Protein AF-A0A1J1HGT9-F1 (afdb_monomer)

Sequence (885 aa):
MAKYKIVMVRHGESEWNQLNLFCGWYNAELSDKGRQEALDAGKAIKDAGLKFDLAHTSVLKRANITLDSILQESGQTGIPIQKTWRLNERHYGGLTGMNKSETAEKYGEKQVQIWRRSFDTPPPPMEPDHKYYKIIVEDSIYKDGPSKEEFPMFESLKLTIQRTLPYWNDVIIPQLKEGKKIIIAAHGNSLRGIVKHLDQMSDEAIMGLNLPTGIPFVYELDENFKPVVSMQFLGDPETVRKAMESVANQGKAKHHCNHEHPKAHEVIHGVHLGEAEHIIKKRSIDQPLRILMFYDESVYRLDEEKFQLINNTILPEAVSFWEKALYVRETKETIRLNRKCESTQVFIKNSLTHCIDQCKPITMCGEVQVPEEHLDVCRVCNATGQNCRSDSNSKVGAGIVGADFVFYVSARQTERCHKGLTVGYAAHCQQESSLDRPIAGHANLCPDSISTKPQELQTLLSTVKHEILHALGFSVSLYAFFRDENGEPRTPRKPDTGKPFLNEKLQIHQWSNKTIQRIVRNNWAVRNGVIKKNIDMMVTPRVVGEVRKHFNCSELEGAELEDQGGEGTALTHWEKRVFEAEAMSGTHSSRPVFSRITLALMEDTGWYKANYEMASDLTWGKNLGCDFVMKSCKSWITSHHNNGRSIHPFCSKIKRDPLQTECTDDRNSVALCNLVKHEYPLPKEYQNFDSLNHVHEDLEYYGGSVSLADHCPYIQEFTWRSKNVVVRGSQCKFEENNPHHEKNFALEKYGRESKCFEHSERMWEERSCQQTREWQHWGSGCYTYSCSNGRLHIHVSNYTFECFHPGQELNIRILENNWLHHGAIICPSCHELCDNFFASTTGETCKTPEEAPSSYFYPKDNLRCRANVLTPTILILVAFTFIRL

Secondary structure (DSSP, 8-state):
---EEEEEEEPPPBHHHHTTB--TTS-PPBPHHHHHHHHHHHHHHHHTT---SEEEE-SSHHHHHHHHHHHHHTT-TTS-EEE-GGGSPP--GGGTT-BHHHHHHHH-HHHHHHHHH-SS-PPPP--TTSTTHHHHHT-GGGTT---TTT--S---HHHHHHHHHHHIIIIIHHHHHTT--EEEEE-HHHHHHHHHHHTT--HHHHHH--PPTT-EEEEEE-TTS-EEEEEEESS-HHHHHHHHHHHHHTTPPP------PPPTTTSEEEE--S--GGG--GGGEEEE--EEEEE-HHHHTS-HHHHHHIIIIIHHHHHHHHHHHEEEE---SPB-BPPPBSSS-EEEETTEEEEES-B-S--EETTEEPPGGGBPPPEEE-TTS-S-EE-TT------B-S-SEEEEEE----TGGGSSS--EEEEEEEEETTT--EEEEEEEE-TTT----GGGHHHHHHHHHHHHHHHHT-STTTGGG-B-SSS-BSSPPPTTTSSPPEETTTTEEPPPTTTEEEEEEEEEEETTEEEEEEEEEE--HHHHHHHHHHHT-TT--SEEBP--S-TTTTTTSB-TTT-TTBTTBSS--SS-B--HHHHHHHHHTSSEEE-GGGPPP--TTTT--HHHHHS-HHHHHHHHHHTT---TTB---B--SSPB-EE-TTSSBEEEE-EEE-SSPPPGGG---S-BTTB-S-GGGEEES-GGGTT--BEEE-EEEETTEEEEESBTT-GGGPPPGGG-TT----STTEEEEEEPSSPPEEE-SS-EEE-SSBSEEEEEEEEETTEEEEEETTEEEEESSTT-EEEEEEEETTEEEEEEEE---HHHHHHHHIIIII---PPPP-PPPPGGGS------PPP----S-SSSSSSS-----

InterPro domains:
  IPR001345 Phosphoglycerate/bisphosphoglycerate mutase, active site [PS00175] (8-17)
  IPR001577 Peptidase M8, leishmanolysin [PF01457] (377-836)
  IPR001577 Peptidase M8, leishmanolysin [PTHR10942] (252-843)
  IPR005952 Phosphoglycerate mutase 1 [MF_01039] (3-234)
  IPR005952 Phosphoglycerate mutase 1 [TIGR01258] (5-252)
  IPR013078 Histidine phosphatase superfamily, clade-1 [PF00300] (6-128)
  IPR013078 Histidine phosphatase superfamily, clade-1 [SM00855] (5-194)
  IPR013078 Histidine phosphatase superfamily, clade-1 [cd07067] (5-229)
  IPR029033 Histidine phosphatase superfamily [G3DSA:3.40.50.1240] (1-250)
  IPR029033 Histidine phosphatase superfamily [SSF53254] (4-242)

Nearest PDB structures (foldseek):
  8it4-assembly1_A  TM=9.645E-01  e=1.827E-32  Homo sapiens
  6h26-assembly1_A-2  TM=9.533E-01  e=3.167E-32  Oryctolagus cuniculus
  7thi-assembly1_A  TM=9.710E-01  e=9.517E-32  Homo sapiens
  6isn-assembly1_B  TM=9.585E-01  e=3.048E-30  Homo sapiens
  7n3r-assembly1_B  TM=9.786E-01  e=1.692E-28  Homo sapiens

pLDDT: mean 87.92, std 12.69, range [33.94, 98.75]

Organism: NCBI:txid568069

Radius of gyration: 33.63 Å; Cα contacts (8 Å, |Δi|>4): 1951; chains: 1; bounding box: 105×89×84 Å

Solvent-accessible surface area (backbone atoms only — not comparable to full-atom values): 46866 Å² total; per-residue (Å²): 117,70,70,44,57,41,37,41,27,25,26,19,44,26,46,39,56,76,64,43,28,37,45,37,67,55,73,48,49,53,27,75,66,11,51,50,30,10,39,52,32,4,45,45,38,41,75,69,67,65,74,66,58,37,35,37,28,17,60,40,49,29,18,42,53,22,41,52,35,23,26,53,62,45,70,50,72,87,46,56,74,48,69,34,61,51,35,35,41,42,31,37,21,57,45,47,71,40,40,42,52,62,42,21,72,75,62,33,49,67,52,44,44,36,47,74,38,35,39,73,48,51,37,57,60,46,49,88,84,41,95,59,35,61,70,49,77,68,35,74,79,40,74,91,34,63,52,85,88,67,52,69,45,36,28,14,54,50,54,38,30,67,50,27,48,55,51,44,61,74,48,51,47,55,44,46,74,75,66,46,30,41,38,36,21,25,24,60,54,33,49,48,34,55,48,32,64,53,71,66,47,51,70,69,60,51,46,71,63,60,73,30,58,19,44,34,30,37,38,32,17,26,94,83,65,40,57,72,44,70,82,42,70,57,65,58,74,64,62,53,51,52,39,24,46,54,61,66,52,65,62,64,76,70,70,41,43,60,41,75,70,57,40,55,81,71,43,46,71,40,30,61,62,89,71,62,72,94,75,71,55,59,88,56,56,80,40,62,36,38,75,42,77,43,77,35,74,45,41,78,68,42,59,69,71,56,30,50,44,43,68,74,42,39,50,54,53,30,49,52,49,50,26,66,30,28,24,23,52,80,45,85,46,56,47,32,42,73,62,37,43,71,49,87,60,66,45,76,55,96,83,37,67,21,16,45,69,40,59,42,97,69,35,67,33,78,95,35,71,58,55,66,47,37,22,37,51,38,33,22,16,39,91,85,71,44,84,67,43,70,42,89,92,43,63,67,28,86,34,43,71,86,36,52,29,39,38,34,37,35,31,53,81,46,76,64,42,64,42,35,78,26,48,55,44,35,31,45,29,29,20,28,55,83,72,51,39,51,38,27,21,19,37,36,34,14,61,90,55,66,70,87,50,79,88,49,42,66,60,52,33,51,48,53,38,42,29,51,40,31,21,65,56,54,30,59,53,42,55,22,48,21,15,41,93,72,51,49,67,58,21,74,54,39,92,91,75,69,39,45,53,74,31,82,89,78,42,21,37,43,55,29,71,64,40,46,35,80,45,76,40,71,73,31,40,26,46,94,51,64,40,74,43,79,42,47,20,40,39,32,72,51,24,23,51,39,44,22,62,42,22,53,18,90,80,56,74,36,41,55,31,20,85,44,78,51,81,30,13,26,61,43,17,39,24,24,64,64,34,48,41,35,45,54,18,47,44,90,43,98,62,59,24,58,25,54,45,59,40,24,45,50,27,49,38,38,62,32,47,52,40,66,86,69,35,37,87,66,66,64,57,49,63,57,26,50,60,57,72,76,41,31,63,28,49,38,40,54,54,22,53,78,67,76,41,79,42,65,69,39,51,78,56,70,59,47,87,66,42,63,34,34,52,40,93,85,20,48,20,35,20,30,34,41,20,34,78,50,98,54,68,47,58,66,89,32,16,50,50,88,75,50,87,99,52,92,69,72,58,47,22,38,29,17,76,46,63,63,24,61,19,49,23,29,63,39,73,52,64,46,61,56,96,85,38,78,69,27,58,35,46,9,46,40,54,80,36,42,61,57,80,97,68,35,59,79,54,53,36,34,23,82,63,18,33,28,38,37,35,40,96,60,62,32,30,34,37,41,88,88,51,75,48,70,48,64,60,34,32,36,44,26,29,34,56,51,68,56,95,35,33,35,31,44,42,50,83,98,43,79,45,78,44,42,31,62,71,41,75,46,73,44,29,47,69,52,97,77,28,32,27,37,38,36,40,36,29,63,52,42,64,81,77,30,44,70,53,23,64,75,74,72,71,48,59,64,61,74,74,47,87,70,78,62,80,81,78,48,71,73,57,76,86,83,68,79,79,81,73,78,71,95,78,84,86,86,85,86,86,86,87,88,88,89,133

Foldseek 3Di:
DFDFKAKEAEQFAFPCVVVQADAFLPQTARDPRRLVLLLVLLVLCLVVVHDFQEEEEELHHRLVSSVCNSCVNNVNNPHYYYYYNLQAGFHLALRHGPRLQVCCVVVNVVVSLCCVQQQADKHDFHDPPRPCNCVRVVDPSQVVDDDPVLDGRIDHLNRSLVSLVCCCVVPVVVCVVVVGHYYYRGHFSSVLSVLCVQVVDDSVRSSLDAAFHSWMWMFGADPVRHGPDHTDTRDDPQVRLVRSVVRVCSRAFAFFQLAFADFPLQAAEQFELPDDLVVDWLVQQDAFAFEAEDEDVQLVVADPLLSCCVVVPQVVVLVVLRSQFWTFRDSQGFGADEFAAPDSDWAADPSDTAHAPWGDPFGDFVPDTDDLLQHAFHWHDHPVRHPIDGDPVHDGHVGHHPHQAYEYEHADQDPSCSPRLDQKAKAARYAHSRLRFRRYMYMYGHSVSDDSDPLCSVVSSLSSSLRVLRHGALDPQQQQSAAAQRSHGQADADPRPRGADADPVLSHHDHDCQAKNWDWDDAADFAPGGHIDIWIFGQQDLLLVVVCQFLVENPDRHFTFFCDSPNRQGSSAGQCLQQVQDSRHRGDAPHHWPASSVSSSSVRSSGIHGDRVSGDDRPRNGNNYPCSVVYYLLSLQVVQVVVVHDSPQFDQDEQDWLAAWDAHPLQQFIWGWQKYFASDFADRSLLRDNDGPPDDDRSSRIFGPDVSSSSGIGTGWDFDDDSNDGQATGGQADQSRDDDPVQCLVQAGGHNQKGKFFWPPDFKWKDALVDIDTRRYHGIGIFGWDAPPLWIWTDHDPDIDTDQAFQDWQWDFDQDPRITITTTTTDHHRCSRCQVVCVPPPVHHHDDRDDDDDNVVGDHDDRDDDDPPPDPDPPPDPPPDPPDD

Mean predicted aligned error: 15.49 Å

Structure (mmCIF, N/CA/C/O backbone):
data_AF-A0A1J1HGT9-F1
#
_entry.id   AF-A0A1J1HGT9-F1
#
loop_
_atom_site.group_PDB
_atom_site.id
_atom_site.type_symbol
_atom_site.label_atom_id
_atom_site.label_alt_id
_atom_site.label_comp_id
_atom_site.label_asym_id
_atom_site.label_entity_id
_atom_site.label_seq_id
_atom_site.pdbx_PDB_ins_code
_atom_site.Cartn_x
_atom_site.Cartn_y
_atom_site.Cartn_z
_atom_site.occupancy
_atom_site.B_iso_or_equiv
_atom_site.auth_seq_id
_atom_site.auth_comp_id
_atom_site.auth_asym_id
_atom_site.auth_atom_id
_atom_site.pdbx_PDB_model_num
ATOM 1 N N . MET A 1 1 ? -36.201 -40.201 10.236 1.00 69.00 1 MET A N 1
ATOM 2 C CA . MET A 1 1 ? -36.256 -39.527 11.555 1.00 69.00 1 MET A CA 1
ATOM 3 C C . MET A 1 1 ? -34.892 -39.665 12.207 1.00 69.00 1 MET A C 1
ATOM 5 O O . MET A 1 1 ? -34.276 -40.710 12.026 1.00 69.00 1 MET A O 1
ATOM 9 N N . ALA A 1 2 ? -34.408 -38.634 12.903 1.00 81.50 2 ALA A N 1
ATOM 10 C CA . ALA A 1 2 ? -33.141 -38.705 13.629 1.00 81.50 2 ALA A CA 1
ATOM 11 C C . ALA A 1 2 ? -33.225 -39.762 14.739 1.00 81.50 2 ALA A C 1
ATOM 13 O O . ALA A 1 2 ? -34.168 -39.756 15.529 1.00 81.50 2 ALA A O 1
ATOM 14 N N . LYS A 1 3 ? -32.259 -40.683 14.769 1.00 89.19 3 LYS A N 1
ATOM 15 C CA . LYS A 1 3 ? -32.172 -41.783 15.740 1.00 89.19 3 LYS A CA 1
ATOM 16 C C . LYS A 1 3 ? -31.005 -41.603 16.704 1.00 89.19 3 LYS A C 1
ATOM 18 O O . LYS A 1 3 ? -31.140 -41.919 17.881 1.00 89.19 3 LYS A O 1
ATOM 23 N N . TYR A 1 4 ? -29.886 -41.068 16.222 1.00 92.81 4 TYR A N 1
ATOM 24 C CA . TYR A 1 4 ? -28.679 -40.852 17.016 1.00 92.81 4 TYR A CA 1
ATOM 25 C C . TYR A 1 4 ? -28.265 -39.383 16.983 1.00 92.81 4 TYR A C 1
ATOM 27 O O . TYR A 1 4 ? -28.506 -38.679 16.003 1.00 92.81 4 TYR A O 1
ATOM 35 N N . LYS A 1 5 ? -27.620 -38.924 18.056 1.00 92.88 5 LYS A N 1
ATOM 36 C CA . LYS A 1 5 ? -27.066 -37.573 18.170 1.00 92.88 5 LYS A CA 1
ATOM 37 C C . LYS A 1 5 ? -25.620 -37.666 18.625 1.00 92.88 5 LYS A C 1
ATOM 39 O O . LYS A 1 5 ? -25.335 -38.340 19.614 1.00 92.88 5 LYS A O 1
ATOM 44 N N . ILE A 1 6 ? -24.729 -36.983 17.918 1.00 96.06 6 ILE A N 1
ATOM 45 C CA . ILE A 1 6 ? -23.309 -36.912 18.264 1.00 96.06 6 ILE A CA 1
ATOM 46 C C . ILE A 1 6 ? -22.829 -35.469 18.208 1.00 96.06 6 ILE A C 1
ATOM 48 O O . ILE A 1 6 ? -23.254 -34.693 17.350 1.00 96.06 6 ILE A O 1
ATOM 52 N N . VAL A 1 7 ? -21.957 -35.112 19.145 1.00 97.81 7 VAL A N 1
ATOM 53 C CA . VAL A 1 7 ? -21.383 -33.771 19.246 1.00 97.81 7 VAL A CA 1
ATOM 54 C C . VAL A 1 7 ? -19.895 -33.842 18.968 1.00 97.81 7 VAL A C 1
ATOM 56 O O . VAL A 1 7 ? -19.192 -34.710 19.480 1.00 97.81 7 VAL A O 1
ATOM 59 N N . MET A 1 8 ? -19.403 -32.921 18.156 1.00 98.25 8 MET A N 1
ATOM 60 C CA . MET A 1 8 ? -17.992 -32.806 17.825 1.00 98.25 8 MET A CA 1
ATOM 61 C C . MET A 1 8 ? -17.520 -31.384 18.098 1.00 98.25 8 MET A C 1
ATOM 63 O O . MET A 1 8 ? -18.266 -30.427 17.919 1.00 98.25 8 MET A O 1
ATOM 67 N N . VAL A 1 9 ? -16.276 -31.232 18.535 1.00 97.56 9 VAL A N 1
ATOM 68 C CA . VAL A 1 9 ? -15.675 -29.925 18.799 1.00 97.56 9 VAL A CA 1
ATOM 69 C C . VAL A 1 9 ? -14.210 -29.945 18.392 1.00 97.56 9 VAL A C 1
ATOM 71 O O . VAL A 1 9 ? -13.442 -30.836 18.766 1.00 97.56 9 VAL A O 1
ATOM 74 N N . ARG A 1 10 ? -13.807 -28.958 17.592 1.00 97.31 10 ARG A N 1
ATOM 75 C CA . ARG A 1 10 ? -12.387 -28.686 17.372 1.00 97.31 10 ARG A CA 1
ATOM 76 C C . ARG A 1 10 ? -11.852 -28.006 18.626 1.00 97.31 10 ARG A C 1
ATOM 78 O O . ARG A 1 10 ? -12.488 -27.081 19.121 1.00 97.31 10 ARG A O 1
ATOM 85 N N . HIS A 1 11 ? -10.683 -28.429 19.098 1.00 97.44 11 HIS A N 1
ATOM 86 C CA . HIS A 1 11 ? -10.027 -27.799 20.243 1.00 97.44 11 HIS A CA 1
ATOM 87 C C . HIS A 1 11 ? -9.956 -26.265 20.125 1.00 97.44 11 HIS A C 1
ATOM 89 O O . HIS A 1 11 ? -9.922 -25.722 19.012 1.00 97.44 11 HIS A O 1
ATOM 95 N N . GLY A 1 12 ? -9.904 -25.581 21.270 1.00 91.81 12 GLY A N 1
ATOM 96 C CA . GLY A 1 12 ? -9.661 -24.138 21.313 1.00 91.81 12 GLY A CA 1
ATOM 97 C C . GLY A 1 12 ? -8.295 -23.768 20.723 1.00 91.81 12 GLY A C 1
ATOM 98 O O . GLY A 1 12 ? -7.441 -24.630 20.512 1.00 91.81 12 GLY A O 1
ATOM 99 N N . GLU A 1 13 ? -8.064 -22.499 20.421 1.00 92.38 13 GLU A N 1
ATOM 100 C CA . GLU A 1 13 ? -6.796 -22.012 19.869 1.00 92.38 13 GLU A CA 1
ATOM 101 C C . GLU A 1 13 ? -5.571 -22.516 20.670 1.00 92.38 13 GLU A C 1
ATOM 103 O O . GLU A 1 13 ? -5.472 -22.357 21.884 1.00 92.38 13 GLU A O 1
ATOM 108 N N . SER A 1 14 ? -4.620 -23.174 19.998 1.00 90.88 14 SER A N 1
ATOM 109 C CA . SER A 1 14 ? -3.353 -23.570 20.631 1.00 90.88 14 SER A CA 1
ATOM 110 C C . SER A 1 14 ? -2.334 -22.434 20.598 1.00 90.88 14 SER A C 1
ATOM 112 O O . SER A 1 14 ? -2.391 -21.599 19.697 1.00 90.88 14 SER A O 1
ATOM 114 N N . GLU A 1 15 ? -1.311 -22.479 21.453 1.00 87.25 15 GLU A N 1
ATOM 115 C CA . GLU A 1 15 ? -0.180 -21.526 21.415 1.00 87.25 15 GLU A CA 1
ATOM 116 C C . GLU A 1 15 ? 0.423 -21.417 20.002 1.00 87.25 15 GLU A C 1
ATOM 118 O O . GLU A 1 15 ? 0.654 -20.338 19.472 1.00 87.25 15 GLU A O 1
ATOM 123 N N . TRP A 1 16 ? 0.581 -22.546 19.305 1.00 84.94 16 TRP A N 1
ATOM 124 C CA . TRP A 1 16 ? 1.098 -22.550 17.931 1.00 84.94 16 TRP A CA 1
ATOM 125 C C . TRP A 1 16 ? 0.085 -22.087 16.876 1.00 84.94 16 TRP A C 1
ATOM 127 O O . TRP A 1 16 ? 0.475 -21.753 15.764 1.00 84.94 16 TRP A O 1
ATOM 137 N N . ASN A 1 17 ? -1.219 -22.078 17.171 1.00 75.44 17 ASN A N 1
ATOM 138 C CA . ASN A 1 17 ? -2.201 -21.454 16.282 1.00 75.44 17 ASN A CA 1
ATOM 139 C C . ASN A 1 17 ? -2.150 -19.935 16.424 1.00 75.44 17 ASN A C 1
ATOM 141 O O . ASN A 1 17 ? -2.191 -19.260 15.399 1.00 75.44 17 ASN A O 1
ATOM 145 N N . GLN A 1 18 ? -1.990 -19.443 17.655 1.00 72.25 18 GLN A N 1
ATOM 146 C CA . GLN A 1 18 ? -1.766 -18.033 17.959 1.00 72.25 18 GLN A CA 1
ATOM 147 C C . GLN A 1 18 ? -0.491 -17.504 17.287 1.00 72.25 18 GLN A C 1
ATOM 149 O O . GLN A 1 18 ? -0.534 -16.452 16.671 1.00 72.25 18 GLN A O 1
ATOM 154 N N . LEU A 1 19 ? 0.606 -18.270 17.318 1.00 72.69 19 LEU A N 1
ATOM 155 C CA . LEU A 1 19 ? 1.878 -17.938 16.648 1.00 72.69 19 LEU A CA 1
ATOM 156 C C . LEU A 1 19 ? 1.888 -18.231 15.134 1.00 72.69 19 LEU A C 1
ATOM 158 O O . LEU A 1 19 ? 2.944 -18.286 14.508 1.00 72.69 19 LEU A O 1
ATOM 162 N N . ASN A 1 20 ? 0.727 -18.543 14.550 1.00 75.44 20 ASN A N 1
ATOM 163 C CA . ASN A 1 20 ? 0.573 -18.884 13.137 1.00 75.44 20 ASN A CA 1
ATOM 164 C C . ASN A 1 20 ? 1.512 -20.012 12.631 1.00 75.44 20 ASN A C 1
ATOM 166 O O . ASN A 1 20 ? 1.816 -20.087 11.442 1.00 75.44 20 ASN A O 1
ATOM 170 N N . LEU A 1 21 ? 1.929 -20.942 13.496 1.00 82.94 21 LEU A N 1
ATOM 171 C CA . LEU A 1 21 ? 2.809 -22.066 13.158 1.00 82.94 21 LEU A CA 1
ATOM 172 C C . LEU A 1 21 ? 2.023 -23.303 12.680 1.00 82.94 21 LEU A C 1
ATOM 174 O O . LEU A 1 21 ? 0.869 -23.556 13.059 1.00 82.94 21 LEU A O 1
ATOM 178 N N . PHE A 1 22 ? 2.660 -24.139 11.862 1.00 84.62 22 PHE A N 1
ATOM 179 C CA . PHE A 1 22 ? 2.185 -25.495 11.573 1.00 84.62 22 PHE A CA 1
ATOM 180 C C . PHE A 1 22 ? 2.394 -26.412 12.788 1.00 84.62 22 PHE A C 1
ATOM 182 O O . PHE A 1 22 ? 3.496 -26.884 13.036 1.00 84.62 22 PHE A O 1
ATOM 189 N N . CYS A 1 23 ? 1.332 -26.684 13.554 1.00 89.75 23 CYS A N 1
ATOM 190 C CA . CYS A 1 23 ? 1.419 -27.498 14.777 1.00 89.75 23 CYS A CA 1
ATOM 191 C C . CYS A 1 23 ? 1.522 -29.006 14.520 1.00 89.75 23 CYS A C 1
ATOM 193 O O . CYS A 1 23 ? 2.421 -29.666 15.029 1.00 89.75 23 CYS A O 1
ATOM 195 N N . GLY A 1 24 ? 0.590 -29.571 13.753 1.00 93.50 24 GLY A N 1
ATOM 196 C CA . GLY A 1 24 ? 0.576 -31.005 13.456 1.00 93.50 24 GLY A CA 1
ATOM 197 C C . GLY A 1 24 ? 0.575 -31.863 14.721 1.00 93.50 24 GLY A C 1
ATOM 198 O O . GLY A 1 24 ? -0.246 -31.650 15.614 1.00 93.50 24 GLY A O 1
ATOM 199 N N . TRP A 1 25 ? 1.496 -32.822 14.798 1.00 96.81 25 TRP A N 1
ATOM 200 C CA . TRP A 1 25 ? 1.615 -33.750 15.929 1.00 96.81 25 TRP A CA 1
ATOM 201 C C . TRP A 1 25 ? 2.475 -33.224 17.080 1.00 96.81 25 TRP A C 1
ATOM 203 O O . TRP A 1 25 ? 2.594 -33.900 18.098 1.00 96.81 25 TRP A O 1
ATOM 213 N N . TYR A 1 26 ? 3.017 -32.006 16.972 1.00 95.44 26 TYR A N 1
ATOM 214 C CA . TYR A 1 26 ? 3.627 -31.353 18.123 1.00 95.44 26 TYR A CA 1
ATOM 215 C C . TYR A 1 26 ? 2.583 -31.156 19.232 1.00 95.44 26 TYR A C 1
ATOM 217 O O . TYR A 1 26 ? 1.452 -30.713 18.984 1.00 95.44 26 TYR A O 1
ATOM 225 N N . ASN A 1 27 ? 2.960 -31.491 20.464 1.00 95.12 27 ASN A N 1
ATOM 226 C CA . ASN A 1 27 ? 2.062 -31.559 21.613 1.00 95.12 27 ASN A CA 1
ATOM 227 C C . ASN A 1 27 ? 1.875 -30.192 22.306 1.00 95.12 27 ASN A C 1
ATOM 229 O O . ASN A 1 27 ? 2.110 -30.051 23.504 1.00 95.12 27 ASN A O 1
ATOM 233 N N . ALA A 1 28 ? 1.482 -29.172 21.531 1.00 92.12 28 ALA A N 1
ATOM 234 C CA . ALA A 1 28 ? 1.258 -27.808 22.024 1.00 92.12 28 ALA A CA 1
ATOM 235 C C . ALA A 1 28 ? 0.101 -27.711 23.033 1.00 92.12 28 ALA A C 1
ATOM 237 O O . ALA A 1 28 ? -0.903 -28.429 22.918 1.00 92.12 28 ALA A O 1
ATOM 238 N N . GLU A 1 29 ? 0.229 -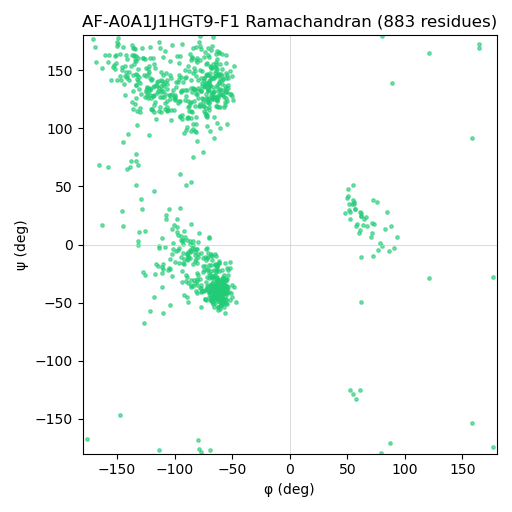26.756 23.955 1.00 94.12 29 GLU A N 1
ATOM 239 C CA . GLU A 1 29 ? -0.804 -26.348 24.911 1.00 94.12 29 GLU A CA 1
ATOM 240 C C . GLU A 1 29 ? -1.876 -25.452 24.251 1.00 94.12 29 GLU A C 1
ATOM 242 O O . GLU A 1 29 ? -1.726 -24.983 23.114 1.00 94.12 29 GLU A O 1
ATOM 247 N N . LEU A 1 30 ? -2.986 -25.229 24.965 1.00 92.19 30 LEU A N 1
ATOM 248 C CA . LEU A 1 30 ? -3.959 -24.182 24.623 1.00 92.19 30 LEU A CA 1
ATOM 249 C C . LEU A 1 30 ? -3.409 -22.800 24.994 1.00 92.19 30 LEU A C 1
ATOM 251 O O . LEU A 1 30 ? -2.835 -22.653 26.075 1.00 92.19 30 LEU A O 1
ATOM 255 N N . SER A 1 31 ? -3.651 -21.799 24.141 1.00 90.75 31 SER A N 1
ATOM 256 C CA . SER A 1 31 ? -3.467 -20.391 24.514 1.00 90.75 31 SER A CA 1
ATOM 257 C C . SER A 1 31 ? -4.513 -19.982 25.557 1.00 90.75 31 SER A C 1
ATOM 259 O O . SER A 1 31 ? -5.512 -20.682 25.753 1.00 90.75 31 SER A O 1
ATOM 261 N N . ASP A 1 32 ? -4.337 -18.828 26.202 1.00 89.69 32 ASP A N 1
ATOM 262 C CA . ASP A 1 32 ? -5.343 -18.298 27.137 1.00 89.69 32 ASP A CA 1
ATOM 263 C C . ASP A 1 32 ? -6.708 -18.130 26.460 1.00 89.69 32 ASP A C 1
ATOM 265 O O . ASP A 1 32 ? -7.744 -18.509 27.012 1.00 89.69 32 ASP A O 1
ATOM 269 N N . LYS A 1 33 ? -6.701 -17.669 25.204 1.00 86.19 33 LYS A N 1
ATOM 270 C CA . LYS A 1 33 ? -7.900 -17.604 24.368 1.00 86.19 33 LYS A CA 1
ATOM 271 C C . LYS A 1 33 ? -8.492 -18.992 24.123 1.00 86.19 33 LYS A C 1
ATOM 273 O O . LYS A 1 33 ? -9.693 -19.165 24.291 1.00 86.19 33 LYS A O 1
ATOM 278 N N . GLY A 1 34 ? -7.680 -19.993 23.781 1.00 91.88 34 GLY A N 1
ATOM 279 C CA . GLY A 1 34 ? -8.164 -21.360 23.576 1.00 91.88 34 GLY A CA 1
ATOM 280 C C . GLY A 1 34 ? -8.756 -22.005 24.830 1.00 91.88 34 GLY A C 1
ATOM 281 O O . GLY A 1 34 ? -9.706 -22.782 24.730 1.00 91.88 34 GLY A O 1
ATOM 282 N N . ARG A 1 35 ? -8.240 -21.668 26.018 1.00 95.25 35 ARG A N 1
ATOM 283 C CA . ARG A 1 35 ? -8.835 -22.086 27.300 1.00 95.25 35 ARG A CA 1
ATOM 284 C C . ARG A 1 35 ? -10.204 -21.445 27.497 1.00 95.25 35 ARG A C 1
ATOM 286 O O . ARG A 1 35 ? -11.142 -22.145 27.870 1.00 95.25 35 ARG A O 1
ATOM 293 N N . GLN A 1 36 ? -10.335 -20.155 27.192 1.00 92.69 36 GLN A N 1
ATOM 294 C CA . GLN A 1 36 ? -11.619 -19.459 27.257 1.00 92.69 36 GLN A CA 1
ATOM 295 C C . GLN A 1 36 ? -12.635 -20.043 26.264 1.00 92.69 36 GLN A C 1
ATOM 297 O O . GLN A 1 36 ? -13.754 -20.360 26.657 1.00 92.69 36 GLN A O 1
ATOM 302 N N . GLU A 1 37 ? -12.223 -20.296 25.018 1.00 92.88 37 GLU A N 1
ATOM 303 C CA . GLU A 1 37 ? -13.051 -20.956 23.999 1.00 92.88 37 GLU A CA 1
ATOM 304 C C . GLU A 1 37 ? -13.558 -22.333 24.472 1.00 92.88 37 GLU A C 1
ATOM 306 O O . GLU A 1 37 ? -14.721 -22.676 24.269 1.00 92.88 37 GLU A O 1
ATOM 311 N N . ALA A 1 38 ? -12.716 -23.121 25.148 1.00 96.06 38 ALA A N 1
ATOM 312 C CA . ALA A 1 38 ? -13.115 -24.415 25.701 1.00 96.06 38 ALA A CA 1
ATOM 313 C C . ALA A 1 38 ? -14.132 -24.299 26.852 1.00 96.06 38 ALA A C 1
ATOM 315 O O . ALA A 1 38 ? -15.043 -25.123 26.959 1.00 96.06 38 ALA A O 1
ATOM 316 N N . LEU A 1 39 ? -14.005 -23.276 27.703 1.00 95.25 39 LEU A N 1
ATOM 317 C CA . LEU A 1 39 ? -14.995 -22.983 28.744 1.00 95.25 39 LEU A CA 1
ATOM 318 C C . LEU A 1 39 ? -16.328 -22.553 28.125 1.00 95.25 39 LEU A C 1
ATOM 320 O O . LEU A 1 39 ? -17.383 -23.042 28.523 1.00 95.25 39 LEU A O 1
ATOM 324 N N . ASP A 1 40 ? -16.296 -21.690 27.114 1.00 93.50 40 ASP A N 1
ATOM 325 C CA . ASP A 1 40 ? -17.508 -21.211 26.446 1.00 93.50 40 ASP A CA 1
ATOM 326 C C . ASP A 1 40 ? -18.214 -22.331 25.670 1.00 93.50 40 ASP A C 1
ATOM 328 O O . ASP A 1 40 ? -19.441 -22.435 25.720 1.00 93.50 40 ASP A O 1
ATOM 332 N N . ALA A 1 41 ? -17.459 -23.255 25.069 1.00 95.50 41 ALA A N 1
ATOM 333 C CA . ALA A 1 41 ? -17.996 -24.505 24.536 1.00 95.50 41 ALA A CA 1
ATOM 334 C C . ALA A 1 41 ? -18.738 -25.313 25.613 1.00 95.50 41 ALA A C 1
ATOM 336 O O . ALA A 1 41 ? -19.833 -25.819 25.372 1.00 95.50 41 ALA A O 1
ATOM 337 N N . GLY A 1 42 ? -18.166 -25.421 26.814 1.00 96.56 42 GLY A N 1
ATOM 338 C CA . GLY A 1 42 ? -18.788 -26.101 27.947 1.00 96.56 42 GLY A CA 1
ATOM 339 C C . GLY A 1 42 ? -20.103 -25.459 28.391 1.00 96.56 42 GLY A C 1
ATOM 340 O O . GLY A 1 42 ? -21.083 -26.172 28.628 1.00 96.56 42 GLY A O 1
ATOM 341 N N . LYS A 1 43 ? -20.160 -24.122 28.417 1.00 94.56 43 LYS A N 1
ATOM 342 C CA . LYS A 1 43 ? -21.399 -23.366 28.667 1.00 94.56 43 LYS A CA 1
ATOM 343 C C . LYS A 1 43 ? -22.436 -23.630 27.580 1.00 94.56 43 LYS A C 1
ATOM 345 O O . LYS A 1 43 ? -23.552 -24.014 27.903 1.00 94.56 43 LYS A O 1
ATOM 350 N N . ALA A 1 44 ? -22.056 -23.551 26.304 1.00 93.69 44 ALA A N 1
ATOM 351 C CA . ALA A 1 44 ? -22.969 -23.801 25.187 1.00 93.69 44 ALA A CA 1
ATOM 352 C C . ALA A 1 44 ? -23.581 -25.214 25.234 1.00 93.69 44 ALA A C 1
ATOM 354 O O . ALA A 1 44 ? -24.773 -25.398 24.990 1.00 93.69 44 ALA A O 1
ATOM 355 N N . ILE A 1 45 ? -22.785 -26.221 25.604 1.00 96.69 45 ILE A N 1
ATOM 356 C CA . ILE A 1 45 ? -23.251 -27.601 25.813 1.00 96.69 45 ILE A CA 1
ATOM 357 C C . ILE A 1 45 ? -24.258 -27.689 26.962 1.00 96.69 45 ILE A C 1
ATOM 359 O O . ILE A 1 45 ? -25.279 -28.375 26.841 1.00 96.69 45 ILE A O 1
ATOM 363 N N . LYS A 1 46 ? -23.970 -27.009 28.075 1.00 95.19 46 LYS A N 1
ATOM 364 C CA . LYS A 1 46 ? -24.840 -26.954 29.254 1.00 95.19 46 LYS A CA 1
ATOM 365 C C . LYS A 1 46 ? -26.168 -26.271 28.937 1.00 95.19 46 LYS A C 1
ATOM 367 O O . LYS A 1 46 ? -27.214 -26.825 29.270 1.00 95.19 46 LYS A O 1
ATOM 372 N N . ASP A 1 47 ? -26.120 -25.136 28.251 1.00 92.88 47 ASP A N 1
ATOM 373 C CA . ASP A 1 47 ? -27.286 -24.336 27.866 1.00 92.88 47 ASP A CA 1
ATOM 374 C C . ASP A 1 47 ? -28.170 -25.077 26.856 1.00 92.88 47 ASP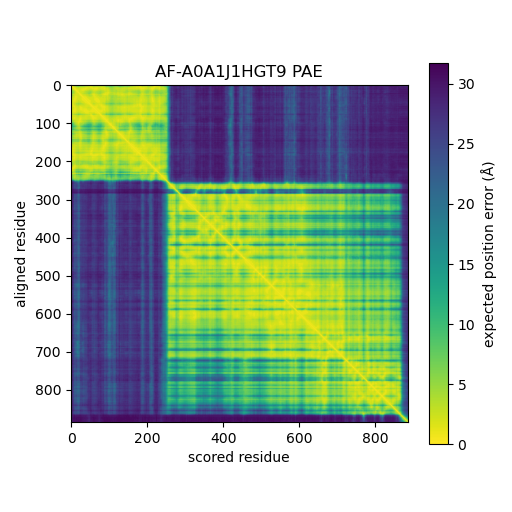 A C 1
ATOM 376 O O . ASP A 1 47 ? -29.396 -25.034 26.943 1.00 92.88 47 ASP A O 1
ATOM 380 N N . ALA A 1 48 ? -27.561 -25.850 25.951 1.00 93.12 48 ALA A N 1
ATOM 381 C CA . ALA A 1 48 ? -28.273 -26.743 25.038 1.00 93.12 48 ALA A CA 1
ATOM 382 C C . ALA A 1 48 ? -28.850 -28.002 25.724 1.00 93.12 48 ALA A C 1
ATOM 384 O O . ALA A 1 48 ? -29.508 -28.813 25.068 1.00 93.12 48 ALA A O 1
ATOM 385 N N . GLY A 1 49 ? -28.596 -28.208 27.023 1.00 95.25 49 GLY A N 1
ATOM 386 C CA . GLY A 1 49 ? -29.091 -29.355 27.789 1.00 95.25 49 GLY A CA 1
ATOM 387 C C . GLY A 1 49 ? -28.510 -30.702 27.345 1.00 95.25 49 GLY A C 1
ATOM 388 O O . GLY A 1 49 ? -29.130 -31.747 27.559 1.00 95.25 49 GLY A O 1
ATOM 389 N N . LEU A 1 50 ? -27.337 -30.706 26.706 1.00 96.00 50 LEU A N 1
ATOM 390 C CA . LEU A 1 50 ? -26.742 -31.911 26.131 1.00 96.00 50 LEU A CA 1
ATOM 391 C C . LEU A 1 50 ? -26.014 -32.734 27.199 1.00 96.00 50 LEU A C 1
ATOM 393 O O . LEU A 1 50 ? -25.187 -32.224 27.958 1.00 96.00 50 LEU A O 1
ATOM 397 N N . LYS A 1 51 ? -26.324 -34.034 27.240 1.00 96.19 51 LYS A N 1
ATOM 398 C CA . LYS A 1 51 ? -25.721 -35.005 28.160 1.00 96.19 51 LYS A CA 1
ATOM 399 C C . LYS A 1 51 ? -25.013 -36.120 27.405 1.00 96.19 51 LYS A C 1
ATOM 401 O O . LYS A 1 51 ? -25.532 -36.572 26.386 1.00 96.19 51 LYS A O 1
ATOM 406 N N . PHE A 1 52 ? -23.877 -36.566 27.928 1.00 97.88 52 PHE A N 1
ATOM 407 C CA . PHE A 1 52 ? -23.021 -37.578 27.313 1.00 97.88 52 PHE A CA 1
ATOM 408 C C . PHE A 1 52 ? -22.817 -38.772 28.241 1.00 97.88 52 PHE A C 1
ATOM 410 O O . PHE A 1 52 ? -22.785 -38.618 29.457 1.00 97.88 52 PHE A O 1
ATOM 417 N N . ASP A 1 53 ? -22.660 -39.953 27.652 1.00 97.75 53 ASP A N 1
ATOM 418 C CA . ASP A 1 53 ? -22.335 -41.201 28.351 1.00 97.75 53 ASP A CA 1
ATOM 419 C C . ASP A 1 53 ? -20.861 -41.587 28.162 1.00 97.75 53 ASP A C 1
ATOM 421 O O . ASP A 1 53 ? -20.322 -42.388 28.925 1.00 97.75 53 ASP A O 1
ATOM 425 N N . LEU A 1 54 ? -20.222 -41.056 27.114 1.00 97.81 54 LEU A N 1
ATOM 426 C CA . LEU A 1 54 ? -18.866 -41.394 26.699 1.00 97.81 54 LEU A CA 1
ATOM 427 C C . LEU A 1 54 ? -18.249 -40.226 25.919 1.00 97.81 54 LEU A C 1
ATOM 429 O O . LEU A 1 54 ? -18.924 -39.581 25.111 1.00 97.81 54 LEU A O 1
ATOM 433 N N . ALA A 1 55 ? -16.961 -39.969 26.137 1.00 98.38 55 ALA A N 1
ATOM 434 C CA . ALA A 1 55 ? -16.213 -38.960 25.399 1.00 98.38 55 ALA A CA 1
ATOM 435 C C . ALA A 1 55 ? -14.979 -39.546 24.708 1.00 98.38 55 ALA A C 1
ATOM 437 O O . ALA A 1 55 ? -14.324 -40.448 25.229 1.00 98.38 55 ALA A O 1
ATOM 438 N N . HIS A 1 56 ? -14.636 -38.993 23.546 1.00 98.62 56 HIS A N 1
ATOM 439 C CA . HIS A 1 56 ? -13.446 -39.368 22.787 1.00 98.62 56 HIS A CA 1
ATOM 440 C C . HIS A 1 56 ? -12.577 -38.151 22.505 1.00 98.62 56 HIS A C 1
ATOM 442 O O . HIS A 1 56 ? -13.076 -37.054 22.251 1.00 98.62 56 HIS A O 1
ATOM 448 N N . THR A 1 57 ? -11.265 -38.352 22.507 1.00 98.50 57 THR A N 1
ATOM 449 C CA . THR A 1 57 ? -10.307 -37.315 22.125 1.00 98.50 57 THR A CA 1
ATOM 450 C C . THR A 1 57 ? -9.043 -37.910 21.510 1.00 98.50 57 THR A C 1
ATOM 452 O O . THR A 1 57 ? -8.839 -39.127 21.472 1.00 98.50 57 THR A O 1
ATOM 455 N N . SER A 1 58 ? -8.207 -37.035 20.966 1.00 98.06 58 SER A N 1
ATOM 456 C CA . SER A 1 58 ? -6.868 -37.380 20.489 1.00 98.06 58 SER A CA 1
ATOM 457 C C . SER A 1 58 ? -5.915 -37.724 21.651 1.00 98.06 58 SER A C 1
ATOM 459 O O . SER A 1 58 ? -6.310 -37.705 22.815 1.00 98.06 58 SER A O 1
ATOM 461 N N . VAL A 1 59 ? -4.635 -37.993 21.374 1.00 97.56 59 VAL A N 1
ATOM 462 C CA . VAL A 1 59 ? -3.614 -38.051 22.444 1.00 97.56 59 VAL A CA 1
ATOM 463 C C . VAL A 1 59 ? -2.968 -36.688 22.738 1.00 97.56 59 VAL A C 1
ATOM 465 O O . VAL A 1 59 ? -2.230 -36.557 23.713 1.00 97.56 59 VAL A O 1
ATOM 468 N N . LEU A 1 60 ? -3.269 -35.654 21.945 1.00 97.56 60 LEU A N 1
ATOM 469 C CA . LEU A 1 60 ? -2.654 -34.328 22.040 1.00 97.56 60 LEU A CA 1
ATOM 470 C C . LEU A 1 60 ? -3.319 -33.464 23.120 1.00 97.56 60 LEU A C 1
ATOM 472 O O . LEU A 1 60 ? -4.546 -33.337 23.187 1.00 97.56 60 LEU A O 1
ATOM 476 N N . LYS A 1 61 ? -2.490 -32.807 23.939 1.00 96.50 61 LYS A N 1
ATOM 477 C CA . LYS A 1 61 ? -2.909 -32.050 25.129 1.00 96.50 61 LYS A CA 1
ATOM 478 C C . LYS A 1 61 ? -4.006 -31.034 24.851 1.00 96.50 61 LYS A C 1
ATOM 480 O O . LYS A 1 61 ? -5.002 -31.029 25.558 1.00 96.50 61 LYS A O 1
ATOM 485 N N . ARG A 1 62 ? -3.876 -30.222 23.801 1.00 97.38 62 ARG A N 1
ATOM 486 C CA . ARG A 1 62 ? -4.877 -29.201 23.445 1.00 97.38 62 ARG A CA 1
ATOM 487 C C . ARG A 1 62 ? -6.305 -29.739 23.277 1.00 97.38 62 ARG A C 1
ATOM 489 O O . ARG A 1 62 ? -7.252 -29.083 23.703 1.00 97.38 62 ARG A O 1
ATOM 496 N N . ALA A 1 63 ? -6.476 -30.934 22.704 1.00 97.94 63 ALA A N 1
ATOM 497 C CA . ALA A 1 63 ? -7.795 -31.554 22.576 1.00 97.94 63 ALA A CA 1
ATOM 498 C C . ALA A 1 63 ? -8.270 -32.153 23.907 1.00 97.94 63 ALA A C 1
ATOM 500 O O . ALA A 1 63 ? -9.444 -32.023 24.242 1.00 97.94 63 ALA A O 1
ATOM 501 N N . ASN A 1 64 ? -7.356 -32.739 24.691 1.00 97.88 64 ASN A N 1
ATOM 502 C CA . ASN A 1 64 ? -7.650 -33.241 26.038 1.00 97.88 64 ASN A CA 1
ATOM 503 C C . ASN A 1 64 ? -8.129 -32.117 26.959 1.00 97.88 64 ASN A C 1
ATOM 505 O O . ASN A 1 64 ? -9.219 -32.211 27.499 1.00 97.88 64 ASN A O 1
ATOM 509 N N . ILE A 1 65 ? -7.366 -31.027 27.056 1.00 97.50 65 ILE A N 1
ATOM 510 C CA . ILE A 1 65 ? -7.704 -29.873 27.896 1.00 97.50 65 ILE A CA 1
ATOM 511 C C . ILE A 1 65 ? -9.030 -29.262 27.442 1.00 97.50 65 ILE A C 1
ATOM 513 O O . ILE A 1 65 ? -9.857 -28.937 28.283 1.00 97.50 65 ILE A O 1
ATOM 517 N N . THR A 1 66 ? -9.274 -29.164 26.126 1.00 98.25 66 THR A N 1
ATOM 518 C CA . THR A 1 66 ? -10.575 -28.686 25.631 1.00 98.25 66 THR A CA 1
ATOM 519 C C . THR A 1 66 ? -11.717 -29.576 26.124 1.00 98.25 66 THR A C 1
ATOM 521 O O . THR A 1 66 ? -12.715 -29.066 26.628 1.00 98.25 66 THR A O 1
ATOM 524 N N . LEU A 1 67 ? -11.581 -30.900 25.990 1.00 98.44 67 LEU A N 1
ATOM 525 C CA . LEU A 1 67 ? -12.597 -31.843 26.452 1.00 98.44 67 LEU A CA 1
ATOM 526 C C . LEU A 1 67 ? -12.816 -31.737 27.962 1.00 98.44 67 LEU A C 1
ATOM 528 O O . LEU A 1 67 ? -13.957 -31.646 28.406 1.00 98.44 67 LEU A O 1
ATOM 532 N N . ASP A 1 68 ? -11.730 -31.718 28.731 1.00 98.06 68 ASP A N 1
ATOM 533 C CA . ASP A 1 68 ? -11.767 -31.653 30.188 1.00 98.06 68 ASP A CA 1
ATOM 534 C C . ASP A 1 68 ? -12.477 -30.371 30.652 1.00 98.06 68 ASP A C 1
ATOM 536 O O . ASP A 1 68 ? -13.366 -30.436 31.501 1.00 98.06 68 ASP A O 1
ATOM 540 N N . SER A 1 69 ? -12.182 -29.221 30.031 1.00 97.81 69 SER A N 1
ATOM 541 C CA . SER A 1 69 ? -12.872 -27.951 30.300 1.00 97.81 69 SER A CA 1
ATOM 542 C C . SER A 1 69 ? -14.364 -28.006 29.959 1.00 97.81 69 SER A C 1
ATOM 544 O O . SER A 1 69 ? -15.185 -27.547 30.753 1.00 97.81 69 SER A O 1
ATOM 546 N N . ILE A 1 70 ? -14.742 -28.616 28.830 1.00 98.19 70 ILE A N 1
ATOM 547 C CA . ILE A 1 70 ? -16.153 -28.779 28.439 1.00 98.19 70 ILE A CA 1
ATOM 548 C C . ILE A 1 70 ? -16.905 -29.658 29.442 1.00 98.19 70 ILE A C 1
ATOM 550 O O . ILE A 1 70 ? -18.025 -29.332 29.849 1.00 98.19 70 ILE A O 1
ATOM 554 N N . LEU A 1 71 ? -16.312 -30.781 29.852 1.00 97.94 71 LEU A N 1
ATOM 555 C CA . LEU A 1 71 ? -16.924 -31.697 30.814 1.00 97.94 71 LEU A CA 1
ATOM 556 C C . LEU A 1 71 ? -16.999 -31.076 32.209 1.00 97.94 71 LEU A C 1
ATOM 558 O O . LEU A 1 71 ? -18.003 -31.263 32.894 1.00 97.94 71 LEU A O 1
ATOM 562 N N . GLN A 1 72 ? -15.994 -30.305 32.619 1.00 97.62 72 GLN A N 1
ATOM 563 C CA . GLN A 1 72 ? -16.014 -29.569 33.880 1.00 97.62 72 GLN A CA 1
ATOM 564 C C . GLN A 1 72 ? -17.138 -28.532 33.906 1.00 97.62 72 GLN A C 1
ATOM 566 O O . GLN A 1 72 ? -17.980 -28.565 34.803 1.00 97.62 72 GLN A O 1
ATOM 571 N N . GLU A 1 73 ? -17.198 -27.659 32.904 1.00 97.12 73 GLU A N 1
ATOM 572 C CA . GLU A 1 73 ? -18.165 -26.559 32.859 1.00 97.12 73 GLU A CA 1
ATOM 573 C C . GLU A 1 73 ? -19.612 -27.057 32.681 1.00 97.12 73 GLU A C 1
ATOM 575 O O . GLU A 1 73 ? -20.548 -26.532 33.292 1.00 97.12 73 GLU A O 1
ATOM 580 N N . SER A 1 74 ? -19.810 -28.135 31.914 1.00 96.38 74 SER A N 1
ATOM 581 C CA . SER A 1 74 ? -21.130 -28.762 31.739 1.00 96.38 74 SER A CA 1
ATOM 582 C C . SER A 1 74 ? -21.544 -29.706 32.882 1.00 96.38 74 SER A C 1
ATOM 584 O O . SER A 1 74 ? -22.678 -30.205 32.888 1.00 96.38 74 SER A O 1
ATOM 586 N N . GLY A 1 75 ? -20.663 -29.934 33.866 1.00 96.06 75 GLY A N 1
ATOM 587 C CA . GLY A 1 75 ? -20.917 -30.765 35.048 1.00 96.06 75 GLY A CA 1
ATOM 588 C C . GLY A 1 75 ? -20.973 -32.270 34.758 1.00 96.06 75 GLY A C 1
ATOM 589 O O . GLY A 1 75 ? -21.830 -32.967 35.299 1.00 96.06 75 GLY A O 1
ATOM 590 N N . GLN A 1 76 ? -20.113 -32.767 33.866 1.00 96.81 76 GLN A N 1
ATOM 591 C CA . GLN A 1 76 ? -20.107 -34.136 33.327 1.00 96.81 76 GLN A CA 1
ATOM 592 C C . GLN A 1 76 ? -18.733 -34.826 33.432 1.00 96.81 76 GLN A C 1
ATOM 594 O O . GLN A 1 76 ? -18.397 -35.678 32.616 1.00 96.81 76 GLN A O 1
ATOM 599 N N . THR A 1 77 ? -17.925 -34.493 34.441 1.00 94.44 77 THR A N 1
ATOM 600 C CA . THR A 1 77 ? -16.554 -35.023 34.617 1.00 94.44 77 THR A CA 1
ATOM 601 C C . THR A 1 77 ? -16.472 -36.518 34.947 1.00 94.44 77 THR A C 1
ATOM 603 O O . THR A 1 77 ? -15.392 -37.094 34.878 1.00 94.44 77 THR A O 1
ATOM 606 N N . GLY A 1 78 ? -17.587 -37.157 35.313 1.00 92.44 78 GLY A N 1
ATOM 607 C CA . GLY A 1 78 ? -17.630 -38.571 35.707 1.00 92.44 78 GLY A CA 1
ATOM 608 C C . GLY A 1 78 ? -17.742 -39.574 34.554 1.00 92.44 78 GLY A C 1
ATOM 609 O O . GLY A 1 78 ? -17.812 -40.774 34.816 1.00 92.44 78 GLY A O 1
ATOM 610 N N . ILE A 1 79 ? -17.809 -39.117 33.299 1.00 96.88 79 ILE A N 1
ATOM 611 C CA . ILE A 1 79 ? -17.980 -40.009 32.144 1.00 96.88 79 ILE A CA 1
ATOM 612 C C . ILE A 1 79 ? -16.633 -40.587 31.678 1.00 96.88 79 ILE A C 1
ATOM 614 O O . ILE A 1 79 ? -15.607 -39.909 31.770 1.00 96.88 79 ILE A O 1
ATOM 618 N N . PRO A 1 80 ? -16.601 -41.824 31.152 1.00 97.56 80 PRO A N 1
ATOM 619 C CA . PRO A 1 80 ? -15.384 -42.399 30.587 1.00 97.56 80 PRO A CA 1
ATOM 620 C C . PRO A 1 80 ? -14.854 -41.583 29.392 1.00 97.56 80 PRO A C 1
ATOM 622 O O . PRO A 1 80 ? -15.625 -41.142 28.537 1.00 97.56 80 PRO A O 1
ATOM 625 N N . ILE A 1 81 ? -13.525 -41.427 29.314 1.00 98.25 81 ILE A N 1
ATOM 626 C CA . ILE A 1 81 ? -12.818 -40.746 28.216 1.00 98.25 81 ILE A CA 1
ATOM 627 C C . ILE A 1 81 ? -11.903 -41.746 27.500 1.00 98.25 81 ILE A C 1
ATOM 629 O O . ILE A 1 81 ? -11.009 -42.326 28.117 1.00 98.25 81 ILE A O 1
ATOM 633 N N . GLN A 1 82 ? -12.085 -41.916 26.190 1.00 97.88 82 GLN A N 1
ATOM 634 C CA . GLN A 1 82 ? -11.224 -42.741 25.339 1.00 97.88 82 GLN A CA 1
ATOM 635 C C . GLN A 1 82 ? -10.289 -41.863 24.499 1.00 97.88 82 GLN A C 1
ATOM 637 O O . GLN A 1 82 ? -10.733 -40.979 23.766 1.00 97.88 82 GLN A O 1
ATOM 642 N N . LYS A 1 83 ? -8.980 -42.116 24.593 1.00 97.38 83 LYS A N 1
ATOM 643 C CA . LYS A 1 83 ? -7.942 -41.381 23.855 1.00 97.38 83 LYS A CA 1
ATOM 644 C C . LYS A 1 83 ? -7.382 -42.242 22.733 1.00 97.38 83 LYS A C 1
ATOM 646 O O . LYS A 1 83 ? -7.139 -43.429 22.934 1.00 97.38 83 LYS A O 1
ATOM 651 N N . THR A 1 84 ? -7.152 -41.661 21.559 1.00 97.19 84 THR A N 1
ATOM 652 C CA . THR A 1 84 ? -6.511 -42.378 20.448 1.00 97.19 84 THR A CA 1
ATOM 653 C C . THR A 1 84 ? -5.717 -41.452 19.535 1.00 97.19 84 THR A C 1
ATOM 655 O O . THR A 1 84 ? -6.153 -40.351 19.202 1.00 97.19 84 THR A O 1
ATOM 658 N N . TRP A 1 85 ? -4.565 -41.920 19.052 1.00 97.12 85 TRP A N 1
ATOM 659 C CA . TRP A 1 85 ? -3.782 -41.208 18.040 1.00 97.12 85 TRP A CA 1
ATOM 660 C C . TRP A 1 85 ? -4.539 -41.083 16.707 1.00 97.12 85 TRP A C 1
ATOM 662 O O . TRP A 1 85 ? -4.313 -40.143 15.948 1.00 97.12 85 TRP A O 1
ATOM 672 N N . ARG A 1 86 ? -5.506 -41.975 16.434 1.00 96.88 86 ARG A N 1
ATOM 673 C CA . ARG A 1 86 ? -6.325 -41.944 15.209 1.00 96.88 86 ARG A CA 1
ATOM 674 C C . ARG A 1 86 ? -7.186 -40.682 15.095 1.00 96.88 86 ARG A C 1
ATOM 676 O O . ARG A 1 86 ? -7.602 -40.346 13.985 1.00 96.88 86 ARG A O 1
ATOM 683 N N . LEU A 1 87 ? -7.390 -39.950 16.193 1.00 97.75 87 LEU A N 1
ATOM 684 C CA . LEU A 1 87 ? -8.067 -38.650 16.225 1.00 97.75 87 LEU A CA 1
ATOM 685 C C . LEU A 1 87 ? -7.114 -37.443 16.196 1.00 97.75 87 LEU A C 1
ATOM 687 O O . LEU A 1 87 ? -7.606 -36.317 16.115 1.00 97.75 87 LEU A O 1
ATOM 691 N N . ASN A 1 88 ? -5.788 -37.641 16.205 1.00 98.00 88 ASN A N 1
ATOM 692 C CA . ASN A 1 88 ? -4.798 -36.558 16.110 1.00 98.00 88 ASN A CA 1
ATOM 693 C C . ASN A 1 88 ? -5.005 -35.690 14.863 1.00 98.00 88 ASN A C 1
ATOM 695 O O . ASN A 1 88 ? -5.530 -36.152 13.846 1.00 98.00 88 ASN A O 1
ATOM 699 N N . GLU A 1 89 ? -4.520 -34.447 14.926 1.00 95.94 89 GLU A N 1
ATOM 700 C CA . GLU A 1 89 ? -4.424 -33.539 13.775 1.00 95.94 89 GLU A CA 1
ATOM 701 C C . GLU A 1 89 ? -3.630 -34.171 12.619 1.00 95.94 89 GLU A C 1
ATOM 703 O O . GLU A 1 89 ? -2.898 -35.134 12.815 1.00 95.94 89 GLU A O 1
ATOM 708 N N . ARG A 1 90 ? -3.746 -33.625 11.409 1.00 94.94 90 ARG A N 1
ATOM 709 C CA . ARG A 1 90 ? -2.879 -33.974 10.273 1.00 94.94 90 ARG A CA 1
ATOM 710 C C . ARG A 1 90 ? -1.394 -33.803 10.630 1.00 94.94 90 ARG A C 1
ATOM 712 O O . ARG A 1 90 ? -1.000 -32.742 11.120 1.00 94.94 90 ARG A O 1
ATOM 719 N N . HIS A 1 91 ? -0.557 -34.803 10.352 1.00 95.69 91 HIS A N 1
ATOM 720 C CA . HIS A 1 91 ? 0.898 -34.679 10.485 1.00 95.69 91 HIS A CA 1
ATOM 721 C C . HIS A 1 91 ? 1.455 -33.772 9.373 1.00 95.69 91 HIS A C 1
ATOM 723 O O . HIS A 1 91 ? 1.482 -34.150 8.202 1.00 95.69 91 HIS A O 1
ATOM 729 N N . TYR A 1 92 ? 1.913 -32.564 9.717 1.00 93.75 92 TYR A N 1
ATOM 730 C CA . TYR A 1 92 ? 2.427 -31.603 8.726 1.00 93.75 92 TYR A CA 1
ATOM 731 C C . TYR A 1 92 ? 3.864 -31.881 8.260 1.00 93.75 92 TYR A C 1
ATOM 733 O O . TYR A 1 92 ? 4.408 -31.127 7.457 1.00 93.75 92 TYR A O 1
ATOM 741 N N . GLY A 1 93 ? 4.469 -32.964 8.748 1.00 94.69 93 GLY A N 1
ATOM 742 C CA . GLY A 1 93 ? 5.790 -33.411 8.325 1.00 94.69 93 GLY A CA 1
ATOM 743 C C . GLY A 1 93 ? 6.852 -32.343 8.543 1.00 94.69 93 GLY A C 1
ATOM 744 O O . GLY A 1 93 ? 6.874 -31.713 9.604 1.00 94.69 93 GLY A O 1
ATOM 745 N N . GLY A 1 94 ? 7.687 -32.109 7.536 1.00 91.62 94 GLY A N 1
ATOM 746 C CA . GLY A 1 94 ? 8.769 -31.127 7.569 1.00 91.62 94 GLY A CA 1
ATOM 747 C C . GLY A 1 94 ? 8.312 -29.669 7.679 1.00 91.62 94 GLY A C 1
ATOM 748 O O . GLY A 1 94 ? 9.145 -28.798 7.887 1.00 91.62 94 GLY A O 1
ATOM 749 N N . LEU A 1 95 ? 7.008 -29.377 7.568 1.00 90.50 95 LEU A N 1
ATOM 750 C CA . LEU A 1 95 ? 6.482 -28.029 7.824 1.00 90.50 95 LEU A CA 1
ATOM 751 C C . LEU A 1 95 ? 6.260 -27.758 9.317 1.00 90.50 95 LEU A C 1
ATOM 753 O O . LEU A 1 95 ? 6.044 -26.612 9.702 1.00 90.50 95 LEU A O 1
ATOM 757 N N . THR A 1 96 ? 6.268 -28.792 10.163 1.00 92.00 96 THR A N 1
ATOM 758 C CA . THR A 1 96 ? 5.972 -28.670 11.597 1.00 92.00 96 THR A CA 1
ATOM 759 C C . THR A 1 96 ? 6.892 -27.647 12.272 1.00 92.00 96 THR A C 1
ATOM 761 O O . THR A 1 96 ? 8.106 -27.810 12.302 1.00 92.00 96 THR A O 1
ATOM 764 N N . GLY A 1 97 ? 6.310 -26.601 12.859 1.00 87.44 97 GLY A N 1
ATOM 765 C CA . GLY A 1 97 ? 7.035 -25.525 13.540 1.00 87.44 97 GLY A CA 1
ATOM 766 C C . GLY A 1 97 ? 7.419 -24.338 12.658 1.00 87.44 97 GLY A C 1
ATOM 767 O O . GLY A 1 97 ? 7.932 -23.359 13.189 1.00 87.44 97 GLY A O 1
ATOM 768 N N . MET A 1 98 ? 7.145 -24.377 11.351 1.00 85.00 98 MET A N 1
ATOM 769 C CA . MET A 1 98 ? 7.305 -23.216 10.466 1.00 85.00 98 MET A CA 1
ATOM 770 C C . MET A 1 98 ? 6.096 -22.275 10.573 1.00 85.00 98 MET A C 1
ATOM 772 O O . MET A 1 98 ? 4.960 -22.740 10.725 1.00 85.00 98 MET A O 1
ATOM 776 N N . ASN A 1 99 ? 6.317 -20.960 10.468 1.00 84.06 99 ASN A N 1
ATOM 777 C CA . ASN A 1 99 ? 5.236 -19.974 10.390 1.00 84.06 99 ASN A CA 1
ATOM 778 C C . ASN A 1 99 ? 4.541 -20.074 9.030 1.00 84.06 99 ASN A C 1
ATOM 780 O O . ASN A 1 99 ? 5.198 -20.144 7.995 1.00 84.06 99 ASN A O 1
ATOM 784 N N . LYS A 1 100 ? 3.208 -20.099 9.001 1.00 73.75 100 LYS A N 1
ATOM 785 C CA . LYS A 1 100 ? 2.430 -20.292 7.768 1.00 73.75 100 LYS A CA 1
ATOM 786 C C . LYS A 1 100 ? 2.619 -19.150 6.771 1.00 73.75 100 LYS A C 1
ATOM 788 O O . LYS A 1 100 ? 2.614 -19.426 5.576 1.00 73.75 100 LYS A O 1
ATOM 793 N N . SER A 1 101 ? 2.777 -17.915 7.246 1.00 65.00 101 SER A N 1
ATOM 794 C CA . SER A 1 101 ? 3.000 -16.743 6.391 1.00 65.00 101 SER A CA 1
ATOM 795 C C . SER A 1 101 ? 4.410 -16.763 5.805 1.00 65.00 101 SER A C 1
ATOM 797 O O . SER A 1 101 ? 4.554 -16.713 4.592 1.00 65.00 101 SER A O 1
ATOM 799 N N . GLU A 1 102 ? 5.433 -17.004 6.627 1.00 65.56 102 GLU A N 1
ATOM 800 C CA . GLU A 1 102 ? 6.823 -17.152 6.154 1.00 65.56 102 GLU A CA 1
ATOM 801 C C . GLU A 1 102 ? 6.989 -18.370 5.230 1.00 65.56 102 GLU A C 1
ATOM 803 O O . GLU A 1 102 ? 7.740 -18.355 4.259 1.00 65.56 102 GLU A O 1
ATOM 808 N N . THR A 1 103 ? 6.253 -19.454 5.492 1.00 64.12 103 THR A N 1
ATOM 809 C CA . THR A 1 103 ? 6.223 -20.627 4.606 1.00 64.12 103 THR A CA 1
ATOM 810 C C . THR A 1 103 ? 5.581 -20.258 3.268 1.00 64.12 103 THR A C 1
ATOM 812 O O . THR A 1 103 ? 6.025 -20.748 2.232 1.00 64.12 103 THR A O 1
ATOM 815 N N . ALA A 1 104 ? 4.551 -19.401 3.266 1.00 64.44 104 ALA A N 1
ATOM 816 C CA . ALA A 1 104 ? 3.919 -18.911 2.041 1.00 64.44 104 ALA A CA 1
ATOM 817 C C . ALA A 1 104 ? 4.849 -17.970 1.266 1.00 64.44 104 ALA A C 1
ATOM 819 O O . ALA A 1 104 ? 4.876 -18.037 0.041 1.00 64.44 104 ALA A O 1
ATOM 820 N N . GLU A 1 105 ? 5.666 -17.177 1.958 1.00 50.06 105 GLU A N 1
ATOM 821 C CA . GLU A 1 105 ? 6.740 -16.380 1.354 1.00 50.06 105 GLU A CA 1
ATOM 822 C C . GLU A 1 105 ? 7.833 -17.272 0.746 1.00 50.06 105 GLU A C 1
ATOM 824 O O . GLU A 1 105 ? 8.274 -17.038 -0.375 1.00 50.06 105 GLU A O 1
ATOM 829 N N . LYS A 1 106 ? 8.238 -18.337 1.451 1.00 56.94 106 LYS A N 1
ATOM 830 C CA . LYS A 1 106 ? 9.341 -19.217 1.037 1.00 56.94 106 LYS A CA 1
ATOM 831 C C . LYS A 1 106 ? 8.977 -20.201 -0.075 1.00 56.94 106 LYS A C 1
ATOM 833 O O . LYS A 1 106 ? 9.800 -20.464 -0.946 1.00 56.94 106 LYS A O 1
ATOM 838 N N . TYR A 1 107 ? 7.790 -20.800 -0.016 1.00 55.81 107 TYR A N 1
ATOM 839 C CA . TYR A 1 107 ? 7.378 -21.875 -0.930 1.00 55.81 107 TYR A CA 1
ATOM 840 C C . TYR A 1 107 ? 6.226 -21.470 -1.861 1.00 55.81 107 TYR A C 1
ATOM 842 O O . TYR A 1 107 ? 5.833 -22.258 -2.717 1.00 55.81 107 TYR A O 1
ATOM 850 N N . GLY A 1 108 ? 5.693 -20.254 -1.716 1.00 51.62 108 GLY A N 1
ATOM 851 C CA . GLY A 1 108 ? 4.558 -19.737 -2.479 1.00 51.62 108 GLY A CA 1
ATOM 852 C C . GLY A 1 108 ? 3.205 -20.050 -1.830 1.00 51.62 108 GLY A C 1
ATOM 853 O O . GLY A 1 108 ? 2.952 -21.167 -1.369 1.00 51.62 108 GLY A O 1
ATOM 854 N N . GLU A 1 109 ? 2.286 -19.076 -1.841 1.00 60.59 109 GLU A N 1
ATOM 855 C CA . GLU A 1 109 ? 0.955 -19.199 -1.221 1.00 60.59 109 GLU A CA 1
ATOM 856 C C . GLU A 1 109 ? 0.155 -20.367 -1.805 1.00 60.59 109 GLU A C 1
ATOM 858 O O . GLU A 1 109 ? -0.460 -21.114 -1.051 1.00 60.59 109 GLU A O 1
ATOM 863 N N . LYS A 1 110 ? 0.239 -20.610 -3.120 1.00 59.47 110 LYS A N 1
ATOM 864 C CA . LYS A 1 110 ? -0.401 -21.766 -3.767 1.00 59.47 110 LYS A CA 1
ATOM 865 C C . LYS A 1 110 ? 0.138 -23.096 -3.251 1.00 59.47 110 LYS A C 1
ATOM 867 O O . LYS A 1 110 ? -0.655 -23.982 -2.958 1.00 59.47 110 LYS A O 1
ATOM 872 N N . GLN A 1 111 ? 1.452 -23.244 -3.095 1.00 70.88 111 GLN A N 1
ATOM 873 C CA . GLN A 1 111 ? 2.042 -24.487 -2.592 1.00 70.88 111 GLN A CA 1
ATOM 874 C C . GLN A 1 111 ? 1.682 -24.712 -1.122 1.00 70.88 111 GLN A C 1
ATOM 876 O O . GLN A 1 111 ? 1.327 -25.821 -0.724 1.00 70.88 111 GLN A O 1
ATOM 881 N N . VAL A 1 112 ? 1.692 -23.649 -0.318 1.00 68.62 112 VAL A N 1
ATOM 882 C CA . VAL A 1 112 ? 1.258 -23.697 1.082 1.00 68.62 112 VAL A CA 1
ATOM 883 C C . VAL A 1 112 ? -0.235 -23.962 1.197 1.00 68.62 112 VAL A C 1
ATOM 885 O O . VAL A 1 112 ? -0.660 -24.722 2.065 1.00 68.62 112 VAL A O 1
ATOM 888 N N . GLN A 1 113 ? -1.048 -23.403 0.306 1.00 68.00 113 GLN A N 1
ATOM 889 C CA . GLN A 1 113 ? -2.472 -23.685 0.214 1.00 68.00 113 GLN A CA 1
ATOM 890 C C . GLN A 1 113 ? -2.717 -25.128 -0.235 1.00 68.00 113 GLN A C 1
ATOM 892 O O . GLN A 1 113 ? -3.573 -25.776 0.355 1.00 68.00 113 GLN A O 1
ATOM 897 N N . ILE A 1 114 ? -1.941 -25.672 -1.177 1.00 73.38 114 ILE A N 1
ATOM 898 C CA . ILE A 1 114 ? -1.963 -27.091 -1.563 1.00 73.38 114 ILE A CA 1
ATOM 899 C C . ILE A 1 114 ? -1.608 -27.951 -0.347 1.00 73.38 114 ILE A C 1
ATOM 901 O O . ILE A 1 114 ? -2.405 -28.790 0.056 1.00 73.38 114 ILE A O 1
ATOM 905 N N . TRP A 1 115 ? -0.498 -27.700 0.345 1.00 78.19 115 TRP A N 1
ATOM 906 C CA . TRP A 1 115 ? -0.148 -28.468 1.545 1.00 78.19 115 TRP A CA 1
ATOM 907 C C . TRP A 1 115 ? -1.163 -28.320 2.681 1.00 78.19 115 TRP A C 1
ATOM 909 O O . TRP A 1 115 ? -1.359 -29.258 3.448 1.00 78.19 115 TRP A O 1
ATOM 919 N N . ARG A 1 116 ? -1.849 -27.180 2.799 1.00 70.62 116 ARG A N 1
ATOM 920 C CA . ARG A 1 116 ? -2.879 -26.958 3.827 1.00 70.62 116 ARG A CA 1
ATOM 921 C C . ARG A 1 116 ? -4.245 -27.522 3.457 1.00 70.62 116 ARG A C 1
ATOM 923 O O . ARG A 1 116 ? -4.995 -27.905 4.355 1.00 70.62 116 ARG A O 1
ATOM 930 N N . ARG A 1 117 ? -4.601 -27.518 2.173 1.00 68.19 117 ARG A N 1
ATOM 931 C CA . ARG A 1 117 ? -5.985 -27.708 1.713 1.00 68.19 117 ARG A CA 1
ATOM 932 C C . ARG A 1 117 ? -6.164 -28.796 0.668 1.00 68.19 117 ARG A C 1
ATOM 934 O O . ARG A 1 117 ? -7.270 -29.317 0.620 1.00 68.19 117 ARG A O 1
ATOM 941 N N . SER A 1 118 ? -5.132 -29.166 -0.093 1.00 75.06 118 SER A N 1
ATOM 942 C CA . SER A 1 118 ? -5.210 -30.298 -1.021 1.00 75.06 118 SER A CA 1
ATOM 943 C C . SER A 1 118 ? -5.610 -31.562 -0.272 1.00 75.06 118 SER A C 1
ATOM 945 O O . SER A 1 118 ? -5.121 -31.845 0.833 1.00 75.06 118 SER A O 1
ATOM 947 N N . PHE A 1 119 ? -6.530 -32.299 -0.887 1.00 82.06 119 PHE A N 1
ATOM 948 C CA . PHE A 1 119 ? -7.053 -33.536 -0.346 1.00 82.06 119 PHE A CA 1
ATOM 949 C C . PHE A 1 119 ? -5.982 -34.632 -0.326 1.00 82.06 119 PHE A C 1
ATOM 951 O O . PHE A 1 119 ? -5.785 -35.282 0.702 1.00 82.06 119 PHE A O 1
ATOM 958 N N . ASP A 1 120 ? -5.261 -34.818 -1.429 1.00 85.31 120 ASP A N 1
ATOM 959 C CA . ASP A 1 120 ? -4.381 -35.966 -1.647 1.00 85.31 120 ASP A CA 1
ATOM 960 C C . ASP A 1 120 ? -2.889 -35.644 -1.526 1.00 85.31 120 ASP A C 1
ATOM 962 O O . ASP A 1 120 ? -2.109 -36.544 -1.217 1.00 85.31 120 ASP A O 1
ATOM 966 N N . THR A 1 121 ? -2.498 -34.379 -1.680 1.00 84.31 121 THR A N 1
ATOM 967 C CA . THR A 1 121 ? -1.093 -33.973 -1.742 1.00 84.31 121 THR A CA 1
ATOM 968 C C . THR A 1 121 ? -0.517 -33.782 -0.330 1.00 84.31 121 THR A C 1
ATOM 970 O O . THR A 1 121 ? -0.962 -32.888 0.407 1.00 84.31 121 THR A O 1
ATOM 973 N N . PRO A 1 122 ? 0.456 -34.608 0.101 1.00 87.31 122 PRO A N 1
ATOM 974 C CA . PRO A 1 122 ? 1.070 -34.462 1.414 1.00 87.31 122 PRO A CA 1
ATOM 975 C C . PRO A 1 122 ? 2.099 -33.316 1.450 1.00 87.31 122 PRO A C 1
ATOM 977 O O . PRO A 1 122 ? 2.615 -32.908 0.407 1.00 87.31 122 PRO A O 1
ATOM 980 N N . PRO A 1 123 ? 2.416 -32.784 2.644 1.00 89.06 123 PRO A N 1
ATOM 981 C CA . PRO A 1 123 ? 3.597 -31.950 2.839 1.00 89.06 123 PRO A CA 1
ATOM 982 C C . PRO A 1 123 ? 4.880 -32.796 2.751 1.00 89.06 123 PRO A C 1
ATOM 984 O O . PRO A 1 123 ? 4.799 -34.028 2.775 1.00 89.06 123 PRO A O 1
ATOM 987 N N . PRO A 1 124 ? 6.066 -32.162 2.692 1.00 90.12 124 PRO A N 1
ATOM 988 C CA . PRO A 1 124 ? 7.334 -32.879 2.789 1.00 90.12 124 PRO A CA 1
ATOM 989 C C . PRO A 1 124 ? 7.414 -33.742 4.063 1.00 90.12 124 PRO A C 1
ATOM 991 O O . PRO A 1 124 ? 6.877 -33.332 5.101 1.00 90.12 124 PRO A O 1
ATOM 994 N N . PRO A 1 125 ? 8.082 -34.909 4.019 1.00 94.25 125 PRO A N 1
ATOM 995 C CA . PRO A 1 125 ? 8.311 -35.744 5.197 1.00 94.25 125 PRO A CA 1
ATOM 996 C C . PRO A 1 125 ? 9.078 -35.013 6.301 1.00 94.25 125 PRO A C 1
ATOM 998 O O . PRO A 1 125 ? 9.860 -34.099 6.042 1.00 94.25 125 PRO A O 1
ATOM 1001 N N . MET A 1 126 ? 8.835 -35.405 7.553 1.00 94.81 126 MET A N 1
ATOM 1002 C CA . MET A 1 126 ? 9.690 -35.018 8.672 1.00 94.81 126 MET A CA 1
ATOM 1003 C C . MET A 1 126 ? 10.908 -35.940 8.725 1.00 94.81 126 MET A C 1
ATOM 1005 O O . MET A 1 126 ? 10.784 -37.110 9.079 1.00 94.81 126 MET A O 1
ATOM 1009 N N . GLU A 1 127 ? 12.072 -35.396 8.390 1.00 94.19 127 GLU A N 1
ATOM 1010 C CA . GLU A 1 127 ? 13.339 -36.129 8.408 1.00 94.19 127 GLU A CA 1
ATOM 1011 C C . GLU A 1 127 ? 13.936 -36.231 9.831 1.00 94.19 127 GLU A C 1
ATOM 1013 O O . GLU A 1 127 ? 13.624 -35.392 10.686 1.00 94.19 127 GLU A O 1
ATOM 1018 N N . PRO A 1 128 ? 14.806 -37.223 10.121 1.00 93.56 128 PRO A N 1
ATOM 1019 C CA . PRO A 1 128 ? 15.392 -37.432 11.454 1.00 93.56 128 PRO A CA 1
ATOM 1020 C C . PRO A 1 128 ? 16.203 -36.259 12.029 1.00 93.56 128 PRO A C 1
ATOM 1022 O O . PRO A 1 128 ? 16.401 -36.183 13.243 1.00 93.56 128 PRO A O 1
ATOM 1025 N N . ASP A 1 129 ? 16.696 -35.361 11.176 1.00 91.31 129 ASP A N 1
ATOM 1026 C CA . ASP A 1 129 ? 17.433 -34.148 11.544 1.00 91.31 129 ASP A CA 1
ATOM 1027 C C . ASP A 1 129 ? 16.517 -32.942 11.825 1.00 91.31 129 ASP A C 1
ATOM 1029 O O . ASP A 1 129 ? 16.977 -31.901 12.303 1.00 91.31 129 ASP A O 1
ATOM 1033 N N . HIS A 1 130 ? 15.210 -33.072 11.584 1.00 93.88 130 HIS A N 1
ATOM 1034 C CA . HIS A 1 130 ? 14.244 -32.015 11.834 1.00 93.88 130 HIS A CA 1
ATOM 1035 C C . HIS A 1 130 ? 14.177 -31.664 13.330 1.00 93.88 130 HIS A C 1
ATOM 1037 O O . HIS A 1 130 ? 14.065 -32.535 14.194 1.00 93.88 130 HIS A O 1
ATOM 1043 N N . LYS A 1 131 ? 14.155 -30.359 13.645 1.00 92.62 131 LYS A N 1
ATOM 1044 C CA . LYS A 1 131 ? 14.210 -29.809 15.019 1.00 92.62 131 LYS A CA 1
ATOM 1045 C C . LYS A 1 131 ? 13.238 -30.473 16.005 1.00 92.62 131 LYS A C 1
ATOM 1047 O O . LYS A 1 131 ? 13.562 -30.626 17.179 1.00 92.62 131 LYS A O 1
ATOM 1052 N N . TYR A 1 132 ? 12.047 -30.840 15.534 1.00 94.38 132 TYR A N 1
ATOM 1053 C CA . TYR A 1 132 ? 10.982 -31.426 16.355 1.00 94.38 132 TYR A CA 1
ATOM 1054 C C . TYR A 1 132 ? 10.853 -32.953 16.230 1.00 94.38 132 TYR A C 1
ATOM 1056 O O . TYR A 1 132 ? 9.985 -33.521 16.887 1.00 94.38 132 TYR A O 1
ATOM 1064 N N . TYR A 1 133 ? 11.698 -33.623 15.433 1.00 95.31 133 TYR A N 1
ATOM 1065 C CA . TYR A 1 133 ? 11.577 -35.058 15.145 1.00 95.31 133 TYR A CA 1
ATOM 1066 C C . TYR A 1 133 ? 11.577 -35.904 16.420 1.00 95.31 133 TYR A C 1
ATOM 1068 O O . TYR A 1 133 ? 10.591 -36.572 16.719 1.00 95.31 133 TYR A O 1
ATOM 1076 N N . LYS A 1 134 ? 12.646 -35.815 17.225 1.00 93.62 134 LYS A N 1
ATOM 1077 C CA . LYS A 1 134 ? 12.782 -36.617 18.453 1.00 93.62 134 LYS A CA 1
ATOM 1078 C C . LYS A 1 134 ? 11.665 -36.341 19.455 1.00 93.62 134 LYS A C 1
ATOM 1080 O O . LYS A 1 134 ? 11.103 -37.269 20.012 1.00 93.62 134 LYS A O 1
ATOM 1085 N N . ILE A 1 135 ? 11.298 -35.069 19.626 1.00 95.00 135 ILE A N 1
ATOM 1086 C CA . ILE A 1 135 ? 10.260 -34.656 20.581 1.00 95.00 135 ILE A CA 1
ATOM 1087 C C . ILE A 1 135 ? 8.890 -35.240 20.209 1.00 95.00 135 ILE A C 1
ATOM 1089 O O . ILE A 1 135 ? 8.091 -35.475 21.102 1.00 95.00 135 ILE A O 1
ATOM 1093 N N . ILE A 1 136 ? 8.608 -35.468 18.923 1.00 94.75 136 ILE A N 1
ATOM 1094 C CA . ILE A 1 136 ? 7.331 -36.036 18.467 1.00 94.75 136 ILE A CA 1
ATOM 1095 C C . ILE A 1 136 ? 7.383 -37.566 18.446 1.00 94.75 136 ILE A C 1
ATOM 1097 O O . ILE A 1 136 ? 6.477 -38.212 18.963 1.00 94.75 136 ILE A O 1
ATOM 1101 N N . VAL A 1 137 ? 8.425 -38.145 17.846 1.00 92.44 137 VAL A N 1
ATOM 1102 C CA . VAL A 1 137 ? 8.529 -39.597 17.620 1.00 92.44 137 VAL A CA 1
ATOM 1103 C C . VAL A 1 137 ? 8.812 -40.360 18.917 1.00 92.44 137 VAL A C 1
ATOM 1105 O O . VAL A 1 137 ? 8.344 -41.482 19.078 1.00 92.44 137 VAL A O 1
ATOM 1108 N N . GLU A 1 138 ? 9.547 -39.759 19.855 1.00 92.50 138 GLU A N 1
ATOM 1109 C CA . GLU A 1 138 ? 9.899 -40.372 21.144 1.00 92.50 138 GLU A CA 1
ATOM 1110 C C . GLU A 1 138 ? 8.947 -39.938 22.281 1.00 92.50 138 GLU A C 1
ATOM 1112 O O . GLU A 1 138 ? 9.197 -40.252 23.446 1.00 92.50 138 GLU A O 1
ATOM 1117 N N . ASP A 1 139 ? 7.852 -39.221 21.979 1.00 94.06 139 ASP A N 1
ATOM 1118 C CA . ASP A 1 139 ? 6.893 -38.789 23.003 1.00 94.06 139 ASP A CA 1
ATOM 1119 C C . ASP A 1 139 ? 6.164 -39.996 23.618 1.00 94.06 139 ASP A C 1
ATOM 1121 O O . ASP A 1 139 ? 5.527 -40.807 22.939 1.00 94.06 139 ASP A O 1
ATOM 1125 N N . SER A 1 140 ? 6.196 -40.069 24.948 1.00 93.25 140 SER A N 1
ATOM 1126 C CA . SER A 1 140 ? 5.509 -41.079 25.755 1.00 93.25 140 SER A CA 1
ATOM 1127 C C . SER A 1 140 ? 3.997 -41.188 25.503 1.00 93.25 140 SER A C 1
ATOM 1129 O O . SER A 1 140 ? 3.415 -42.232 25.810 1.00 93.25 140 SER A O 1
ATOM 1131 N N . ILE A 1 141 ? 3.346 -40.162 24.935 1.00 93.56 141 ILE A N 1
ATOM 1132 C CA . ILE A 1 141 ? 1.917 -40.222 24.575 1.00 93.56 141 ILE A CA 1
ATOM 1133 C C . ILE A 1 141 ? 1.604 -41.275 23.498 1.00 93.56 141 ILE A C 1
ATOM 1135 O O . ILE A 1 141 ? 0.449 -41.678 23.381 1.00 93.56 141 ILE A O 1
ATOM 1139 N N . TYR A 1 142 ? 2.608 -41.733 22.741 1.00 94.38 142 TYR A N 1
ATOM 1140 C CA . TYR A 1 142 ? 2.472 -42.746 21.684 1.00 94.38 142 TYR A CA 1
ATOM 1141 C C . TYR A 1 142 ? 2.851 -44.165 22.133 1.00 94.38 142 TYR A C 1
ATOM 1143 O O . TYR A 1 142 ? 2.954 -45.072 21.310 1.00 94.38 142 TYR A O 1
ATOM 1151 N N . LYS A 1 143 ? 3.036 -44.396 23.441 1.00 88.88 143 LYS A N 1
ATOM 1152 C CA . LYS A 1 143 ? 3.398 -45.721 23.985 1.00 88.88 143 LYS A CA 1
ATOM 1153 C C . LYS A 1 143 ? 2.395 -46.833 23.637 1.00 88.88 143 LYS A C 1
ATOM 1155 O O . LYS A 1 143 ? 2.789 -47.986 23.512 1.00 88.88 143 LYS A O 1
ATOM 1160 N N . ASP A 1 144 ? 1.120 -46.474 23.470 1.00 86.62 144 ASP A N 1
ATOM 1161 C CA . ASP A 1 144 ? 0.016 -47.391 23.153 1.00 86.62 144 ASP A CA 1
ATOM 1162 C C . ASP A 1 144 ? -0.303 -47.406 21.638 1.00 86.62 144 ASP A C 1
ATOM 1164 O O . ASP A 1 144 ? -1.359 -47.878 21.211 1.00 86.62 144 ASP A O 1
ATOM 1168 N N . GLY A 1 145 ? 0.604 -46.867 20.815 1.00 87.44 145 GLY A N 1
ATOM 1169 C CA . GLY A 1 145 ? 0.505 -46.779 19.360 1.00 87.44 145 GLY A CA 1
ATOM 1170 C C . GLY A 1 145 ? 0.570 -45.337 18.829 1.00 87.44 145 GLY A C 1
ATOM 1171 O O . GLY A 1 145 ? 0.353 -44.384 19.587 1.00 87.44 145 GLY A O 1
ATOM 1172 N N . PRO A 1 146 ? 0.808 -45.146 17.516 1.00 90.56 146 PRO A N 1
ATOM 1173 C CA . PRO A 1 146 ? 0.865 -46.169 16.457 1.00 90.56 146 PRO A CA 1
ATOM 1174 C C . PRO A 1 146 ? 2.099 -47.082 16.520 1.00 90.56 146 PRO A C 1
ATOM 1176 O O . PRO A 1 146 ? 3.090 -46.744 17.165 1.00 90.56 146 PRO A O 1
ATOM 1179 N N . SER A 1 147 ? 2.055 -48.235 15.833 1.00 90.56 147 SER A N 1
ATOM 1180 C CA . SER A 1 147 ? 3.278 -49.017 15.593 1.00 90.56 147 SER A CA 1
ATOM 1181 C C . SER A 1 147 ? 4.283 -48.196 14.778 1.00 90.56 147 SER A C 1
ATOM 1183 O O . SER A 1 147 ? 3.932 -47.187 14.163 1.00 90.56 147 SER A O 1
ATOM 1185 N N . LYS A 1 148 ? 5.541 -48.637 14.724 1.00 86.19 148 LYS A N 1
ATOM 1186 C CA . LYS A 1 148 ? 6.580 -47.939 13.956 1.00 86.19 148 LYS A CA 1
ATOM 1187 C C . LYS A 1 148 ? 6.218 -47.804 12.469 1.00 86.19 148 LYS A C 1
ATOM 1189 O O . LYS A 1 148 ? 6.572 -46.812 11.845 1.00 86.19 148 LYS A O 1
ATOM 1194 N N . GLU A 1 149 ? 5.507 -48.784 11.921 1.00 86.00 149 GLU A N 1
ATOM 1195 C CA . GLU A 1 149 ? 5.037 -48.823 10.533 1.00 86.00 149 GLU A CA 1
ATOM 1196 C C . GLU A 1 149 ? 3.801 -47.941 10.309 1.00 86.00 149 GLU A C 1
ATOM 1198 O O . GLU A 1 149 ? 3.606 -47.421 9.213 1.00 86.00 149 GLU A O 1
ATOM 1203 N N . GLU A 1 150 ? 2.968 -47.762 11.337 1.00 90.12 150 GLU A N 1
ATOM 1204 C CA . GLU A 1 150 ? 1.775 -46.909 11.290 1.00 90.12 150 GLU A CA 1
ATOM 1205 C C . GLU A 1 150 ? 2.070 -45.436 11.630 1.00 90.12 150 GLU A C 1
ATOM 1207 O O . GLU A 1 150 ? 1.202 -44.585 11.427 1.00 90.12 150 GLU A O 1
ATOM 1212 N N . PHE A 1 151 ? 3.258 -45.114 12.157 1.00 95.44 151 PHE A N 1
ATOM 1213 C CA . PHE A 1 151 ? 3.628 -43.754 12.551 1.00 95.44 151 PHE A CA 1
ATOM 1214 C C . PHE A 1 151 ? 3.904 -42.877 11.311 1.00 95.44 151 PHE A C 1
ATOM 1216 O O . PHE A 1 151 ? 4.892 -43.099 10.606 1.00 95.44 151 PHE A O 1
ATOM 1223 N N . PRO A 1 152 ? 3.079 -41.853 11.021 1.00 95.56 152 PRO A N 1
ATOM 1224 C CA . PRO A 1 152 ? 3.243 -41.050 9.818 1.00 95.56 152 PRO A CA 1
ATOM 1225 C C . PRO A 1 152 ? 4.343 -39.997 9.989 1.00 95.56 152 PRO A C 1
ATOM 1227 O O . PRO A 1 152 ? 4.344 -39.245 10.957 1.00 95.56 152 PRO A O 1
ATOM 1230 N N . MET A 1 153 ? 5.218 -39.857 8.988 1.00 95.62 153 MET A N 1
ATOM 1231 C CA . MET A 1 153 ? 6.161 -38.725 8.906 1.00 95.62 153 MET A CA 1
ATOM 1232 C C . MET A 1 153 ? 5.576 -37.521 8.161 1.00 95.62 153 MET A C 1
ATOM 1234 O O . MET A 1 153 ? 6.165 -36.445 8.145 1.00 95.62 153 MET A O 1
ATOM 1238 N N . PHE A 1 154 ? 4.403 -37.679 7.553 1.00 93.69 154 PHE A N 1
ATOM 1239 C CA . PHE A 1 154 ? 3.611 -36.656 6.878 1.00 93.69 154 PHE A CA 1
ATOM 1240 C C . PHE A 1 154 ? 2.228 -37.234 6.586 1.00 93.69 154 PHE A C 1
ATOM 1242 O O . PHE A 1 154 ? 2.065 -38.445 6.460 1.00 93.69 154 PHE A O 1
ATOM 1249 N N . GLU A 1 155 ? 1.231 -36.374 6.420 1.00 94.31 155 GLU A N 1
ATOM 1250 C CA . GLU A 1 155 ? -0.099 -36.793 5.992 1.00 94.31 155 GLU A CA 1
ATOM 1251 C C . GLU A 1 155 ? -0.680 -35.796 4.991 1.00 94.31 155 GLU A C 1
ATOM 1253 O O . GLU A 1 155 ? -0.534 -34.583 5.147 1.00 94.31 155 GLU A O 1
ATOM 1258 N N . SER A 1 156 ? -1.380 -36.292 3.972 1.00 91.81 156 SER A N 1
ATOM 1259 C CA . SER A 1 156 ? -2.429 -35.531 3.293 1.00 91.81 156 SER A CA 1
ATOM 1260 C C . SER A 1 156 ? -3.749 -35.646 4.054 1.00 91.81 156 SER A C 1
ATOM 1262 O O . SER A 1 156 ? -3.863 -36.467 4.965 1.00 91.81 156 SER A O 1
ATOM 1264 N N . LEU A 1 157 ? -4.766 -34.849 3.704 1.00 90.19 157 LEU A N 1
ATOM 1265 C CA . LEU A 1 157 ? -6.088 -35.011 4.321 1.00 90.19 157 LEU A CA 1
ATOM 1266 C C . LEU A 1 157 ? -6.640 -36.426 4.065 1.00 90.19 157 LEU A C 1
ATOM 1268 O O . LEU A 1 157 ? -7.212 -37.031 4.968 1.00 90.19 157 LEU A O 1
ATOM 1272 N N . LYS A 1 158 ? -6.390 -36.985 2.876 1.00 93.19 158 LYS A N 1
ATOM 1273 C CA . LYS A 1 158 ? -6.706 -38.370 2.511 1.00 93.19 158 LYS A CA 1
ATOM 1274 C C . LYS A 1 158 ? -6.032 -39.384 3.440 1.00 93.19 158 LYS A C 1
ATOM 1276 O O . LYS A 1 158 ? -6.709 -40.291 3.914 1.00 93.19 158 LYS A O 1
ATOM 1281 N N . LEU A 1 159 ? -4.739 -39.222 3.734 1.00 94.75 159 LEU A N 1
ATOM 1282 C CA . LEU A 1 159 ? -4.009 -40.109 4.655 1.00 94.75 159 LEU A CA 1
ATOM 1283 C C . LEU A 1 159 ? -4.541 -39.996 6.093 1.00 94.75 159 LEU A C 1
ATOM 1285 O O . LEU A 1 159 ? -4.798 -41.010 6.739 1.00 94.75 159 LEU A O 1
ATOM 1289 N N . THR A 1 160 ? -4.823 -38.776 6.563 1.00 94.81 160 THR A N 1
ATOM 1290 C CA . THR A 1 160 ? -5.476 -38.566 7.865 1.00 94.81 160 THR A CA 1
ATOM 1291 C C . THR A 1 160 ? -6.841 -39.268 7.922 1.00 94.81 160 THR A C 1
ATOM 1293 O O . THR A 1 160 ? -7.144 -39.961 8.889 1.00 94.81 160 THR A O 1
ATOM 1296 N N . ILE A 1 161 ? -7.652 -39.174 6.864 1.00 93.94 161 ILE A N 1
ATOM 1297 C CA . ILE A 1 161 ? -8.953 -39.858 6.768 1.00 93.94 161 ILE A CA 1
ATOM 1298 C C . ILE A 1 161 ? -8.802 -41.379 6.823 1.00 93.94 161 ILE A C 1
ATOM 1300 O O . ILE A 1 161 ? -9.572 -42.034 7.528 1.00 93.94 161 ILE A O 1
ATOM 1304 N N . GLN A 1 162 ? -7.808 -41.939 6.127 1.00 94.81 162 GLN A N 1
ATOM 1305 C CA . GLN A 1 162 ? -7.555 -43.383 6.100 1.00 94.81 162 GLN A CA 1
ATOM 1306 C C . GLN A 1 162 ? -7.304 -43.967 7.492 1.00 94.81 162 GLN A C 1
ATOM 1308 O O . GLN A 1 162 ? -7.720 -45.095 7.745 1.00 94.81 162 GLN A O 1
ATOM 1313 N N . ARG A 1 163 ? -6.691 -43.212 8.415 1.00 95.12 163 ARG A N 1
ATOM 1314 C CA . ARG A 1 163 ? -6.521 -43.663 9.806 1.00 95.12 163 ARG A CA 1
ATOM 1315 C C . ARG A 1 163 ? -7.679 -43.301 10.735 1.00 95.12 163 ARG A C 1
ATOM 1317 O O . ARG A 1 163 ? -7.891 -44.020 11.712 1.00 95.12 163 ARG A O 1
ATOM 1324 N N . THR A 1 164 ? -8.403 -42.212 10.464 1.00 96.25 164 THR A N 1
ATOM 1325 C CA . THR A 1 164 ? -9.488 -41.712 11.324 1.00 96.25 164 THR A CA 1
ATOM 1326 C C . THR A 1 164 ? -10.801 -42.467 11.102 1.00 96.25 164 THR A C 1
ATOM 1328 O O . THR A 1 164 ? -11.479 -42.787 12.077 1.00 96.25 164 THR A O 1
ATOM 1331 N N . LEU A 1 165 ? -11.162 -42.802 9.857 1.00 95.88 165 LEU A N 1
ATOM 1332 C CA . LEU A 1 165 ? -12.431 -43.486 9.567 1.00 95.88 165 LEU A CA 1
ATOM 1333 C C . LEU A 1 165 ? -12.544 -44.913 10.121 1.00 95.88 165 LEU A C 1
ATOM 1335 O O . LEU A 1 165 ? -13.636 -45.253 10.568 1.00 95.88 165 LEU A O 1
ATOM 1339 N N . PRO A 1 166 ? -11.483 -45.738 10.176 1.00 96.06 166 PRO A N 1
ATOM 1340 C CA . PRO A 1 166 ? -11.553 -47.013 10.888 1.00 96.06 166 PRO A CA 1
ATOM 1341 C C . PRO A 1 166 ? -11.962 -46.835 12.355 1.00 96.06 166 PRO A C 1
ATOM 1343 O O . PRO A 1 166 ? -12.844 -47.529 12.837 1.00 96.06 166 PRO A O 1
ATOM 1346 N N . TYR A 1 167 ? -11.429 -45.823 13.051 1.00 96.75 167 TYR A N 1
ATOM 1347 C CA . TYR A 1 167 ? -11.845 -45.540 14.430 1.00 96.75 167 TYR A CA 1
ATOM 1348 C C . TYR A 1 167 ? -13.315 -45.104 14.523 1.00 96.75 167 TYR A C 1
ATOM 1350 O O . TYR A 1 167 ? -14.041 -45.522 15.424 1.00 96.75 167 TYR A O 1
ATOM 1358 N N . TRP A 1 168 ? -13.777 -44.292 13.569 1.00 96.25 168 TRP A N 1
ATOM 1359 C CA . TRP A 1 168 ? -15.189 -43.929 13.465 1.00 96.25 168 TRP A CA 1
ATOM 1360 C C . TRP A 1 168 ? -16.086 -45.168 13.284 1.00 96.25 168 TRP A C 1
ATOM 1362 O O . TRP A 1 168 ? -17.028 -45.363 14.050 1.00 96.25 168 TRP A O 1
ATOM 1372 N N . ASN A 1 169 ? -15.767 -46.035 12.324 1.00 95.19 169 ASN A N 1
ATOM 1373 C CA . ASN A 1 169 ? -16.585 -47.197 11.968 1.00 95.19 169 ASN A CA 1
ATOM 1374 C C . ASN A 1 169 ? -16.540 -48.323 13.006 1.00 95.19 169 ASN A C 1
ATOM 1376 O O . ASN A 1 169 ? -17.573 -48.933 13.276 1.00 95.19 169 ASN A O 1
ATOM 1380 N N . ASP A 1 170 ? -15.373 -48.584 13.588 1.00 97.00 170 ASP A N 1
ATOM 1381 C CA . ASP A 1 170 ? -15.142 -49.772 14.415 1.00 97.00 170 ASP A CA 1
ATOM 1382 C C . ASP A 1 170 ? -15.316 -49.490 15.914 1.00 97.00 170 ASP A C 1
ATOM 1384 O O . ASP A 1 170 ? -15.469 -50.424 16.699 1.00 97.00 170 ASP A O 1
ATOM 1388 N N . VAL A 1 171 ? -15.317 -48.214 16.326 1.00 97.44 171 VAL A N 1
ATOM 1389 C CA . VAL A 1 171 ? -15.458 -47.813 17.738 1.00 97.44 171 VAL A CA 1
ATOM 1390 C C . VAL A 1 171 ? -16.669 -46.908 17.954 1.00 97.44 171 VAL A C 1
ATOM 1392 O O . VAL A 1 171 ? -17.560 -47.267 18.723 1.00 97.44 171 VAL A O 1
ATOM 1395 N N . ILE A 1 172 ? -16.747 -45.768 17.257 1.00 97.56 172 ILE A N 1
ATOM 1396 C CA . ILE A 1 172 ? -17.811 -44.774 17.495 1.00 97.56 172 ILE A CA 1
ATOM 1397 C C . ILE A 1 172 ? -19.186 -45.315 17.076 1.00 97.56 172 ILE A C 1
ATOM 1399 O O . ILE A 1 172 ? -20.146 -45.236 17.842 1.00 97.56 172 ILE A O 1
ATOM 1403 N N . ILE A 1 173 ? -19.301 -45.896 15.879 1.00 96.50 173 ILE A N 1
ATOM 1404 C CA . ILE A 1 173 ? -20.579 -46.400 15.350 1.00 96.50 173 ILE A CA 1
ATOM 1405 C C . ILE A 1 173 ? -21.181 -47.522 16.223 1.00 96.50 173 ILE A C 1
ATOM 1407 O O . ILE A 1 173 ? -22.373 -47.438 16.530 1.00 96.50 173 ILE A O 1
ATOM 1411 N N . PRO A 1 174 ? -20.429 -48.550 16.671 1.00 97.44 174 PRO A N 1
ATOM 1412 C CA . PRO A 1 174 ? -20.938 -49.539 17.622 1.00 97.44 174 PRO A CA 1
ATOM 1413 C C . PRO A 1 174 ? -21.465 -48.923 18.922 1.00 97.44 174 PRO A C 1
ATOM 1415 O O . PRO A 1 174 ? -22.553 -49.279 19.367 1.00 97.44 174 PRO A O 1
ATOM 1418 N N . GLN A 1 175 ? -20.769 -47.934 19.482 1.00 97.31 175 GLN A N 1
ATOM 1419 C CA . GLN A 1 175 ? -21.204 -47.266 20.713 1.00 97.31 175 GLN A CA 1
ATOM 1420 C C . GLN A 1 175 ? -22.475 -46.429 20.498 1.00 97.31 175 GLN A C 1
ATOM 1422 O O . GLN A 1 175 ? -23.364 -46.416 21.351 1.00 97.31 175 GLN A O 1
ATOM 1427 N N . LEU A 1 176 ? -22.629 -45.792 19.331 1.00 95.94 176 LEU A N 1
ATOM 1428 C CA . LEU A 1 176 ? -23.893 -45.151 18.953 1.00 95.94 176 LEU A CA 1
ATOM 1429 C C . LEU A 1 176 ? -25.028 -46.179 18.809 1.00 95.94 176 LEU A C 1
ATOM 1431 O O . LEU A 1 176 ? -26.143 -45.912 19.256 1.00 95.94 176 LEU A O 1
ATOM 1435 N N . LYS A 1 177 ? -24.763 -47.370 18.243 1.00 94.12 177 LYS A N 1
ATOM 1436 C CA . LYS A 1 177 ? -25.752 -48.469 18.144 1.00 94.12 177 LYS A CA 1
ATOM 1437 C C . LYS A 1 177 ? -26.239 -48.942 19.511 1.00 94.12 177 LYS A C 1
ATOM 1439 O O . LYS A 1 177 ? -27.417 -49.267 19.638 1.00 94.12 177 LYS A O 1
ATOM 1444 N N . GLU A 1 178 ? -25.370 -48.926 20.517 1.00 95.31 178 GLU A N 1
ATOM 1445 C CA . GLU A 1 178 ? -25.706 -49.205 21.922 1.00 95.31 178 GLU A CA 1
ATOM 1446 C C . GLU A 1 178 ? -26.523 -48.084 22.592 1.00 95.31 178 GLU A C 1
ATOM 1448 O O . GLU A 1 178 ? -26.921 -48.210 23.749 1.00 95.31 178 GLU A O 1
ATOM 1453 N N . GLY A 1 179 ? -26.790 -46.985 21.881 1.00 93.25 179 GLY A N 1
ATOM 1454 C CA . GLY A 1 179 ? -27.572 -45.853 22.371 1.00 93.25 179 GLY A CA 1
ATOM 1455 C C . GLY A 1 179 ? -26.775 -44.854 23.210 1.00 93.25 179 GLY A C 1
ATOM 1456 O O . GLY A 1 179 ? -27.385 -44.008 23.864 1.00 93.25 179 GLY A O 1
ATOM 1457 N N . LYS A 1 180 ? -25.436 -44.927 23.206 1.00 96.06 180 LYS A N 1
ATOM 1458 C CA . LYS A 1 180 ? -24.578 -43.982 23.934 1.00 96.06 180 LYS A CA 1
ATOM 1459 C C . LYS A 1 180 ? -24.634 -42.594 23.300 1.00 96.06 180 LYS A C 1
ATOM 1461 O O . LYS A 1 180 ? -24.541 -42.453 22.081 1.00 96.06 180 LYS A O 1
ATOM 1466 N N . LYS A 1 181 ? -24.718 -41.556 24.130 1.00 96.94 181 LYS A N 1
ATOM 1467 C CA . LYS A 1 181 ? -24.564 -40.155 23.715 1.00 96.94 181 LYS A CA 1
ATOM 1468 C C . LYS A 1 181 ? -23.092 -39.771 23.769 1.00 96.94 181 LYS A C 1
ATOM 1470 O O . LYS A 1 181 ? -22.484 -39.814 24.838 1.00 96.94 181 LYS A O 1
ATOM 1475 N N . ILE A 1 182 ? -22.527 -39.389 22.628 1.00 98.25 182 ILE A N 1
ATOM 1476 C CA . ILE A 1 182 ? -21.076 -39.238 22.468 1.00 98.25 182 ILE A CA 1
ATOM 1477 C C . ILE A 1 182 ? -20.689 -37.782 22.188 1.00 98.25 182 ILE A C 1
ATOM 1479 O O . ILE A 1 182 ? -21.347 -37.098 21.397 1.00 98.25 182 ILE A O 1
ATOM 1483 N N . ILE A 1 183 ? -19.586 -37.342 22.801 1.00 98.38 183 ILE A N 1
ATOM 1484 C CA . ILE A 1 183 ? -18.848 -36.130 22.419 1.00 98.38 183 ILE A CA 1
ATOM 1485 C C . ILE A 1 183 ? -17.434 -36.482 21.939 1.00 98.38 183 ILE A C 1
ATOM 1487 O O . ILE A 1 183 ? -16.745 -37.296 22.552 1.00 98.38 183 ILE A O 1
ATOM 1491 N N . ILE A 1 184 ? -16.985 -35.853 20.851 1.00 98.56 184 ILE A N 1
ATOM 1492 C CA . ILE A 1 184 ? -15.620 -35.986 20.328 1.00 98.56 184 ILE A CA 1
ATOM 1493 C C . ILE A 1 184 ? -14.937 -34.618 20.336 1.00 98.56 184 ILE A C 1
ATOM 1495 O O . ILE A 1 184 ? -15.339 -33.718 19.598 1.00 98.56 184 ILE A O 1
ATOM 1499 N N . ALA A 1 185 ? -13.866 -34.472 21.112 1.00 98.25 185 ALA A N 1
ATOM 1500 C CA . ALA A 1 185 ? -12.982 -33.311 21.045 1.00 98.25 185 ALA A CA 1
ATOM 1501 C C . ALA A 1 185 ? -11.729 -33.664 20.242 1.00 98.25 185 ALA A C 1
ATOM 1503 O O . ALA A 1 185 ? -10.949 -34.527 20.632 1.00 98.25 185 ALA A O 1
ATOM 1504 N N . ALA A 1 186 ? -11.523 -33.025 19.096 1.00 98.06 186 ALA A N 1
ATOM 1505 C CA . ALA A 1 186 ? -10.402 -33.356 18.219 1.00 98.06 186 ALA A CA 1
ATOM 1506 C C . ALA A 1 186 ? -9.892 -32.115 17.474 1.00 98.06 186 ALA A C 1
ATOM 1508 O O . ALA A 1 186 ? -9.875 -31.007 18.017 1.00 98.06 186 ALA A O 1
ATOM 1509 N N . HIS A 1 187 ? -9.412 -32.294 16.246 1.00 96.88 187 HIS A N 1
ATOM 1510 C CA . HIS A 1 187 ? -8.686 -31.276 15.495 1.00 96.88 187 HIS A CA 1
ATOM 1511 C C . HIS A 1 187 ? -9.362 -30.951 14.169 1.00 96.88 187 HIS A C 1
ATOM 1513 O O . HIS A 1 187 ? -10.275 -31.648 13.728 1.00 96.88 187 HIS A O 1
ATOM 1519 N N . GLY A 1 188 ? -8.891 -29.889 13.515 1.00 91.62 188 GLY A N 1
ATOM 1520 C CA . GLY A 1 188 ? -9.499 -29.398 12.287 1.00 91.62 188 GLY A CA 1
ATOM 1521 C C . GLY A 1 188 ? -9.560 -30.471 11.202 1.00 91.62 188 GLY A C 1
ATOM 1522 O O . GLY A 1 188 ? -10.641 -30.746 10.689 1.00 91.62 188 GLY A O 1
ATOM 1523 N N . ASN A 1 189 ? -8.437 -31.110 10.855 1.00 91.75 189 ASN A N 1
ATOM 1524 C CA . ASN A 1 189 ? -8.427 -32.041 9.721 1.00 91.75 189 ASN A CA 1
ATOM 1525 C C . ASN A 1 189 ? -8.975 -33.431 10.055 1.00 91.75 189 ASN A C 1
ATOM 1527 O O . ASN A 1 189 ? -9.598 -34.037 9.187 1.00 91.75 189 ASN A O 1
ATOM 1531 N N . SER A 1 190 ? -8.811 -33.923 11.288 1.00 94.94 190 SER A N 1
ATOM 1532 C CA . SER A 1 190 ? -9.420 -35.202 11.683 1.00 94.94 190 SER A CA 1
ATOM 1533 C C . SER A 1 190 ? -10.949 -35.112 11.700 1.00 94.94 190 SER A C 1
ATOM 1535 O O . SER A 1 190 ? -11.619 -35.983 11.145 1.00 94.94 190 SER A O 1
ATOM 1537 N N . LEU A 1 191 ? -11.513 -34.012 12.213 1.00 96.06 191 LEU A N 1
ATOM 1538 C CA . LEU A 1 191 ? -12.959 -33.775 12.165 1.00 96.06 191 LEU A CA 1
ATOM 1539 C C . LEU A 1 191 ? -13.465 -33.501 10.747 1.00 96.06 191 LEU A C 1
ATOM 1541 O O . LEU A 1 191 ? -14.503 -34.037 10.373 1.00 96.06 191 LEU A O 1
ATOM 1545 N N . ARG A 1 192 ? -12.723 -32.747 9.920 1.00 92.25 192 ARG A N 1
ATOM 1546 C CA . ARG A 1 192 ? -13.043 -32.599 8.484 1.00 92.25 192 ARG A CA 1
ATOM 1547 C C . ARG A 1 192 ? -13.125 -33.954 7.788 1.00 92.25 192 ARG A C 1
ATOM 1549 O O . ARG A 1 192 ? -13.968 -34.129 6.919 1.00 92.25 192 ARG A O 1
ATOM 1556 N N . GLY A 1 193 ? -12.291 -34.914 8.182 1.00 91.69 193 GLY A N 1
ATOM 1557 C CA . GLY A 1 193 ? -12.344 -36.270 7.651 1.00 91.69 193 GLY A CA 1
ATOM 1558 C C . GLY A 1 193 ? -13.649 -37.006 7.950 1.00 91.69 193 GLY A C 1
ATOM 1559 O O . GLY A 1 193 ? -14.241 -37.595 7.046 1.00 91.69 193 GLY A O 1
ATOM 1560 N N . ILE A 1 194 ? -14.128 -36.919 9.193 1.00 94.75 194 ILE A N 1
ATOM 1561 C CA . ILE A 1 194 ? -15.424 -37.484 9.600 1.00 94.75 194 ILE A CA 1
ATOM 1562 C C . ILE A 1 194 ? -16.570 -36.756 8.886 1.00 94.75 194 ILE A C 1
ATOM 1564 O O . ILE A 1 194 ? -17.450 -37.398 8.319 1.00 94.75 194 ILE A O 1
ATOM 1568 N N . VAL A 1 195 ? -16.527 -35.422 8.841 1.00 93.81 195 VAL A N 1
ATOM 1569 C CA . VAL A 1 195 ? -17.532 -34.602 8.149 1.00 93.81 195 VAL A CA 1
ATOM 1570 C C . VAL A 1 195 ? -17.610 -34.946 6.663 1.00 93.81 195 VAL A C 1
ATOM 1572 O O . VAL A 1 195 ? -18.701 -35.173 6.153 1.00 93.81 195 VAL A O 1
ATOM 1575 N N . LYS A 1 196 ? -16.466 -35.073 5.975 1.00 92.25 196 LYS A N 1
ATOM 1576 C CA . LYS A 1 196 ? -16.420 -35.473 4.560 1.00 92.25 196 LYS A CA 1
ATOM 1577 C C . LYS A 1 196 ? -17.165 -36.787 4.326 1.00 92.25 196 LYS A C 1
ATOM 1579 O O . LYS A 1 196 ? -17.855 -36.924 3.321 1.00 92.25 196 LYS A O 1
ATOM 1584 N N . HIS A 1 197 ? -17.002 -37.746 5.238 1.00 92.12 197 HIS A N 1
ATOM 1585 C CA . HIS A 1 197 ? -17.659 -39.047 5.163 1.00 92.12 197 HIS A CA 1
ATOM 1586 C C . HIS A 1 197 ? -19.170 -38.955 5.408 1.00 92.12 197 HIS A C 1
ATOM 1588 O O . HIS A 1 197 ? -19.936 -39.531 4.639 1.00 92.12 197 HIS A O 1
ATOM 1594 N N . LEU A 1 198 ? -19.598 -38.210 6.433 1.00 92.44 198 LEU A N 1
ATOM 1595 C CA . LEU A 1 198 ? -21.013 -38.055 6.782 1.00 92.44 198 LEU A CA 1
ATOM 1596 C C . LEU A 1 198 ? -21.797 -37.285 5.715 1.00 92.44 198 LEU A C 1
ATOM 1598 O O . LEU A 1 198 ? -22.825 -37.769 5.247 1.00 92.44 198 LEU A O 1
ATOM 1602 N N . ASP A 1 199 ? -21.285 -36.131 5.292 1.00 90.88 199 ASP A N 1
ATOM 1603 C CA . ASP A 1 199 ? -21.940 -35.245 4.321 1.00 90.88 199 ASP A CA 1
ATOM 1604 C C . ASP A 1 199 ? -21.672 -35.651 2.859 1.00 90.88 199 ASP A C 1
ATOM 1606 O O . ASP A 1 199 ? -22.090 -34.956 1.936 1.00 90.88 199 ASP A O 1
ATOM 1610 N N . GLN A 1 200 ? -20.959 -36.763 2.631 1.00 89.12 200 GLN A N 1
ATOM 1611 C CA . GLN A 1 200 ? -20.573 -37.256 1.300 1.00 89.12 200 GLN A CA 1
ATOM 1612 C C . GLN A 1 200 ? -19.925 -36.171 0.422 1.00 89.12 200 GLN A C 1
ATOM 1614 O O . GLN A 1 200 ? -20.175 -36.076 -0.780 1.00 89.12 200 GLN A O 1
ATOM 1619 N N . MET A 1 201 ? -19.083 -35.331 1.028 1.00 87.81 201 MET A N 1
ATOM 1620 C CA . MET A 1 201 ? -18.482 -34.192 0.336 1.00 87.81 201 MET A CA 1
ATOM 1621 C C . MET A 1 201 ? -17.469 -34.652 -0.719 1.00 87.81 201 MET A C 1
ATOM 1623 O O . MET A 1 201 ? -16.663 -35.566 -0.480 1.00 87.81 201 MET A O 1
ATOM 1627 N N . SER A 1 202 ? -17.452 -33.954 -1.858 1.00 89.12 202 SER A N 1
ATOM 1628 C CA . SER A 1 202 ? -16.399 -34.121 -2.861 1.00 89.12 202 SER A CA 1
ATOM 1629 C C . SER A 1 202 ? -15.034 -33.695 -2.312 1.00 89.12 202 SER A C 1
ATOM 1631 O O . SER A 1 202 ? -14.931 -33.017 -1.280 1.00 89.12 202 SER A O 1
ATOM 1633 N N . ASP A 1 203 ? -13.974 -34.110 -3.000 1.00 84.25 203 ASP A N 1
ATOM 1634 C CA . ASP A 1 203 ? -12.605 -33.747 -2.637 1.00 84.25 203 ASP A CA 1
ATOM 1635 C C . ASP A 1 203 ? -12.394 -32.228 -2.753 1.00 84.25 203 ASP A C 1
ATOM 1637 O O . ASP A 1 203 ? -11.691 -31.652 -1.930 1.00 84.25 203 ASP A O 1
ATOM 1641 N N . GLU A 1 204 ? -13.089 -31.555 -3.673 1.00 76.00 204 GLU A N 1
ATOM 1642 C CA . GLU A 1 204 ? -13.087 -30.097 -3.830 1.00 76.00 204 GLU A CA 1
ATOM 1643 C C . GLU A 1 204 ? -13.870 -29.392 -2.724 1.00 76.00 204 GLU A C 1
ATOM 1645 O O . GLU A 1 204 ? -13.375 -28.437 -2.119 1.00 76.00 204 GLU A O 1
ATOM 1650 N N . ALA A 1 205 ? -15.078 -29.874 -2.417 1.00 75.75 205 ALA A N 1
ATOM 1651 C CA . ALA A 1 205 ? -15.946 -29.258 -1.419 1.00 75.75 205 ALA A CA 1
ATOM 1652 C C . ALA A 1 205 ? -15.298 -29.277 -0.028 1.00 75.75 205 ALA A C 1
ATOM 1654 O O . ALA A 1 205 ? -15.370 -28.290 0.713 1.00 75.75 205 ALA A O 1
ATOM 1655 N N . ILE A 1 206 ? -14.601 -30.366 0.324 1.00 83.00 206 ILE A N 1
ATOM 1656 C CA . ILE A 1 206 ? -13.935 -30.453 1.625 1.00 83.00 206 ILE A CA 1
ATOM 1657 C C . ILE A 1 206 ? -12.784 -29.450 1.754 1.00 83.00 206 ILE A C 1
ATOM 1659 O O . ILE A 1 206 ? -12.516 -29.001 2.870 1.00 83.00 206 ILE A O 1
ATOM 1663 N N . MET A 1 207 ? -12.138 -29.027 0.656 1.00 75.75 207 MET A N 1
ATOM 1664 C CA . MET A 1 207 ? -11.063 -28.018 0.687 1.00 75.75 207 MET A CA 1
ATOM 1665 C C . MET A 1 207 ? -11.551 -26.648 1.175 1.00 75.75 207 MET A C 1
ATOM 1667 O O . MET A 1 207 ? -10.770 -25.901 1.773 1.00 75.75 207 MET A O 1
ATOM 1671 N N . GLY A 1 208 ? -12.827 -26.327 0.937 1.00 72.56 208 GLY A N 1
ATOM 1672 C CA . GLY A 1 208 ? -13.466 -25.077 1.357 1.00 72.56 208 GLY A CA 1
ATOM 1673 C C . GLY A 1 208 ? -13.990 -25.081 2.796 1.00 72.56 208 GLY A C 1
ATOM 1674 O O . GLY A 1 208 ? -14.224 -24.010 3.358 1.00 72.56 208 GLY A O 1
ATOM 1675 N N . LEU A 1 209 ? -14.146 -26.256 3.417 1.00 80.75 209 LEU A N 1
ATOM 1676 C CA . LEU A 1 209 ? -14.697 -26.374 4.766 1.00 80.75 209 LEU A CA 1
ATOM 1677 C C . LEU A 1 209 ? -13.682 -25.945 5.836 1.00 80.75 209 LEU A C 1
ATOM 1679 O O . LEU A 1 209 ? -12.642 -26.584 6.013 1.00 80.75 209 LEU A O 1
ATOM 1683 N N . ASN A 1 210 ? -14.035 -24.918 6.614 1.00 78.88 210 ASN A N 1
ATOM 1684 C CA . ASN A 1 210 ? -13.273 -24.467 7.779 1.00 78.88 210 ASN A CA 1
ATOM 1685 C C . ASN A 1 210 ? -14.076 -24.716 9.057 1.00 78.88 210 ASN A C 1
ATOM 1687 O O . ASN A 1 210 ? -15.117 -24.099 9.261 1.00 78.88 210 ASN A O 1
ATOM 1691 N N . LEU A 1 211 ? -13.573 -25.597 9.927 1.00 87.38 211 LEU A N 1
ATOM 1692 C CA . LEU A 1 211 ? -14.164 -25.819 11.246 1.00 87.38 211 LEU A CA 1
ATOM 1693 C C . LEU A 1 211 ? -13.597 -24.790 12.246 1.00 87.38 211 LEU A C 1
ATOM 1695 O O . LEU A 1 211 ? -12.366 -24.737 12.404 1.00 87.38 211 LEU A O 1
ATOM 1699 N N . PRO A 1 212 ? -14.445 -23.977 12.903 1.00 89.25 212 PRO A N 1
ATOM 1700 C CA . PRO A 1 212 ? -14.016 -22.988 13.894 1.00 89.25 212 PRO A CA 1
ATOM 1701 C C . PRO A 1 212 ? -13.387 -23.661 15.123 1.00 89.25 212 PRO A C 1
ATOM 1703 O O . PRO A 1 212 ? -13.687 -24.817 15.418 1.00 89.25 212 PRO A O 1
ATOM 1706 N N . THR A 1 213 ? -12.489 -22.967 15.826 1.00 90.88 213 THR A N 1
ATOM 1707 C CA . THR A 1 213 ? -11.928 -23.434 17.107 1.00 90.88 213 THR A CA 1
ATOM 1708 C C . THR A 1 213 ? -12.943 -23.254 18.227 1.00 90.88 213 THR A C 1
ATOM 1710 O O . THR A 1 213 ? -13.647 -22.250 18.259 1.00 90.88 213 THR A O 1
ATOM 1713 N N . GLY A 1 214 ? -13.049 -24.241 19.119 1.00 92.50 214 GLY A N 1
ATOM 1714 C CA . GLY A 1 214 ? -13.820 -24.129 20.358 1.00 92.50 214 GLY A CA 1
ATOM 1715 C C . GLY A 1 214 ? -15.328 -23.923 20.211 1.00 92.50 214 GLY A C 1
ATOM 1716 O O . GLY A 1 214 ? -15.976 -23.544 21.175 1.00 92.50 214 GLY A O 1
ATOM 1717 N N . ILE A 1 215 ? -15.913 -24.185 19.041 1.00 94.88 215 ILE A N 1
ATOM 1718 C CA . ILE A 1 215 ? -17.370 -24.155 18.856 1.00 94.88 215 ILE A CA 1
ATOM 1719 C C . ILE A 1 215 ? -17.856 -25.587 18.608 1.00 94.88 215 ILE A C 1
ATOM 1721 O O . ILE A 1 215 ? -17.504 -26.176 17.577 1.00 94.88 215 ILE A O 1
ATOM 1725 N N . PRO A 1 216 ? -18.650 -26.175 19.523 1.00 96.44 216 PRO A N 1
ATOM 1726 C CA . PRO A 1 216 ? -19.236 -27.490 19.309 1.00 96.44 216 PRO A CA 1
ATOM 1727 C C . PRO A 1 216 ? -20.225 -27.481 18.144 1.00 96.44 216 PRO A C 1
ATOM 1729 O O . PRO A 1 216 ? -20.935 -26.504 17.925 1.00 96.44 216 PRO A O 1
ATOM 1732 N N . PHE A 1 217 ? -20.327 -28.591 17.424 1.00 95.81 217 PHE A N 1
ATOM 1733 C CA . PHE A 1 217 ? -21.352 -28.809 16.413 1.00 95.81 217 PHE A CA 1
ATOM 1734 C C . PHE A 1 217 ? -21.989 -30.185 16.558 1.00 95.81 217 PHE A C 1
ATOM 1736 O O . PHE A 1 217 ? -21.353 -31.156 16.973 1.00 95.81 217 PHE A O 1
ATOM 1743 N N . VAL A 1 218 ? -23.274 -30.248 16.230 1.00 95.94 218 VAL A N 1
ATOM 1744 C CA . VAL A 1 218 ? -24.131 -31.416 16.412 1.00 95.94 218 VAL A CA 1
ATOM 1745 C C . VAL A 1 218 ? -24.442 -32.039 15.062 1.00 95.94 218 VAL A C 1
ATOM 1747 O O . VAL A 1 218 ? -24.711 -31.332 14.091 1.00 95.94 218 VAL A O 1
ATOM 1750 N N . TYR A 1 219 ? -24.438 -33.368 15.034 1.00 95.19 219 TYR A N 1
ATOM 1751 C CA . TYR A 1 219 ? -25.020 -34.171 13.968 1.00 95.19 219 TYR A CA 1
ATOM 1752 C C . TYR A 1 219 ? -26.191 -34.985 14.500 1.00 95.19 219 TYR A C 1
ATOM 1754 O O . TYR A 1 219 ? -26.098 -35.619 15.557 1.00 95.19 219 TYR A O 1
ATOM 1762 N N . GLU A 1 220 ? -27.268 -35.009 13.724 1.00 93.44 220 GLU A N 1
ATOM 1763 C CA . GLU A 1 220 ? -28.403 -35.902 13.927 1.00 93.44 220 GLU A CA 1
ATOM 1764 C C . GLU A 1 220 ? -28.393 -36.967 12.834 1.00 93.44 220 GLU A C 1
ATOM 1766 O O . GLU A 1 220 ? -28.510 -36.648 11.652 1.00 93.44 220 GLU A O 1
ATOM 1771 N N . LEU A 1 221 ? -28.222 -38.231 13.221 1.00 93.62 221 LEU A N 1
ATOM 1772 C CA . LEU A 1 221 ? -28.031 -39.351 12.303 1.00 93.62 221 LEU A CA 1
ATOM 1773 C C . LEU A 1 221 ? -29.249 -40.280 12.296 1.00 93.62 221 LEU A C 1
ATOM 1775 O O . LEU A 1 221 ? -29.890 -40.486 13.330 1.00 93.62 221 LEU A O 1
ATOM 1779 N N . ASP A 1 222 ? -29.560 -40.860 11.141 1.00 92.56 222 ASP A N 1
ATOM 1780 C CA . ASP A 1 222 ? -30.589 -41.889 10.989 1.00 92.56 222 ASP A CA 1
ATOM 1781 C C . ASP A 1 222 ? -30.097 -43.280 11.436 1.00 92.56 222 ASP A C 1
ATOM 1783 O O . ASP A 1 222 ? -28.990 -43.454 11.947 1.00 92.56 222 ASP A O 1
ATOM 1787 N N . GLU A 1 223 ? -30.932 -44.302 11.255 1.00 92.25 223 GLU A N 1
ATOM 1788 C CA . GLU A 1 223 ? -30.604 -45.689 11.607 1.00 92.25 223 GLU A CA 1
ATOM 1789 C C . GLU A 1 223 ? -29.436 -46.305 10.825 1.00 92.25 223 GLU A C 1
ATOM 1791 O O . GLU A 1 223 ? -28.852 -47.289 11.281 1.00 92.25 223 GLU A O 1
ATOM 1796 N N . ASN A 1 224 ? -29.075 -45.705 9.691 1.00 90.50 224 ASN A N 1
ATOM 1797 C CA . ASN A 1 224 ? -27.950 -46.084 8.844 1.00 90.50 224 ASN A CA 1
ATOM 1798 C C . ASN A 1 224 ? -26.745 -45.152 9.042 1.00 90.50 224 ASN A C 1
ATOM 1800 O O . ASN A 1 224 ? -25.807 -45.197 8.247 1.00 90.50 224 ASN A O 1
ATOM 1804 N N . PHE A 1 225 ? -26.757 -44.329 10.097 1.00 90.50 225 PHE A N 1
ATOM 1805 C CA . PHE A 1 225 ? -25.703 -43.374 10.446 1.00 90.50 225 PHE A CA 1
ATOM 1806 C C . PHE A 1 225 ? -25.471 -42.291 9.390 1.00 90.50 225 PHE A C 1
ATOM 1808 O O . PHE A 1 225 ? -24.394 -41.697 9.332 1.00 90.50 225 PHE A O 1
ATOM 1815 N N . LYS A 1 226 ? -26.487 -42.005 8.570 1.00 89.50 226 LYS A N 1
ATOM 1816 C CA . LYS A 1 226 ? -26.468 -40.885 7.629 1.00 89.50 226 LYS A CA 1
ATOM 1817 C C . LYS A 1 226 ? -27.046 -39.634 8.289 1.00 89.50 226 LYS A C 1
ATOM 1819 O O . LYS A 1 226 ? -28.004 -39.752 9.055 1.00 89.50 226 LYS A O 1
ATOM 1824 N N . PRO A 1 227 ? -26.504 -38.439 8.007 1.00 90.62 227 PRO A N 1
ATOM 1825 C CA . PRO A 1 227 ? -27.039 -37.200 8.554 1.00 90.62 227 PRO A CA 1
ATOM 1826 C C . PRO A 1 227 ? -28.470 -36.953 8.063 1.00 90.62 227 PRO A C 1
ATOM 1828 O O . PRO A 1 227 ? -28.733 -36.903 6.864 1.00 90.62 227 PRO A O 1
ATOM 1831 N N . VAL A 1 228 ? -29.397 -36.778 9.005 1.00 88.06 228 VAL A N 1
ATOM 1832 C CA . VAL A 1 228 ? -30.748 -36.247 8.751 1.00 88.06 228 VAL A CA 1
ATOM 1833 C C . VAL A 1 228 ? -30.680 -34.733 8.588 1.00 88.06 228 VAL A C 1
ATOM 1835 O O . VAL A 1 228 ? -31.369 -34.159 7.749 1.00 88.06 228 VAL A O 1
ATOM 1838 N N . VAL A 1 229 ? -29.815 -34.104 9.383 1.00 80.38 229 VAL A N 1
ATOM 1839 C CA . VAL A 1 229 ? -29.417 -32.705 9.263 1.00 80.38 229 VAL A CA 1
ATOM 1840 C C . VAL A 1 229 ? -27.891 -32.669 9.321 1.00 80.38 229 VAL A C 1
ATOM 1842 O O . VAL A 1 229 ? -27.288 -33.357 10.150 1.00 80.38 229 VAL A O 1
ATOM 1845 N N . SER A 1 230 ? -27.278 -31.909 8.409 1.00 83.38 230 SER A N 1
ATOM 1846 C CA . SER A 1 230 ? -25.826 -31.677 8.394 1.00 83.38 230 SER A CA 1
ATOM 1847 C C . SER A 1 230 ? -25.392 -30.856 9.621 1.00 83.38 230 SER A C 1
ATOM 1849 O O . SER A 1 230 ? -26.223 -30.490 10.454 1.00 83.38 230 SER A O 1
ATOM 1851 N N . MET A 1 231 ? -24.094 -30.584 9.766 1.00 87.88 231 MET A N 1
ATOM 1852 C CA . MET A 1 231 ? -23.516 -29.980 10.969 1.00 87.88 231 MET A CA 1
ATOM 1853 C C . MET A 1 231 ? -24.258 -28.710 11.425 1.00 87.88 231 MET A C 1
ATOM 1855 O O . MET A 1 231 ? -24.422 -27.753 10.666 1.00 87.88 231 MET A O 1
ATOM 1859 N N . GLN A 1 232 ? -24.656 -28.676 12.697 1.00 91.38 232 GLN A N 1
ATOM 1860 C CA . GLN A 1 232 ? -25.258 -27.502 13.331 1.00 91.38 232 GLN A CA 1
ATOM 1861 C C . GLN A 1 232 ? -24.374 -27.014 14.477 1.00 91.38 232 GLN A C 1
ATOM 1863 O O . GLN A 1 232 ? -24.214 -27.715 15.474 1.00 91.38 232 GLN A O 1
ATOM 1868 N N . PHE A 1 233 ? -23.790 -25.823 14.344 1.00 92.12 233 PHE A N 1
ATOM 1869 C CA . PHE A 1 233 ? -22.959 -25.231 15.394 1.00 92.12 233 PHE A CA 1
ATOM 1870 C C . PHE A 1 233 ? -23.799 -24.774 16.595 1.00 92.12 233 PHE A C 1
ATOM 1872 O O . PHE A 1 233 ? -24.868 -24.188 16.431 1.00 92.12 233 PHE A O 1
ATOM 1879 N N . LEU A 1 234 ? -23.292 -25.023 17.802 1.00 88.06 234 LEU A N 1
ATOM 1880 C CA . LEU A 1 234 ? -23.851 -24.544 19.062 1.00 88.06 234 LEU A CA 1
ATOM 1881 C C . LEU A 1 234 ? -23.228 -23.191 19.399 1.00 88.06 234 LEU A C 1
ATOM 1883 O O . LEU A 1 234 ? -22.113 -23.112 19.907 1.00 88.06 234 LEU A O 1
ATOM 1887 N N . GLY A 1 235 ? -23.952 -22.129 19.075 1.00 80.06 235 GLY A N 1
ATOM 1888 C CA . GLY A 1 235 ? -23.542 -20.748 19.293 1.00 80.06 235 GLY A CA 1
ATOM 1889 C C . GLY A 1 235 ? -24.406 -19.806 18.468 1.00 80.06 235 GLY A C 1
ATOM 1890 O O . GLY A 1 235 ? -25.163 -20.247 17.598 1.00 80.06 235 GLY A O 1
ATOM 1891 N N . ASP A 1 236 ? -24.314 -18.504 18.726 1.00 77.50 236 ASP A N 1
ATOM 1892 C CA . ASP A 1 236 ? -25.000 -17.546 17.871 1.00 77.50 236 ASP A CA 1
ATOM 1893 C C . ASP A 1 236 ? -24.385 -17.563 16.450 1.00 77.50 236 ASP A C 1
ATOM 1895 O O . ASP A 1 236 ? -23.167 -17.720 16.295 1.00 77.50 236 ASP A O 1
ATOM 1899 N N . PRO A 1 237 ? -25.195 -17.401 15.386 1.00 73.94 237 PRO A N 1
ATOM 1900 C CA . PRO A 1 237 ? -24.711 -17.515 14.009 1.00 73.94 237 PRO A CA 1
ATOM 1901 C C . PRO A 1 237 ? -23.565 -16.561 13.643 1.00 73.94 237 PRO A C 1
ATOM 1903 O O . PRO A 1 237 ? -22.790 -16.854 12.731 1.00 73.94 237 PRO A O 1
ATOM 1906 N N . GLU A 1 238 ? -23.449 -15.417 14.320 1.00 62.22 238 GLU A N 1
ATOM 1907 C CA . GLU A 1 238 ? -22.437 -14.407 14.018 1.00 62.22 238 GLU A CA 1
ATOM 1908 C C . GLU A 1 238 ? -21.076 -14.769 14.627 1.00 62.22 238 GLU A C 1
ATOM 1910 O O . GLU A 1 238 ? -20.061 -14.669 13.933 1.00 62.22 238 GLU A O 1
ATOM 1915 N N . THR A 1 239 ? -21.038 -15.271 15.863 1.00 70.25 239 THR A N 1
ATOM 1916 C CA . THR A 1 239 ? -19.823 -15.815 16.495 1.00 70.25 239 THR A CA 1
ATOM 1917 C C . THR A 1 239 ? -19.279 -17.003 15.713 1.00 70.25 239 THR A C 1
ATOM 1919 O O . THR A 1 239 ? -18.085 -17.048 15.407 1.00 70.25 239 THR A O 1
ATOM 1922 N N . VAL A 1 240 ? -20.158 -17.919 15.290 1.00 71.31 240 VAL A N 1
ATOM 1923 C CA . VAL A 1 240 ? -19.788 -19.068 14.447 1.00 71.31 240 VAL A CA 1
ATOM 1924 C C . VAL A 1 240 ? -19.145 -18.596 13.142 1.00 71.31 240 VAL A C 1
ATOM 1926 O O . VAL A 1 240 ? -18.053 -19.043 12.785 1.00 71.31 240 VAL A O 1
ATOM 1929 N N . ARG A 1 241 ? -19.773 -17.635 12.453 1.00 71.06 241 ARG A N 1
ATOM 1930 C CA . ARG A 1 241 ? -19.270 -17.080 11.189 1.00 71.06 241 ARG A CA 1
ATOM 1931 C C . ARG A 1 241 ? -17.918 -16.381 11.363 1.00 71.06 241 ARG A C 1
ATOM 1933 O O . ARG A 1 241 ? -17.002 -16.642 10.583 1.00 71.06 241 ARG A O 1
ATOM 1940 N N . LYS A 1 242 ? -17.759 -15.530 12.386 1.00 68.81 242 LYS A N 1
ATOM 1941 C CA . LYS A 1 242 ? -16.487 -14.841 12.686 1.00 68.81 242 LYS A CA 1
ATOM 1942 C C . LYS A 1 242 ? -15.358 -15.834 12.966 1.00 68.81 242 LYS A C 1
ATOM 1944 O O . LYS A 1 242 ? -14.253 -15.671 12.447 1.00 68.81 242 LYS A O 1
ATOM 1949 N N . ALA A 1 243 ? -15.634 -16.883 13.739 1.00 67.06 243 ALA A N 1
ATOM 1950 C CA . ALA A 1 243 ? -14.652 -17.918 14.046 1.00 67.06 243 ALA A CA 1
ATOM 1951 C C . ALA A 1 243 ? -14.253 -18.721 12.793 1.00 67.06 243 ALA A C 1
ATOM 1953 O O . ALA A 1 243 ? -13.066 -18.963 12.564 1.00 67.06 243 ALA A O 1
ATOM 1954 N N . MET A 1 244 ? -15.215 -19.068 11.930 1.00 66.88 244 MET A N 1
ATOM 1955 C CA . MET A 1 244 ? -14.946 -19.732 10.647 1.00 66.88 244 MET A CA 1
ATOM 1956 C C . MET A 1 244 ? -14.065 -18.877 9.724 1.00 66.88 244 MET A C 1
ATOM 1958 O O . MET A 1 244 ? -13.144 -19.389 9.084 1.00 66.88 244 MET A O 1
ATOM 1962 N N . GLU A 1 245 ? -14.306 -17.569 9.677 1.00 63.16 245 GLU A N 1
ATOM 1963 C CA . GLU A 1 245 ? -13.535 -16.633 8.853 1.00 63.16 245 GLU A CA 1
ATOM 1964 C C . GLU A 1 245 ? -12.137 -16.358 9.391 1.00 63.16 245 GLU A C 1
ATOM 1966 O O . GLU A 1 245 ? -11.192 -16.274 8.607 1.00 63.16 245 GLU A O 1
ATOM 1971 N N . SER A 1 246 ? -11.980 -16.262 10.714 1.00 64.69 246 SER A N 1
ATOM 1972 C CA . SER A 1 246 ? -10.664 -16.161 11.350 1.00 64.69 246 SER A CA 1
ATOM 1973 C C . SER A 1 246 ? -9.777 -17.331 10.920 1.00 64.69 246 SER A C 1
ATOM 1975 O O . SER A 1 246 ? -8.666 -17.120 10.435 1.00 64.69 246 SER A O 1
ATOM 1977 N N . VAL A 1 247 ? -10.310 -18.558 10.957 1.00 61.34 247 VAL A N 1
ATOM 1978 C CA . VAL A 1 247 ? -9.611 -19.760 10.475 1.00 61.34 247 VAL A CA 1
ATOM 1979 C C . VAL A 1 247 ? -9.317 -19.685 8.971 1.00 61.34 247 VAL A C 1
ATOM 1981 O O . VAL A 1 247 ? -8.223 -20.061 8.543 1.00 61.34 247 VAL A O 1
ATOM 1984 N N . ALA A 1 248 ? -10.253 -19.176 8.164 1.00 59.00 248 ALA A N 1
ATOM 1985 C CA . ALA A 1 248 ? -10.073 -19.037 6.718 1.00 59.00 248 ALA A CA 1
ATOM 1986 C C . ALA A 1 248 ? -8.990 -18.011 6.334 1.00 59.00 248 ALA A C 1
ATOM 1988 O O . ALA A 1 248 ? -8.333 -18.185 5.304 1.00 59.00 248 ALA A O 1
ATOM 1989 N N . ASN A 1 249 ? -8.809 -16.968 7.149 1.00 54.06 249 ASN A N 1
ATOM 1990 C CA . ASN A 1 249 ? -7.857 -15.879 6.926 1.00 54.06 249 ASN A CA 1
ATOM 1991 C C . ASN A 1 249 ? -6.457 -16.151 7.497 1.00 54.06 249 ASN A C 1
ATOM 1993 O O . ASN A 1 249 ? -5.521 -15.433 7.149 1.00 54.06 249 ASN A O 1
ATOM 1997 N N . GLN A 1 250 ? -6.273 -17.196 8.313 1.00 46.94 250 GLN A N 1
ATOM 1998 C CA . GLN A 1 250 ? -4.939 -17.631 8.737 1.00 46.94 250 GLN A CA 1
ATOM 1999 C C . GLN A 1 250 ? -4.081 -17.951 7.503 1.00 46.94 250 GLN A C 1
ATOM 2001 O O . GLN A 1 250 ? -4.410 -18.872 6.749 1.00 46.94 250 GLN A O 1
ATOM 2006 N N . GLY A 1 251 ? -2.978 -17.221 7.312 1.00 41.91 251 GLY A N 1
ATOM 2007 C CA . GLY A 1 251 ? -2.002 -17.415 6.233 1.00 41.91 251 GLY A CA 1
ATOM 2008 C C . GLY A 1 251 ? -2.274 -16.679 4.914 1.00 41.91 251 GLY A C 1
ATOM 2009 O O . GLY A 1 251 ? -1.662 -17.059 3.924 1.00 41.91 251 GLY A O 1
ATOM 2010 N N . LYS A 1 252 ? -3.164 -15.675 4.880 1.00 38.25 252 LYS A N 1
ATOM 2011 C CA . LYS A 1 252 ? -3.227 -14.715 3.760 1.00 38.25 252 LYS A CA 1
ATOM 2012 C C . LYS A 1 252 ? -2.153 -13.639 3.936 1.00 38.25 252 LYS A C 1
ATOM 2014 O O . LYS A 1 252 ? -2.043 -13.073 5.025 1.00 38.25 252 LYS A O 1
ATOM 2019 N N . ALA A 1 253 ? -1.396 -13.334 2.883 1.00 36.09 253 ALA A N 1
ATOM 2020 C CA . ALA A 1 253 ? -0.465 -12.207 2.889 1.00 36.09 253 ALA A CA 1
ATOM 2021 C C . ALA A 1 253 ? -1.226 -10.867 2.970 1.00 36.09 253 ALA A C 1
ATOM 2023 O O . ALA A 1 253 ? -2.301 -10.713 2.386 1.00 36.09 253 ALA A O 1
ATOM 2024 N N . LYS A 1 254 ? -0.672 -9.884 3.692 1.00 37.81 254 LYS A N 1
ATOM 2025 C CA . LYS A 1 254 ? -1.124 -8.485 3.603 1.00 37.81 254 LYS A CA 1
ATOM 2026 C C . LYS A 1 254 ? -0.748 -7.932 2.217 1.00 37.81 254 LYS A C 1
ATOM 2028 O O . LYS A 1 254 ? 0.316 -8.277 1.708 1.00 37.81 254 LYS A O 1
ATOM 2033 N N . HIS A 1 255 ? -1.609 -7.091 1.636 1.00 45.28 255 HIS A N 1
ATOM 2034 C CA . HIS A 1 255 ? -1.417 -6.449 0.328 1.00 45.28 255 HIS A CA 1
ATOM 2035 C C . HIS A 1 255 ? -0.153 -5.578 0.325 1.00 45.28 255 HIS A C 1
ATOM 2037 O O . HIS A 1 255 ? -0.196 -4.462 0.831 1.00 45.28 255 HIS A O 1
ATOM 2043 N N . HIS A 1 256 ? 0.950 -6.077 -0.225 1.00 49.09 256 HIS A N 1
ATOM 2044 C CA . HIS A 1 256 ? 2.160 -5.295 -0.486 1.00 49.09 256 HIS A CA 1
ATOM 2045 C C . HIS A 1 256 ? 2.303 -5.140 -2.000 1.00 49.09 256 HIS A C 1
ATOM 2047 O O . HIS A 1 256 ? 2.017 -6.088 -2.736 1.00 49.09 256 HIS A O 1
ATOM 2053 N N . CYS A 1 257 ? 2.733 -3.968 -2.475 1.00 51.91 257 CYS A N 1
ATOM 2054 C CA . CYS A 1 257 ? 3.062 -3.789 -3.886 1.00 51.91 257 CYS A CA 1
ATOM 2055 C C . CYS A 1 257 ? 4.331 -4.589 -4.221 1.00 51.91 257 CYS A C 1
ATOM 2057 O O . CYS A 1 257 ? 5.451 -4.138 -3.984 1.00 51.91 257 CYS A O 1
ATOM 2059 N N . ASN A 1 258 ? 4.150 -5.789 -4.775 1.00 56.31 258 ASN A N 1
ATOM 2060 C CA . ASN A 1 258 ? 5.232 -6.651 -5.255 1.00 56.31 258 ASN A CA 1
ATOM 2061 C C . ASN A 1 258 ? 5.557 -6.365 -6.729 1.00 56.31 258 ASN A C 1
ATOM 2063 O O . ASN A 1 258 ? 5.562 -7.272 -7.567 1.00 56.31 258 ASN A O 1
ATOM 2067 N N . HIS A 1 259 ? 5.781 -5.091 -7.056 1.00 65.25 259 HIS A N 1
ATOM 2068 C CA . HIS A 1 259 ? 6.352 -4.695 -8.342 1.00 65.25 259 HIS A CA 1
ATOM 2069 C C . HIS A 1 259 ? 7.755 -5.326 -8.495 1.00 65.25 259 HIS A C 1
ATOM 2071 O O . HIS A 1 259 ? 8.401 -5.680 -7.523 1.00 65.25 259 HIS A O 1
ATOM 2077 N N . GLU A 1 260 ? 8.257 -5.529 -9.706 1.00 74.62 260 GLU A N 1
ATOM 2078 C CA . GLU A 1 260 ? 9.667 -5.875 -9.924 1.00 74.62 260 GLU A CA 1
ATOM 2079 C C . GLU A 1 260 ? 10.143 -4.957 -11.042 1.00 74.62 260 GLU A C 1
ATOM 2081 O O . GLU A 1 260 ? 9.637 -5.024 -12.167 1.00 74.62 260 GLU A O 1
ATOM 2086 N N . HIS A 1 261 ? 11.082 -4.069 -10.724 1.00 81.31 261 HIS A N 1
ATOM 2087 C CA . HIS A 1 261 ? 11.622 -3.144 -11.707 1.00 81.31 261 HIS A CA 1
ATOM 2088 C C . HIS A 1 261 ? 12.471 -3.908 -12.739 1.00 81.31 261 HIS A C 1
ATOM 2090 O O . HIS A 1 261 ? 13.118 -4.903 -12.395 1.00 81.31 261 HIS A O 1
ATOM 2096 N N . PRO A 1 262 ? 12.502 -3.464 -14.006 1.00 88.00 262 PRO A N 1
ATOM 2097 C CA . PRO A 1 262 ? 13.246 -4.164 -15.038 1.00 88.00 262 PRO A CA 1
ATOM 2098 C C . PRO A 1 262 ? 14.753 -4.031 -14.794 1.00 88.00 262 PRO A C 1
ATOM 2100 O O . PRO A 1 262 ? 15.273 -2.949 -14.497 1.00 88.00 262 PRO A O 1
ATOM 2103 N N . LYS A 1 263 ? 15.473 -5.137 -14.959 1.00 89.56 263 LYS A N 1
ATOM 2104 C CA . LYS A 1 263 ? 16.938 -5.173 -14.921 1.00 89.56 263 LYS A CA 1
ATOM 2105 C C . LYS A 1 263 ? 17.502 -4.547 -16.192 1.00 89.56 263 LYS A C 1
ATOM 2107 O O . LYS A 1 263 ? 16.888 -4.584 -17.259 1.00 89.56 263 LYS A O 1
ATOM 2112 N N . ALA A 1 264 ? 18.734 -4.047 -16.127 1.00 86.69 264 ALA A N 1
ATOM 2113 C CA . ALA A 1 264 ? 19.384 -3.370 -17.255 1.00 86.69 264 ALA A CA 1
ATOM 2114 C C . ALA A 1 264 ? 19.458 -4.230 -18.530 1.00 86.69 264 ALA A C 1
ATOM 2116 O O . ALA A 1 264 ? 19.428 -3.704 -19.637 1.00 86.69 264 ALA A O 1
ATOM 2117 N N . HIS A 1 265 ? 19.550 -5.556 -18.393 1.00 85.94 265 HIS A N 1
ATOM 2118 C CA . HIS A 1 265 ? 19.588 -6.463 -19.538 1.00 85.94 265 HIS A CA 1
ATOM 2119 C C . HIS A 1 265 ? 18.205 -6.779 -20.120 1.00 85.94 265 HIS A C 1
ATOM 2121 O O . HIS A 1 265 ? 18.140 -7.356 -21.204 1.00 85.94 265 HIS A O 1
ATOM 2127 N N . GLU A 1 266 ? 17.111 -6.448 -19.433 1.00 88.81 266 GLU A N 1
ATOM 2128 C CA . GLU A 1 266 ? 15.733 -6.665 -19.890 1.00 88.81 266 GLU A CA 1
ATOM 2129 C C . GLU A 1 266 ? 15.273 -5.497 -20.769 1.00 88.81 266 GLU A C 1
ATOM 2131 O O . GLU A 1 266 ? 14.662 -5.727 -21.815 1.00 88.81 266 GLU A O 1
ATOM 2136 N N . VAL A 1 267 ? 15.702 -4.276 -20.437 1.00 91.38 267 VAL A N 1
ATOM 2137 C CA . VAL A 1 267 ? 15.406 -3.043 -21.180 1.00 91.38 267 VAL A CA 1
ATOM 2138 C C . VAL A 1 267 ? 16.204 -2.965 -22.484 1.00 91.38 267 VAL A C 1
ATOM 2140 O O . VAL A 1 267 ? 17.395 -3.280 -22.545 1.00 91.38 267 VAL A O 1
ATOM 2143 N N . ILE A 1 268 ? 15.547 -2.538 -23.563 1.00 91.75 268 ILE A N 1
ATOM 2144 C CA . ILE A 1 268 ? 16.203 -2.223 -24.836 1.00 91.75 268 ILE A CA 1
ATOM 2145 C C . ILE A 1 268 ? 16.370 -0.708 -24.933 1.00 91.75 268 ILE A C 1
ATOM 2147 O O . ILE A 1 268 ? 15.419 0.053 -24.809 1.00 91.75 268 ILE A O 1
ATOM 2151 N N . HIS A 1 269 ? 17.587 -0.247 -25.180 1.00 89.88 269 HIS A N 1
ATOM 2152 C CA . HIS A 1 269 ? 17.859 1.181 -25.330 1.00 89.88 269 HIS A CA 1
ATOM 2153 C C . HIS A 1 269 ? 18.150 1.517 -26.790 1.00 89.88 269 HIS A C 1
ATOM 2155 O O . HIS A 1 269 ? 18.457 0.630 -27.591 1.00 89.88 269 HIS A O 1
ATOM 2161 N N . GLY A 1 270 ? 18.143 2.808 -27.106 1.00 86.25 270 GLY A N 1
ATOM 2162 C CA . GLY A 1 270 ? 18.625 3.295 -28.392 1.00 86.25 270 GLY A CA 1
ATOM 2163 C C . GLY A 1 270 ? 17.577 3.238 -29.497 1.00 86.25 270 GLY A C 1
ATOM 2164 O O . GLY A 1 270 ? 17.942 3.074 -30.660 1.00 86.25 270 GLY A O 1
ATOM 2165 N N . VAL A 1 271 ? 16.288 3.329 -29.158 1.00 89.81 271 VAL A N 1
ATOM 2166 C CA . VAL A 1 271 ? 15.240 3.513 -30.171 1.00 89.81 271 VAL A CA 1
ATOM 2167 C C . VAL A 1 271 ? 15.475 4.856 -30.858 1.00 89.81 271 VAL A C 1
ATOM 2169 O O . VAL A 1 271 ? 15.500 5.896 -30.198 1.00 89.81 271 VAL A O 1
ATOM 2172 N N . HIS A 1 272 ? 15.700 4.824 -32.170 1.00 87.69 272 HIS A N 1
ATOM 2173 C CA . HIS A 1 272 ? 16.067 6.006 -32.938 1.00 87.69 272 HIS A CA 1
ATOM 2174 C C . HIS A 1 272 ? 14.822 6.704 -33.492 1.00 87.69 272 HIS A C 1
ATOM 2176 O O . HIS A 1 272 ? 14.035 6.091 -34.209 1.00 87.69 272 HIS A O 1
ATOM 2182 N N . LEU A 1 273 ? 14.673 7.994 -33.187 1.00 84.75 273 LEU A N 1
ATOM 2183 C CA . LEU A 1 273 ? 13.527 8.815 -33.597 1.00 84.75 273 LEU A CA 1
ATOM 2184 C C . LEU A 1 273 ? 13.885 9.831 -34.698 1.00 84.75 273 LEU A C 1
ATOM 2186 O O . LEU A 1 273 ? 13.253 10.872 -34.789 1.00 84.75 273 LEU A O 1
ATOM 2190 N N . GLY A 1 274 ? 14.922 9.570 -35.506 1.00 65.50 274 GLY A N 1
ATOM 2191 C CA . GLY A 1 274 ? 15.249 10.334 -36.725 1.00 65.50 274 GLY A CA 1
ATOM 2192 C C . GLY A 1 274 ? 15.819 11.748 -36.531 1.00 65.50 274 GLY A C 1
ATOM 2193 O O . GLY A 1 274 ? 16.305 12.347 -37.489 1.00 65.50 274 GLY A O 1
ATOM 2194 N N . GLU A 1 275 ? 15.813 12.290 -35.314 1.00 63.19 275 GLU A N 1
ATOM 2195 C CA . GLU A 1 275 ? 16.301 13.641 -35.026 1.00 63.19 275 GLU A CA 1
ATOM 2196 C C . GLU A 1 275 ? 17.780 13.673 -34.609 1.00 63.19 275 GLU A C 1
ATOM 2198 O O . GLU A 1 275 ? 18.249 12.844 -33.826 1.00 63.19 275 GLU A O 1
ATOM 2203 N N . ALA A 1 276 ? 18.525 14.672 -35.093 1.00 55.50 276 ALA A N 1
ATOM 2204 C CA . ALA A 1 276 ? 19.935 14.834 -34.752 1.00 55.50 276 ALA A CA 1
ATOM 2205 C C . ALA A 1 276 ? 20.122 15.451 -33.352 1.00 55.50 276 ALA A C 1
ATOM 2207 O O . ALA A 1 276 ? 19.528 16.484 -33.044 1.00 55.50 276 ALA A O 1
ATOM 2208 N N . GLU A 1 277 ? 21.014 14.871 -32.538 1.00 56.94 277 GLU A N 1
ATOM 2209 C CA . GLU A 1 277 ? 21.262 15.251 -31.131 1.00 56.94 277 GLU A CA 1
ATOM 2210 C C . GLU A 1 277 ? 21.488 16.759 -30.910 1.00 56.94 277 GLU A C 1
ATOM 2212 O O . GLU A 1 277 ? 21.030 17.318 -29.919 1.00 56.94 277 GLU A O 1
ATOM 2217 N N . HIS A 1 278 ? 22.121 17.454 -31.860 1.00 53.16 278 HIS A N 1
ATOM 2218 C CA . HIS A 1 278 ? 22.423 18.889 -31.769 1.00 53.16 278 HIS A CA 1
ATOM 2219 C C . HIS A 1 278 ? 21.201 19.820 -31.924 1.00 53.16 278 HIS A C 1
ATOM 2221 O O . HIS A 1 278 ? 21.300 21.016 -31.641 1.00 53.16 278 HIS A O 1
ATOM 2227 N N . ILE A 1 279 ? 20.057 19.299 -32.379 1.00 56.00 279 ILE A N 1
ATOM 2228 C CA . ILE A 1 279 ? 18.796 20.044 -32.552 1.00 56.00 279 ILE A CA 1
ATOM 2229 C C . ILE A 1 279 ? 17.930 19.952 -31.281 1.00 56.00 279 ILE A C 1
ATOM 2231 O O . ILE A 1 279 ? 17.027 20.762 -31.060 1.00 56.00 279 ILE A O 1
ATOM 2235 N N . ILE A 1 280 ? 18.229 18.995 -30.402 1.00 57.62 280 ILE A N 1
ATOM 2236 C CA . ILE A 1 280 ? 17.386 18.623 -29.270 1.00 57.62 280 ILE A CA 1
ATOM 2237 C C . ILE A 1 280 ? 17.616 19.598 -28.111 1.00 57.62 280 ILE A C 1
ATOM 2239 O O . ILE A 1 280 ? 18.606 19.529 -27.390 1.00 57.62 280 ILE A O 1
ATOM 2243 N N . LYS A 1 281 ? 16.671 20.524 -27.916 1.00 56.41 281 LYS A N 1
ATOM 2244 C CA . LYS A 1 281 ? 16.592 21.394 -26.731 1.00 56.41 281 LYS A CA 1
ATOM 2245 C C . LYS A 1 281 ? 15.247 21.196 -26.037 1.00 56.41 281 LYS A C 1
ATOM 2247 O O . LYS A 1 281 ? 14.202 21.276 -26.683 1.00 56.41 281 LYS A O 1
ATOM 2252 N N . LYS A 1 282 ? 15.262 21.042 -24.706 1.00 56.81 282 LYS A N 1
ATOM 2253 C CA . LYS A 1 282 ? 14.085 20.775 -23.845 1.00 56.81 282 LYS A CA 1
ATOM 2254 C C . LYS A 1 282 ? 12.904 21.753 -24.025 1.00 56.81 282 LYS A C 1
ATOM 2256 O O . LYS A 1 282 ? 11.775 21.422 -23.696 1.00 56.81 282 LYS A O 1
ATOM 2261 N N . ARG A 1 283 ? 13.114 22.955 -24.580 1.00 49.91 283 ARG A N 1
ATOM 2262 C CA . ARG A 1 283 ? 12.073 23.995 -24.755 1.00 49.91 283 ARG A CA 1
ATOM 2263 C C . ARG A 1 283 ? 10.983 23.703 -25.804 1.00 49.91 283 ARG A C 1
ATOM 2265 O O . ARG A 1 283 ? 10.152 24.571 -26.031 1.00 49.91 283 ARG A O 1
ATOM 2272 N N . SER A 1 284 ? 10.955 22.520 -26.412 1.00 61.91 284 SER A N 1
ATOM 2273 C CA . SER A 1 284 ? 9.915 22.103 -27.370 1.00 61.91 284 SER A CA 1
ATOM 2274 C C . SER A 1 284 ? 8.912 21.101 -26.772 1.00 61.91 284 SER A C 1
ATOM 2276 O O . SER A 1 284 ? 8.399 20.248 -27.477 1.00 61.91 284 SER A O 1
ATOM 2278 N N . ILE A 1 285 ? 8.655 21.179 -25.458 1.00 77.56 285 ILE A N 1
ATOM 2279 C CA . ILE A 1 285 ? 7.537 20.474 -24.809 1.00 77.56 285 ILE A CA 1
ATOM 2280 C C . ILE A 1 285 ? 6.285 21.339 -24.970 1.00 77.56 285 ILE A C 1
ATOM 2282 O O . ILE A 1 285 ? 6.107 22.321 -24.242 1.00 77.56 285 ILE A O 1
ATOM 2286 N N . ASP A 1 286 ? 5.456 21.006 -25.949 1.00 78.31 286 ASP A N 1
ATOM 2287 C CA . ASP A 1 286 ? 4.373 21.861 -26.437 1.00 78.31 286 ASP A CA 1
ATOM 2288 C C . ASP A 1 286 ? 3.021 21.152 -26.577 1.00 78.31 286 ASP A C 1
ATOM 2290 O O . ASP A 1 286 ? 2.035 21.812 -26.904 1.00 78.31 286 ASP A O 1
ATOM 2294 N N . GLN A 1 287 ? 2.933 19.855 -26.263 1.00 92.62 287 GLN A N 1
ATOM 2295 C CA . GLN A 1 287 ? 1.682 19.110 -26.399 1.00 92.62 287 GLN A CA 1
ATOM 2296 C C . GLN A 1 287 ? 1.456 18.063 -25.290 1.00 92.62 287 GLN A C 1
ATOM 2298 O O . GLN A 1 287 ? 2.427 17.605 -24.675 1.00 92.62 287 GLN A O 1
ATOM 2303 N N . PRO A 1 288 ? 0.187 17.719 -24.987 1.00 95.81 288 PRO A N 1
ATOM 2304 C CA . PRO A 1 288 ? -0.158 16.659 -24.036 1.00 95.81 288 PRO A CA 1
ATOM 2305 C C . PRO A 1 288 ? 0.444 15.311 -24.445 1.00 95.81 288 PRO A C 1
ATOM 2307 O O . PRO A 1 288 ? 0.491 14.994 -25.622 1.00 95.81 288 PRO A O 1
ATOM 2310 N N . LEU A 1 289 ? 0.897 14.494 -23.501 1.00 96.75 289 LEU A N 1
ATOM 2311 C CA . LEU A 1 289 ? 1.428 13.162 -23.801 1.00 96.75 289 LEU A CA 1
ATOM 2312 C C . LEU A 1 289 ? 0.389 12.328 -24.573 1.00 96.75 289 LEU A C 1
ATOM 2314 O O . LEU A 1 289 ? -0.757 12.260 -24.148 1.00 96.75 289 LEU A O 1
ATOM 2318 N N . ARG A 1 290 ? 0.790 11.674 -25.673 1.00 97.00 290 ARG A N 1
ATOM 2319 C CA . ARG A 1 290 ? -0.065 10.740 -26.428 1.00 97.00 290 ARG A CA 1
ATOM 2320 C C . ARG A 1 290 ? 0.367 9.306 -26.152 1.00 97.00 290 ARG A C 1
ATOM 2322 O O . ARG A 1 290 ? 1.486 8.917 -26.515 1.00 97.00 290 ARG A O 1
ATOM 2329 N N . ILE A 1 291 ? -0.504 8.518 -25.529 1.00 97.75 291 ILE A N 1
ATOM 2330 C CA . ILE A 1 291 ? -0.242 7.113 -25.197 1.00 97.75 291 ILE A CA 1
ATOM 2331 C C . ILE A 1 291 ? -1.051 6.221 -26.135 1.00 97.75 291 ILE A C 1
ATOM 2333 O O . ILE A 1 291 ? -2.278 6.179 -26.074 1.00 97.75 291 ILE A O 1
ATOM 2337 N N . LEU A 1 292 ? -0.365 5.438 -26.969 1.00 97.06 292 LEU A N 1
ATOM 2338 C CA . LEU A 1 292 ? -1.024 4.401 -27.759 1.00 97.06 292 LEU A CA 1
ATOM 2339 C C . LEU A 1 292 ? -1.082 3.100 -26.961 1.00 97.06 292 LEU A C 1
ATOM 2341 O O . LEU A 1 292 ? -0.044 2.521 -26.644 1.00 97.06 292 LEU A O 1
ATOM 2345 N N . MET A 1 293 ? -2.290 2.614 -26.683 1.00 96.50 293 MET A N 1
ATOM 2346 C CA . MET A 1 293 ? -2.494 1.302 -26.071 1.00 96.50 293 MET A CA 1
ATOM 2347 C C . MET A 1 293 ? -2.525 0.199 -27.130 1.00 96.50 293 MET A C 1
ATOM 2349 O O . MET A 1 293 ? -3.221 0.313 -28.138 1.00 96.50 293 MET A O 1
ATOM 2353 N N . PHE A 1 294 ? -1.814 -0.893 -26.865 1.00 96.56 294 PHE A N 1
ATOM 2354 C CA . PHE A 1 294 ? -1.893 -2.132 -27.630 1.00 96.56 294 PHE A CA 1
ATOM 2355 C C . PHE A 1 294 ? -2.324 -3.269 -26.706 1.00 96.56 294 PHE A C 1
ATOM 2357 O O . PHE A 1 294 ? -1.683 -3.501 -25.683 1.00 96.56 294 PHE A O 1
ATOM 2364 N N . TYR A 1 295 ? -3.382 -3.990 -27.067 1.00 96.00 295 TYR A N 1
ATOM 2365 C CA . TYR A 1 295 ? -3.934 -5.069 -26.251 1.00 96.00 295 TYR A CA 1
ATOM 2366 C C . TYR A 1 295 ? -3.462 -6.436 -26.750 1.00 96.00 295 TYR A C 1
ATOM 2368 O O . TYR A 1 295 ? -3.659 -6.788 -27.910 1.00 96.00 295 TYR A O 1
ATOM 2376 N N . ASP A 1 296 ? -2.871 -7.227 -25.858 1.00 96.38 296 ASP A N 1
ATOM 2377 C CA . ASP A 1 296 ? -2.619 -8.651 -26.082 1.00 96.38 296 ASP A CA 1
ATOM 2378 C C . ASP A 1 296 ? -3.934 -9.443 -26.099 1.00 96.38 296 ASP A C 1
ATOM 2380 O O . ASP A 1 296 ? -4.898 -9.097 -25.410 1.00 96.38 296 ASP A O 1
ATOM 2384 N N . GLU A 1 297 ? -3.947 -10.578 -26.802 1.00 94.56 297 GLU A N 1
ATOM 2385 C CA . GLU A 1 297 ? -5.107 -11.479 -26.872 1.00 94.56 297 GLU A CA 1
ATOM 2386 C C . GLU A 1 297 ? -5.635 -11.915 -25.496 1.00 94.56 297 GLU A C 1
ATOM 2388 O O . GLU A 1 297 ? -6.810 -12.245 -25.349 1.00 94.56 297 GLU A O 1
ATOM 2393 N N . SER A 1 298 ? -4.791 -11.931 -24.461 1.00 95.81 298 SER A N 1
ATOM 2394 C CA . SER A 1 298 ? -5.227 -12.206 -23.086 1.00 95.81 298 SER A CA 1
ATOM 2395 C C . SER A 1 298 ? -6.281 -11.233 -22.555 1.00 95.81 298 SER A C 1
ATOM 2397 O O . SER A 1 298 ? -7.137 -11.662 -21.789 1.00 95.81 298 SER A O 1
ATOM 2399 N N . VAL A 1 299 ? -6.284 -9.967 -22.982 1.00 94.81 299 VAL A N 1
ATOM 2400 C CA . VAL A 1 299 ? -7.274 -8.980 -22.521 1.00 94.81 299 VAL A CA 1
ATOM 2401 C C . VAL A 1 299 ? -8.663 -9.313 -23.059 1.00 94.81 299 VAL A C 1
ATOM 2403 O O . VAL A 1 299 ? -9.632 -9.289 -22.308 1.00 94.81 299 VAL A O 1
ATOM 2406 N N . TYR A 1 300 ? -8.754 -9.719 -24.326 1.00 93.81 300 TYR A N 1
ATOM 2407 C CA . TYR A 1 300 ? -10.012 -10.135 -24.957 1.00 93.81 300 TYR A CA 1
ATOM 2408 C C . TYR A 1 300 ? -10.541 -11.483 -24.444 1.00 93.81 300 TYR A C 1
ATOM 2410 O O . TYR A 1 300 ? -11.672 -11.852 -24.743 1.00 93.81 300 TYR A O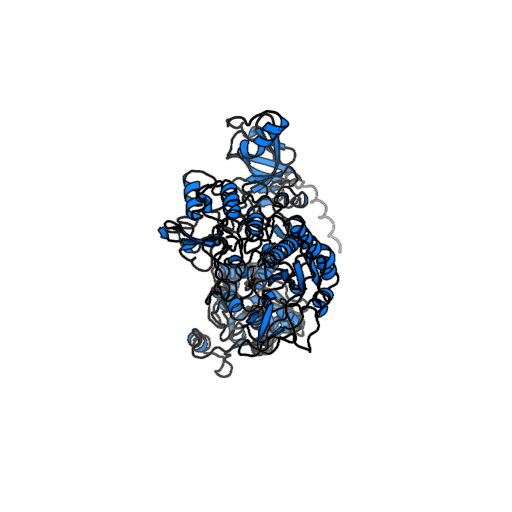 1
ATOM 2418 N N . ARG A 1 301 ? -9.732 -12.231 -23.682 1.00 94.12 301 ARG A N 1
ATOM 2419 C CA . ARG A 1 301 ? -10.126 -13.491 -23.031 1.00 94.12 301 ARG A CA 1
ATOM 2420 C C . ARG A 1 301 ? -10.644 -13.304 -21.603 1.00 94.12 301 ARG A C 1
ATOM 2422 O O . ARG A 1 301 ? -10.966 -14.298 -20.957 1.00 94.12 301 ARG A O 1
ATOM 2429 N N . LEU A 1 302 ? -10.696 -12.070 -21.102 1.00 93.31 302 LEU A N 1
ATOM 2430 C CA . LEU A 1 302 ? -11.354 -11.766 -19.834 1.00 93.31 302 LEU A CA 1
ATOM 2431 C C . LEU A 1 302 ? -12.862 -12.038 -19.926 1.00 93.31 302 LEU A C 1
ATOM 2433 O O . LEU A 1 302 ? -13.459 -11.919 -20.993 1.00 93.31 302 LEU A O 1
ATOM 2437 N N . ASP A 1 303 ? -13.476 -12.351 -18.783 1.00 93.00 303 ASP A N 1
ATOM 2438 C CA . ASP A 1 303 ? -14.935 -12.421 -18.661 1.00 93.00 303 ASP A CA 1
ATOM 2439 C C . ASP A 1 303 ? -15.570 -11.106 -19.143 1.00 93.00 303 ASP A C 1
ATOM 2441 O O . ASP A 1 303 ? -15.031 -10.036 -18.862 1.00 93.00 303 ASP A O 1
ATOM 2445 N N . GLU A 1 304 ? -16.731 -11.169 -19.801 1.00 93.19 304 GLU A N 1
ATOM 2446 C CA . GLU A 1 304 ? -17.368 -10.011 -20.458 1.00 93.19 304 GLU A CA 1
ATOM 2447 C C . GLU A 1 304 ? -17.472 -8.777 -19.543 1.00 93.19 304 GLU A C 1
ATOM 2449 O O . GLU A 1 304 ? -17.106 -7.673 -19.936 1.00 93.19 304 GLU A O 1
ATOM 2454 N N . GLU A 1 305 ? -17.898 -8.961 -18.289 1.00 92.50 305 GLU A N 1
ATOM 2455 C CA . GLU A 1 305 ? -18.022 -7.871 -17.311 1.00 92.50 305 GLU A CA 1
ATOM 2456 C C . GLU A 1 305 ? -16.663 -7.222 -16.992 1.00 92.50 305 GLU A C 1
ATOM 2458 O O . GLU A 1 305 ? -16.538 -5.997 -16.961 1.00 92.50 305 GLU A O 1
ATOM 2463 N N . LYS A 1 306 ? -15.615 -8.036 -16.809 1.00 93.12 306 LYS A N 1
ATOM 2464 C CA . LYS A 1 306 ? -14.249 -7.556 -16.551 1.00 93.12 306 LYS A CA 1
ATOM 2465 C C . LYS A 1 306 ? -13.651 -6.903 -17.789 1.00 93.12 306 LYS A C 1
ATOM 2467 O O . LYS A 1 306 ? -13.008 -5.865 -17.668 1.00 93.12 306 LYS A O 1
ATOM 2472 N N . PHE A 1 307 ? -13.860 -7.489 -18.966 1.00 94.62 307 PHE A N 1
ATOM 2473 C CA . PHE A 1 307 ? -13.406 -6.925 -20.230 1.00 94.62 307 PHE A CA 1
ATOM 2474 C C . PHE A 1 307 ? -14.016 -5.541 -20.446 1.00 94.62 307 PHE A C 1
ATOM 2476 O O . PHE A 1 307 ? -13.275 -4.582 -20.648 1.00 94.62 307 PHE A O 1
ATOM 2483 N N . GLN A 1 308 ? -15.339 -5.406 -20.315 1.00 93.38 308 GLN A N 1
ATOM 2484 C CA . GLN A 1 308 ? -16.018 -4.117 -20.447 1.00 93.38 308 GLN A CA 1
ATOM 2485 C C . GLN A 1 308 ? -15.496 -3.098 -19.431 1.00 93.38 308 GLN A C 1
ATOM 2487 O O . GLN A 1 308 ? -15.206 -1.963 -19.805 1.00 93.38 308 GLN A O 1
ATOM 2492 N N . LEU A 1 309 ? -15.306 -3.503 -18.172 1.00 92.62 309 LEU A N 1
ATOM 2493 C CA . LEU A 1 309 ? -14.767 -2.633 -17.129 1.00 92.62 309 LEU A CA 1
ATOM 2494 C C . LEU A 1 309 ? -13.356 -2.123 -17.453 1.00 92.62 309 LEU A C 1
ATOM 2496 O O . LEU A 1 309 ? -13.074 -0.926 -17.358 1.00 92.62 309 LEU A O 1
ATOM 2500 N N . ILE A 1 310 ? -12.456 -3.030 -17.831 1.00 93.69 310 ILE A N 1
ATOM 2501 C CA . ILE A 1 310 ? -11.058 -2.709 -18.119 1.00 93.69 310 ILE A CA 1
ATOM 2502 C C . ILE A 1 310 ? -10.935 -1.887 -19.401 1.00 93.69 310 ILE A C 1
ATOM 2504 O O . ILE A 1 310 ? -10.260 -0.856 -19.402 1.00 93.69 310 ILE A O 1
ATOM 2508 N N . ASN A 1 311 ? -11.602 -2.320 -20.469 1.00 93.00 311 ASN A N 1
ATOM 2509 C CA . ASN A 1 311 ? -11.489 -1.733 -21.799 1.00 93.00 311 ASN A CA 1
ATOM 2510 C C . ASN A 1 311 ? -12.214 -0.390 -21.918 1.00 93.00 311 ASN A C 1
ATOM 2512 O O . ASN A 1 311 ? -11.687 0.525 -22.541 1.00 93.00 311 ASN A O 1
ATOM 2516 N N . ASN A 1 312 ? -13.401 -0.249 -21.321 1.00 92.56 312 ASN A N 1
ATOM 2517 C CA . ASN A 1 312 ? -14.247 0.930 -21.537 1.00 92.56 312 ASN A CA 1
ATOM 2518 C C . ASN A 1 312 ? -14.152 1.960 -20.406 1.00 92.56 312 ASN A C 1
ATOM 2520 O O . ASN A 1 312 ? -14.600 3.091 -20.587 1.00 92.56 312 ASN A O 1
ATOM 2524 N N . THR A 1 313 ? -13.607 1.596 -19.240 1.00 92.81 313 THR A N 1
ATOM 2525 C CA . THR A 1 313 ? -13.580 2.481 -18.064 1.00 92.81 313 THR A CA 1
ATOM 2526 C C . THR A 1 313 ? -12.174 2.643 -17.505 1.00 92.81 313 THR A C 1
ATOM 2528 O O . THR A 1 313 ? -11.600 3.725 -17.608 1.00 92.81 313 THR A O 1
ATOM 2531 N N . ILE A 1 314 ? -11.586 1.580 -16.952 1.00 94.88 314 ILE A N 1
ATOM 2532 C CA . ILE A 1 314 ? -10.371 1.696 -16.132 1.00 94.88 314 ILE A CA 1
ATOM 2533 C C . ILE A 1 314 ? -9.154 2.167 -16.930 1.00 94.88 314 ILE A C 1
ATOM 2535 O O . ILE A 1 314 ? -8.517 3.144 -16.537 1.00 94.88 314 ILE A O 1
ATOM 2539 N N . LEU A 1 315 ? -8.813 1.494 -18.034 1.00 95.25 315 LEU A N 1
ATOM 2540 C CA . LEU A 1 315 ? -7.625 1.855 -18.815 1.00 95.25 315 LEU A CA 1
ATOM 2541 C C . LEU A 1 315 ? -7.772 3.212 -19.514 1.00 95.25 315 LEU A C 1
ATOM 2543 O O . LEU A 1 315 ? -6.861 4.026 -19.357 1.00 95.25 315 LEU A O 1
ATOM 2547 N N . PRO A 1 316 ? -8.887 3.519 -20.212 1.00 96.12 316 PRO A N 1
ATOM 2548 C CA . PRO A 1 316 ? -9.067 4.836 -20.819 1.00 96.12 316 PRO A CA 1
ATOM 2549 C C . PRO A 1 316 ? -8.991 5.980 -19.806 1.00 96.12 316 PRO A C 1
ATOM 2551 O O . PRO A 1 316 ? -8.356 6.996 -20.078 1.00 96.12 316 PRO A O 1
ATOM 2554 N N . GLU A 1 317 ? -9.591 5.829 -18.621 1.00 96.88 317 GLU A N 1
ATOM 2555 C CA . GLU A 1 317 ? -9.555 6.873 -17.596 1.00 96.88 317 GLU A CA 1
ATOM 2556 C C . GLU A 1 317 ? -8.155 7.035 -16.984 1.00 96.88 317 GLU A C 1
ATOM 2558 O O . GLU A 1 317 ? -7.694 8.161 -16.768 1.00 96.88 317 GLU A O 1
ATOM 2563 N N . ALA A 1 318 ? -7.450 5.928 -16.728 1.00 97.12 318 ALA A N 1
ATOM 2564 C CA . ALA A 1 318 ? -6.086 5.963 -16.209 1.00 97.12 318 ALA A CA 1
ATOM 2565 C C . ALA A 1 318 ? -5.099 6.582 -17.211 1.00 97.12 318 ALA A C 1
ATOM 2567 O O . ALA A 1 318 ? -4.285 7.421 -16.825 1.00 97.12 318 ALA A O 1
ATOM 2568 N N . VAL A 1 319 ? -5.205 6.223 -18.493 1.00 97.69 319 VAL A N 1
ATOM 2569 C CA . VAL A 1 319 ? -4.399 6.811 -19.571 1.00 97.69 319 VAL A CA 1
ATOM 2570 C C . VAL A 1 319 ? -4.733 8.288 -19.749 1.00 97.69 319 VAL A C 1
ATOM 2572 O O . VAL A 1 319 ? -3.830 9.117 -19.676 1.00 97.69 319 VAL A O 1
ATOM 2575 N N . SER A 1 320 ? -6.017 8.645 -19.859 1.00 98.00 320 SER A N 1
ATOM 2576 C CA . SER A 1 320 ? -6.445 10.040 -20.036 1.00 98.00 320 SER A CA 1
ATOM 2577 C C . SER A 1 320 ? -5.959 10.953 -18.908 1.00 98.00 320 SER A C 1
ATOM 2579 O O . SER A 1 320 ? -5.658 12.125 -19.144 1.00 98.00 320 SER A O 1
ATOM 2581 N N . PHE A 1 321 ? -5.862 10.439 -17.677 1.00 98.06 321 PHE A N 1
ATOM 2582 C CA . PHE A 1 321 ? -5.264 11.180 -16.570 1.00 98.06 321 PHE A CA 1
ATOM 2583 C C . PHE A 1 321 ? -3.807 11.559 -16.869 1.00 98.06 321 PHE A C 1
ATOM 2585 O O . PHE A 1 321 ? -3.460 12.734 -16.757 1.00 98.06 321 PHE A O 1
ATOM 2592 N N . TRP A 1 322 ? -2.974 10.602 -17.289 1.00 98.12 322 TRP A N 1
ATOM 2593 C CA . TRP A 1 322 ? -1.556 10.847 -17.568 1.00 98.12 322 TRP A CA 1
ATOM 2594 C C . TRP A 1 322 ? -1.319 11.676 -18.831 1.00 98.12 322 TRP A C 1
ATOM 2596 O O . TRP A 1 322 ? -0.447 12.543 -18.812 1.00 98.12 322 TRP A O 1
ATOM 2606 N N . GLU A 1 323 ? -2.133 11.500 -19.874 1.00 98.00 323 GLU A N 1
ATOM 2607 C CA . GLU A 1 323 ? -2.097 12.348 -21.077 1.00 98.00 323 GLU A CA 1
ATOM 2608 C C . GLU A 1 323 ? -2.363 13.826 -20.746 1.00 98.00 323 GLU A C 1
ATOM 2610 O O . GLU A 1 323 ? -1.734 14.719 -21.306 1.00 98.00 323 GLU A O 1
ATOM 2615 N N . LYS A 1 324 ? -3.252 14.107 -19.782 1.00 97.75 324 LYS A N 1
ATOM 2616 C CA . LYS A 1 324 ? -3.558 15.476 -19.315 1.00 97.75 324 LYS A CA 1
ATOM 2617 C C . LYS A 1 324 ? -2.571 16.006 -18.275 1.00 97.75 324 LYS A C 1
ATOM 2619 O O . LYS A 1 324 ? -2.380 17.221 -18.170 1.00 97.75 324 LYS A O 1
ATOM 2624 N N . ALA A 1 325 ? -2.000 15.117 -17.465 1.00 97.81 325 ALA A N 1
ATOM 2625 C CA . ALA A 1 325 ? -1.081 15.471 -16.388 1.00 97.81 325 ALA A CA 1
ATOM 2626 C C . ALA A 1 325 ? 0.338 15.753 -16.891 1.00 97.81 325 ALA A C 1
ATOM 2628 O O . ALA A 1 325 ? 1.063 16.505 -16.240 1.00 97.81 325 ALA A O 1
ATOM 2629 N N . LEU A 1 326 ? 0.739 15.182 -18.029 1.00 97.50 326 LEU A N 1
ATOM 2630 C CA . LEU A 1 326 ? 2.093 15.291 -18.560 1.00 97.50 326 LEU A CA 1
ATOM 2631 C C . LEU A 1 326 ? 2.074 15.834 -19.985 1.00 97.50 326 LEU A C 1
ATOM 2633 O O . LEU A 1 326 ? 1.363 15.339 -20.849 1.00 97.50 326 LEU A O 1
ATOM 2637 N N . TYR A 1 327 ? 2.912 16.830 -20.233 1.00 95.62 327 TYR A N 1
ATOM 2638 C CA 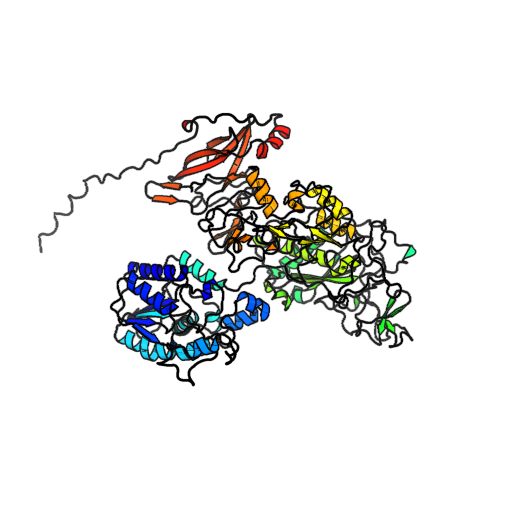. TYR A 1 327 ? 3.219 17.337 -21.562 1.00 95.62 327 TYR A CA 1
ATOM 2639 C C . TYR A 1 327 ? 4.577 16.800 -21.978 1.00 95.62 327 TYR A C 1
ATOM 2641 O O . TYR A 1 327 ? 5.496 16.712 -21.158 1.00 95.62 327 TYR A O 1
ATOM 2649 N N . VAL A 1 328 ? 4.722 16.476 -23.254 1.00 92.25 328 VAL A N 1
ATOM 2650 C CA . VAL A 1 328 ? 5.948 15.911 -23.817 1.00 92.25 328 VAL A CA 1
ATOM 2651 C C . VAL A 1 328 ? 6.324 16.658 -25.088 1.00 92.25 328 VAL A C 1
ATOM 2653 O O . VAL A 1 328 ? 5.508 17.346 -25.701 1.00 92.25 328 VAL A O 1
ATOM 2656 N N . ARG A 1 329 ? 7.588 16.539 -25.480 1.00 87.88 329 ARG A N 1
ATOM 2657 C CA . ARG A 1 329 ? 8.018 16.935 -26.816 1.00 87.88 329 ARG A CA 1
ATOM 2658 C C . ARG A 1 329 ? 7.408 15.983 -27.837 1.00 87.88 329 ARG A C 1
ATOM 2660 O O . ARG A 1 329 ? 7.537 14.771 -27.681 1.00 87.88 329 ARG A O 1
ATOM 2667 N N . GLU A 1 330 ? 6.764 16.536 -28.858 1.00 86.94 330 GLU A N 1
ATOM 2668 C CA . GLU A 1 330 ? 6.120 15.732 -29.892 1.00 86.94 330 GLU A CA 1
ATOM 2669 C C . GLU A 1 330 ? 7.117 14.785 -30.579 1.00 86.94 330 GLU A C 1
ATOM 2671 O O . GLU A 1 330 ? 8.143 15.212 -31.116 1.00 86.94 330 GLU A O 1
ATOM 2676 N N . THR A 1 331 ? 6.777 13.499 -30.619 1.00 87.19 331 THR A N 1
ATOM 2677 C CA . THR A 1 331 ? 7.444 12.510 -31.468 1.00 87.19 331 THR A CA 1
ATOM 2678 C C . THR A 1 331 ? 6.862 12.619 -32.879 1.00 87.19 331 THR A C 1
ATOM 2680 O O . THR A 1 331 ? 5.777 12.105 -33.154 1.00 87.19 331 THR A O 1
ATOM 2683 N N . LYS A 1 332 ? 7.546 13.362 -33.762 1.00 82.25 332 LYS A N 1
ATOM 2684 C CA . LYS A 1 332 ? 7.106 13.587 -35.156 1.00 82.25 332 LYS A CA 1
ATOM 2685 C C . LYS A 1 332 ? 7.365 12.393 -36.066 1.00 82.25 332 LYS A C 1
ATOM 2687 O O . LYS A 1 332 ? 6.596 12.127 -36.985 1.00 82.25 332 LYS A O 1
ATOM 2692 N N . GLU A 1 333 ? 8.464 11.700 -35.810 1.00 81.19 333 GLU A N 1
ATOM 2693 C CA . GLU A 1 333 ? 8.883 10.544 -36.587 1.00 81.19 333 GLU A CA 1
ATOM 2694 C C . GLU A 1 333 ? 8.125 9.282 -36.175 1.00 81.19 333 GLU A C 1
ATOM 2696 O O . GLU A 1 333 ? 7.562 9.173 -35.087 1.00 81.19 333 GLU A O 1
ATOM 2701 N N . THR A 1 334 ? 8.126 8.293 -37.063 1.00 91.25 334 THR A N 1
ATOM 2702 C CA . THR A 1 334 ? 7.519 6.994 -36.772 1.00 91.25 334 THR A CA 1
ATOM 2703 C C . THR A 1 334 ? 8.348 6.230 -35.736 1.00 91.25 334 THR A C 1
ATOM 2705 O O . THR A 1 334 ? 9.513 5.916 -35.988 1.00 91.25 334 THR A O 1
ATOM 2708 N N . ILE A 1 335 ? 7.739 5.849 -34.610 1.00 94.62 335 ILE A N 1
ATOM 2709 C CA . ILE A 1 335 ? 8.381 4.999 -33.601 1.00 94.62 335 ILE A CA 1
ATOM 2710 C C . ILE A 1 335 ? 8.533 3.588 -34.177 1.00 94.62 335 ILE A C 1
ATOM 2712 O O . ILE A 1 335 ? 7.545 2.917 -34.480 1.00 94.62 335 ILE A O 1
ATOM 2716 N N . ARG A 1 336 ? 9.776 3.117 -34.298 1.00 95.12 336 ARG A N 1
ATOM 2717 C CA . ARG A 1 336 ? 10.101 1.716 -34.600 1.00 95.12 336 ARG A CA 1
ATOM 2718 C C . ARG A 1 336 ? 10.942 1.152 -33.472 1.00 95.12 336 ARG A C 1
ATOM 2720 O O . ARG A 1 336 ? 12.033 1.643 -33.202 1.00 95.12 336 ARG A O 1
ATOM 2727 N N . LEU A 1 337 ? 10.408 0.152 -32.787 1.00 96.00 337 LEU A N 1
ATOM 2728 C CA . LEU A 1 337 ? 11.037 -0.436 -31.613 1.00 96.00 337 LEU A CA 1
ATOM 2729 C C . LEU A 1 337 ? 12.186 -1.360 -32.019 1.00 96.00 337 LEU A C 1
ATOM 2731 O O . LEU A 1 337 ? 12.118 -2.072 -33.020 1.00 96.00 337 LEU A O 1
ATOM 2735 N N . ASN A 1 338 ? 13.250 -1.372 -31.224 1.00 94.81 338 ASN A N 1
ATOM 2736 C CA . ASN A 1 338 ? 14.413 -2.203 -31.505 1.00 94.81 338 ASN A CA 1
ATOM 2737 C C . ASN A 1 338 ? 14.109 -3.670 -31.181 1.00 94.81 338 ASN A C 1
ATOM 2739 O O . ASN A 1 338 ? 13.448 -3.983 -30.186 1.00 94.81 338 ASN A O 1
ATOM 2743 N N . ARG A 1 339 ? 14.643 -4.578 -32.002 1.00 94.38 339 ARG A N 1
ATOM 2744 C CA . ARG A 1 339 ? 14.582 -6.022 -31.748 1.00 94.38 339 ARG A CA 1
ATOM 2745 C C . ARG A 1 339 ? 15.523 -6.414 -30.615 1.00 94.38 339 ARG A C 1
ATOM 2747 O O . ARG A 1 339 ? 16.606 -5.846 -30.468 1.00 94.38 339 ARG A O 1
ATOM 2754 N N . LYS A 1 340 ? 15.134 -7.416 -29.825 1.00 93.25 340 LYS A N 1
ATOM 2755 C CA . LYS A 1 340 ? 15.987 -7.954 -28.759 1.00 93.25 340 LYS A CA 1
ATOM 2756 C C . LYS A 1 340 ? 17.172 -8.712 -29.360 1.00 93.25 340 LYS A C 1
ATOM 2758 O O . LYS A 1 340 ? 16.993 -9.500 -30.280 1.00 93.25 340 LYS A O 1
ATOM 2763 N N . CYS A 1 341 ? 18.371 -8.514 -28.822 1.00 91.06 341 CYS A N 1
ATOM 2764 C CA . CYS A 1 341 ? 19.548 -9.302 -29.188 1.00 91.06 341 CYS A CA 1
ATOM 2765 C C . CYS A 1 341 ? 19.605 -10.628 -28.413 1.00 91.06 341 CYS A C 1
ATOM 2767 O O . CYS A 1 341 ? 19.095 -10.714 -27.293 1.00 91.06 341 CYS A O 1
ATOM 2769 N N . GLU A 1 342 ? 20.230 -11.658 -28.995 1.00 87.62 342 GLU A N 1
ATOM 2770 C CA . GLU A 1 342 ? 20.465 -12.934 -28.297 1.00 87.62 342 GLU A CA 1
ATOM 2771 C C . GLU A 1 342 ? 21.422 -12.736 -27.111 1.00 87.62 342 GLU A C 1
ATOM 2773 O O . GLU A 1 342 ? 21.157 -13.187 -25.998 1.00 87.62 342 GLU A O 1
ATOM 2778 N N . SER A 1 343 ? 22.498 -11.980 -27.348 1.00 85.12 343 SER A N 1
ATOM 2779 C CA . SER A 1 343 ? 23.439 -11.528 -26.325 1.00 85.12 343 SER A CA 1
ATOM 2780 C C . SER A 1 343 ? 22.992 -10.210 -25.690 1.00 85.12 343 SER A C 1
ATOM 2782 O O . SER A 1 343 ? 22.398 -9.353 -26.345 1.00 85.12 343 SER A O 1
ATOM 2784 N N . THR A 1 344 ? 23.335 -10.013 -24.417 1.00 80.00 344 THR A N 1
ATOM 2785 C CA . THR A 1 344 ? 23.187 -8.722 -23.724 1.00 80.00 344 THR A CA 1
ATOM 2786 C C . THR A 1 344 ? 24.231 -7.697 -24.174 1.00 80.00 344 THR A C 1
ATOM 2788 O O . THR A 1 344 ? 24.042 -6.497 -23.978 1.00 80.00 344 THR A O 1
ATOM 2791 N N . GLN A 1 345 ? 25.323 -8.155 -24.796 1.00 82.31 345 GLN A N 1
ATOM 2792 C CA . GLN A 1 345 ? 26.339 -7.298 -25.397 1.00 82.31 345 GLN A CA 1
ATOM 2793 C C . GLN A 1 345 ? 25.913 -6.866 -26.799 1.00 82.31 345 GLN A C 1
ATOM 2795 O O . GLN A 1 345 ? 25.478 -7.678 -27.617 1.00 82.31 345 GLN A O 1
ATOM 2800 N N . VAL A 1 346 ? 26.073 -5.574 -27.077 1.00 86.12 346 VAL A N 1
ATOM 2801 C CA . VAL A 1 346 ? 25.701 -4.946 -28.347 1.00 86.12 346 VAL A CA 1
ATOM 2802 C C . VAL A 1 346 ? 26.783 -3.970 -28.791 1.00 86.12 346 VAL A C 1
ATOM 2804 O O . VAL A 1 346 ? 27.490 -3.399 -27.960 1.00 86.12 346 VAL A O 1
ATOM 2807 N N . PHE A 1 347 ? 26.883 -3.739 -30.097 1.00 86.75 347 PHE A N 1
ATOM 2808 C CA . PHE A 1 347 ? 27.734 -2.694 -30.661 1.00 86.75 347 PHE A CA 1
ATOM 2809 C C . PHE A 1 347 ? 26.906 -1.455 -30.993 1.00 86.75 347 PHE A C 1
ATOM 2811 O O . PHE A 1 347 ? 25.803 -1.560 -31.527 1.00 86.75 347 PHE A O 1
ATOM 2818 N N . ILE A 1 348 ? 27.454 -0.272 -30.722 1.00 83.88 348 ILE A N 1
ATOM 2819 C CA . ILE A 1 348 ? 26.860 1.000 -31.142 1.00 83.88 348 ILE A CA 1
ATOM 2820 C C . ILE A 1 348 ? 27.706 1.548 -32.290 1.00 83.88 348 ILE A C 1
ATOM 2822 O O . ILE A 1 348 ? 28.895 1.811 -32.122 1.00 83.88 348 ILE A O 1
ATOM 2826 N N . LYS A 1 349 ? 27.102 1.701 -33.471 1.00 82.25 349 LYS A N 1
ATOM 2827 C CA . LYS A 1 349 ? 27.740 2.313 -34.645 1.00 82.25 349 LYS A CA 1
ATOM 2828 C C . LYS A 1 349 ? 26.779 3.264 -35.326 1.00 82.25 349 LYS A C 1
ATOM 2830 O O . LYS A 1 349 ? 25.636 2.892 -35.572 1.00 82.25 349 LYS A O 1
ATOM 2835 N N . ASN A 1 350 ? 27.253 4.469 -35.644 1.00 78.62 350 ASN A N 1
ATOM 2836 C CA . ASN A 1 350 ? 26.432 5.543 -36.215 1.00 78.62 350 ASN A CA 1
ATOM 2837 C C . ASN A 1 350 ? 25.146 5.775 -35.397 1.00 78.62 350 ASN A C 1
ATOM 2839 O O . ASN A 1 350 ? 24.061 5.869 -35.961 1.00 78.62 350 ASN A O 1
ATOM 2843 N N . SER A 1 351 ? 25.268 5.757 -34.065 1.00 75.94 351 SER A N 1
ATOM 2844 C CA . SER A 1 351 ? 24.153 5.874 -33.110 1.00 75.94 351 SER A CA 1
ATOM 2845 C C . SER A 1 351 ? 23.077 4.776 -33.194 1.00 75.94 351 SER A C 1
ATOM 2847 O O . SER A 1 351 ? 22.035 4.889 -32.556 1.00 75.94 351 SER A O 1
ATOM 2849 N N . LEU A 1 352 ? 23.334 3.682 -33.921 1.00 84.44 352 LEU A N 1
ATOM 2850 C CA . LEU A 1 352 ? 22.434 2.535 -34.044 1.00 84.44 352 LEU A CA 1
ATOM 2851 C C . LEU A 1 352 ? 22.990 1.315 -33.306 1.00 84.44 352 LEU A C 1
ATOM 2853 O O . LEU A 1 352 ? 24.174 0.971 -33.413 1.00 84.44 352 LEU A O 1
ATOM 2857 N N . THR A 1 353 ? 22.111 0.627 -32.581 1.00 87.50 353 THR A N 1
ATOM 2858 C CA . THR A 1 353 ? 22.432 -0.626 -31.890 1.00 87.50 353 THR A CA 1
ATOM 2859 C C . THR A 1 353 ? 22.476 -1.795 -32.874 1.00 87.50 353 THR A C 1
ATOM 2861 O O . THR A 1 353 ? 21.572 -1.968 -33.688 1.00 87.50 353 THR A O 1
ATOM 2864 N N . HIS A 1 354 ? 23.534 -2.598 -32.785 1.00 90.88 354 HIS A N 1
ATOM 2865 C CA . HIS A 1 354 ? 23.742 -3.810 -33.569 1.00 90.88 354 HIS A CA 1
ATOM 2866 C C . HIS A 1 354 ? 23.959 -5.003 -32.632 1.00 90.88 354 HIS A C 1
ATOM 2868 O O . HIS A 1 354 ? 24.821 -4.961 -31.749 1.00 90.88 354 HIS A O 1
ATOM 2874 N N . CYS A 1 355 ? 23.196 -6.072 -32.841 1.00 92.44 355 CYS A N 1
ATOM 2875 C CA . CYS A 1 355 ? 23.355 -7.332 -32.127 1.00 92.44 355 CYS A CA 1
ATOM 2876 C C . CYS A 1 355 ? 24.615 -8.076 -32.582 1.00 92.44 355 CYS A C 1
ATOM 2878 O O . CYS A 1 355 ? 25.091 -7.896 -33.705 1.00 92.44 355 CYS A O 1
ATOM 2880 N N . ILE A 1 356 ? 25.138 -8.940 -31.715 1.00 92.25 356 ILE A N 1
ATOM 2881 C CA . ILE A 1 356 ? 26.198 -9.877 -32.088 1.00 92.25 356 ILE A CA 1
ATOM 2882 C C . ILE A 1 356 ? 25.563 -11.041 -32.847 1.00 92.25 356 ILE A C 1
ATOM 2884 O O . ILE A 1 356 ? 24.713 -11.738 -32.300 1.00 92.25 356 ILE A O 1
ATOM 2888 N N . ASP A 1 357 ? 25.991 -11.217 -34.093 1.00 90.38 357 ASP A N 1
ATOM 2889 C CA . ASP A 1 357 ? 25.623 -12.257 -35.058 1.00 90.38 357 ASP A CA 1
ATOM 2890 C C . ASP A 1 357 ? 24.139 -12.291 -35.480 1.00 90.38 357 ASP A C 1
ATOM 2892 O O . ASP A 1 357 ? 23.866 -12.284 -36.680 1.00 90.38 357 ASP A O 1
ATOM 2896 N N . GLN A 1 358 ? 23.186 -12.275 -34.542 1.00 91.19 358 GLN A N 1
ATOM 2897 C CA . GLN A 1 358 ? 21.743 -12.350 -34.808 1.00 91.19 358 GLN A CA 1
ATOM 2898 C C . GLN A 1 358 ? 20.881 -11.666 -33.729 1.00 91.19 358 GLN A C 1
ATOM 2900 O O . GLN A 1 358 ? 21.270 -11.546 -32.563 1.00 91.19 358 GLN A O 1
ATOM 2905 N N . CYS A 1 359 ? 19.677 -11.232 -34.114 1.00 93.31 359 CYS A N 1
ATOM 2906 C CA . CYS A 1 359 ? 18.627 -10.841 -33.169 1.00 93.31 359 CYS A CA 1
ATOM 2907 C C . CYS A 1 359 ? 17.823 -12.065 -32.710 1.00 93.31 359 CYS A C 1
ATOM 2909 O O . CYS A 1 359 ? 17.791 -13.089 -33.391 1.00 93.31 359 CYS A O 1
ATOM 2911 N N . LYS A 1 360 ? 17.104 -11.933 -31.592 1.00 92.94 360 LYS A N 1
ATOM 2912 C CA . LYS A 1 360 ? 16.078 -12.899 -31.199 1.00 92.94 360 LYS A CA 1
ATOM 2913 C C . LYS A 1 360 ? 14.925 -12.888 -32.205 1.00 92.94 360 LYS A C 1
ATOM 2915 O O . LYS A 1 360 ? 14.551 -11.813 -32.681 1.00 92.94 360 LYS A O 1
ATOM 2920 N N . PRO A 1 361 ? 14.308 -14.052 -32.470 1.00 90.88 361 PRO A N 1
ATOM 2921 C CA . PRO A 1 361 ? 13.155 -14.139 -33.361 1.00 90.88 361 PRO A CA 1
ATOM 2922 C C . PRO A 1 361 ? 11.922 -13.431 -32.788 1.00 90.88 361 PRO A C 1
ATOM 2924 O O . PRO A 1 361 ? 11.091 -12.951 -33.545 1.00 90.88 361 PRO A O 1
ATOM 2927 N N . ILE A 1 362 ? 11.810 -13.351 -31.458 1.00 93.81 362 ILE A N 1
ATOM 2928 C CA . ILE A 1 362 ? 10.688 -12.725 -30.757 1.00 93.81 362 ILE A CA 1
ATOM 2929 C C . ILE A 1 362 ? 11.230 -11.630 -29.840 1.00 93.81 362 ILE A C 1
ATOM 2931 O O . ILE A 1 362 ? 12.157 -11.858 -29.058 1.00 93.81 362 ILE A O 1
ATOM 2935 N N . THR A 1 363 ? 10.635 -10.441 -29.928 1.00 95.00 363 THR A N 1
ATOM 2936 C CA . THR A 1 363 ? 10.903 -9.324 -29.015 1.00 95.00 363 THR A CA 1
ATOM 2937 C C . THR A 1 363 ? 9.716 -9.153 -28.077 1.00 95.00 363 THR A C 1
ATOM 2939 O O . THR A 1 363 ? 8.592 -8.968 -28.530 1.00 95.00 363 THR A O 1
ATOM 2942 N N . MET A 1 364 ? 9.971 -9.216 -26.772 1.00 95.31 364 MET A N 1
ATOM 2943 C CA . MET A 1 364 ? 8.950 -9.071 -25.733 1.00 95.31 364 MET A CA 1
ATOM 2944 C C . MET A 1 364 ? 9.031 -7.686 -25.086 1.00 95.31 364 MET A C 1
ATOM 2946 O O . MET A 1 364 ? 10.123 -7.143 -24.905 1.00 95.31 364 MET A O 1
ATOM 2950 N N . CYS A 1 365 ? 7.882 -7.146 -24.695 1.00 95.44 365 CYS A N 1
ATOM 2951 C CA . CYS A 1 365 ? 7.744 -6.020 -23.780 1.00 95.44 365 CYS A CA 1
ATOM 2952 C C . CYS A 1 365 ? 6.886 -6.502 -22.603 1.00 95.44 365 CYS A C 1
ATOM 2954 O O . CYS A 1 365 ? 5.659 -6.560 -22.692 1.00 95.44 365 CYS A O 1
ATOM 2956 N N . GLY A 1 366 ? 7.548 -6.949 -21.533 1.00 92.88 366 GLY A N 1
ATOM 2957 C CA . GLY A 1 366 ? 6.893 -7.705 -20.465 1.00 92.88 366 GLY A CA 1
ATOM 2958 C C . GLY A 1 366 ? 6.283 -9.004 -20.983 1.00 92.88 366 GLY A C 1
ATOM 2959 O O . GLY A 1 366 ? 6.962 -9.797 -21.632 1.00 92.88 366 GLY A O 1
ATOM 2960 N N . GLU A 1 367 ? 4.988 -9.195 -20.735 1.00 93.00 367 GLU A N 1
ATOM 2961 C CA . GLU A 1 367 ? 4.245 -10.393 -21.153 1.00 93.00 367 GLU A CA 1
ATOM 2962 C C . GLU A 1 367 ? 3.768 -10.349 -22.613 1.00 93.00 367 GLU A C 1
ATOM 2964 O O . GLU A 1 367 ? 3.216 -11.333 -23.116 1.00 93.00 367 GLU A O 1
ATOM 2969 N N . VAL A 1 368 ? 3.947 -9.214 -23.294 1.00 96.31 368 VAL A N 1
ATOM 2970 C CA . VAL A 1 368 ? 3.404 -8.975 -24.634 1.00 96.31 368 VAL A CA 1
ATOM 2971 C C . VAL A 1 368 ? 4.497 -9.133 -25.680 1.00 96.31 368 VAL A C 1
ATOM 2973 O O . VAL A 1 368 ? 5.569 -8.533 -25.578 1.00 96.31 368 VAL A O 1
ATOM 2976 N N . GLN A 1 369 ? 4.219 -9.933 -26.708 1.00 96.81 369 GLN A N 1
ATOM 2977 C CA . GLN A 1 369 ? 5.054 -9.978 -27.902 1.00 96.81 369 GLN A CA 1
ATOM 2978 C C . GLN A 1 369 ? 4.851 -8.685 -28.689 1.00 96.81 369 GLN A C 1
ATOM 2980 O O . GLN A 1 369 ? 3.731 -8.353 -29.069 1.00 96.81 369 GLN A O 1
ATOM 2985 N N . VAL A 1 370 ? 5.941 -7.961 -28.938 1.00 97.19 370 VAL A N 1
ATOM 2986 C CA . VAL A 1 370 ? 5.902 -6.752 -29.760 1.00 97.19 370 VAL A CA 1
ATOM 2987 C C . VAL A 1 370 ? 5.582 -7.161 -31.203 1.00 97.19 370 VAL A C 1
ATOM 2989 O O . VAL A 1 370 ? 6.307 -7.999 -31.750 1.00 97.19 370 VAL A O 1
ATOM 2992 N N . PRO A 1 371 ? 4.531 -6.597 -31.825 1.00 96.50 371 PRO A N 1
ATOM 2993 C CA . PRO A 1 371 ? 4.166 -6.919 -33.199 1.00 96.50 371 PRO A CA 1
ATOM 2994 C C . PRO A 1 371 ? 5.291 -6.618 -34.191 1.00 96.50 371 PRO A C 1
ATOM 2996 O O . PRO A 1 371 ? 6.023 -5.636 -34.045 1.00 96.50 371 PRO A O 1
ATOM 2999 N N . GLU A 1 372 ? 5.418 -7.446 -35.227 1.00 95.25 372 GLU A N 1
ATOM 3000 C CA . GLU A 1 372 ? 6.464 -7.301 -36.248 1.00 95.25 372 GLU A CA 1
ATOM 3001 C C . GLU A 1 372 ? 6.357 -5.964 -36.995 1.00 95.25 372 GLU A C 1
ATOM 3003 O O . GLU A 1 372 ? 7.368 -5.359 -37.349 1.00 95.25 372 GLU A O 1
ATOM 3008 N N . GLU A 1 373 ? 5.142 -5.447 -37.167 1.00 96.00 373 GLU A N 1
ATOM 3009 C CA . GLU A 1 373 ? 4.870 -4.133 -37.737 1.00 96.00 373 GLU A CA 1
ATOM 3010 C C . GLU A 1 373 ? 5.373 -2.973 -36.870 1.00 96.00 373 GLU A C 1
ATOM 3012 O O . GLU A 1 373 ? 5.608 -1.895 -37.409 1.00 96.00 373 GLU A O 1
ATOM 3017 N N . HIS A 1 374 ? 5.580 -3.169 -35.564 1.00 96.94 374 HIS A N 1
ATOM 3018 C CA . HIS A 1 374 ? 6.120 -2.148 -34.659 1.00 96.94 374 HIS A CA 1
ATOM 3019 C C . HIS A 1 374 ? 7.654 -2.176 -34.582 1.00 96.94 374 HIS A C 1
ATOM 3021 O O . HIS A 1 374 ? 8.254 -1.239 -34.048 1.00 96.94 374 HIS A O 1
ATOM 3027 N N . LEU A 1 375 ? 8.296 -3.237 -35.083 1.00 96.31 375 LEU A N 1
ATOM 3028 C CA . LEU A 1 375 ? 9.735 -3.460 -34.954 1.00 96.31 375 LEU A CA 1
ATOM 3029 C C . LEU A 1 375 ? 10.527 -2.852 -36.117 1.00 96.31 375 LEU A C 1
ATOM 3031 O O . LEU A 1 375 ? 10.120 -2.875 -37.279 1.00 96.31 375 LEU A O 1
ATOM 3035 N N . ASP A 1 376 ? 11.716 -2.347 -35.803 1.00 94.06 376 ASP A N 1
ATOM 3036 C CA . ASP A 1 376 ? 12.708 -1.968 -36.803 1.00 94.06 376 ASP A CA 1
ATOM 3037 C C . ASP A 1 376 ? 13.437 -3.206 -37.366 1.00 94.06 376 ASP A C 1
ATOM 3039 O O . ASP A 1 376 ? 13.309 -4.337 -36.876 1.00 94.06 376 ASP A O 1
ATOM 3043 N N . VAL A 1 377 ? 14.234 -3.000 -38.414 1.00 93.88 377 VAL A N 1
ATOM 3044 C CA . VAL A 1 377 ? 15.093 -4.040 -38.983 1.00 93.88 377 VAL A CA 1
ATOM 3045 C C . VAL A 1 377 ? 16.119 -4.534 -37.961 1.00 93.88 377 VAL A C 1
ATOM 3047 O O . VAL A 1 377 ? 16.748 -3.754 -37.242 1.00 93.88 377 VAL A O 1
ATOM 3050 N N . CYS A 1 378 ? 16.337 -5.848 -37.929 1.00 93.88 378 CYS A N 1
ATOM 3051 C CA . CYS A 1 378 ? 17.439 -6.440 -37.182 1.00 93.88 378 CYS A CA 1
ATOM 3052 C C . CYS A 1 378 ? 18.776 -5.956 -37.758 1.00 93.88 378 CYS A C 1
ATOM 3054 O O . CYS A 1 378 ? 19.056 -6.133 -38.944 1.00 93.88 378 CYS A O 1
ATOM 3056 N N . ARG A 1 379 ? 19.618 -5.358 -36.915 1.00 93.56 379 ARG A N 1
ATOM 3057 C CA . ARG A 1 379 ? 20.976 -4.937 -37.278 1.00 93.56 379 ARG A CA 1
ATOM 3058 C C . ARG A 1 379 ? 21.975 -5.799 -36.531 1.00 93.56 379 ARG A C 1
ATOM 3060 O O . ARG A 1 379 ? 21.856 -5.961 -35.319 1.00 93.56 379 ARG A O 1
ATOM 3067 N N . VAL A 1 380 ? 22.958 -6.331 -37.246 1.00 93.44 380 VAL A N 1
ATOM 3068 C CA . VAL A 1 380 ? 23.935 -7.282 -36.704 1.00 93.44 380 VAL A CA 1
ATOM 3069 C C . VAL A 1 380 ? 25.351 -6.889 -37.092 1.00 93.44 380 VAL A C 1
ATOM 3071 O O . VAL A 1 380 ? 25.583 -6.387 -38.190 1.00 93.44 380 VAL A O 1
ATOM 3074 N N . CYS A 1 381 ? 26.302 -7.140 -36.203 1.00 93.44 381 CYS A N 1
ATOM 3075 C CA . CYS A 1 381 ? 27.733 -7.183 -36.496 1.00 93.44 381 CYS A CA 1
ATOM 3076 C C . CYS A 1 381 ? 28.244 -8.589 -36.175 1.00 93.44 381 CYS A C 1
ATOM 3078 O O . CYS A 1 381 ? 27.616 -9.311 -35.404 1.00 93.44 381 CYS A O 1
ATOM 3080 N N . ASN A 1 382 ? 29.396 -8.975 -36.718 1.00 90.69 382 ASN A N 1
ATOM 3081 C CA . ASN A 1 382 ? 30.049 -10.200 -36.257 1.00 90.69 382 ASN A CA 1
ATOM 3082 C C . ASN A 1 382 ? 30.565 -10.047 -34.806 1.00 90.69 382 ASN A C 1
ATOM 3084 O O . ASN A 1 382 ? 30.626 -8.936 -34.269 1.00 90.69 382 ASN A O 1
ATOM 3088 N N . ALA A 1 383 ? 31.008 -11.148 -34.198 1.00 89.75 383 ALA A N 1
ATOM 3089 C CA . ALA A 1 383 ? 31.575 -11.168 -32.843 1.00 89.75 383 ALA A CA 1
ATOM 3090 C C . ALA A 1 383 ? 32.740 -10.183 -32.587 1.00 89.75 383 ALA A C 1
ATOM 3092 O O . ALA A 1 383 ? 32.977 -9.809 -31.441 1.00 89.75 383 ALA A O 1
ATOM 3093 N N . THR A 1 384 ? 33.456 -9.722 -33.622 1.00 89.06 384 THR A N 1
ATOM 3094 C CA . THR A 1 384 ? 34.541 -8.728 -33.489 1.00 89.06 384 THR A CA 1
ATOM 3095 C C . THR A 1 384 ? 34.072 -7.281 -33.679 1.00 89.06 384 THR A C 1
ATOM 3097 O O . THR A 1 384 ? 34.889 -6.361 -33.690 1.00 89.06 384 THR A O 1
ATOM 3100 N N . GLY A 1 385 ? 32.767 -7.052 -33.854 1.00 85.75 385 GLY A N 1
ATOM 3101 C CA . GLY A 1 385 ? 32.201 -5.730 -34.120 1.00 85.75 385 GLY A CA 1
ATOM 3102 C C . GLY A 1 385 ? 32.483 -5.220 -35.533 1.00 85.75 385 GLY A C 1
ATOM 3103 O O . GLY A 1 385 ? 32.374 -4.023 -35.795 1.00 85.75 385 GLY A O 1
ATOM 3104 N N . GLN A 1 386 ? 32.860 -6.092 -36.464 1.00 89.50 386 GLN A N 1
ATOM 3105 C CA . GLN A 1 386 ? 33.069 -5.813 -37.886 1.00 89.50 386 GLN A CA 1
ATOM 3106 C C . GLN A 1 386 ? 31.874 -6.309 -38.727 1.00 89.50 386 GLN A C 1
ATOM 3108 O O . GLN A 1 386 ? 30.964 -6.966 -38.223 1.00 89.50 386 GLN A O 1
ATOM 3113 N N . ASN A 1 387 ? 31.853 -5.968 -40.022 1.00 90.12 387 ASN A N 1
ATOM 3114 C CA . ASN A 1 387 ? 30.808 -6.380 -40.976 1.00 90.12 387 ASN A CA 1
ATOM 3115 C C . ASN A 1 387 ? 29.363 -6.113 -40.492 1.00 90.12 387 ASN A C 1
ATOM 3117 O O . ASN A 1 387 ? 28.494 -6.991 -40.521 1.00 90.12 387 ASN A O 1
ATOM 3121 N N . CYS A 1 388 ? 29.138 -4.895 -40.000 1.00 92.50 388 CYS A N 1
ATOM 3122 C CA . CYS A 1 388 ? 27.846 -4.467 -39.487 1.00 92.50 388 CYS A CA 1
ATOM 3123 C C . CYS A 1 388 ? 26.876 -4.194 -40.638 1.00 92.50 388 CYS A C 1
ATOM 3125 O O . CYS A 1 388 ? 27.194 -3.418 -41.539 1.00 92.50 388 CYS A O 1
ATOM 3127 N N . ARG A 1 389 ? 25.712 -4.841 -40.610 1.00 92.56 389 ARG A N 1
ATOM 3128 C CA . ARG A 1 389 ? 24.704 -4.796 -41.674 1.00 92.56 389 ARG A CA 1
ATOM 3129 C C . ARG A 1 389 ? 23.302 -4.996 -41.107 1.00 92.56 389 ARG A C 1
ATOM 3131 O O . ARG A 1 389 ? 23.137 -5.507 -40.001 1.00 92.56 389 ARG A O 1
ATOM 3138 N N . SER A 1 390 ? 22.296 -4.639 -41.893 1.00 91.94 390 SER A N 1
ATOM 3139 C CA . SER A 1 390 ? 20.931 -5.109 -41.663 1.00 91.94 390 SER A CA 1
ATOM 3140 C C . SER A 1 390 ? 20.822 -6.581 -42.058 1.00 91.94 390 SER A C 1
ATOM 3142 O O . SER A 1 390 ? 21.357 -6.988 -43.091 1.00 91.94 390 SER A O 1
ATOM 3144 N N . ASP A 1 391 ? 20.158 -7.381 -41.231 1.00 88.25 391 ASP A N 1
ATOM 3145 C CA . ASP A 1 391 ? 19.868 -8.780 -41.534 1.00 88.25 391 ASP A CA 1
ATOM 3146 C C . ASP A 1 391 ? 18.884 -8.862 -42.709 1.00 88.25 391 ASP A C 1
ATOM 3148 O O . ASP A 1 391 ? 17.799 -8.281 -42.668 1.00 88.25 391 ASP A O 1
ATOM 3152 N N . SER A 1 392 ? 19.259 -9.599 -43.756 1.00 82.56 392 SER A N 1
ATOM 3153 C CA . SER A 1 392 ? 18.452 -9.788 -44.964 1.00 82.56 392 SER A CA 1
ATOM 3154 C C . SER A 1 392 ? 17.125 -10.501 -44.704 1.00 82.56 392 SER A C 1
ATOM 3156 O O . SER A 1 392 ? 16.199 -10.365 -45.502 1.00 82.56 392 SER A O 1
ATOM 3158 N N . ASN A 1 393 ? 17.020 -11.251 -43.605 1.00 83.69 393 ASN A N 1
ATOM 3159 C CA . ASN A 1 393 ? 15.797 -11.958 -43.224 1.00 83.69 393 ASN A CA 1
ATOM 3160 C C . ASN A 1 393 ? 14.836 -11.091 -42.397 1.00 83.69 393 ASN A C 1
ATOM 3162 O O . ASN A 1 393 ? 13.725 -11.526 -42.097 1.00 83.69 393 ASN A O 1
ATOM 3166 N N . SER A 1 394 ? 15.234 -9.868 -42.040 1.00 89.19 394 SER A N 1
ATOM 3167 C CA . SER A 1 394 ? 14.419 -8.939 -41.264 1.00 89.19 394 SER A CA 1
ATOM 3168 C C . SER A 1 394 ? 13.900 -7.807 -42.146 1.00 89.19 394 SER A C 1
ATOM 3170 O O . SER A 1 394 ? 14.639 -7.211 -42.928 1.00 89.19 394 SER A O 1
ATOM 3172 N N . LYS A 1 395 ? 12.610 -7.492 -42.016 1.00 89.62 395 LYS A N 1
ATOM 3173 C CA . LYS A 1 395 ? 11.977 -6.361 -42.700 1.00 89.62 395 LYS A CA 1
ATOM 3174 C C . LYS A 1 395 ? 11.679 -5.254 -41.697 1.00 89.62 395 LYS A C 1
ATOM 3176 O O . LYS A 1 395 ? 11.392 -5.526 -40.533 1.00 89.62 395 LYS A O 1
ATOM 3181 N N . VAL A 1 396 ? 11.751 -4.013 -42.171 1.00 91.81 396 VAL A N 1
ATOM 3182 C CA . VAL A 1 396 ? 11.320 -2.838 -41.406 1.00 91.81 396 VAL A CA 1
ATOM 3183 C C . VAL A 1 396 ? 9.795 -2.877 -41.290 1.00 91.81 396 VAL A C 1
ATOM 3185 O O . VAL A 1 396 ? 9.108 -2.971 -42.311 1.00 91.81 396 VAL A O 1
ATOM 3188 N N . GLY A 1 397 ? 9.274 -2.811 -40.066 1.00 93.88 397 GLY A N 1
ATOM 3189 C CA . GLY A 1 397 ? 7.845 -2.676 -39.803 1.00 93.88 397 GLY A CA 1
ATOM 3190 C C . GLY A 1 397 ? 7.305 -1.297 -40.195 1.00 93.88 397 GLY A C 1
ATOM 3191 O O . GLY A 1 397 ? 8.055 -0.323 -40.337 1.00 93.88 397 GLY A O 1
ATOM 3192 N N . ALA A 1 398 ? 5.982 -1.195 -40.352 1.00 95.00 398 ALA A N 1
ATOM 3193 C CA . ALA A 1 398 ? 5.316 0.080 -40.627 1.00 95.00 398 ALA A CA 1
ATOM 3194 C C . ALA A 1 398 ? 5.680 1.141 -39.572 1.00 95.00 398 ALA A C 1
ATOM 3196 O O . ALA A 1 398 ? 5.951 2.289 -39.928 1.00 95.00 398 ALA A O 1
ATOM 3197 N N . GLY A 1 399 ? 5.813 0.710 -38.317 1.00 93.56 399 GLY A N 1
ATOM 3198 C CA . GLY A 1 399 ? 6.059 1.521 -37.140 1.00 93.56 399 GLY A CA 1
ATOM 3199 C C . GLY A 1 399 ? 4.787 2.200 -36.637 1.00 93.56 399 GLY A C 1
ATOM 3200 O O . GLY A 1 399 ? 3.698 2.015 -37.178 1.00 93.56 399 GLY A O 1
ATOM 3201 N N . ILE A 1 400 ? 4.931 2.978 -35.572 1.00 95.94 400 ILE A N 1
ATOM 3202 C CA . ILE A 1 400 ? 3.824 3.608 -34.858 1.00 95.94 400 ILE A CA 1
ATOM 3203 C C . ILE A 1 400 ? 3.873 5.115 -35.093 1.00 95.94 400 ILE A C 1
ATOM 3205 O O . ILE A 1 400 ? 4.901 5.756 -34.872 1.00 95.94 400 ILE A O 1
ATOM 3209 N N . VAL A 1 401 ? 2.756 5.681 -35.546 1.00 92.75 401 VAL A N 1
ATOM 3210 C CA . VAL A 1 401 ? 2.605 7.111 -35.844 1.00 92.75 401 VAL A CA 1
ATOM 3211 C C . VAL A 1 401 ? 1.649 7.770 -34.853 1.00 92.75 401 VAL A C 1
ATOM 3213 O O . VAL A 1 401 ? 0.707 7.137 -34.386 1.00 92.75 401 VAL A O 1
ATOM 3216 N N . GLY A 1 402 ? 1.875 9.051 -34.548 1.00 90.88 402 GLY A N 1
ATOM 3217 C CA . GLY A 1 402 ? 0.964 9.842 -33.710 1.00 90.88 402 GLY A CA 1
ATOM 3218 C C . GLY A 1 402 ? 0.951 9.467 -32.224 1.00 90.88 402 GLY A C 1
ATOM 3219 O O . GLY A 1 402 ? 0.005 9.819 -31.527 1.00 90.88 402 GLY A O 1
ATOM 3220 N N . ALA A 1 403 ? 1.981 8.772 -31.740 1.00 95.12 403 ALA A N 1
ATOM 3221 C CA . ALA A 1 403 ? 2.148 8.413 -30.336 1.00 95.12 403 ALA A CA 1
ATOM 3222 C C . ALA A 1 403 ? 3.502 8.904 -29.824 1.00 95.12 403 ALA A C 1
ATOM 3224 O O . ALA A 1 403 ? 4.462 8.979 -30.587 1.00 95.12 403 ALA A O 1
ATOM 3225 N N . ASP A 1 404 ? 3.588 9.189 -28.528 1.00 95.19 404 ASP A N 1
ATOM 3226 C CA . ASP A 1 404 ? 4.850 9.521 -27.857 1.00 95.19 404 ASP A CA 1
ATOM 3227 C C . ASP A 1 404 ? 5.286 8.417 -26.897 1.00 95.19 404 ASP A C 1
ATOM 3229 O O . ASP A 1 404 ? 6.454 8.353 -26.526 1.00 95.19 404 ASP A O 1
ATOM 3233 N N . PHE A 1 405 ? 4.360 7.552 -26.491 1.00 97.56 405 PHE A N 1
ATOM 3234 C CA . PHE A 1 405 ? 4.625 6.373 -25.685 1.00 97.56 405 PHE A CA 1
ATOM 3235 C C . PHE A 1 405 ? 3.706 5.232 -26.121 1.00 97.56 405 PHE A C 1
ATOM 3237 O O . PHE A 1 405 ? 2.517 5.437 -26.370 1.00 97.56 405 PHE A O 1
ATOM 3244 N N . VAL A 1 406 ? 4.255 4.024 -26.211 1.00 98.00 406 VAL A N 1
ATOM 3245 C CA . VAL A 1 406 ? 3.517 2.820 -26.610 1.00 98.00 406 VAL A CA 1
ATOM 3246 C C . VAL A 1 406 ? 3.333 1.926 -25.393 1.00 98.00 406 VAL A C 1
ATOM 3248 O O . VAL A 1 406 ? 4.312 1.510 -24.771 1.00 98.00 406 VAL A O 1
ATOM 3251 N N . PHE A 1 407 ? 2.087 1.617 -25.056 1.00 97.81 407 PHE A N 1
ATOM 3252 C CA . PHE A 1 407 ? 1.740 0.881 -23.851 1.00 97.81 407 PHE A CA 1
ATOM 3253 C C . PHE A 1 407 ? 1.103 -0.468 -24.178 1.00 97.81 407 PHE A C 1
ATOM 3255 O O . PHE A 1 407 ? -0.037 -0.547 -24.634 1.00 97.81 407 PHE A O 1
ATOM 3262 N N . TYR A 1 408 ? 1.855 -1.540 -23.943 1.00 98.12 408 TYR A N 1
ATOM 3263 C CA . TYR A 1 408 ? 1.428 -2.911 -24.200 1.00 98.12 408 TYR A CA 1
ATOM 3264 C C . TYR A 1 408 ? 0.688 -3.485 -22.992 1.00 98.12 408 TYR A C 1
ATOM 3266 O O . TYR A 1 408 ? 1.269 -3.674 -21.925 1.00 98.12 408 TYR A O 1
ATOM 3274 N N . VAL A 1 409 ? -0.593 -3.788 -23.148 1.00 97.50 409 VAL A N 1
ATOM 3275 C CA . VAL A 1 409 ? -1.459 -4.255 -22.066 1.00 97.50 409 VAL A CA 1
ATOM 3276 C C . VAL A 1 409 ? -1.769 -5.734 -22.243 1.00 97.50 409 VAL A C 1
ATOM 3278 O O . VAL A 1 409 ? -2.214 -6.175 -23.299 1.00 97.50 409 VAL A O 1
ATOM 3281 N N . SER A 1 410 ? -1.573 -6.497 -21.177 1.00 97.00 410 SER A N 1
ATOM 3282 C CA . SER A 1 410 ? -1.924 -7.913 -21.073 1.00 97.00 410 SER A CA 1
ATOM 3283 C C . SER A 1 410 ? -2.799 -8.166 -19.851 1.00 97.00 410 SER A C 1
ATOM 3285 O O . SER A 1 410 ? -2.822 -7.367 -18.914 1.00 97.00 410 SER A O 1
ATOM 3287 N N . ALA A 1 411 ? -3.524 -9.280 -19.865 1.00 95.62 411 ALA A N 1
ATOM 3288 C CA . ALA A 1 411 ? -4.302 -9.757 -18.732 1.00 95.62 411 ALA A CA 1
ATOM 3289 C C . ALA A 1 411 ? -4.026 -11.246 -18.479 1.00 95.62 411 ALA A C 1
ATOM 3291 O O . ALA A 1 411 ? -4.861 -12.113 -18.742 1.00 95.62 411 ALA A O 1
ATOM 3292 N N . ARG A 1 412 ? -2.807 -11.570 -18.038 1.00 93.56 412 ARG A N 1
ATOM 3293 C CA . ARG A 1 412 ? -2.357 -12.949 -17.808 1.00 93.56 412 ARG A CA 1
ATOM 3294 C C . ARG A 1 412 ? -2.185 -13.215 -16.322 1.00 93.56 412 ARG A C 1
ATOM 3296 O O . ARG A 1 412 ? -1.623 -12.409 -15.584 1.00 93.56 412 ARG A O 1
ATOM 3303 N N . GLN A 1 413 ? -2.624 -14.390 -15.888 1.00 90.38 413 GLN A N 1
ATOM 3304 C CA . GLN A 1 413 ? -2.377 -14.853 -14.529 1.00 90.38 413 GLN A CA 1
ATOM 3305 C C . GLN A 1 413 ? -0.951 -15.421 -14.438 1.00 90.38 413 GLN A C 1
ATOM 3307 O O . GLN A 1 413 ? -0.723 -16.601 -14.700 1.00 9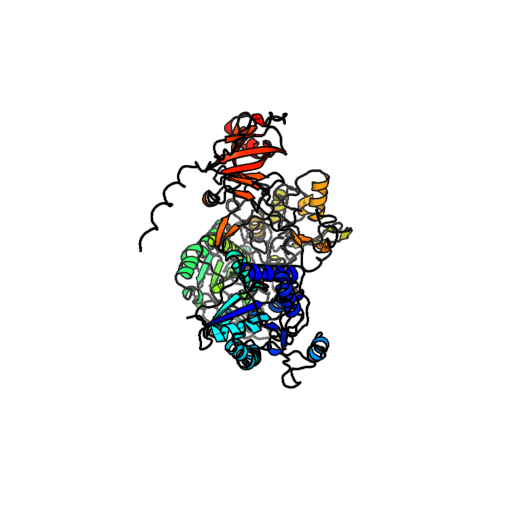0.38 413 GLN A O 1
ATOM 3312 N N . THR A 1 414 ? 0.020 -14.560 -14.128 1.00 86.88 414 THR A N 1
ATOM 3313 C CA . THR A 1 414 ? 1.449 -14.912 -14.064 1.00 86.88 414 THR A CA 1
ATOM 3314 C C . THR A 1 414 ? 1.891 -15.292 -12.649 1.00 86.88 414 THR A C 1
ATOM 3316 O O . THR A 1 414 ? 1.148 -15.132 -11.680 1.00 86.88 414 THR A O 1
ATOM 3319 N N . GLU A 1 415 ? 3.130 -15.769 -12.496 1.00 79.44 415 GLU A N 1
ATOM 3320 C CA . GLU A 1 415 ? 3.719 -16.017 -11.172 1.00 79.44 415 GLU A CA 1
ATOM 3321 C C . GLU A 1 415 ? 3.736 -14.746 -10.307 1.00 79.44 415 GLU A C 1
ATOM 3323 O O . GLU A 1 415 ? 3.418 -14.801 -9.120 1.00 79.44 415 GLU A O 1
ATOM 3328 N N . ARG A 1 416 ? 4.007 -13.582 -10.915 1.00 75.69 416 ARG A N 1
ATOM 3329 C CA . ARG A 1 416 ? 3.964 -12.277 -10.235 1.00 75.69 416 ARG A CA 1
ATOM 3330 C C . ARG A 1 416 ? 2.576 -11.957 -9.684 1.00 75.69 416 ARG A C 1
ATOM 3332 O O . ARG A 1 416 ? 2.476 -11.447 -8.576 1.00 75.69 416 ARG A O 1
ATOM 3339 N N . CYS A 1 417 ? 1.509 -12.350 -10.379 1.00 75.75 417 CYS A N 1
ATOM 3340 C CA . CYS A 1 417 ? 0.144 -12.206 -9.868 1.00 75.75 417 CYS A CA 1
ATOM 3341 C C . CYS A 1 417 ? -0.145 -13.055 -8.618 1.00 75.75 417 CYS A C 1
ATOM 3343 O O . CYS A 1 417 ? -1.123 -12.808 -7.917 1.00 75.75 417 CYS A O 1
ATOM 3345 N N . HIS A 1 418 ? 0.677 -14.067 -8.328 1.00 66.06 418 HIS A N 1
ATOM 3346 C CA . HIS A 1 418 ? 0.549 -14.896 -7.127 1.00 66.06 418 HIS A CA 1
ATOM 3347 C C . HIS A 1 418 ? 1.387 -14.390 -5.949 1.00 66.06 418 HIS A C 1
ATOM 3349 O O . HIS A 1 418 ? 1.233 -14.897 -4.839 1.00 66.06 418 HIS A O 1
ATOM 3355 N N . LYS A 1 419 ? 2.241 -13.383 -6.159 1.00 56.84 419 LYS A N 1
ATOM 3356 C CA . LYS A 1 419 ? 3.021 -12.746 -5.098 1.00 56.84 419 LYS A CA 1
ATOM 3357 C C . LYS A 1 419 ? 2.215 -11.581 -4.502 1.00 56.84 419 LYS A C 1
ATOM 3359 O O . LYS A 1 419 ? 2.215 -10.494 -5.056 1.00 56.84 419 LYS A O 1
ATOM 3364 N N . GLY A 1 420 ? 1.576 -11.762 -3.342 1.00 50.28 420 GLY A N 1
ATOM 3365 C CA . GLY A 1 420 ? 1.090 -10.653 -2.490 1.00 50.28 420 GLY A CA 1
ATOM 3366 C C . GLY A 1 420 ? -0.173 -9.900 -2.929 1.00 50.28 420 GLY A C 1
ATOM 3367 O O . GLY A 1 420 ? -0.277 -8.704 -2.673 1.00 50.28 420 GLY A O 1
ATOM 3368 N N . LEU A 1 421 ? -1.161 -10.591 -3.512 1.00 59.47 421 LEU A N 1
ATOM 3369 C CA . LEU A 1 421 ? -2.444 -10.001 -3.945 1.00 59.47 421 LEU A CA 1
ATOM 3370 C C . LEU A 1 421 ? -2.270 -8.813 -4.919 1.00 59.47 421 LEU A C 1
ATOM 3372 O O . LEU A 1 421 ? -3.037 -7.850 -4.874 1.00 59.47 421 LEU A O 1
ATOM 3376 N N . THR A 1 422 ? -1.269 -8.892 -5.802 1.00 70.62 422 THR A N 1
ATOM 3377 C CA . THR A 1 422 ? -1.024 -7.924 -6.878 1.00 70.62 422 THR A CA 1
ATOM 3378 C C . THR A 1 422 ? -2.218 -7.856 -7.833 1.00 70.62 422 THR A C 1
ATOM 3380 O O . THR A 1 422 ? -2.702 -8.875 -8.335 1.00 70.62 422 THR A O 1
ATOM 3383 N N . VAL A 1 423 ? -2.699 -6.638 -8.088 1.00 79.25 423 VAL A N 1
ATOM 3384 C CA . VAL A 1 423 ? -3.801 -6.363 -9.029 1.00 79.25 423 VAL A CA 1
ATOM 3385 C C . VAL A 1 423 ? -3.278 -6.216 -10.458 1.00 79.25 423 VAL A C 1
ATOM 3387 O O . VAL A 1 423 ? -3.913 -6.660 -11.413 1.00 79.25 423 VAL A O 1
ATOM 3390 N N . GLY A 1 424 ? -2.087 -5.650 -10.607 1.00 86.38 424 GLY A N 1
ATOM 3391 C CA . GLY A 1 424 ? -1.350 -5.584 -11.856 1.00 86.38 424 GLY A CA 1
ATOM 3392 C C . GLY A 1 424 ? 0.072 -5.110 -11.601 1.00 86.38 424 GLY A C 1
ATOM 3393 O O . GLY A 1 424 ? 0.396 -4.713 -10.488 1.00 86.38 424 GLY A O 1
ATOM 3394 N N . TYR A 1 425 ? 0.916 -5.196 -12.619 1.00 90.69 425 TYR A N 1
ATOM 3395 C CA . TYR A 1 425 ? 2.271 -4.655 -12.589 1.00 90.69 425 TYR A CA 1
ATOM 3396 C C . TYR A 1 425 ? 2.620 -4.053 -13.944 1.00 90.69 425 TYR A C 1
ATOM 3398 O O . TYR A 1 425 ? 2.222 -4.590 -14.984 1.00 90.69 425 TYR A O 1
ATOM 3406 N N . ALA A 1 426 ? 3.397 -2.977 -13.950 1.00 93.00 426 ALA A N 1
ATOM 3407 C CA . ALA A 1 426 ? 3.837 -2.325 -15.175 1.00 93.00 426 ALA A CA 1
ATOM 3408 C C . ALA A 1 426 ? 5.269 -1.815 -15.096 1.00 93.00 426 ALA A C 1
ATOM 3410 O O . ALA A 1 426 ? 5.745 -1.410 -14.044 1.00 93.00 426 ALA A O 1
ATOM 3411 N N . ALA A 1 427 ? 5.954 -1.810 -16.233 1.00 95.06 427 ALA A N 1
ATOM 3412 C CA . ALA A 1 427 ? 7.320 -1.324 -16.347 1.00 95.06 427 ALA A CA 1
ATOM 3413 C C . ALA A 1 427 ? 7.594 -0.787 -17.752 1.00 95.06 427 ALA A C 1
ATOM 3415 O O . ALA A 1 427 ? 6.895 -1.105 -18.717 1.00 95.06 427 ALA A O 1
ATOM 3416 N N . HIS A 1 428 ? 8.650 0.010 -17.884 1.00 96.88 428 HIS A N 1
ATOM 3417 C CA . HIS A 1 428 ? 9.170 0.380 -19.192 1.00 96.88 428 HIS A CA 1
ATOM 3418 C C . HIS A 1 428 ? 9.967 -0.788 -19.791 1.00 96.88 428 HIS A C 1
ATOM 3420 O O . HIS A 1 428 ? 10.582 -1.573 -19.070 1.00 96.88 428 HIS A O 1
ATOM 3426 N N . CYS A 1 429 ? 9.978 -0.899 -21.116 1.00 96.62 429 CYS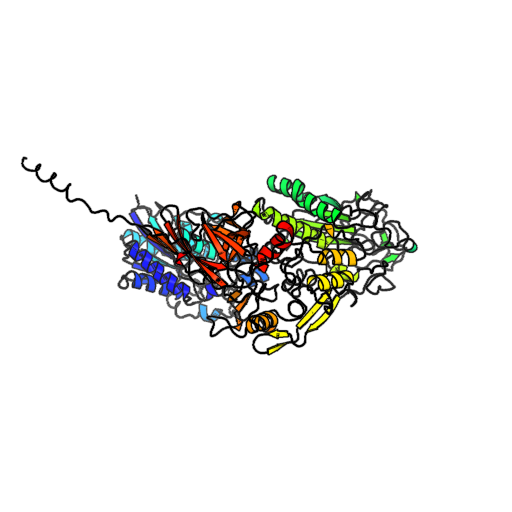 A N 1
ATOM 3427 C CA . CYS A 1 429 ? 10.727 -1.941 -21.817 1.00 96.62 429 CYS A CA 1
ATOM 3428 C C . CYS A 1 429 ? 11.684 -1.381 -22.870 1.00 96.62 429 CYS A C 1
ATOM 3430 O O . CYS A 1 429 ? 12.699 -2.025 -23.143 1.00 96.62 429 CYS A O 1
ATOM 3432 N N . GLN A 1 430 ? 11.411 -0.195 -23.439 1.00 96.25 430 GLN A N 1
ATOM 3433 C CA . GLN A 1 430 ? 12.345 0.465 -24.353 1.00 96.25 430 GLN A CA 1
ATOM 3434 C C . GLN A 1 430 ? 12.514 1.966 -24.095 1.00 96.25 430 GLN A C 1
ATOM 3436 O O . GLN A 1 430 ? 11.553 2.657 -23.752 1.00 96.25 430 GLN A O 1
ATOM 3441 N N . GLN A 1 431 ? 13.732 2.472 -24.317 1.00 94.25 431 GLN A N 1
ATOM 3442 C CA . GLN A 1 431 ? 14.098 3.889 -24.188 1.00 94.25 431 GLN A CA 1
ATOM 3443 C C . GLN A 1 431 ? 14.648 4.464 -25.502 1.00 94.25 431 GLN A C 1
ATOM 3445 O O . GLN A 1 431 ? 15.394 3.793 -26.228 1.00 94.25 431 GLN A O 1
ATOM 3450 N N . GLU A 1 432 ? 14.315 5.725 -25.789 1.00 90.56 432 GLU A N 1
ATOM 3451 C CA . GLU A 1 432 ? 14.850 6.451 -26.947 1.00 90.56 432 GLU A CA 1
ATOM 3452 C C . GLU A 1 432 ? 16.350 6.753 -26.805 1.00 90.56 432 GLU A C 1
ATOM 3454 O O . GLU A 1 432 ? 16.870 6.893 -25.697 1.00 90.56 432 GLU A O 1
ATOM 3459 N N . SER A 1 433 ? 17.059 6.857 -27.932 1.00 85.75 433 SER A N 1
ATOM 3460 C CA . SER A 1 433 ? 18.509 7.099 -27.952 1.00 85.75 433 SER A CA 1
ATOM 3461 C C . SER A 1 433 ? 18.903 8.487 -27.456 1.00 85.75 433 SER A C 1
ATOM 3463 O O . SER A 1 433 ? 19.967 8.647 -26.870 1.00 85.75 433 SER A O 1
ATOM 3465 N N . SER A 1 434 ? 18.072 9.494 -27.723 1.00 82.69 434 SER A N 1
ATOM 3466 C CA . SER A 1 434 ? 18.510 10.887 -27.648 1.00 82.69 434 SER A CA 1
ATOM 3467 C C . SER A 1 434 ? 18.272 11.518 -26.277 1.00 82.69 434 SER A C 1
ATOM 3469 O O . SER A 1 434 ? 19.145 12.201 -25.741 1.00 82.69 434 SER A O 1
ATOM 3471 N N . LEU A 1 435 ? 17.096 11.277 -25.690 1.00 84.62 435 LEU A N 1
ATOM 3472 C CA . LEU A 1 435 ? 16.708 11.818 -24.381 1.00 84.62 435 LEU A CA 1
ATOM 3473 C C . LEU A 1 435 ? 16.676 10.769 -23.263 1.00 84.62 435 LEU A C 1
ATOM 3475 O O . LEU A 1 435 ? 16.413 11.124 -22.116 1.00 84.62 435 LEU A O 1
ATOM 3479 N N . ASP A 1 436 ? 16.951 9.499 -23.567 1.00 90.69 436 ASP A N 1
ATOM 3480 C CA . ASP A 1 436 ? 16.796 8.361 -22.648 1.00 90.69 436 ASP A CA 1
ATOM 3481 C C . ASP A 1 436 ? 15.372 8.185 -22.095 1.00 90.69 436 ASP A C 1
ATOM 3483 O O . ASP A 1 436 ? 15.160 7.485 -21.104 1.00 90.69 436 ASP A O 1
ATOM 3487 N N . ARG A 1 437 ? 14.378 8.823 -22.712 1.00 93.19 437 ARG A N 1
ATOM 3488 C CA . ARG A 1 437 ? 12.987 8.742 -22.282 1.00 93.19 437 ARG A CA 1
ATOM 3489 C C . ARG A 1 437 ? 12.425 7.347 -22.568 1.00 93.19 437 ARG A C 1
ATOM 3491 O O . ARG A 1 437 ? 12.675 6.807 -23.651 1.00 93.19 437 ARG A O 1
ATOM 3498 N N . PRO A 1 438 ? 11.641 6.760 -21.652 1.00 96.12 438 PRO A N 1
ATOM 3499 C CA . PRO A 1 438 ? 10.817 5.600 -21.957 1.00 96.12 438 PRO A CA 1
ATOM 3500 C C . PRO A 1 438 ? 9.920 5.890 -23.163 1.00 96.12 438 PRO A C 1
ATOM 3502 O O . PRO A 1 438 ? 9.163 6.859 -23.159 1.00 96.12 438 PRO A O 1
ATOM 3505 N N . ILE A 1 439 ? 10.021 5.063 -24.203 1.00 95.94 439 ILE A N 1
ATOM 3506 C CA . ILE A 1 439 ? 9.200 5.173 -25.420 1.00 95.94 439 ILE A CA 1
ATOM 3507 C C . ILE A 1 439 ? 8.196 4.024 -25.532 1.00 95.94 439 ILE A C 1
ATOM 3509 O O . ILE A 1 439 ? 7.182 4.139 -26.217 1.00 95.94 439 ILE A O 1
ATOM 3513 N N . ALA A 1 440 ? 8.463 2.918 -24.836 1.00 97.88 440 ALA A N 1
ATOM 3514 C CA . ALA A 1 440 ? 7.541 1.807 -24.718 1.00 97.88 440 ALA A CA 1
ATOM 3515 C C . ALA A 1 440 ? 7.597 1.191 -23.322 1.00 97.88 440 ALA A C 1
ATOM 3517 O O . ALA A 1 440 ? 8.669 1.068 -22.718 1.00 97.88 440 ALA A O 1
ATOM 3518 N N . GLY A 1 441 ? 6.443 0.744 -22.849 1.00 97.62 441 GLY A N 1
ATOM 3519 C CA . GLY A 1 441 ? 6.293 -0.014 -21.617 1.00 97.62 441 GLY A CA 1
ATOM 3520 C C . GLY A 1 441 ? 5.119 -0.971 -21.700 1.00 97.62 441 GLY A C 1
ATOM 3521 O O . GLY A 1 441 ? 4.406 -1.020 -22.702 1.00 97.62 441 GLY A O 1
ATOM 3522 N N . HIS A 1 442 ? 4.928 -1.744 -20.644 1.00 96.69 442 HIS A N 1
ATOM 3523 C CA . HIS A 1 442 ? 3.865 -2.727 -20.564 1.00 96.69 442 HIS A CA 1
ATOM 3524 C C . HIS A 1 442 ? 3.143 -2.662 -19.228 1.00 96.69 442 HIS A C 1
ATOM 3526 O O . HIS A 1 442 ? 3.720 -2.230 -18.233 1.00 96.69 442 HIS A O 1
ATOM 3532 N N . ALA A 1 443 ? 1.923 -3.187 -19.205 1.00 95.12 443 ALA A N 1
ATOM 3533 C CA . ALA A 1 443 ? 1.222 -3.594 -18.001 1.00 95.12 443 ALA A CA 1
ATOM 3534 C C . ALA A 1 443 ? 0.658 -5.003 -18.166 1.00 95.12 443 ALA A C 1
ATOM 3536 O O . ALA A 1 443 ? 0.193 -5.388 -19.242 1.00 95.12 443 ALA A O 1
ATOM 3537 N N . ASN A 1 444 ? 0.666 -5.762 -17.079 1.00 95.06 444 ASN A N 1
ATOM 3538 C CA . ASN A 1 444 ? -0.106 -6.985 -16.957 1.00 95.06 444 ASN A CA 1
ATOM 3539 C C . ASN A 1 444 ? -1.108 -6.827 -15.815 1.00 95.06 444 ASN A C 1
ATOM 3541 O O . ASN A 1 444 ? -0.711 -6.606 -14.672 1.00 95.06 444 ASN A O 1
ATOM 3545 N N . LEU A 1 445 ? -2.396 -6.948 -16.124 1.00 93.31 445 LEU A N 1
ATOM 3546 C CA . LEU A 1 445 ? -3.475 -6.977 -15.143 1.00 93.31 445 LEU A CA 1
ATOM 3547 C C . LEU A 1 445 ? -3.745 -8.427 -14.736 1.00 93.31 445 LEU A C 1
ATOM 3549 O O . LEU A 1 445 ? -3.858 -9.298 -15.592 1.00 93.31 445 LEU A O 1
ATOM 3553 N N . CYS A 1 446 ? -3.859 -8.702 -13.443 1.00 91.31 446 CYS A N 1
ATOM 3554 C CA . CYS A 1 446 ? -4.043 -10.056 -12.927 1.00 91.31 446 CYS A CA 1
ATOM 3555 C C . CYS A 1 446 ? -5.537 -10.430 -12.931 1.00 91.31 446 CYS A C 1
ATOM 3557 O O . CYS A 1 446 ? -6.281 -9.888 -12.107 1.00 91.31 446 CYS A O 1
ATOM 3559 N N . PRO A 1 447 ? -6.011 -11.339 -13.813 1.00 90.94 447 PRO A N 1
ATOM 3560 C CA . PRO A 1 447 ? -7.446 -11.587 -14.010 1.00 90.94 447 PRO A CA 1
ATOM 3561 C C . PRO A 1 447 ? -8.223 -11.979 -12.748 1.00 90.94 447 PRO A C 1
ATOM 3563 O O . PRO A 1 447 ? -9.385 -11.587 -12.594 1.00 90.94 447 PRO A O 1
ATOM 3566 N N . ASP A 1 448 ? -7.587 -12.726 -11.841 1.00 86.00 448 ASP A N 1
ATOM 3567 C CA . ASP A 1 448 ? -8.202 -13.201 -10.594 1.00 86.00 448 ASP A CA 1
ATOM 3568 C C . ASP A 1 448 ? -8.356 -12.086 -9.544 1.00 86.00 448 ASP A C 1
ATOM 3570 O O . ASP A 1 448 ? -9.200 -12.184 -8.653 1.00 86.00 448 ASP A O 1
ATOM 3574 N N . SER A 1 449 ? -7.562 -11.017 -9.659 1.00 83.19 449 SER A N 1
ATOM 3575 C CA . SER A 1 449 ? -7.544 -9.880 -8.729 1.00 83.19 449 SER A CA 1
ATOM 3576 C C . SER A 1 449 ? -8.434 -8.716 -9.185 1.00 83.19 449 SER A C 1
ATOM 3578 O O . SER A 1 449 ? -8.664 -7.785 -8.414 1.00 83.19 449 SER A O 1
ATOM 3580 N N . ILE A 1 450 ? -8.933 -8.735 -10.429 1.00 84.94 450 ILE A N 1
ATOM 3581 C CA . ILE A 1 450 ? -9.831 -7.695 -10.949 1.00 84.94 450 ILE A CA 1
ATOM 3582 C C . ILE A 1 450 ? -11.224 -7.883 -10.345 1.00 84.94 450 ILE A C 1
ATOM 3584 O O . ILE A 1 450 ? -11.920 -8.862 -10.626 1.00 84.94 450 ILE A O 1
ATOM 3588 N N . SER A 1 451 ? -11.645 -6.901 -9.554 1.00 78.44 451 SER A N 1
ATOM 3589 C CA . SER A 1 451 ? -12.981 -6.829 -8.971 1.00 78.44 451 SER A CA 1
ATOM 3590 C C . SER A 1 451 ? -13.884 -5.906 -9.779 1.00 78.44 451 SER A C 1
ATOM 3592 O O . SER A 1 451 ? -13.482 -4.803 -10.145 1.00 78.44 451 SER A O 1
ATOM 3594 N N . THR A 1 452 ? -15.121 -6.341 -10.024 1.00 81.12 452 THR A N 1
ATOM 3595 C CA . THR A 1 452 ? -16.151 -5.548 -10.715 1.00 81.12 452 THR A CA 1
ATOM 3596 C C . THR A 1 452 ? -17.073 -4.798 -9.751 1.00 81.12 452 THR A C 1
ATOM 3598 O O . THR A 1 452 ? -18.016 -4.123 -10.161 1.00 81.12 452 THR A O 1
ATOM 3601 N N . LYS A 1 453 ? -16.802 -4.872 -8.441 1.00 71.75 453 LYS A N 1
ATOM 3602 C CA . LYS A 1 453 ? -17.628 -4.218 -7.423 1.00 71.75 453 LYS A CA 1
ATOM 3603 C C . LYS A 1 453 ? -17.454 -2.695 -7.474 1.00 71.75 453 LYS A C 1
ATOM 3605 O O . LYS A 1 453 ? -16.317 -2.225 -7.402 1.00 71.75 453 LYS A O 1
ATOM 3610 N N . PRO A 1 454 ? -18.545 -1.903 -7.467 1.00 67.06 454 PRO A N 1
ATOM 3611 C CA . PRO A 1 454 ? -18.465 -0.442 -7.535 1.00 67.06 454 PRO A CA 1
ATOM 3612 C C . PRO A 1 454 ? -17.579 0.195 -6.457 1.00 67.06 454 PRO A C 1
ATOM 3614 O O . PRO A 1 454 ? -16.886 1.172 -6.729 1.00 67.06 454 PRO A O 1
ATOM 3617 N N . GLN A 1 455 ? -17.559 -0.368 -5.243 1.00 61.53 455 GLN A N 1
ATOM 3618 C CA . GLN A 1 455 ? -16.768 0.172 -4.131 1.00 61.53 455 GLN A CA 1
ATOM 3619 C C . GLN A 1 455 ? -15.253 -0.022 -4.309 1.00 61.53 455 GLN A C 1
ATOM 3621 O O . GLN A 1 455 ? -14.476 0.691 -3.682 1.00 61.53 455 GLN A O 1
ATOM 3626 N N . GLU A 1 456 ? -14.821 -0.971 -5.142 1.00 70.69 456 GLU A N 1
ATOM 3627 C CA . GLU A 1 456 ? -13.402 -1.287 -5.373 1.00 70.69 456 GLU A CA 1
ATOM 3628 C C . GLU A 1 456 ? -12.867 -0.625 -6.657 1.00 70.69 456 GLU A C 1
ATOM 3630 O O . GLU A 1 456 ? -11.662 -0.632 -6.916 1.00 70.69 456 GLU A O 1
ATOM 3635 N N . LEU A 1 457 ? -13.748 0.023 -7.431 1.00 80.62 457 LEU A N 1
ATOM 3636 C CA . LEU A 1 457 ? -13.419 0.628 -8.719 1.00 80.62 457 LEU A CA 1
ATOM 3637 C C . LEU A 1 457 ? -12.398 1.763 -8.602 1.00 80.62 457 LEU A C 1
ATOM 3639 O O . LEU A 1 457 ? -11.467 1.846 -9.398 1.00 80.62 457 LEU A O 1
ATOM 3643 N N . GLN A 1 458 ? -12.551 2.627 -7.595 1.00 78.88 458 GLN A N 1
ATOM 3644 C CA . GLN A 1 458 ? -11.624 3.740 -7.368 1.00 78.88 458 GLN A CA 1
ATOM 3645 C C . GLN A 1 458 ? -10.224 3.242 -6.998 1.00 78.88 458 GLN A C 1
ATOM 3647 O O . GLN A 1 458 ? -9.228 3.785 -7.478 1.00 78.88 458 GLN A O 1
ATOM 3652 N N . THR A 1 459 ? -10.140 2.182 -6.189 1.00 79.06 459 THR A N 1
ATOM 3653 C CA . THR A 1 459 ? -8.868 1.544 -5.836 1.00 79.06 459 THR A CA 1
ATOM 3654 C C . THR A 1 459 ? -8.219 0.925 -7.067 1.00 79.06 459 THR A C 1
ATOM 3656 O O . THR A 1 459 ? -7.042 1.181 -7.320 1.00 79.06 459 THR A O 1
ATOM 3659 N N . LEU A 1 460 ? -8.978 0.181 -7.879 1.00 86.69 460 LEU A N 1
ATOM 3660 C CA . LEU A 1 460 ? -8.483 -0.394 -9.131 1.00 86.69 460 LEU A CA 1
ATOM 3661 C C . LEU A 1 460 ? -7.972 0.694 -10.085 1.00 86.69 460 LEU A C 1
ATOM 3663 O O . LEU A 1 460 ? -6.848 0.604 -10.572 1.00 86.69 460 LEU A O 1
ATOM 3667 N N . LEU A 1 461 ? -8.749 1.758 -10.292 1.00 91.31 461 LEU A N 1
ATOM 3668 C CA . LEU A 1 461 ? -8.361 2.891 -11.130 1.00 91.31 461 LEU A CA 1
ATOM 3669 C C . LEU A 1 461 ? -7.070 3.556 -10.638 1.00 91.31 461 LEU A C 1
ATOM 3671 O O . LEU A 1 461 ? -6.170 3.824 -11.433 1.00 91.31 461 LEU A O 1
ATOM 3675 N N . SER A 1 462 ? -6.964 3.820 -9.334 1.00 90.75 462 SER A N 1
ATOM 3676 C CA . SER A 1 462 ? -5.749 4.387 -8.743 1.00 90.75 462 SER A CA 1
ATOM 3677 C C . SER A 1 462 ? -4.546 3.464 -8.919 1.00 90.75 462 SER A C 1
ATOM 3679 O O . SER A 1 462 ? -3.448 3.946 -9.177 1.00 90.75 462 SER A O 1
ATOM 3681 N N . THR A 1 463 ? -4.752 2.150 -8.817 1.00 89.25 463 THR A N 1
ATOM 3682 C CA . THR A 1 463 ? -3.699 1.144 -9.009 1.00 89.25 463 THR A CA 1
ATOM 3683 C C . THR A 1 463 ? -3.207 1.141 -10.451 1.00 89.25 463 THR A C 1
ATOM 3685 O O . THR A 1 463 ? -2.014 1.210 -10.697 1.00 89.25 463 THR A O 1
ATOM 3688 N N . VAL A 1 464 ? -4.107 1.161 -11.435 1.00 93.44 464 VAL A N 1
ATOM 3689 C CA . VAL A 1 464 ? -3.700 1.213 -12.847 1.00 93.44 464 VAL A CA 1
ATOM 3690 C C . VAL A 1 464 ? -2.980 2.527 -13.177 1.00 93.44 464 VAL A C 1
ATOM 3692 O O . VAL A 1 464 ? -1.984 2.508 -13.897 1.00 93.44 464 VAL A O 1
ATOM 3695 N N . LYS A 1 465 ? -3.409 3.663 -12.606 1.00 95.81 465 LYS A N 1
ATOM 3696 C CA . LYS A 1 465 ? -2.669 4.935 -12.722 1.00 95.81 465 LYS A CA 1
ATOM 3697 C C . LYS A 1 465 ? -1.259 4.826 -12.131 1.00 95.81 465 LYS A C 1
ATOM 3699 O O . LYS A 1 465 ? -0.320 5.304 -12.761 1.00 95.81 465 LYS A O 1
ATOM 3704 N N . HIS A 1 466 ? -1.121 4.200 -10.965 1.00 94.69 466 HIS A N 1
ATOM 3705 C CA . HIS A 1 466 ? 0.156 3.957 -10.292 1.00 94.69 466 HIS A CA 1
ATOM 3706 C C . HIS A 1 466 ? 1.099 3.115 -11.161 1.00 94.69 466 HIS A C 1
ATOM 3708 O O . HIS A 1 466 ? 2.222 3.527 -11.437 1.00 94.69 466 HIS A O 1
ATOM 3714 N N . GLU A 1 467 ? 0.603 2.002 -11.702 1.00 93.69 467 GLU A N 1
ATOM 3715 C CA . GLU A 1 467 ? 1.378 1.128 -12.583 1.00 93.69 467 GLU A CA 1
ATOM 3716 C C . GLU A 1 467 ? 1.843 1.855 -13.858 1.00 93.69 467 GLU A C 1
ATOM 3718 O O . GLU A 1 467 ? 3.019 1.798 -14.227 1.00 93.69 467 GLU A O 1
ATOM 3723 N N . ILE A 1 468 ? 0.965 2.628 -14.510 1.00 96.38 468 ILE A N 1
ATOM 3724 C CA . ILE A 1 468 ? 1.362 3.437 -15.677 1.00 96.38 468 ILE A CA 1
ATOM 3725 C C . ILE A 1 468 ? 2.519 4.385 -15.317 1.00 96.38 468 ILE A C 1
ATOM 3727 O O . ILE A 1 468 ? 3.439 4.559 -16.118 1.00 96.38 468 ILE A O 1
ATOM 3731 N N . LEU A 1 469 ? 2.533 4.958 -14.110 1.00 96.75 469 LEU A N 1
ATOM 3732 C CA . LEU A 1 469 ? 3.594 5.874 -13.697 1.00 96.75 469 LEU A CA 1
ATOM 3733 C C . LEU A 1 469 ? 4.971 5.203 -13.594 1.00 96.75 469 LEU A C 1
ATOM 3735 O O . LEU A 1 469 ? 5.976 5.814 -13.981 1.00 96.75 469 LEU A O 1
ATOM 3739 N N . HIS A 1 470 ? 5.032 3.951 -13.135 1.00 96.00 470 HIS A N 1
ATOM 3740 C CA . HIS A 1 470 ? 6.272 3.169 -13.135 1.00 96.00 470 HIS A CA 1
ATOM 3741 C C . HIS A 1 470 ? 6.822 2.975 -14.551 1.00 96.00 470 HIS A C 1
ATOM 3743 O O . HIS A 1 470 ? 8.032 3.080 -14.771 1.00 96.00 470 HIS A O 1
ATOM 3749 N N . ALA A 1 471 ? 5.941 2.752 -15.530 1.00 96.69 471 ALA A N 1
ATOM 3750 C CA . ALA A 1 471 ? 6.327 2.631 -16.933 1.00 96.69 471 ALA A CA 1
ATOM 3751 C C . ALA A 1 471 ? 6.747 3.974 -17.564 1.00 96.69 471 ALA A C 1
ATOM 3753 O O . ALA A 1 471 ? 7.571 3.989 -18.479 1.00 96.69 471 ALA A O 1
ATOM 3754 N N . LEU A 1 472 ? 6.216 5.097 -17.073 1.00 97.44 472 LEU A N 1
ATOM 3755 C CA . LEU A 1 472 ? 6.516 6.432 -17.598 1.00 97.44 472 LEU A CA 1
ATOM 3756 C C . LEU A 1 472 ? 7.772 7.075 -17.000 1.00 97.44 472 LEU A C 1
ATOM 3758 O O . LEU A 1 472 ? 8.407 7.882 -17.688 1.00 97.44 472 LEU A O 1
ATOM 3762 N N . GLY A 1 473 ? 8.127 6.782 -15.743 1.00 95.19 473 GLY A N 1
ATOM 3763 C CA . GLY A 1 473 ? 9.302 7.419 -15.140 1.00 95.19 473 GLY A CA 1
ATOM 3764 C C . GLY A 1 473 ? 9.631 7.130 -13.681 1.00 95.19 473 GLY A C 1
ATOM 3765 O O . GLY A 1 473 ? 10.812 7.186 -13.329 1.00 95.19 473 GLY A O 1
ATOM 3766 N N . PHE A 1 474 ? 8.655 6.816 -12.825 1.00 96.38 474 PHE A N 1
ATOM 3767 C CA . PHE A 1 474 ? 8.930 6.590 -11.402 1.00 96.38 474 PHE A CA 1
ATOM 3768 C C . PHE A 1 474 ? 9.385 5.146 -11.170 1.00 96.38 474 PHE A C 1
ATOM 3770 O O . PHE A 1 474 ? 8.626 4.308 -10.707 1.00 96.38 474 PHE A O 1
ATOM 3777 N N . SER A 1 475 ? 10.623 4.826 -11.537 1.00 93.62 475 SER A N 1
ATOM 3778 C CA . SER A 1 475 ? 11.200 3.497 -11.325 1.00 93.62 475 SER A CA 1
ATOM 3779 C C . SER A 1 475 ? 12.692 3.600 -11.058 1.00 93.62 475 SER A C 1
ATOM 3781 O O . SER A 1 475 ? 13.398 4.364 -11.721 1.00 93.62 475 SER A O 1
ATOM 3783 N N . VAL A 1 476 ? 13.202 2.778 -10.139 1.00 93.12 476 VAL A N 1
ATOM 3784 C CA . VAL A 1 476 ? 14.626 2.766 -9.771 1.00 93.12 476 VAL A CA 1
ATOM 3785 C C . VAL A 1 476 ? 15.565 2.498 -10.953 1.00 93.12 476 VAL A C 1
ATOM 3787 O O . VAL A 1 476 ? 16.670 3.034 -11.023 1.00 93.12 476 VAL A O 1
ATOM 3790 N N . SER A 1 477 ? 15.080 1.756 -11.945 1.00 93.00 477 SER A N 1
ATOM 3791 C CA . SER A 1 477 ? 15.770 1.474 -13.208 1.00 93.00 477 SER A CA 1
ATOM 3792 C C . SER A 1 477 ? 15.939 2.705 -14.125 1.00 93.00 477 SER A C 1
ATOM 3794 O O . SER A 1 477 ? 16.800 2.696 -15.007 1.00 93.00 477 SER A O 1
ATOM 3796 N N . LEU A 1 478 ? 15.178 3.785 -13.894 1.00 96.19 478 LEU A N 1
ATOM 3797 C CA . LEU A 1 478 ? 15.146 4.997 -14.723 1.00 96.19 478 LEU A CA 1
ATOM 3798 C C . LEU A 1 478 ? 15.874 6.204 -14.121 1.00 96.19 478 LEU A C 1
ATOM 3800 O O . LEU A 1 478 ? 16.276 7.095 -14.870 1.00 96.19 478 LEU A O 1
ATOM 3804 N N . TYR A 1 479 ? 16.116 6.251 -12.809 1.00 97.19 479 TYR A N 1
ATOM 3805 C CA . TYR A 1 479 ? 16.699 7.435 -12.151 1.00 97.19 479 TYR A CA 1
ATOM 3806 C C . TYR A 1 479 ? 18.059 7.848 -12.710 1.00 97.19 479 TYR A C 1
ATOM 3808 O O . TYR A 1 479 ? 18.363 9.033 -12.842 1.00 97.19 479 TYR A O 1
ATOM 3816 N N . ALA A 1 480 ? 18.886 6.879 -13.106 1.00 97.00 480 ALA A N 1
ATOM 3817 C CA . ALA A 1 480 ? 20.183 7.164 -13.711 1.00 97.00 480 ALA A CA 1
ATOM 3818 C C . ALA A 1 480 ? 20.074 7.871 -15.072 1.00 97.00 480 ALA A C 1
ATOM 3820 O O . ALA A 1 480 ? 21.046 8.464 -15.546 1.00 97.00 480 ALA A O 1
ATOM 3821 N N . PHE A 1 481 ? 18.905 7.834 -15.702 1.00 96.19 481 PHE A N 1
ATOM 3822 C CA . PHE A 1 481 ? 18.640 8.433 -17.002 1.00 96.19 481 PHE A CA 1
ATOM 3823 C C . PHE A 1 481 ? 18.001 9.817 -16.926 1.00 96.19 481 PHE A C 1
ATOM 3825 O O . PHE A 1 481 ? 17.896 10.466 -17.963 1.00 96.19 481 PHE A O 1
ATOM 3832 N N . PHE A 1 482 ? 17.669 10.301 -15.727 1.00 96.25 482 PHE A N 1
ATOM 3833 C CA . PHE A 1 482 ? 17.084 11.625 -15.556 1.00 96.25 482 PHE A CA 1
ATOM 3834 C C . PHE A 1 482 ? 18.002 12.729 -16.082 1.00 96.25 482 PHE A C 1
ATOM 3836 O O . PHE A 1 482 ? 19.239 12.671 -15.995 1.00 96.25 482 PHE A O 1
ATOM 3843 N N . ARG A 1 483 ? 17.362 13.770 -16.600 1.00 92.75 483 ARG A N 1
ATOM 3844 C CA . ARG A 1 483 ? 17.993 14.954 -17.174 1.00 92.75 483 ARG A CA 1
ATOM 3845 C C . ARG A 1 483 ? 17.611 16.196 -16.385 1.00 92.75 483 ARG A C 1
ATOM 3847 O O . ARG A 1 483 ? 16.611 16.229 -15.667 1.00 92.75 483 ARG A O 1
ATOM 3854 N N . ASP A 1 484 ? 18.457 17.209 -16.443 1.00 90.94 484 ASP A N 1
ATOM 3855 C CA . ASP A 1 484 ? 18.210 18.465 -15.749 1.00 90.94 484 ASP A CA 1
ATOM 3856 C C . ASP A 1 484 ? 17.216 19.366 -16.512 1.00 90.94 484 ASP A C 1
ATOM 3858 O O . ASP A 1 484 ? 16.489 18.949 -17.423 1.00 90.94 484 ASP A O 1
ATOM 3862 N N . GLU A 1 485 ? 17.103 20.624 -16.096 1.00 85.00 485 GLU A N 1
ATOM 3863 C CA . GLU A 1 485 ? 16.228 21.595 -16.756 1.00 85.00 485 GLU A CA 1
ATOM 3864 C C . GLU A 1 485 ? 16.707 22.042 -18.141 1.00 85.00 485 GLU A C 1
ATOM 3866 O O . GLU A 1 485 ? 15.897 22.527 -18.929 1.00 85.00 485 GLU A O 1
ATOM 3871 N N . ASN A 1 486 ? 17.980 21.825 -18.463 1.00 83.69 486 ASN A N 1
ATOM 3872 C CA . ASN A 1 486 ? 18.557 22.118 -19.771 1.00 83.69 486 ASN A CA 1
ATOM 3873 C C . ASN A 1 486 ? 18.481 20.907 -20.713 1.00 83.69 486 ASN A C 1
ATOM 3875 O O . ASN A 1 486 ? 18.635 21.066 -21.922 1.00 83.69 486 ASN A O 1
ATOM 3879 N N . GLY A 1 487 ? 18.158 19.726 -20.178 1.00 82.62 487 GLY A N 1
ATOM 3880 C CA . GLY A 1 487 ? 18.132 18.463 -20.915 1.00 82.62 487 GLY A CA 1
ATOM 3881 C C . GLY A 1 487 ? 19.449 17.692 -20.824 1.00 82.62 487 GLY A C 1
ATOM 3882 O O . GLY A 1 487 ? 19.585 16.651 -21.467 1.00 82.62 487 GLY A O 1
ATOM 3883 N N . GLU A 1 488 ? 20.396 18.149 -20.005 1.00 88.25 488 GLU A N 1
ATOM 3884 C CA . GLU A 1 488 ? 21.679 17.480 -19.814 1.00 88.25 488 GLU A CA 1
ATOM 3885 C C . GLU A 1 488 ? 21.533 16.287 -18.857 1.00 88.25 488 GLU A C 1
ATOM 3887 O O . GLU A 1 488 ? 20.790 16.373 -17.871 1.00 88.25 488 GLU A O 1
ATOM 3892 N N . PRO A 1 489 ? 22.227 15.158 -19.098 1.00 92.88 489 PRO A N 1
ATOM 3893 C CA . PRO A 1 489 ? 22.220 14.027 -18.177 1.00 92.88 489 PRO A CA 1
ATOM 3894 C C . PRO A 1 489 ? 22.650 14.427 -16.759 1.00 92.88 489 PRO A C 1
ATOM 3896 O O . PRO A 1 489 ? 23.748 14.940 -16.543 1.00 92.88 489 PRO A O 1
ATOM 3899 N N . ARG A 1 490 ? 21.826 14.110 -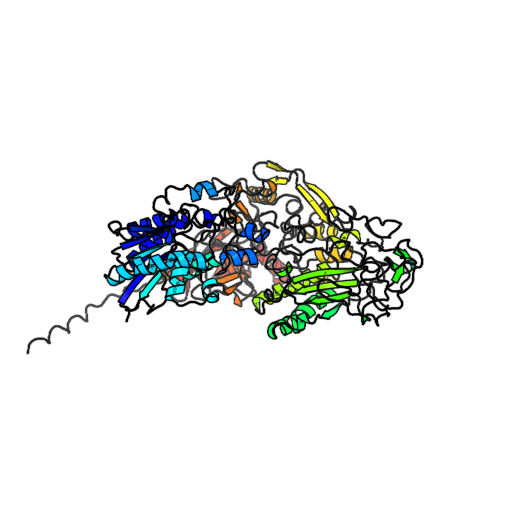15.751 1.00 94.50 490 ARG A N 1
ATOM 3900 C CA . ARG A 1 490 ? 22.199 14.312 -14.334 1.00 94.50 490 ARG A CA 1
ATOM 3901 C C . ARG A 1 490 ? 23.293 13.353 -13.879 1.00 94.50 490 ARG A C 1
ATOM 3903 O O . ARG A 1 490 ? 24.000 13.624 -12.904 1.00 94.50 490 ARG A O 1
ATOM 3910 N N . THR A 1 491 ? 23.396 12.215 -14.556 1.00 96.25 491 THR A N 1
ATOM 3911 C CA . THR A 1 491 ? 24.335 11.140 -14.251 1.00 96.25 491 THR A CA 1
ATOM 3912 C C . THR A 1 491 ? 25.411 11.067 -15.331 1.00 96.25 491 THR A C 1
ATOM 3914 O O . THR A 1 491 ? 25.063 11.042 -16.514 1.00 96.25 491 THR A O 1
ATOM 3917 N N . PRO A 1 492 ? 26.704 10.986 -14.958 1.00 93.69 492 PRO A N 1
ATOM 3918 C CA . PRO A 1 492 ? 27.790 10.818 -15.917 1.00 93.69 492 PRO A CA 1
ATOM 3919 C C . PRO A 1 492 ? 27.571 9.614 -16.843 1.00 93.69 492 PRO A C 1
ATOM 3921 O O . PRO A 1 492 ? 27.217 8.522 -16.390 1.00 93.69 492 PRO A O 1
ATOM 3924 N N . ARG A 1 493 ? 27.797 9.817 -18.143 1.00 90.62 493 ARG A N 1
ATOM 3925 C CA . ARG A 1 493 ? 27.707 8.774 -19.171 1.00 90.62 493 ARG A CA 1
ATOM 3926 C C . ARG A 1 493 ? 29.092 8.189 -19.458 1.00 90.62 493 ARG A C 1
ATOM 3928 O O . ARG A 1 493 ? 30.090 8.908 -19.427 1.00 90.62 493 ARG A O 1
ATOM 3935 N N . LYS A 1 494 ? 29.159 6.893 -19.759 1.00 87.62 494 LYS A N 1
ATOM 3936 C CA . LYS A 1 494 ? 30.380 6.259 -20.258 1.00 87.62 494 LYS A CA 1
ATOM 3937 C C . LYS A 1 494 ? 30.642 6.700 -21.710 1.00 87.62 494 LYS A C 1
ATOM 3939 O O . LYS A 1 494 ? 29.703 6.660 -22.507 1.00 87.62 494 LYS A O 1
ATOM 3944 N N . PRO A 1 495 ? 31.882 7.063 -22.084 1.00 82.12 495 PRO A N 1
ATOM 3945 C CA . PRO A 1 495 ? 32.189 7.532 -23.441 1.00 82.12 495 PRO A CA 1
ATOM 3946 C C . PRO A 1 495 ? 31.954 6.500 -24.554 1.00 82.12 495 PRO A C 1
ATOM 3948 O O . PRO A 1 495 ? 31.702 6.876 -25.690 1.00 82.12 495 PRO A O 1
ATOM 3951 N N . ASP A 1 496 ? 32.055 5.208 -24.238 1.00 75.75 496 ASP A N 1
ATOM 3952 C CA . ASP A 1 496 ? 31.947 4.098 -25.193 1.00 75.75 496 ASP A CA 1
ATOM 3953 C C . ASP A 1 496 ? 30.496 3.730 -25.544 1.00 75.75 496 ASP A C 1
ATOM 3955 O O . ASP A 1 496 ? 30.202 3.329 -26.668 1.00 75.75 496 ASP A O 1
ATOM 3959 N N . THR A 1 497 ? 29.589 3.854 -24.576 1.00 79.69 497 THR A N 1
ATOM 3960 C CA . THR A 1 497 ? 28.202 3.379 -24.669 1.00 79.69 497 THR A CA 1
ATOM 3961 C C . THR A 1 497 ? 27.170 4.496 -24.603 1.00 79.69 497 THR A C 1
ATOM 3963 O O . THR A 1 497 ? 26.009 4.255 -24.923 1.00 79.69 497 THR A O 1
ATOM 3966 N N . GLY A 1 498 ? 27.546 5.691 -24.138 1.00 82.81 498 GLY A N 1
ATOM 3967 C CA . GLY A 1 498 ? 26.620 6.803 -23.909 1.00 82.81 498 GLY A CA 1
ATOM 3968 C C . GLY A 1 498 ? 25.667 6.600 -22.723 1.00 82.81 498 GLY A C 1
ATOM 3969 O O . GLY A 1 498 ? 24.796 7.432 -22.496 1.00 82.81 498 GLY A O 1
ATOM 3970 N N . LYS A 1 499 ? 25.832 5.528 -21.931 1.00 87.94 499 LYS A N 1
ATOM 3971 C CA . LYS A 1 499 ? 24.942 5.148 -20.815 1.00 87.94 499 LYS A CA 1
ATOM 3972 C C . LYS A 1 499 ? 25.604 5.333 -19.445 1.00 87.94 499 LYS A C 1
ATOM 3974 O O . LYS A 1 499 ? 26.833 5.379 -19.371 1.00 87.94 499 LYS A O 1
ATOM 3979 N N . PRO A 1 500 ? 24.840 5.407 -18.336 1.00 94.00 500 PRO A N 1
ATOM 3980 C CA . PRO A 1 500 ? 25.411 5.343 -16.992 1.00 94.00 500 PRO A CA 1
ATOM 3981 C C . PRO A 1 500 ? 26.194 4.061 -16.725 1.00 94.00 500 PRO A C 1
ATOM 3983 O O . PRO A 1 500 ? 26.002 3.029 -17.372 1.00 94.00 500 PRO A O 1
ATOM 3986 N N . PHE A 1 501 ? 26.991 4.093 -15.663 1.00 92.75 501 PHE A N 1
ATOM 3987 C CA . PHE A 1 501 ? 27.601 2.894 -15.104 1.00 92.75 501 PHE A CA 1
ATOM 3988 C C . PHE A 1 501 ? 26.544 1.907 -14.606 1.00 92.75 501 PHE A C 1
ATOM 3990 O O . PHE A 1 501 ? 25.477 2.308 -14.151 1.00 92.75 501 PHE A O 1
ATOM 3997 N N . LEU A 1 502 ? 26.834 0.613 -14.724 1.00 91.56 502 LEU A N 1
ATOM 3998 C CA . LEU A 1 502 ? 25.976 -0.443 -14.201 1.00 91.56 502 LEU A CA 1
ATOM 3999 C C . LEU A 1 502 ? 26.299 -0.649 -12.718 1.00 91.56 502 LEU A C 1
ATOM 4001 O O . LEU A 1 502 ? 27.469 -0.722 -12.349 1.00 91.56 502 LEU A O 1
ATOM 4005 N N . ASN A 1 503 ? 25.272 -0.756 -11.883 1.00 90.31 503 ASN A N 1
ATOM 4006 C CA . ASN A 1 503 ? 25.384 -1.249 -10.521 1.00 90.31 503 ASN A CA 1
ATOM 4007 C C . ASN A 1 503 ? 25.227 -2.775 -10.546 1.00 90.31 503 ASN A C 1
ATOM 4009 O O . ASN A 1 503 ? 24.137 -3.288 -10.788 1.00 90.31 503 ASN A O 1
ATOM 4013 N N . GLU A 1 504 ? 26.312 -3.504 -10.291 1.00 86.81 504 GLU A N 1
ATOM 4014 C CA . GLU A 1 504 ? 26.313 -4.972 -10.336 1.00 86.81 504 GLU A CA 1
ATOM 4015 C C . GLU A 1 504 ? 25.453 -5.609 -9.237 1.00 86.81 504 GLU A C 1
ATOM 4017 O O . GLU A 1 504 ? 24.916 -6.694 -9.433 1.00 86.81 504 GLU A O 1
ATOM 4022 N N . LYS A 1 505 ? 25.272 -4.939 -8.093 1.00 84.31 505 LYS A N 1
ATOM 4023 C CA . LYS A 1 505 ? 24.442 -5.461 -7.001 1.00 84.31 505 LYS A CA 1
ATOM 4024 C C . LYS A 1 505 ? 22.957 -5.371 -7.339 1.00 84.31 505 LYS A C 1
ATOM 4026 O O . LYS A 1 505 ? 22.231 -6.333 -7.134 1.00 84.31 505 LYS A O 1
ATOM 4031 N N . LEU A 1 506 ? 22.524 -4.217 -7.841 1.00 82.06 506 LEU A N 1
ATOM 4032 C CA . LEU A 1 506 ? 21.117 -3.950 -8.152 1.00 82.06 506 LEU A CA 1
ATOM 4033 C C . LEU A 1 506 ? 20.730 -4.370 -9.579 1.00 82.06 506 LEU A C 1
ATOM 4035 O O . LEU A 1 506 ? 19.558 -4.347 -9.923 1.00 82.06 506 LEU A O 1
ATOM 4039 N N . GLN A 1 507 ? 21.699 -4.732 -10.429 1.00 89.31 507 GLN A N 1
ATOM 4040 C CA . GLN A 1 507 ? 21.480 -5.095 -11.837 1.00 89.31 507 GLN A CA 1
ATOM 4041 C C . GLN A 1 507 ? 20.763 -4.001 -12.659 1.00 89.31 507 GLN A C 1
ATOM 4043 O O . GLN A 1 507 ? 20.075 -4.290 -13.638 1.00 89.31 507 GLN A O 1
ATOM 4048 N N . ILE A 1 508 ? 20.976 -2.732 -12.297 1.00 91.31 508 ILE A N 1
ATOM 4049 C CA . ILE A 1 508 ? 20.416 -1.528 -12.938 1.00 91.31 508 ILE A CA 1
ATOM 4050 C C . ILE A 1 508 ? 21.496 -0.459 -13.125 1.00 91.31 508 ILE A C 1
ATOM 4052 O O . ILE A 1 508 ? 22.595 -0.558 -12.581 1.00 91.31 508 ILE A O 1
ATOM 4056 N N . HIS A 1 509 ? 21.199 0.589 -13.889 1.00 93.81 509 HIS A N 1
ATOM 4057 C CA . HIS A 1 509 ? 22.107 1.720 -14.059 1.00 93.81 509 HIS A CA 1
ATOM 4058 C C . HIS A 1 509 ? 22.197 2.580 -12.784 1.00 93.81 509 HIS A C 1
ATOM 4060 O O . HIS A 1 509 ? 21.190 2.929 -12.175 1.00 93.81 509 HIS A O 1
ATOM 4066 N N . GLN A 1 510 ? 23.419 2.936 -12.384 1.00 95.50 510 GLN A N 1
ATOM 4067 C CA . GLN A 1 510 ? 23.711 3.706 -11.177 1.00 95.50 510 GLN A CA 1
ATOM 4068 C C . GLN A 1 510 ? 23.425 5.194 -11.394 1.00 95.50 510 GLN A C 1
ATOM 4070 O O . GLN A 1 510 ? 24.047 5.825 -12.246 1.00 95.50 510 GLN A O 1
ATOM 4075 N N . TRP A 1 511 ? 22.530 5.769 -10.592 1.00 95.75 511 TRP A N 1
ATOM 4076 C CA . TRP A 1 511 ? 22.250 7.209 -10.566 1.00 95.75 511 TRP A CA 1
ATOM 4077 C C . TRP A 1 511 ? 23.355 8.010 -9.866 1.00 95.75 511 TRP A C 1
ATOM 4079 O O . TRP A 1 511 ? 24.142 7.468 -9.083 1.00 95.75 511 TRP A O 1
ATOM 4089 N N . SER A 1 512 ? 23.390 9.323 -10.114 1.00 96.44 512 SER A N 1
ATOM 4090 C CA . SER A 1 512 ? 24.259 10.263 -9.398 1.00 96.44 512 SER A CA 1
ATOM 4091 C C . SER A 1 512 ? 23.637 10.796 -8.103 1.00 96.44 512 SER A C 1
ATOM 4093 O O . SER A 1 512 ? 22.418 10.783 -7.915 1.00 96.44 512 SER A O 1
ATOM 4095 N N . ASN A 1 513 ? 24.485 11.380 -7.252 1.00 96.25 513 ASN A N 1
ATOM 4096 C CA . ASN A 1 513 ? 24.082 12.094 -6.035 1.00 96.25 513 ASN A CA 1
ATOM 4097 C C . ASN A 1 513 ? 23.232 13.355 -6.291 1.00 96.25 513 ASN A C 1
ATOM 4099 O O . ASN A 1 513 ? 22.702 13.922 -5.346 1.00 96.25 513 ASN A O 1
ATOM 4103 N N . LYS A 1 514 ? 23.100 13.798 -7.549 1.00 96.31 514 LYS A N 1
ATOM 4104 C CA . LYS A 1 514 ? 22.193 14.886 -7.955 1.00 96.31 514 LYS A CA 1
ATOM 4105 C C . LYS A 1 514 ? 20.747 14.420 -8.158 1.00 96.31 514 LYS A C 1
ATOM 4107 O O . LYS A 1 514 ? 19.883 15.251 -8.432 1.00 96.31 514 LYS A O 1
ATOM 4112 N N . THR A 1 515 ? 20.515 13.108 -8.125 1.00 97.56 515 THR A N 1
ATOM 4113 C CA . THR A 1 515 ? 19.190 12.500 -8.300 1.00 97.56 515 THR A CA 1
ATOM 4114 C C . THR A 1 515 ? 18.725 11.908 -6.982 1.00 97.56 515 THR A C 1
ATOM 4116 O O . THR A 1 515 ? 17.728 12.363 -6.434 1.00 97.56 515 THR A O 1
ATOM 4119 N N . ILE A 1 516 ? 19.497 10.969 -6.426 1.00 97.81 516 ILE A N 1
ATOM 4120 C CA . ILE A 1 516 ? 19.239 10.406 -5.100 1.00 97.81 516 ILE A CA 1
ATOM 4121 C C . ILE A 1 516 ? 20.479 10.560 -4.237 1.00 97.81 516 ILE A C 1
ATOM 4123 O O . ILE A 1 516 ? 21.587 10.206 -4.652 1.00 97.81 516 ILE A O 1
ATOM 4127 N N . GLN A 1 517 ? 20.276 11.044 -3.019 1.00 97.69 517 GLN A N 1
ATOM 4128 C CA . GLN A 1 517 ? 21.318 11.188 -2.019 1.00 97.69 517 GLN A CA 1
ATOM 4129 C C . GLN A 1 517 ? 20.945 10.403 -0.765 1.00 97.69 517 GLN A C 1
ATOM 4131 O O . GLN A 1 517 ? 19.826 10.505 -0.269 1.00 97.69 517 GLN A O 1
ATOM 4136 N N . ARG A 1 518 ? 21.912 9.654 -0.224 1.00 97.00 518 ARG A N 1
ATOM 4137 C CA . ARG A 1 518 ? 21.764 9.020 1.084 1.00 97.00 518 ARG A CA 1
ATOM 4138 C C . ARG A 1 518 ? 22.090 10.020 2.186 1.00 97.00 518 ARG A C 1
ATOM 4140 O O . ARG A 1 518 ? 23.211 10.526 2.262 1.00 97.00 518 ARG A O 1
ATOM 4147 N N . ILE A 1 519 ? 21.111 10.280 3.037 1.00 97.12 519 ILE A N 1
ATOM 4148 C CA . ILE A 1 519 ? 21.167 11.194 4.171 1.00 97.12 519 ILE A CA 1
ATOM 4149 C C . ILE A 1 519 ? 21.221 10.380 5.465 1.00 97.12 519 ILE A C 1
ATOM 4151 O O . ILE A 1 519 ? 20.571 9.345 5.588 1.00 97.12 519 ILE A O 1
ATOM 4155 N N . VAL A 1 520 ? 22.012 10.832 6.440 1.00 97.31 520 VAL A N 1
ATOM 4156 C CA . VAL A 1 520 ? 22.160 10.152 7.736 1.00 97.31 520 VAL A CA 1
ATOM 4157 C C . VAL A 1 520 ? 21.569 11.022 8.837 1.00 97.31 520 VAL A C 1
ATOM 4159 O O . VAL A 1 520 ? 22.056 12.122 9.103 1.00 97.31 520 VAL A O 1
ATOM 4162 N N . ARG A 1 521 ? 20.541 10.520 9.523 1.00 95.81 521 ARG A N 1
ATOM 4163 C CA . ARG A 1 521 ? 19.984 11.138 10.733 1.00 95.81 521 ARG A CA 1
ATOM 4164 C C . ARG A 1 521 ? 20.657 10.516 11.953 1.00 95.81 521 ARG A C 1
ATOM 4166 O O . ARG A 1 521 ? 20.412 9.358 12.270 1.00 95.81 521 ARG A O 1
ATOM 4173 N N . ASN A 1 522 ? 21.524 11.272 12.632 1.00 94.75 522 ASN A N 1
ATOM 4174 C CA . ASN A 1 522 ? 22.348 10.747 13.735 1.00 94.75 522 ASN A CA 1
ATOM 4175 C C . ASN A 1 522 ? 21.592 10.529 15.056 1.00 94.75 522 ASN A C 1
ATOM 4177 O O . ASN A 1 522 ? 22.037 9.735 15.879 1.00 94.75 522 ASN A O 1
ATOM 4181 N N . ASN A 1 523 ? 20.484 11.244 15.255 1.00 95.38 523 ASN A N 1
ATOM 4182 C CA . ASN A 1 523 ? 19.724 11.265 16.505 1.00 95.38 523 ASN A CA 1
ATOM 4183 C C . ASN A 1 523 ? 18.298 10.737 16.285 1.00 95.38 523 ASN A C 1
ATOM 4185 O O . ASN A 1 523 ? 17.327 11.366 16.704 1.00 95.38 523 ASN A O 1
ATOM 4189 N N . TRP A 1 524 ? 18.154 9.619 15.570 1.00 96.81 524 TRP A N 1
ATOM 4190 C CA . TRP A 1 524 ? 16.846 9.019 15.312 1.00 96.81 524 TRP A CA 1
ATOM 4191 C C . TRP A 1 524 ? 16.320 8.365 16.590 1.00 96.81 524 TRP A C 1
ATOM 4193 O O . TRP A 1 524 ? 16.891 7.381 17.063 1.00 96.81 524 TRP A O 1
ATOM 4203 N N . ALA A 1 525 ? 15.276 8.939 17.192 1.00 97.50 525 ALA A N 1
ATOM 4204 C CA . ALA A 1 525 ? 14.774 8.481 18.483 1.00 97.50 525 ALA A CA 1
ATOM 4205 C C . ALA A 1 525 ? 14.042 7.141 18.355 1.00 97.50 525 ALA A C 1
ATOM 4207 O O . ALA A 1 525 ? 13.120 7.008 17.553 1.00 97.50 525 ALA A O 1
ATOM 4208 N N . VAL A 1 526 ? 14.427 6.191 19.202 1.00 96.50 526 VAL A N 1
ATOM 4209 C CA . VAL A 1 526 ? 13.858 4.840 19.324 1.00 96.50 526 VAL A CA 1
ATOM 4210 C C . VAL A 1 526 ? 13.644 4.523 20.798 1.00 96.50 526 VAL A C 1
ATOM 4212 O O . VAL A 1 526 ? 14.141 5.253 21.662 1.00 96.50 526 VAL A O 1
ATOM 4215 N N . ARG A 1 527 ? 12.925 3.453 21.134 1.00 93.81 527 ARG A N 1
ATOM 4216 C CA . ARG A 1 527 ? 12.768 3.020 22.528 1.00 93.81 527 ARG A CA 1
ATOM 4217 C C . ARG A 1 527 ? 14.127 2.910 23.225 1.00 93.81 527 ARG A C 1
ATOM 4219 O O . ARG A 1 527 ? 15.062 2.297 22.706 1.00 93.81 527 ARG A O 1
ATOM 4226 N N . ASN A 1 528 ? 14.230 3.523 24.403 1.00 89.88 528 ASN A N 1
ATOM 4227 C CA . ASN A 1 528 ? 15.440 3.523 25.234 1.00 89.88 528 ASN A CA 1
ATOM 4228 C C . ASN A 1 528 ? 16.718 4.064 24.543 1.00 89.88 528 ASN A C 1
ATOM 4230 O O . ASN A 1 528 ? 17.822 3.616 24.860 1.00 89.88 528 ASN A O 1
ATOM 4234 N N . GLY A 1 529 ? 16.614 5.011 23.599 1.00 94.25 529 GLY A N 1
ATOM 4235 C CA . GLY A 1 529 ? 17.790 5.724 23.085 1.00 94.25 529 GLY A CA 1
ATOM 4236 C C . GLY A 1 529 ? 17.625 6.366 21.710 1.00 94.25 529 GLY A C 1
ATOM 4237 O O . GLY A 1 529 ? 16.531 6.727 21.281 1.00 94.25 529 GLY A O 1
ATOM 4238 N N . VAL A 1 530 ? 18.752 6.517 21.015 1.00 96.62 530 VAL A N 1
ATOM 4239 C CA . VAL A 1 530 ? 18.825 7.026 19.641 1.00 96.62 530 VAL A CA 1
ATOM 4240 C C . VAL A 1 530 ? 19.701 6.113 18.791 1.00 96.62 530 VAL A C 1
ATOM 4242 O O . VAL A 1 530 ? 20.623 5.475 19.307 1.00 96.62 530 VAL A O 1
ATOM 4245 N N . ILE A 1 531 ? 19.422 6.050 17.492 1.00 96.25 531 ILE A N 1
ATOM 4246 C CA . ILE A 1 531 ? 20.226 5.329 16.498 1.00 96.25 531 ILE A CA 1
ATOM 4247 C C . ILE A 1 531 ? 20.572 6.250 15.320 1.00 96.25 531 ILE A C 1
ATOM 4249 O O . ILE A 1 531 ? 20.009 7.337 15.169 1.00 96.25 531 ILE A O 1
ATOM 4253 N N . LYS A 1 532 ? 21.480 5.789 14.454 1.00 96.62 532 LYS A N 1
ATOM 4254 C CA . LYS A 1 532 ? 21.687 6.382 13.130 1.00 96.62 532 LYS A CA 1
ATOM 4255 C C . LYS A 1 532 ? 20.713 5.738 12.142 1.00 96.62 532 LYS A C 1
ATOM 4257 O O . LYS A 1 532 ? 20.781 4.526 11.962 1.00 96.62 532 LYS A O 1
ATOM 4262 N N . LYS A 1 533 ? 19.856 6.529 11.493 1.00 94.88 533 LYS A N 1
ATOM 4263 C CA . LYS A 1 533 ? 19.003 6.076 10.378 1.00 94.88 533 LYS A CA 1
ATOM 4264 C C . LYS A 1 533 ? 19.595 6.595 9.068 1.00 94.88 533 LYS A C 1
ATOM 4266 O O . LYS A 1 533 ? 19.918 7.780 8.955 1.00 94.88 533 LYS A O 1
ATOM 4271 N N . ASN A 1 534 ? 19.776 5.690 8.112 1.00 95.56 534 ASN A N 1
ATOM 4272 C CA . ASN A 1 534 ? 20.154 6.022 6.743 1.00 95.56 534 ASN A CA 1
ATOM 4273 C C . ASN A 1 534 ? 18.879 6.147 5.919 1.00 95.56 534 ASN A C 1
ATOM 4275 O O . ASN A 1 534 ? 18.026 5.274 6.014 1.00 95.56 534 ASN A O 1
ATOM 4279 N N . ILE A 1 535 ? 18.778 7.206 5.128 1.00 96.81 535 ILE A N 1
ATOM 4280 C CA . ILE A 1 535 ? 17.575 7.544 4.377 1.00 96.81 535 ILE A CA 1
ATOM 4281 C C . ILE A 1 535 ? 17.979 7.882 2.947 1.00 96.81 535 ILE A C 1
ATOM 4283 O O . ILE A 1 535 ? 18.839 8.740 2.746 1.00 96.81 535 ILE A O 1
ATOM 4287 N N . ASP A 1 536 ? 17.384 7.233 1.952 1.00 97.31 536 ASP A N 1
ATOM 4288 C CA . ASP A 1 536 ? 17.566 7.610 0.551 1.00 97.31 536 ASP A CA 1
ATOM 4289 C C . ASP A 1 536 ? 16.534 8.666 0.160 1.00 97.31 536 ASP A C 1
ATOM 4291 O O . ASP A 1 536 ? 15.332 8.465 0.303 1.00 97.31 536 ASP A O 1
ATOM 4295 N N . MET A 1 537 ? 17.002 9.817 -0.324 1.00 98.25 537 MET A N 1
ATOM 4296 C CA . MET A 1 537 ? 16.134 10.931 -0.699 1.00 98.25 537 MET A CA 1
ATOM 4297 C C . MET A 1 537 ? 16.269 11.268 -2.176 1.00 98.25 537 MET A C 1
ATOM 4299 O O . MET A 1 537 ? 17.383 11.408 -2.681 1.00 98.25 537 MET A O 1
ATOM 4303 N N . MET A 1 538 ? 15.138 11.478 -2.846 1.00 98.56 538 MET A N 1
ATOM 4304 C CA . MET A 1 538 ? 15.069 12.142 -4.143 1.00 98.56 538 MET A CA 1
ATOM 4305 C C . MET A 1 538 ? 15.343 13.636 -3.948 1.00 98.56 538 MET A C 1
ATOM 4307 O O . MET A 1 538 ? 14.539 14.358 -3.354 1.00 98.56 538 MET A O 1
ATOM 4311 N N . VAL A 1 539 ? 16.487 14.101 -4.449 1.00 98.50 539 VAL A N 1
ATOM 4312 C CA . VAL A 1 539 ? 17.007 15.467 -4.232 1.00 98.50 539 VAL A CA 1
ATOM 4313 C C . VAL A 1 539 ? 16.907 16.343 -5.484 1.00 98.50 539 VAL A C 1
ATOM 4315 O O . VAL A 1 539 ? 17.642 17.319 -5.648 1.00 98.50 539 VAL A O 1
ATOM 4318 N N . THR A 1 540 ? 16.015 15.996 -6.413 1.00 98.25 540 THR A N 1
ATOM 4319 C CA . THR A 1 540 ? 15.831 16.781 -7.634 1.00 98.25 540 THR A CA 1
ATOM 4320 C C . THR A 1 540 ? 15.129 18.121 -7.336 1.00 98.25 540 THR A C 1
ATOM 4322 O O . THR A 1 540 ? 14.314 18.201 -6.416 1.00 98.25 540 THR A O 1
ATOM 4325 N N . PRO A 1 541 ? 15.441 19.209 -8.069 1.00 97.94 541 PRO A N 1
ATOM 4326 C CA . PRO A 1 541 ? 15.111 20.570 -7.637 1.00 97.94 541 PRO A CA 1
ATOM 4327 C C . PRO A 1 541 ? 13.623 20.863 -7.408 1.00 97.94 541 PRO A C 1
ATOM 4329 O O . PRO A 1 541 ? 13.288 21.559 -6.448 1.00 97.94 541 PRO A O 1
ATOM 4332 N N . ARG A 1 542 ? 12.721 20.362 -8.261 1.00 98.06 542 ARG A N 1
ATOM 4333 C CA . ARG A 1 542 ? 11.274 20.592 -8.107 1.00 98.06 542 ARG A CA 1
ATOM 4334 C C . ARG A 1 542 ? 10.701 19.731 -7.002 1.00 98.06 542 ARG A C 1
ATOM 4336 O O . ARG A 1 542 ? 9.901 20.239 -6.224 1.00 98.06 542 ARG A O 1
ATOM 4343 N N . VAL A 1 543 ? 11.144 18.476 -6.896 1.00 98.62 543 VAL A N 1
ATOM 4344 C CA . VAL A 1 543 ? 10.770 17.596 -5.778 1.00 98.62 543 VAL A CA 1
ATOM 4345 C C . VAL A 1 543 ? 11.129 18.266 -4.457 1.00 98.62 543 VAL A C 1
ATOM 4347 O O . VAL A 1 543 ? 10.250 18.431 -3.617 1.00 98.62 543 VAL A O 1
ATOM 4350 N N . VAL A 1 544 ? 12.369 18.753 -4.315 1.00 98.75 544 VAL A N 1
ATOM 4351 C CA . VAL A 1 544 ? 12.830 19.522 -3.145 1.00 98.75 544 VAL A CA 1
ATOM 4352 C C . VAL A 1 544 ? 11.939 20.742 -2.899 1.00 98.75 544 VAL A C 1
ATOM 4354 O O . VAL A 1 544 ? 11.496 20.966 -1.774 1.00 98.75 544 VAL A O 1
ATOM 4357 N N . GLY A 1 545 ? 11.638 21.527 -3.936 1.00 98.69 545 GLY A N 1
ATOM 4358 C CA . GLY A 1 545 ? 10.763 22.695 -3.820 1.00 98.69 545 GLY A CA 1
ATOM 4359 C C . GLY A 1 545 ? 9.362 22.356 -3.296 1.00 98.69 545 GLY A C 1
ATOM 4360 O O . GLY A 1 545 ? 8.881 23.004 -2.364 1.00 98.69 545 GLY A O 1
ATOM 4361 N N . GLU A 1 546 ? 8.723 21.327 -3.854 1.00 98.62 546 GLU A N 1
ATOM 4362 C CA . GLU A 1 546 ? 7.368 20.920 -3.469 1.00 98.62 546 GLU A CA 1
ATOM 4363 C C . GLU A 1 546 ? 7.333 20.262 -2.081 1.00 98.62 546 GLU A C 1
ATOM 4365 O O . GLU A 1 546 ? 6.431 20.586 -1.312 1.00 98.62 546 GLU A O 1
ATOM 4370 N N . VAL A 1 547 ? 8.315 19.439 -1.679 1.00 98.62 547 VAL A N 1
ATOM 4371 C CA . VAL A 1 547 ? 8.324 18.881 -0.307 1.00 98.62 547 VAL A CA 1
ATOM 4372 C C . VAL A 1 547 ? 8.588 19.941 0.757 1.00 98.62 547 VAL A C 1
ATOM 4374 O O . VAL A 1 547 ? 7.930 19.936 1.797 1.00 98.62 547 VAL A O 1
ATOM 4377 N N . ARG A 1 548 ? 9.485 20.902 0.501 1.00 98.69 548 ARG A N 1
ATOM 4378 C CA . ARG A 1 548 ? 9.731 22.015 1.435 1.00 98.69 548 ARG A CA 1
ATOM 4379 C C . ARG A 1 548 ? 8.477 22.853 1.636 1.00 98.69 548 ARG A C 1
ATOM 4381 O O . ARG A 1 548 ? 8.162 23.221 2.767 1.00 98.69 548 ARG A O 1
ATOM 4388 N N . LYS A 1 549 ? 7.752 23.122 0.546 1.00 98.56 549 LYS A N 1
ATOM 4389 C CA . LYS A 1 549 ? 6.472 23.835 0.570 1.00 98.56 549 LYS A CA 1
ATOM 4390 C C . LYS A 1 549 ? 5.386 23.027 1.278 1.00 98.56 549 LYS A C 1
ATOM 4392 O O . LYS A 1 549 ? 4.660 23.593 2.083 1.00 98.56 549 LYS A O 1
ATOM 4397 N N . HIS A 1 550 ? 5.285 21.730 0.992 1.00 98.31 550 HIS A N 1
ATOM 4398 C CA . HIS A 1 550 ? 4.281 20.836 1.570 1.00 98.31 550 HIS A CA 1
ATOM 4399 C C . HIS A 1 550 ? 4.424 20.729 3.086 1.00 98.31 550 HIS A C 1
ATOM 4401 O O . HIS A 1 550 ? 3.477 21.016 3.811 1.00 98.31 550 HIS A O 1
ATOM 4407 N N . PHE A 1 551 ? 5.616 20.391 3.579 1.00 98.38 551 PHE A N 1
ATOM 4408 C CA . PHE A 1 551 ? 5.860 20.239 5.016 1.00 98.38 551 PHE A CA 1
ATOM 4409 C C . PHE A 1 551 ? 6.071 21.572 5.744 1.00 98.38 551 PHE A C 1
ATOM 4411 O O . PHE A 1 551 ? 6.089 21.578 6.969 1.00 98.38 551 PHE A O 1
ATOM 4418 N N . ASN A 1 552 ? 6.237 22.694 5.035 1.00 98.38 552 ASN A N 1
ATOM 4419 C CA . ASN A 1 552 ? 6.718 23.961 5.598 1.00 98.38 552 ASN A CA 1
ATOM 4420 C C . ASN A 1 552 ? 8.071 23.795 6.326 1.00 98.38 552 ASN A C 1
ATOM 4422 O O . ASN A 1 552 ? 8.242 24.165 7.488 1.00 98.38 552 ASN A O 1
ATOM 4426 N N . CYS A 1 553 ? 9.035 23.184 5.636 1.00 98.38 553 CYS A N 1
ATOM 4427 C CA . CYS A 1 553 ? 10.382 22.944 6.146 1.00 98.38 553 CYS A CA 1
ATOM 4428 C C . CYS A 1 553 ? 11.421 23.350 5.099 1.00 98.38 553 CYS A C 1
ATOM 4430 O O . CYS A 1 553 ? 11.639 22.621 4.139 1.00 98.38 553 CYS A O 1
ATOM 4432 N N . SER A 1 554 ? 12.074 24.501 5.264 1.00 97.88 554 SER A N 1
ATOM 4433 C CA . SER A 1 554 ? 13.037 25.037 4.285 1.00 97.88 554 SER A CA 1
ATOM 4434 C C . SER A 1 554 ? 14.365 24.274 4.222 1.00 97.88 554 SER A C 1
ATOM 4436 O O . SER A 1 554 ? 15.058 24.351 3.208 1.00 97.88 554 SER A O 1
ATOM 4438 N N . GLU A 1 555 ? 14.718 23.543 5.279 1.00 97.31 555 GLU A N 1
ATOM 4439 C CA . GLU A 1 555 ? 15.990 22.819 5.402 1.00 97.31 555 GLU A CA 1
ATOM 4440 C C . GLU A 1 555 ? 15.932 21.393 4.835 1.00 97.31 555 GLU A C 1
ATOM 4442 O O . GLU A 1 555 ? 16.980 20.789 4.615 1.00 97.31 555 GLU A O 1
ATOM 4447 N N . LEU A 1 556 ? 14.732 20.872 4.543 1.00 98.19 556 LEU A N 1
ATOM 4448 C CA . LEU A 1 556 ? 14.542 19.506 4.050 1.00 98.19 556 LEU A CA 1
ATOM 4449 C C . LEU A 1 556 ? 15.322 19.274 2.746 1.00 98.19 556 LEU A C 1
ATOM 4451 O O . LEU A 1 556 ? 15.227 20.061 1.801 1.00 98.19 556 LEU A O 1
ATOM 4455 N N . GLU A 1 557 ? 16.110 18.204 2.693 1.00 98.19 557 GLU A N 1
ATOM 4456 C CA . GLU A 1 557 ? 17.056 17.941 1.604 1.00 98.19 557 GLU A CA 1
ATOM 4457 C C . GLU A 1 557 ? 16.404 17.330 0.361 1.00 98.19 557 GLU A C 1
ATOM 4459 O O . GLU A 1 557 ? 16.933 17.498 -0.735 1.00 98.19 557 GLU A O 1
ATOM 4464 N N . GLY A 1 558 ? 15.267 16.646 0.513 1.00 98.25 558 GLY A N 1
ATOM 4465 C CA . GLY A 1 558 ? 14.566 15.955 -0.567 1.00 98.25 558 GLY A CA 1
ATOM 4466 C C . GLY A 1 558 ? 13.340 15.184 -0.085 1.00 98.25 558 GLY A C 1
ATOM 4467 O O . GLY A 1 558 ? 12.948 15.283 1.077 1.00 98.25 558 GLY A O 1
ATOM 4468 N N . ALA A 1 559 ? 12.726 14.434 -0.998 1.00 98.56 559 ALA A N 1
ATOM 4469 C CA . ALA A 1 559 ? 11.626 13.528 -0.683 1.00 98.56 559 ALA A CA 1
ATOM 4470 C C . ALA A 1 559 ? 12.173 12.142 -0.331 1.00 98.56 559 ALA A C 1
ATOM 4472 O O . ALA A 1 559 ? 12.961 11.582 -1.091 1.00 98.56 559 ALA A O 1
ATOM 4473 N N . GLU A 1 560 ? 11.766 11.604 0.812 1.00 98.19 560 GLU A N 1
ATOM 4474 C CA . GLU A 1 560 ? 12.170 10.277 1.274 1.00 98.19 560 GLU A CA 1
ATOM 4475 C C . GLU A 1 560 ? 11.591 9.166 0.384 1.00 98.19 560 GLU A C 1
ATOM 4477 O O . GLU A 1 560 ? 10.397 9.165 0.068 1.00 98.19 560 GLU A O 1
ATOM 4482 N N . LEU A 1 561 ? 12.456 8.248 -0.045 1.00 97.75 561 LEU A N 1
ATOM 4483 C CA . LEU A 1 561 ? 12.083 7.044 -0.777 1.00 97.75 561 LEU A CA 1
ATOM 4484 C C . LEU A 1 561 ? 11.931 5.881 0.201 1.00 97.75 561 LEU A C 1
ATOM 4486 O O . LEU A 1 561 ? 12.709 5.766 1.143 1.00 97.75 561 LEU A O 1
ATOM 4490 N N . GLU A 1 562 ? 10.967 5.015 -0.082 1.00 95.25 562 GLU A N 1
ATOM 4491 C CA . GLU A 1 562 ? 10.675 3.815 0.700 1.00 95.25 562 GLU A CA 1
ATOM 4492 C C . GLU A 1 562 ? 11.916 2.919 0.849 1.00 95.25 562 GLU A C 1
ATOM 4494 O O . GLU A 1 562 ? 12.624 2.664 -0.136 1.00 95.25 562 GLU A O 1
ATOM 4499 N N . ASP A 1 563 ? 12.174 2.424 2.060 1.00 91.06 563 ASP A N 1
ATOM 4500 C CA . ASP A 1 563 ? 13.309 1.544 2.370 1.00 91.06 563 ASP A CA 1
ATOM 4501 C C . ASP A 1 563 ? 12.899 0.115 2.778 1.00 91.06 563 ASP A C 1
ATOM 4503 O O . ASP A 1 563 ? 13.766 -0.753 2.945 1.00 91.06 563 ASP A O 1
ATOM 4507 N N . GLN A 1 564 ? 11.594 -0.171 2.836 1.00 84.75 564 GLN A N 1
ATOM 4508 C CA . GLN A 1 564 ? 11.025 -1.484 3.138 1.00 84.75 564 GLN A CA 1
ATOM 4509 C C . GLN A 1 564 ? 10.273 -2.113 1.944 1.00 84.75 564 GLN A C 1
ATOM 4511 O O . GLN A 1 564 ? 10.283 -1.618 0.820 1.00 84.75 564 GLN A O 1
ATOM 4516 N N . GLY A 1 565 ? 9.657 -3.285 2.159 1.00 71.81 565 GLY A N 1
ATOM 4517 C CA . GLY A 1 565 ? 8.819 -3.981 1.165 1.00 71.81 565 GLY A CA 1
ATOM 4518 C C . GLY A 1 565 ? 9.564 -4.790 0.088 1.00 71.81 565 GLY A C 1
ATOM 4519 O O . GLY A 1 565 ? 8.929 -5.462 -0.717 1.00 71.81 565 GLY A O 1
ATOM 4520 N N . GLY A 1 566 ? 10.902 -4.805 0.098 1.00 77.69 566 GLY A N 1
ATOM 4521 C CA . GLY A 1 566 ? 11.728 -5.578 -0.846 1.00 77.69 566 GLY A CA 1
ATOM 4522 C C . GLY A 1 566 ? 12.042 -4.829 -2.149 1.00 77.69 566 GLY A C 1
ATOM 4523 O O . GLY A 1 566 ? 11.780 -3.637 -2.256 1.00 77.69 566 GLY A O 1
ATOM 4524 N N . GLU A 1 567 ? 12.619 -5.515 -3.149 1.00 71.50 567 GLU A N 1
ATOM 4525 C CA . GLU A 1 567 ? 13.115 -4.892 -4.403 1.00 71.50 567 GLU A CA 1
ATOM 4526 C C . GLU A 1 567 ? 12.029 -4.195 -5.241 1.00 71.50 567 GLU A C 1
ATOM 4528 O O . GLU A 1 567 ? 12.330 -3.324 -6.061 1.00 71.50 567 GLU A O 1
ATOM 4533 N N . GLY A 1 568 ? 10.773 -4.591 -5.043 1.00 73.88 568 GLY A N 1
ATOM 4534 C CA . GLY A 1 568 ? 9.615 -4.017 -5.713 1.00 73.88 568 GLY A CA 1
ATOM 4535 C C . GLY A 1 568 ? 9.106 -2.717 -5.142 1.00 73.88 568 GLY A C 1
ATOM 4536 O O . GLY A 1 568 ? 8.535 -1.897 -5.855 1.00 73.88 568 GLY A O 1
ATOM 4537 N N . THR A 1 569 ? 9.309 -2.542 -3.845 1.00 82.88 569 THR A N 1
ATOM 4538 C CA . THR A 1 569 ? 8.759 -1.425 -3.094 1.00 82.88 569 THR A CA 1
ATOM 4539 C C . THR A 1 569 ? 9.854 -0.399 -2.827 1.00 82.88 569 THR A C 1
ATOM 4541 O O . THR A 1 569 ? 9.712 0.765 -3.213 1.00 82.88 569 THR A O 1
ATOM 4544 N N . ALA A 1 570 ? 10.984 -0.852 -2.281 1.00 88.31 570 ALA A N 1
ATOM 4545 C CA . ALA A 1 570 ? 12.097 0.000 -1.902 1.00 88.31 570 ALA A CA 1
ATOM 4546 C C . ALA A 1 570 ? 12.644 0.790 -3.101 1.00 88.31 570 ALA A C 1
ATOM 4548 O O . ALA A 1 570 ? 12.786 0.269 -4.212 1.00 88.31 570 ALA A O 1
ATOM 4549 N N . LEU A 1 571 ? 12.958 2.066 -2.873 1.00 92.06 571 LEU A N 1
ATOM 4550 C CA . LEU A 1 571 ? 13.451 3.048 -3.849 1.00 92.06 571 LEU A CA 1
ATOM 4551 C C . LEU A 1 571 ? 12.511 3.370 -5.019 1.00 92.06 571 LEU A C 1
ATOM 4553 O O . LEU A 1 571 ? 12.778 4.319 -5.751 1.00 92.06 571 LEU A O 1
ATOM 4557 N N . THR A 1 572 ? 11.434 2.618 -5.223 1.00 92.06 572 THR A N 1
ATOM 4558 C CA . THR A 1 572 ? 10.490 2.793 -6.343 1.00 92.06 572 THR A CA 1
ATOM 4559 C C . THR A 1 572 ? 9.208 3.516 -5.906 1.00 92.06 572 THR A C 1
ATOM 4561 O O . THR A 1 572 ? 8.374 3.857 -6.737 1.00 92.06 572 THR A O 1
ATOM 4564 N N . HIS A 1 573 ? 9.090 3.805 -4.609 1.00 95.62 573 HIS A N 1
ATOM 4565 C CA . HIS A 1 573 ? 7.939 4.441 -3.978 1.00 95.62 573 HIS A CA 1
ATOM 4566 C C . HIS A 1 573 ? 8.372 5.558 -3.030 1.00 95.62 573 HIS A C 1
ATOM 4568 O O . HIS A 1 573 ? 9.524 5.612 -2.586 1.00 95.62 573 HIS A O 1
ATOM 4574 N N . TRP A 1 574 ? 7.427 6.431 -2.694 1.00 97.69 574 TRP A N 1
ATOM 4575 C CA . TRP A 1 574 ? 7.580 7.375 -1.592 1.00 97.69 574 TRP A CA 1
ATOM 4576 C C . TRP A 1 574 ? 7.440 6.672 -0.242 1.00 97.69 574 TRP A C 1
ATOM 4578 O O . TRP A 1 574 ? 6.594 5.790 -0.089 1.00 97.69 574 TRP A O 1
ATOM 4588 N N . GLU A 1 575 ? 8.227 7.114 0.737 1.00 97.12 575 GLU A N 1
ATOM 4589 C CA . GLU A 1 575 ? 8.182 6.608 2.111 1.00 97.12 575 GLU A CA 1
ATOM 4590 C C . GLU A 1 575 ? 6.814 6.836 2.758 1.00 97.12 575 GLU A C 1
ATOM 4592 O O . GLU A 1 575 ? 6.365 7.980 2.944 1.00 97.12 575 GLU A O 1
ATOM 4597 N N . LYS A 1 576 ? 6.141 5.746 3.137 1.00 94.50 576 LYS A N 1
ATOM 4598 C CA . LYS A 1 576 ? 4.753 5.829 3.597 1.00 94.50 576 LYS A CA 1
ATOM 4599 C C . LYS A 1 576 ? 4.623 6.545 4.939 1.00 94.50 576 LYS A C 1
ATOM 4601 O O . LYS A 1 576 ? 3.594 7.178 5.172 1.00 94.50 576 LYS A O 1
ATOM 4606 N N . ARG A 1 577 ? 5.638 6.528 5.811 1.00 95.56 577 ARG A N 1
ATOM 4607 C CA . ARG A 1 577 ? 5.613 7.257 7.096 1.00 95.56 577 ARG A CA 1
ATOM 4608 C C . ARG A 1 577 ? 5.312 8.747 6.912 1.00 95.56 577 ARG A C 1
ATOM 4610 O O . ARG A 1 577 ? 4.536 9.322 7.677 1.00 95.56 577 ARG A O 1
ATOM 4617 N N . VAL A 1 578 ? 5.922 9.386 5.914 1.00 96.75 578 VAL A N 1
ATOM 4618 C CA . VAL A 1 578 ? 5.796 10.837 5.670 1.00 96.75 578 VAL A CA 1
ATOM 4619 C C . VAL A 1 578 ? 4.883 11.186 4.501 1.00 96.75 578 VAL A C 1
ATOM 4621 O O . VAL A 1 578 ? 4.470 12.340 4.402 1.00 96.75 578 VAL A O 1
ATOM 4624 N N . PHE A 1 579 ? 4.507 10.208 3.675 1.00 96.12 579 PHE A N 1
ATOM 4625 C CA . PHE A 1 579 ? 3.645 10.384 2.504 1.00 96.12 579 PHE A CA 1
ATOM 4626 C C . PHE A 1 579 ? 2.468 9.391 2.483 1.00 96.12 579 PHE A C 1
ATOM 4628 O O . PHE A 1 579 ? 2.110 8.887 1.427 1.00 96.12 579 PHE A O 1
ATOM 4635 N N . GLU A 1 580 ? 1.849 9.100 3.634 1.00 92.75 580 GLU A N 1
ATOM 4636 C CA . GLU A 1 580 ? 0.890 7.990 3.809 1.00 92.75 580 GLU A CA 1
ATOM 4637 C C . GLU A 1 580 ? -0.165 7.892 2.702 1.00 92.75 580 GLU A C 1
ATOM 4639 O O . GLU A 1 580 ? -0.350 6.814 2.138 1.00 92.75 580 GLU A O 1
ATOM 4644 N N . ALA A 1 581 ? -0.822 9.006 2.374 1.00 90.38 581 ALA A N 1
ATOM 4645 C CA . ALA A 1 581 ? -1.919 9.055 1.409 1.00 90.38 581 ALA A CA 1
ATOM 4646 C C . ALA A 1 581 ? -1.457 9.184 -0.055 1.00 90.38 581 ALA A C 1
ATOM 4648 O O . ALA A 1 581 ? -2.287 9.207 -0.962 1.00 90.38 581 ALA A O 1
ATOM 4649 N N . GLU A 1 582 ? -0.156 9.292 -0.322 1.00 94.94 582 GLU A N 1
ATOM 4650 C CA . GLU A 1 582 ? 0.369 9.387 -1.684 1.00 94.94 582 GLU A CA 1
ATOM 4651 C C . GLU A 1 582 ? 0.111 8.075 -2.443 1.00 94.94 582 GLU A C 1
ATOM 4653 O O . GLU A 1 582 ? 0.345 6.975 -1.932 1.00 94.94 582 GLU A O 1
ATOM 4658 N N . ALA A 1 583 ? -0.414 8.191 -3.663 1.00 93.62 583 ALA A N 1
ATOM 4659 C CA . ALA A 1 583 ? -0.792 7.059 -4.502 1.00 93.62 583 ALA A CA 1
ATOM 4660 C C . ALA A 1 583 ? 0.403 6.183 -4.908 1.00 93.62 583 ALA A C 1
ATOM 4662 O O . ALA A 1 583 ? 0.207 5.017 -5.227 1.00 93.62 583 ALA A O 1
ATOM 4663 N N . MET A 1 584 ? 1.616 6.730 -4.880 1.00 94.19 584 MET A N 1
ATOM 4664 C CA . MET A 1 584 ? 2.911 6.090 -5.112 1.00 94.19 584 MET A CA 1
ATOM 4665 C C . MET A 1 584 ? 3.620 5.710 -3.806 1.00 94.19 584 MET A C 1
ATOM 4667 O O . MET A 1 584 ? 4.839 5.544 -3.798 1.00 94.19 584 MET A O 1
ATOM 4671 N N . SER A 1 585 ? 2.886 5.562 -2.700 1.00 90.50 585 SER A N 1
ATOM 4672 C CA . SER A 1 585 ? 3.352 4.770 -1.556 1.00 90.50 585 SER A CA 1
ATOM 4673 C C . SER A 1 585 ? 3.162 3.273 -1.848 1.00 90.50 585 SER A C 1
ATOM 4675 O O . SER A 1 585 ? 2.262 2.881 -2.592 1.00 90.50 585 SER A O 1
ATOM 4677 N N . GLY A 1 586 ? 4.012 2.407 -1.290 1.00 79.31 586 GLY A N 1
ATOM 4678 C CA . GLY A 1 586 ? 4.067 0.978 -1.650 1.00 79.31 586 GLY A CA 1
ATOM 4679 C C . GLY A 1 586 ? 2.881 0.105 -1.203 1.00 79.31 586 GLY A C 1
ATOM 4680 O O . GLY A 1 586 ? 2.929 -1.119 -1.337 1.00 79.31 586 GLY A O 1
ATOM 4681 N N . THR A 1 587 ? 1.824 0.697 -0.637 1.00 77.00 587 THR A N 1
ATOM 4682 C CA . THR A 1 587 ? 0.581 0.019 -0.219 1.00 77.00 587 THR A CA 1
ATOM 4683 C C . THR A 1 587 ? -0.620 0.937 -0.431 1.00 77.00 587 THR A C 1
ATOM 4685 O O . THR A 1 587 ? -0.505 2.156 -0.332 1.00 77.00 587 THR A O 1
ATOM 4688 N N . HIS A 1 588 ? -1.802 0.361 -0.654 1.00 72.62 588 HIS A N 1
ATOM 4689 C CA . HIS A 1 588 ? -3.020 1.151 -0.821 1.00 72.62 588 HIS A CA 1
ATOM 4690 C C . HIS A 1 588 ? -3.431 1.882 0.462 1.00 72.62 588 HIS A C 1
ATOM 4692 O O . HIS A 1 588 ? -3.575 1.277 1.527 1.00 72.62 588 HIS A O 1
ATOM 4698 N N . SER A 1 589 ? -3.710 3.174 0.313 1.00 73.56 589 SER A N 1
ATOM 4699 C CA . SER A 1 589 ? -4.361 4.019 1.320 1.00 73.56 589 SER A CA 1
ATOM 4700 C C . SER A 1 589 ? -5.854 4.142 1.012 1.00 73.56 589 SER A C 1
ATOM 4702 O O . SER A 1 589 ? -6.286 3.872 -0.110 1.00 73.56 589 SER A O 1
ATOM 4704 N N . SER A 1 590 ? -6.670 4.562 1.984 1.00 66.69 590 SER A N 1
ATOM 4705 C CA . SER A 1 590 ? -8.113 4.769 1.758 1.00 66.69 590 SER A CA 1
ATOM 4706 C C . SER A 1 590 ? -8.394 5.881 0.741 1.00 66.69 590 SER A C 1
ATOM 4708 O O . SER A 1 590 ? -9.398 5.834 0.031 1.00 66.69 590 SER A O 1
ATOM 4710 N N . ARG A 1 591 ? -7.485 6.860 0.643 1.00 74.94 591 ARG A N 1
ATOM 4711 C CA . ARG A 1 591 ? -7.552 7.992 -0.282 1.00 74.94 591 ARG A CA 1
ATOM 4712 C C . ARG A 1 591 ? -6.200 8.202 -0.975 1.00 74.94 591 ARG A C 1
ATOM 4714 O O . ARG A 1 591 ? -5.457 9.097 -0.580 1.00 74.94 591 ARG A O 1
ATOM 4721 N N . PRO A 1 592 ? -5.867 7.393 -1.991 1.00 87.12 592 PRO A N 1
ATOM 4722 C CA . PRO A 1 592 ? -4.633 7.582 -2.736 1.00 87.12 592 PRO A CA 1
ATOM 4723 C C . PRO A 1 592 ? -4.693 8.898 -3.526 1.00 87.12 592 PRO A C 1
ATOM 4725 O O . PRO A 1 592 ? -5.669 9.165 -4.233 1.00 87.12 592 PRO A O 1
ATOM 4728 N N . VAL A 1 593 ? -3.659 9.732 -3.406 1.00 92.25 593 VAL A N 1
ATOM 4729 C CA . VAL A 1 593 ? -3.549 11.013 -4.119 1.00 92.25 593 VAL A CA 1
ATOM 4730 C C . VAL A 1 593 ? -2.302 11.057 -4.991 1.00 92.25 593 VAL A C 1
ATOM 4732 O O . VAL A 1 593 ? -1.208 10.756 -4.530 1.00 92.25 593 VAL A O 1
ATOM 4735 N N . PHE A 1 594 ? -2.450 11.494 -6.241 1.00 96.56 594 PHE A N 1
ATOM 4736 C CA . PHE A 1 594 ? -1.311 11.888 -7.070 1.00 96.56 594 PHE A CA 1
ATOM 4737 C C . PHE A 1 594 ? -0.989 13.349 -6.767 1.00 96.56 594 PHE A C 1
ATOM 4739 O O . PHE A 1 594 ? -1.676 14.265 -7.228 1.00 96.56 594 PHE A O 1
ATOM 4746 N N . SER A 1 595 ? 0.001 13.552 -5.906 1.00 97.69 595 SER A N 1
ATOM 4747 C CA . SER A 1 595 ? 0.324 14.860 -5.337 1.00 97.69 595 SER A CA 1
ATOM 4748 C C . SER A 1 595 ? 1.173 15.728 -6.273 1.00 97.69 595 SER A C 1
ATOM 4750 O O . SER A 1 595 ? 1.745 15.267 -7.266 1.00 97.69 595 SER A O 1
ATOM 4752 N N . ARG A 1 596 ? 1.335 17.008 -5.907 1.00 98.50 596 ARG A N 1
ATOM 4753 C CA . ARG A 1 596 ? 2.294 17.908 -6.571 1.00 98.50 596 ARG A CA 1
ATOM 4754 C C . ARG A 1 596 ? 3.732 17.380 -6.510 1.00 98.50 596 ARG A C 1
ATOM 4756 O O . ARG A 1 596 ? 4.500 17.659 -7.420 1.00 98.50 596 ARG A O 1
ATOM 4763 N N . ILE A 1 597 ? 4.080 16.600 -5.483 1.00 98.56 597 ILE A N 1
ATOM 4764 C CA . ILE A 1 597 ? 5.416 16.013 -5.301 1.00 98.56 597 ILE A CA 1
ATOM 4765 C C . ILE A 1 597 ? 5.680 14.950 -6.377 1.00 98.56 597 ILE A C 1
ATOM 4767 O O . ILE A 1 597 ? 6.720 14.979 -7.033 1.00 98.56 597 ILE A O 1
ATOM 4771 N N . THR A 1 598 ? 4.711 14.069 -6.633 1.00 98.44 598 THR A N 1
ATOM 4772 C CA . THR A 1 598 ? 4.804 13.056 -7.699 1.00 98.44 598 THR A CA 1
ATOM 4773 C C . THR A 1 598 ? 4.849 13.684 -9.087 1.00 98.44 598 THR A C 1
ATOM 4775 O O . THR A 1 598 ? 5.648 13.279 -9.929 1.00 98.44 598 THR A O 1
ATOM 4778 N N . LEU A 1 599 ? 4.054 14.727 -9.334 1.00 98.50 599 LEU A N 1
ATOM 4779 C CA . LEU A 1 599 ? 4.132 15.468 -10.595 1.00 98.50 599 LEU A CA 1
ATOM 4780 C C . LEU A 1 599 ? 5.473 16.203 -10.761 1.00 98.50 599 LEU A C 1
ATOM 4782 O O . LEU A 1 599 ? 6.033 16.212 -11.858 1.00 98.50 599 LEU A O 1
ATOM 4786 N N . ALA A 1 600 ? 6.030 16.750 -9.678 1.00 98.44 600 ALA A N 1
ATOM 4787 C CA . ALA A 1 600 ? 7.356 17.363 -9.686 1.00 98.44 600 ALA A CA 1
ATOM 4788 C C . ALA A 1 600 ? 8.466 16.358 -10.007 1.00 98.44 600 ALA A C 1
ATOM 4790 O O . ALA A 1 600 ? 9.373 16.698 -10.767 1.00 98.44 600 ALA A O 1
ATOM 4791 N N . LEU A 1 601 ? 8.375 15.123 -9.501 1.00 98.38 601 LEU A N 1
ATOM 4792 C CA . LEU A 1 601 ? 9.281 14.040 -9.889 1.00 98.38 601 LEU A CA 1
ATOM 4793 C C . LEU A 1 601 ? 9.223 13.805 -11.399 1.00 98.38 601 LEU A C 1
ATOM 4795 O O . LEU A 1 601 ? 10.265 13.770 -12.051 1.00 98.38 601 LEU A O 1
ATOM 4799 N N . MET A 1 602 ? 8.016 13.695 -11.959 1.00 97.62 602 MET A N 1
ATOM 4800 C CA . MET A 1 602 ? 7.837 13.473 -13.394 1.00 97.62 602 MET A CA 1
ATOM 4801 C C . MET A 1 602 ? 8.391 14.619 -14.240 1.00 97.62 602 MET A C 1
ATOM 4803 O O . MET A 1 602 ? 8.973 14.367 -15.292 1.00 97.62 602 MET A O 1
ATOM 4807 N N . GLU A 1 603 ? 8.290 15.869 -13.792 1.00 96.00 603 GLU A N 1
ATOM 4808 C CA . GLU A 1 603 ? 8.920 17.003 -14.480 1.00 96.00 603 GLU A CA 1
ATOM 4809 C C . GLU A 1 603 ? 10.456 17.010 -14.337 1.00 96.00 603 GLU A C 1
ATOM 4811 O O . GLU A 1 603 ? 11.188 17.340 -15.280 1.00 96.00 603 GLU A O 1
ATOM 4816 N N . ASP A 1 604 ? 10.970 16.596 -13.176 1.00 96.44 604 ASP A N 1
ATOM 4817 C CA . ASP A 1 604 ? 12.405 16.488 -12.901 1.00 96.44 604 ASP A CA 1
ATOM 4818 C C . ASP A 1 604 ? 13.088 15.299 -13.594 1.00 96.44 604 ASP A C 1
ATOM 4820 O O . ASP A 1 604 ? 14.323 15.293 -13.670 1.00 96.44 604 ASP A O 1
ATOM 4824 N N . THR A 1 605 ? 12.323 14.364 -14.179 1.00 95.94 605 THR A N 1
ATOM 4825 C CA . THR A 1 605 ? 12.854 13.365 -15.131 1.00 95.94 605 THR A CA 1
ATOM 4826 C C . THR A 1 605 ? 13.594 14.034 -16.289 1.00 95.94 605 THR A C 1
ATOM 4828 O O . THR A 1 605 ? 14.521 13.463 -16.863 1.00 95.94 605 THR A O 1
ATOM 4831 N N . GLY A 1 606 ? 13.186 15.256 -16.643 1.00 92.31 606 GLY A N 1
ATOM 4832 C CA . GLY A 1 606 ? 13.669 15.971 -17.813 1.00 92.31 606 GLY A CA 1
ATOM 4833 C C . GLY A 1 606 ? 12.918 15.646 -19.105 1.00 92.31 606 GLY A C 1
ATOM 4834 O O . GLY A 1 606 ? 13.160 16.309 -20.112 1.00 92.31 606 GLY A O 1
ATOM 4835 N N . TRP A 1 607 ? 11.995 14.686 -19.075 1.00 92.69 607 TRP A N 1
ATOM 4836 C CA . TRP A 1 607 ? 11.240 14.214 -20.238 1.00 92.69 607 TRP A CA 1
ATOM 4837 C C . TRP A 1 607 ? 9.900 14.914 -20.417 1.00 92.69 607 TRP A C 1
ATOM 4839 O O . TRP A 1 607 ? 9.451 15.107 -21.546 1.00 92.69 607 TRP A O 1
ATOM 4849 N N . TYR A 1 608 ? 9.283 15.300 -19.303 1.00 94.31 608 TYR A N 1
ATOM 4850 C CA . TYR A 1 608 ? 7.937 15.845 -19.278 1.00 94.31 608 TYR A CA 1
ATOM 4851 C C . TYR A 1 608 ? 7.913 17.249 -18.679 1.00 94.31 608 TYR A C 1
ATOM 4853 O O . TYR A 1 608 ? 8.806 17.653 -17.931 1.00 94.31 608 TYR A O 1
ATOM 4861 N N . LYS A 1 609 ? 6.844 17.981 -18.980 1.00 94.19 609 LYS A N 1
ATOM 4862 C CA . LYS A 1 609 ? 6.381 19.128 -18.199 1.00 94.19 609 LYS A CA 1
ATOM 4863 C C . LYS A 1 609 ? 5.085 18.726 -17.505 1.00 94.19 609 LYS A C 1
ATOM 4865 O O . LYS A 1 609 ? 4.162 18.268 -18.173 1.00 94.19 609 LYS A O 1
ATOM 4870 N N . ALA A 1 610 ? 5.005 18.891 -16.189 1.00 95.69 610 ALA A N 1
ATOM 4871 C CA . ALA A 1 610 ? 3.819 18.494 -15.446 1.00 95.69 610 ALA A CA 1
ATOM 4872 C C . ALA A 1 610 ? 2.746 19.593 -15.432 1.00 95.69 610 ALA A C 1
ATOM 4874 O O . ALA A 1 610 ? 3.038 20.783 -15.288 1.00 95.69 610 ALA A O 1
ATOM 4875 N N . ASN A 1 611 ? 1.487 19.182 -15.540 1.00 97.19 611 ASN A N 1
ATOM 4876 C CA . ASN A 1 611 ? 0.326 20.019 -15.285 1.00 97.19 611 ASN A CA 1
ATOM 4877 C C . ASN A 1 611 ? -0.102 19.881 -13.820 1.00 97.19 611 ASN A C 1
ATOM 4879 O O . ASN A 1 611 ? -0.847 18.972 -13.458 1.00 97.19 611 ASN A O 1
ATOM 4883 N N . TYR A 1 612 ? 0.345 20.807 -12.973 1.00 97.06 612 TYR A N 1
ATOM 4884 C CA . TYR A 1 612 ? 0.039 20.761 -11.543 1.00 97.06 612 TYR A CA 1
ATOM 4885 C C . TYR A 1 612 ? -1.435 21.018 -11.193 1.00 97.06 612 TYR A C 1
ATOM 4887 O O . TYR A 1 612 ? -1.797 20.822 -10.035 1.00 97.06 612 TYR A O 1
ATOM 4895 N N . GLU A 1 613 ? -2.287 21.431 -12.136 1.00 97.00 613 GLU A N 1
ATOM 4896 C CA . GLU A 1 613 ? -3.742 21.506 -11.912 1.00 97.00 613 GLU A CA 1
ATOM 4897 C C . GLU A 1 613 ? -4.368 20.114 -11.758 1.00 97.00 613 GLU A C 1
ATOM 4899 O O . GLU A 1 613 ? -5.404 19.967 -11.118 1.00 97.00 613 GLU A O 1
ATOM 4904 N N . MET A 1 614 ? -3.707 19.079 -12.289 1.00 96.69 614 MET A N 1
ATOM 4905 C CA . MET A 1 614 ? -4.113 17.680 -12.127 1.00 96.69 614 MET A CA 1
ATOM 4906 C C . MET A 1 614 ? -3.705 17.095 -10.766 1.00 96.69 614 MET A C 1
ATOM 4908 O O . MET A 1 614 ? -4.096 15.972 -10.441 1.00 96.69 614 MET A O 1
ATOM 4912 N N . ALA A 1 615 ? -2.904 17.819 -9.975 1.00 96.69 615 ALA A N 1
ATOM 4913 C CA . ALA A 1 615 ? -2.469 17.356 -8.665 1.00 96.69 615 ALA A CA 1
ATOM 4914 C C . ALA A 1 615 ? -3.635 17.344 -7.672 1.00 96.69 615 ALA A C 1
ATOM 4916 O O . ALA A 1 615 ? -4.352 18.330 -7.505 1.00 96.69 615 ALA A O 1
ATOM 4917 N N . SER A 1 616 ? -3.765 16.243 -6.944 1.00 94.25 616 SER A N 1
ATOM 4918 C CA . SER A 1 616 ? -4.651 16.156 -5.787 1.00 94.25 616 SER A CA 1
ATOM 4919 C C . SER A 1 616 ? -3.976 16.735 -4.541 1.00 94.25 616 SER A C 1
ATOM 4921 O O . SER A 1 616 ? -2.752 16.669 -4.399 1.00 94.25 616 SER A O 1
ATOM 4923 N N . ASP A 1 617 ? -4.769 17.295 -3.623 1.00 91.44 617 ASP A N 1
ATOM 4924 C CA . ASP A 1 617 ? -4.242 17.824 -2.362 1.00 91.44 617 ASP A CA 1
ATOM 4925 C C . ASP A 1 617 ? -3.834 16.678 -1.428 1.00 91.44 617 ASP A C 1
ATOM 4927 O O . ASP A 1 617 ? -4.671 15.871 -1.015 1.00 91.44 617 ASP A O 1
ATOM 4931 N N . LEU A 1 618 ? -2.544 16.618 -1.101 1.00 93.31 618 LEU A N 1
ATOM 4932 C CA . LEU A 1 618 ? -2.014 15.747 -0.061 1.00 93.31 618 LEU A CA 1
ATOM 4933 C C . LEU A 1 618 ? -2.152 16.493 1.265 1.00 93.31 618 LEU A C 1
ATOM 4935 O O . LEU A 1 618 ? -1.543 17.540 1.448 1.00 93.31 618 LEU A O 1
ATOM 4939 N N . THR A 1 619 ? -2.971 15.991 2.183 1.00 90.88 619 THR A N 1
ATOM 4940 C CA . THR A 1 619 ? -3.159 16.617 3.505 1.00 90.88 619 THR A CA 1
ATOM 4941 C C . THR A 1 619 ? -2.180 16.071 4.539 1.00 90.88 619 THR A C 1
ATOM 4943 O O . THR A 1 619 ? -1.739 16.802 5.422 1.00 90.88 619 THR A O 1
ATOM 4946 N N . TRP A 1 620 ? -1.785 14.804 4.402 1.00 92.56 620 TRP A N 1
ATOM 4947 C CA . TRP A 1 620 ? -0.847 14.138 5.300 1.00 92.56 620 TRP A CA 1
ATOM 4948 C C . TRP A 1 620 ? 0.491 14.888 5.395 1.00 92.56 620 TRP A C 1
ATOM 4950 O O . TRP A 1 620 ? 1.164 15.106 4.386 1.00 92.56 620 TRP A O 1
ATOM 4960 N N . GLY A 1 621 ? 0.884 15.284 6.608 1.00 94.12 621 GLY A N 1
ATOM 4961 C CA . GLY A 1 621 ? 2.144 15.988 6.864 1.00 94.12 621 GLY A CA 1
ATOM 4962 C C . GLY A 1 621 ? 2.163 17.473 6.482 1.00 94.12 621 GLY A C 1
ATOM 4963 O O . GLY A 1 621 ? 3.152 18.160 6.748 1.00 94.12 621 GLY A O 1
ATOM 4964 N N . LYS A 1 622 ? 1.096 17.999 5.873 1.00 95.31 622 LYS A N 1
ATOM 4965 C CA . LYS A 1 622 ? 1.071 19.367 5.347 1.00 95.31 622 LYS A CA 1
ATOM 4966 C C . LYS A 1 622 ? 1.243 20.390 6.472 1.00 95.31 622 LYS A C 1
ATOM 4968 O O . LYS A 1 622 ? 0.505 20.375 7.449 1.00 95.31 622 LYS A O 1
ATOM 4973 N N . ASN A 1 623 ? 2.203 21.300 6.322 1.00 96.00 623 ASN A N 1
ATOM 4974 C CA . ASN A 1 623 ? 2.558 22.341 7.296 1.00 96.00 623 ASN A CA 1
ATOM 4975 C C . ASN A 1 623 ? 2.971 21.846 8.700 1.00 96.00 623 ASN A C 1
ATOM 4977 O O . ASN A 1 623 ? 2.999 22.649 9.632 1.00 96.00 623 ASN A O 1
ATOM 4981 N N . LEU A 1 624 ? 3.326 20.566 8.872 1.00 95.88 624 LEU A N 1
ATOM 4982 C CA . LEU A 1 624 ? 3.729 20.021 10.180 1.00 95.88 624 LEU A CA 1
ATOM 4983 C C . LEU A 1 624 ? 5.192 20.319 10.566 1.00 95.88 624 LEU A C 1
ATOM 4985 O O . LEU A 1 624 ? 5.616 20.036 11.686 1.00 95.88 624 LEU A O 1
ATOM 4989 N N . GLY A 1 625 ? 5.958 20.944 9.673 1.00 97.38 625 GLY A N 1
ATOM 4990 C CA . GLY A 1 625 ? 7.308 21.437 9.923 1.00 97.38 625 GLY A CA 1
ATOM 4991 C C . GLY A 1 625 ? 8.399 20.368 9.848 1.00 97.38 625 GLY A C 1
ATOM 4992 O O . GLY A 1 625 ? 8.161 19.183 9.612 1.00 97.38 625 GLY A O 1
ATOM 4993 N N . CYS A 1 626 ? 9.642 20.809 10.060 1.00 97.69 626 CYS A N 1
ATOM 4994 C CA . CYS A 1 626 ? 10.828 19.957 9.951 1.00 97.69 626 CYS A CA 1
ATOM 4995 C C . CYS A 1 626 ? 10.843 18.801 10.958 1.00 97.69 626 CYS A C 1
ATOM 4997 O O . CYS A 1 626 ? 11.323 17.716 10.640 1.00 97.69 626 CYS A O 1
ATOM 4999 N N . ASP A 1 627 ? 10.288 19.009 12.152 1.00 95.94 627 ASP A N 1
ATOM 5000 C CA . ASP A 1 627 ? 10.263 17.990 13.202 1.00 95.94 627 ASP A CA 1
ATOM 5001 C C . ASP A 1 627 ? 9.447 16.754 12.806 1.00 95.94 627 ASP A C 1
ATOM 5003 O O . ASP A 1 627 ? 9.839 15.646 13.160 1.00 95.94 627 ASP A O 1
ATOM 5007 N N . PHE A 1 628 ? 8.369 16.922 12.035 1.00 97.31 628 PHE A N 1
ATOM 5008 C CA . PHE A 1 628 ? 7.563 15.809 11.530 1.00 97.31 628 PHE A CA 1
ATOM 5009 C C . PHE A 1 628 ? 8.338 14.946 10.529 1.00 97.31 628 PHE A C 1
ATOM 5011 O O . PHE A 1 628 ? 8.396 13.721 10.639 1.00 97.31 628 PHE A O 1
ATOM 5018 N N . VAL A 1 629 ? 8.933 15.600 9.530 1.00 97.44 629 VAL A N 1
ATOM 5019 C CA . VAL A 1 629 ? 9.513 14.916 8.370 1.00 97.44 629 VAL A CA 1
ATOM 5020 C C . VAL A 1 629 ? 10.942 14.426 8.630 1.00 97.44 629 VAL A C 1
ATOM 5022 O O . VAL A 1 629 ? 11.304 13.341 8.179 1.00 97.44 629 VAL A O 1
ATOM 5025 N N . MET A 1 630 ? 11.750 15.166 9.401 1.00 97.31 630 MET A N 1
ATOM 5026 C CA . MET A 1 630 ? 13.180 14.870 9.604 1.00 97.31 630 MET A CA 1
ATOM 5027 C C . MET A 1 630 ? 13.488 14.003 10.835 1.00 97.31 630 MET A C 1
ATOM 5029 O O . MET A 1 630 ? 14.610 13.497 10.940 1.00 97.31 630 MET A O 1
ATOM 5033 N N . LYS A 1 631 ? 12.549 13.850 11.778 1.00 97.25 631 LYS A N 1
ATOM 5034 C CA . LYS A 1 631 ? 12.721 13.043 13.000 1.00 97.25 631 LYS A CA 1
ATOM 5035 C C . LYS A 1 631 ? 11.810 11.813 12.975 1.00 97.25 631 LYS A C 1
ATOM 5037 O O . LYS A 1 631 ? 10.918 11.695 12.139 1.00 97.25 631 LYS A O 1
ATOM 5042 N N . SER A 1 632 ? 12.039 10.893 13.912 1.00 97.00 632 SER A N 1
ATOM 5043 C CA . SER A 1 632 ? 11.193 9.709 14.064 1.00 97.00 632 SER A CA 1
ATOM 5044 C C . SER A 1 632 ? 9.798 10.076 14.571 1.00 97.00 632 SER A C 1
ATOM 5046 O O . SER A 1 632 ? 9.628 11.045 15.319 1.00 97.00 632 SER A O 1
ATOM 5048 N N . CYS A 1 633 ? 8.799 9.255 14.241 1.00 96.69 633 CYS A N 1
ATOM 5049 C CA . CYS A 1 633 ? 7.446 9.429 14.771 1.00 96.69 633 CYS A CA 1
ATOM 5050 C C . CYS A 1 633 ? 7.410 9.345 16.303 1.00 96.69 633 CYS A C 1
ATOM 5052 O O . CYS A 1 633 ? 6.638 10.066 16.928 1.00 96.69 633 CYS A O 1
ATOM 5054 N N . LYS A 1 634 ? 8.312 8.576 16.933 1.00 96.44 634 LYS A N 1
ATOM 5055 C CA . LYS A 1 634 ? 8.521 8.632 18.386 1.00 96.44 634 LYS A CA 1
ATOM 5056 C C . LYS A 1 634 ? 8.817 10.057 18.863 1.00 96.44 634 LYS A C 1
ATOM 5058 O O . LYS A 1 634 ? 8.174 10.538 19.791 1.00 96.44 634 LYS A O 1
ATOM 5063 N N . SER A 1 635 ? 9.788 10.736 18.242 1.00 96.69 635 SER A N 1
ATOM 5064 C CA . SER A 1 635 ? 10.156 12.104 18.628 1.00 96.69 635 SER A CA 1
ATOM 5065 C C . SER A 1 635 ? 8.975 13.064 18.500 1.00 96.69 635 SER A C 1
ATOM 5067 O O . SER A 1 635 ? 8.814 13.934 19.356 1.00 96.69 635 SER A O 1
ATOM 5069 N N . TRP A 1 636 ? 8.166 12.908 17.451 1.00 96.75 636 TRP A N 1
ATOM 5070 C CA . TRP A 1 636 ? 6.940 13.678 17.257 1.00 96.75 636 TRP A CA 1
ATOM 5071 C C . TRP A 1 636 ? 5.934 13.420 18.380 1.00 96.75 636 TRP A C 1
ATOM 5073 O O . TRP A 1 636 ? 5.563 14.356 19.087 1.00 96.75 636 TRP A O 1
ATOM 5083 N N . ILE A 1 637 ? 5.564 12.152 18.597 1.00 95.75 637 ILE A N 1
ATOM 5084 C CA . ILE A 1 637 ? 4.575 11.735 19.600 1.00 95.75 637 ILE A CA 1
ATOM 5085 C C . ILE A 1 637 ? 4.985 12.233 20.988 1.00 95.75 637 ILE A C 1
ATOM 5087 O O . ILE A 1 637 ? 4.192 12.887 21.660 1.00 95.75 637 ILE A O 1
ATOM 5091 N N . THR A 1 638 ? 6.230 11.990 21.409 1.00 94.31 638 THR A N 1
ATOM 5092 C CA . THR A 1 638 ? 6.720 12.418 22.727 1.00 94.31 638 THR A CA 1
ATOM 5093 C C . THR A 1 638 ? 6.729 13.939 22.870 1.00 94.31 638 THR A C 1
ATOM 5095 O O . THR A 1 638 ? 6.259 14.457 23.881 1.00 94.31 638 THR A O 1
ATOM 5098 N N . SER A 1 639 ? 7.238 14.670 21.872 1.00 94.69 639 SER A N 1
ATOM 5099 C CA . SER A 1 639 ? 7.300 16.136 21.925 1.00 94.69 639 SER A CA 1
ATOM 5100 C C . SER A 1 639 ? 5.906 16.759 21.986 1.00 94.69 639 SER A C 1
ATOM 5102 O O . SER A 1 639 ? 5.649 17.631 22.814 1.00 94.69 639 SER A O 1
ATOM 5104 N N . HIS A 1 640 ? 4.983 16.299 21.144 1.00 94.44 640 HIS A N 1
ATOM 5105 C CA . HIS A 1 640 ? 3.632 16.847 21.080 1.00 94.44 640 HIS A CA 1
ATOM 5106 C C . HIS A 1 640 ? 2.835 16.519 22.339 1.00 94.44 640 HIS A C 1
ATOM 5108 O O . HIS A 1 640 ? 2.270 17.429 22.944 1.00 94.44 640 HIS A O 1
ATOM 5114 N N . HIS A 1 641 ? 2.895 15.270 22.802 1.00 92.06 641 HIS A N 1
ATOM 5115 C CA . HIS A 1 641 ? 2.251 14.853 24.043 1.00 92.06 641 HIS A CA 1
ATOM 5116 C C . HIS A 1 641 ? 2.745 15.668 25.251 1.00 92.06 641 HIS A C 1
ATOM 5118 O O . HIS A 1 641 ? 1.938 16.206 26.004 1.00 92.06 641 HIS A O 1
ATOM 5124 N N . ASN A 1 642 ? 4.064 15.841 25.409 1.00 92.19 642 ASN A N 1
ATOM 5125 C CA . ASN A 1 642 ? 4.640 16.604 26.527 1.00 92.19 642 ASN A CA 1
ATOM 5126 C C . ASN A 1 642 ? 4.270 18.093 26.504 1.00 92.19 642 ASN A C 1
ATOM 5128 O O . ASN A 1 642 ? 4.239 18.734 27.551 1.00 92.19 642 ASN A O 1
ATOM 5132 N N . ASN A 1 643 ? 3.989 18.641 25.321 1.00 92.25 643 ASN A N 1
ATOM 5133 C CA . ASN A 1 643 ? 3.582 20.031 25.142 1.00 92.25 643 ASN A CA 1
ATOM 5134 C C . ASN A 1 643 ? 2.052 20.213 25.111 1.00 92.25 643 ASN A C 1
ATOM 5136 O O . ASN A 1 643 ? 1.589 21.307 24.788 1.00 92.25 643 ASN A O 1
ATOM 5140 N N . GLY A 1 644 ? 1.267 19.163 25.391 1.00 87.38 644 GLY A N 1
ATOM 5141 C CA . GLY A 1 644 ? -0.199 19.208 25.325 1.00 87.38 644 GLY A CA 1
ATOM 5142 C C . GLY A 1 644 ? -0.746 19.506 23.923 1.00 87.38 644 GLY A C 1
ATOM 5143 O O . GLY A 1 644 ? -1.838 20.053 23.791 1.00 87.38 644 GLY A O 1
ATOM 5144 N N . ARG A 1 645 ? 0.025 19.203 22.872 1.00 88.75 645 ARG A N 1
ATOM 5145 C CA . ARG A 1 645 ? -0.363 19.374 21.466 1.00 88.75 645 ARG A CA 1
ATOM 5146 C C . ARG A 1 645 ? -0.905 18.064 20.905 1.00 88.75 645 ARG A C 1
ATOM 5148 O O . ARG A 1 645 ? -0.537 16.984 21.362 1.00 88.75 645 ARG A O 1
ATOM 5155 N N . SER A 1 646 ? -1.729 18.171 19.865 1.00 88.25 646 SER A N 1
ATOM 5156 C CA . SER A 1 646 ? -2.187 17.010 19.099 1.00 88.25 646 SER A CA 1
ATOM 5157 C C . SER A 1 646 ? -0.995 16.203 18.579 1.00 88.25 646 SER A C 1
ATOM 5159 O O . SER A 1 646 ? -0.064 16.776 18.009 1.00 88.25 646 SER A O 1
ATOM 5161 N N . ILE A 1 647 ? -1.024 14.883 18.779 1.00 92.62 647 ILE A N 1
ATOM 5162 C CA . ILE A 1 647 ? -0.029 13.950 18.230 1.00 92.62 647 ILE A CA 1
ATOM 5163 C C . ILE A 1 647 ? -0.369 13.506 16.800 1.00 92.62 647 ILE A C 1
ATOM 5165 O O . ILE A 1 647 ? 0.454 12.838 16.170 1.00 92.62 647 ILE A O 1
ATOM 5169 N N . HIS A 1 648 ? -1.539 13.902 16.280 1.00 91.44 648 HIS A N 1
ATOM 5170 C CA . HIS A 1 648 ? -1.952 13.600 14.914 1.00 91.44 648 HIS A CA 1
ATOM 5171 C C . HIS A 1 648 ? -0.907 14.097 13.899 1.00 91.44 648 HIS A C 1
ATOM 5173 O O . HIS A 1 648 ? -0.208 15.085 14.145 1.00 91.44 648 HIS A O 1
ATOM 5179 N N . PRO A 1 649 ? -0.753 13.388 12.769 1.00 93.06 649 PRO A N 1
ATOM 5180 C CA . PRO A 1 649 ? -1.568 12.252 12.326 1.00 93.06 649 PRO A CA 1
ATOM 5181 C C . PRO A 1 649 ? -1.170 10.891 12.937 1.00 93.06 649 PRO A C 1
ATOM 5183 O O . PRO A 1 649 ? -1.845 9.886 12.698 1.00 93.06 649 PRO A O 1
ATOM 5186 N N . PHE A 1 650 ? -0.101 10.846 13.741 1.00 95.88 650 PHE A N 1
ATOM 5187 C CA . PHE A 1 650 ? 0.253 9.660 14.522 1.00 95.88 650 PHE A CA 1
ATOM 5188 C C . PHE A 1 650 ? -0.689 9.470 15.720 1.00 95.88 650 PHE A C 1
ATOM 5190 O O . PHE A 1 650 ? -1.440 10.369 16.091 1.00 95.88 650 PHE A O 1
ATOM 5197 N N . CYS A 1 651 ? -0.660 8.289 16.334 1.00 94.44 651 CYS A N 1
ATOM 5198 C CA . CYS A 1 651 ? -1.563 7.954 17.434 1.00 94.44 651 CYS A CA 1
ATOM 5199 C C . CYS A 1 651 ? -0.929 7.004 18.453 1.00 94.44 651 CYS A C 1
ATOM 5201 O O . CYS A 1 651 ? 0.089 6.368 18.192 1.00 94.44 651 CYS A O 1
ATOM 5203 N N . SER A 1 652 ? -1.536 6.900 19.634 1.00 93.75 652 SER A N 1
ATOM 5204 C CA . SER A 1 652 ? -1.044 6.057 20.735 1.00 93.75 652 SER A CA 1
ATOM 5205 C C . SER A 1 652 ? -2.120 5.163 21.363 1.00 93.75 652 SER A C 1
ATOM 5207 O O . SER A 1 652 ? -1.828 4.431 22.311 1.00 93.75 652 SER A O 1
ATOM 5209 N N . LYS A 1 653 ? -3.356 5.174 20.840 1.00 90.81 653 LYS A N 1
ATOM 5210 C CA . LYS A 1 653 ? -4.437 4.302 21.322 1.00 90.81 653 LYS A CA 1
ATOM 5211 C C . LYS A 1 653 ? -4.297 2.900 20.743 1.00 90.81 653 LYS A C 1
ATOM 5213 O O . LYS A 1 653 ? -4.211 2.708 19.537 1.00 90.81 653 LYS A O 1
ATOM 5218 N N . ILE A 1 654 ? -4.271 1.891 21.607 1.00 89.12 654 ILE A N 1
ATOM 5219 C CA . ILE A 1 654 ? -4.101 0.504 21.167 1.00 89.12 654 ILE A CA 1
ATOM 5220 C C . ILE A 1 654 ? -5.418 0.011 20.576 1.00 89.12 654 ILE A C 1
ATOM 5222 O O . ILE A 1 654 ? -6.447 0.027 21.251 1.00 89.12 654 ILE A O 1
ATOM 5226 N N . LYS A 1 655 ? -5.376 -0.497 19.344 1.00 83.38 655 LYS A N 1
ATOM 5227 C CA . LYS A 1 655 ? -6.534 -1.104 18.692 1.00 83.38 655 LYS A CA 1
ATOM 5228 C C . LYS A 1 655 ? -6.945 -2.377 19.432 1.00 83.38 655 LYS A C 1
ATOM 5230 O O . LYS A 1 655 ? -6.236 -3.384 19.393 1.00 83.38 655 LYS A O 1
ATOM 5235 N N . ARG A 1 656 ? -8.092 -2.330 20.108 1.00 77.62 656 ARG A N 1
ATOM 5236 C CA . ARG A 1 656 ? -8.691 -3.436 20.873 1.00 77.62 656 ARG A CA 1
ATOM 5237 C C . ARG A 1 656 ? -10.186 -3.509 20.567 1.00 77.62 656 ARG A C 1
ATOM 5239 O O . ARG A 1 656 ? -10.740 -2.563 20.023 1.00 77.62 656 ARG A O 1
ATOM 5246 N N . ASP A 1 657 ? -10.806 -4.642 20.869 1.00 69.50 657 ASP A N 1
ATOM 5247 C CA . ASP A 1 657 ? -12.264 -4.792 20.861 1.00 69.50 657 ASP A CA 1
ATOM 5248 C C . ASP A 1 657 ? -12.745 -4.668 22.317 1.00 69.50 657 ASP A C 1
ATOM 5250 O O . ASP A 1 657 ? -12.156 -5.341 23.173 1.00 69.50 657 ASP A O 1
ATOM 5254 N N . PRO A 1 658 ? -13.738 -3.823 22.651 1.00 74.81 658 PRO A N 1
ATOM 5255 C CA . PRO A 1 658 ? -14.501 -2.900 21.798 1.00 74.81 658 PRO A CA 1
ATOM 5256 C C . PRO A 1 658 ? -13.647 -1.792 21.146 1.00 74.81 658 PRO A C 1
ATOM 5258 O O . PRO A 1 658 ? -12.772 -1.218 21.792 1.00 74.81 658 PRO A O 1
ATOM 5261 N N . LEU A 1 659 ? -13.881 -1.504 19.854 1.00 80.19 659 LEU A N 1
ATOM 5262 C CA . LEU A 1 659 ? -13.128 -0.482 19.105 1.00 80.19 659 LEU A CA 1
ATOM 5263 C C . LEU A 1 659 ? -13.357 0.925 19.671 1.00 80.19 659 LEU A C 1
ATOM 5265 O O . LEU A 1 659 ? -14.490 1.406 19.698 1.00 80.19 659 LEU A O 1
ATOM 5269 N N . GLN A 1 660 ? -12.263 1.604 20.014 1.00 87.06 660 GLN A N 1
ATOM 5270 C CA . GLN A 1 660 ? -12.272 3.027 20.331 1.00 87.06 660 GLN A CA 1
ATOM 5271 C C . GLN A 1 660 ? -11.892 3.840 19.083 1.00 87.06 660 GLN A C 1
ATOM 5273 O O . GLN A 1 660 ? -10.751 3.767 18.621 1.00 87.06 660 GLN A O 1
ATOM 5278 N N . THR A 1 661 ? -12.852 4.559 18.504 1.00 90.94 661 THR A N 1
ATOM 5279 C CA . THR A 1 661 ? -12.663 5.421 17.332 1.00 90.94 661 THR A CA 1
ATOM 5280 C C . THR A 1 661 ? -12.179 6.813 17.726 1.00 90.94 661 THR A C 1
ATOM 5282 O O . THR A 1 661 ? -12.335 7.248 18.864 1.00 90.94 661 THR A O 1
ATOM 5285 N N . GLU A 1 662 ? -11.575 7.504 16.766 1.00 92.25 662 GLU A N 1
ATOM 5286 C CA . GLU A 1 662 ? -11.098 8.889 16.869 1.00 92.25 662 GLU A CA 1
ATOM 5287 C C . GLU A 1 662 ? -11.475 9.630 15.580 1.00 92.25 662 GLU A C 1
ATOM 5289 O O . GLU A 1 662 ? -11.971 9.011 14.629 1.00 92.25 662 GLU A O 1
ATOM 5294 N N . CYS A 1 663 ? -11.289 10.940 15.520 1.00 92.81 663 CYS A N 1
ATOM 5295 C CA . CYS A 1 663 ? -11.448 11.699 14.285 1.00 92.81 663 CYS A CA 1
ATOM 5296 C C . CYS A 1 663 ? -10.139 11.806 13.499 1.00 92.81 663 CYS A C 1
ATOM 5298 O O . CYS A 1 663 ? -9.041 11.822 14.055 1.00 92.81 663 CYS A O 1
ATOM 5300 N N . THR A 1 664 ? -10.244 11.904 12.173 1.00 90.06 664 THR A N 1
ATOM 5301 C CA . THR A 1 664 ? -9.123 12.381 11.351 1.00 90.06 664 THR A CA 1
ATOM 5302 C C . THR A 1 664 ? -8.788 13.836 11.695 1.00 90.06 664 THR A C 1
ATOM 5304 O O . THR A 1 664 ? -9.647 14.575 12.172 1.00 90.06 664 THR A O 1
ATOM 5307 N N . ASP A 1 665 ? -7.552 14.264 11.418 1.00 84.62 665 ASP A N 1
ATOM 5308 C CA . ASP A 1 665 ? -7.066 15.625 11.723 1.00 84.62 665 ASP A CA 1
ATOM 5309 C C . ASP A 1 665 ? -7.914 16.726 11.051 1.00 84.62 665 ASP A C 1
ATOM 5311 O O . ASP A 1 665 ? -8.173 17.776 11.623 1.00 84.62 665 ASP A O 1
ATOM 5315 N N . ASP A 1 666 ? -8.450 16.448 9.859 1.00 85.81 666 ASP A N 1
ATOM 5316 C CA . ASP A 1 666 ? -9.356 17.338 9.120 1.00 85.81 666 ASP A CA 1
ATOM 5317 C C . ASP A 1 666 ? -10.849 17.179 9.494 1.00 85.81 666 ASP A C 1
ATOM 5319 O O . ASP A 1 666 ? -11.736 17.789 8.869 1.00 85.81 666 ASP A O 1
ATOM 5323 N N . ARG A 1 667 ? -11.137 16.312 10.475 1.00 91.94 667 ARG A N 1
ATOM 5324 C CA . ARG A 1 667 ? -12.469 15.887 10.933 1.00 91.94 667 ARG A CA 1
ATOM 5325 C C . ARG A 1 667 ? -13.392 15.379 9.827 1.00 91.94 667 ARG A C 1
ATOM 5327 O O . ARG A 1 667 ? -14.611 15.401 9.984 1.00 91.94 667 ARG A O 1
ATOM 5334 N N . ASN A 1 668 ? -12.867 14.943 8.685 1.00 90.81 668 ASN A N 1
ATOM 5335 C CA . ASN A 1 668 ? -13.697 14.457 7.581 1.00 90.81 668 ASN A CA 1
ATOM 5336 C C . ASN A 1 668 ? -14.163 13.010 7.761 1.00 90.81 668 ASN A C 1
ATOM 5338 O O . ASN A 1 668 ? -15.096 12.592 7.072 1.00 90.81 668 ASN A O 1
ATOM 5342 N N . SER A 1 669 ? -13.544 12.245 8.660 1.00 91.75 669 SER A N 1
ATOM 5343 C CA . SER A 1 669 ? -13.868 10.837 8.864 1.00 91.75 669 SER A CA 1
ATOM 5344 C C . SER A 1 669 ? -13.722 10.415 10.321 1.00 91.75 669 SER A C 1
ATOM 5346 O O . SER A 1 669 ? -12.855 10.898 11.047 1.00 91.75 669 SER A O 1
ATOM 5348 N N . VAL A 1 670 ? -14.540 9.436 10.706 1.00 92.62 670 VAL A N 1
ATOM 5349 C CA . VAL A 1 670 ? -14.270 8.555 11.847 1.00 92.62 670 VAL A CA 1
ATOM 5350 C C . VAL A 1 670 ? -13.101 7.641 11.467 1.00 92.62 670 VAL A C 1
ATOM 5352 O O . VAL A 1 670 ? -12.995 7.203 10.318 1.00 92.62 670 VAL A O 1
ATOM 5355 N N . ALA A 1 671 ? -12.191 7.368 12.388 1.00 91.00 671 ALA A N 1
ATOM 5356 C CA . ALA A 1 671 ? -10.976 6.616 12.113 1.00 91.00 671 ALA A CA 1
ATOM 5357 C C . ALA A 1 671 ? -10.523 5.808 13.336 1.00 91.00 671 ALA A C 1
ATOM 5359 O O . ALA A 1 671 ? -11.110 5.889 14.415 1.00 91.00 671 ALA A O 1
ATOM 5360 N N . LEU A 1 672 ? -9.509 4.967 13.146 1.00 90.12 672 LEU A N 1
ATOM 5361 C CA . LEU A 1 672 ? -8.949 4.099 14.179 1.00 90.12 672 LEU A CA 1
ATOM 5362 C C . LEU A 1 672 ? -7.436 4.243 14.213 1.00 90.12 672 LEU A C 1
ATOM 5364 O O . LEU A 1 672 ? -6.788 4.232 13.167 1.00 90.12 672 LEU A O 1
ATOM 5368 N N . CYS A 1 673 ? -6.860 4.271 15.409 1.00 91.75 673 CYS A N 1
ATOM 5369 C CA . CYS A 1 673 ? -5.424 4.102 15.542 1.00 91.75 673 CYS A CA 1
ATOM 5370 C C . CYS A 1 673 ? -5.022 2.685 15.111 1.00 91.75 673 CYS A C 1
ATOM 5372 O O . CYS A 1 673 ? -5.563 1.687 15.592 1.00 91.75 673 CYS A O 1
ATOM 5374 N N . ASN A 1 674 ? -4.069 2.570 14.188 1.00 88.69 674 ASN A N 1
ATOM 5375 C CA . ASN A 1 674 ? -3.618 1.281 13.659 1.00 88.69 674 ASN A CA 1
ATOM 5376 C C . ASN A 1 674 ? -2.514 0.614 14.514 1.00 88.69 674 ASN A C 1
ATOM 5378 O O . ASN A 1 674 ? -1.827 -0.290 14.022 1.00 88.69 674 ASN A O 1
ATOM 5382 N N . LEU A 1 675 ? -2.348 1.056 15.766 1.00 92.44 675 LEU A N 1
ATOM 5383 C CA . LEU A 1 675 ? -1.416 0.519 16.759 1.00 92.44 675 LEU A CA 1
ATOM 5384 C C . LEU A 1 675 ? -1.883 -0.849 17.262 1.00 92.44 675 LEU A C 1
ATOM 5386 O O . LEU A 1 675 ? -2.988 -0.988 17.787 1.00 92.44 675 LEU A O 1
ATOM 5390 N N . VAL A 1 676 ? -1.021 -1.855 17.146 1.00 85.94 676 VAL A N 1
ATOM 5391 C CA . VAL 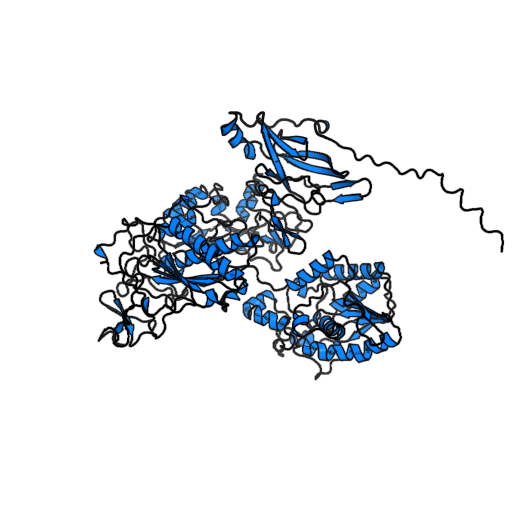A 1 676 ? -1.307 -3.242 17.539 1.00 85.94 676 VAL A CA 1
ATOM 5392 C C . VAL A 1 676 ? -0.138 -3.839 18.325 1.00 85.94 676 VAL A C 1
ATOM 5394 O O . VAL A 1 676 ? 0.977 -3.319 18.275 1.00 85.94 676 VAL A O 1
ATOM 5397 N N . LYS A 1 677 ? -0.388 -4.948 19.033 1.00 87.56 677 LYS A N 1
ATOM 5398 C CA . LYS A 1 677 ? 0.675 -5.834 19.530 1.00 87.56 677 LYS A CA 1
ATOM 5399 C C . LYS A 1 677 ? 1.066 -6.792 18.399 1.00 87.56 677 LYS A C 1
ATOM 5401 O O . LYS A 1 677 ? 0.200 -7.482 17.862 1.00 87.56 677 LYS A O 1
ATOM 5406 N N . HIS A 1 678 ? 2.338 -6.808 18.026 1.00 77.56 678 HIS A N 1
ATOM 5407 C CA . HIS A 1 678 ? 2.925 -7.743 17.067 1.00 77.56 678 HIS A CA 1
ATOM 5408 C C . HIS A 1 678 ? 3.249 -9.076 17.746 1.00 77.56 678 HIS A C 1
ATOM 5410 O O . HIS A 1 678 ? 3.378 -9.151 18.967 1.00 77.56 678 HIS A O 1
ATOM 5416 N N . GLU A 1 679 ? 3.372 -10.138 16.952 1.00 69.38 679 GLU A N 1
ATOM 5417 C CA . GLU A 1 679 ? 3.711 -11.480 17.454 1.00 69.38 679 GLU A CA 1
ATOM 5418 C C . GLU A 1 679 ? 5.167 -11.567 17.941 1.00 69.38 679 GLU A C 1
ATOM 5420 O O . GLU A 1 679 ? 5.473 -12.321 18.862 1.00 69.38 679 GLU A O 1
ATOM 5425 N N . TYR A 1 680 ? 6.050 -10.756 17.353 1.00 75.31 680 TYR A N 1
ATOM 5426 C CA . TYR A 1 680 ? 7.479 -10.691 17.649 1.00 75.31 680 TYR A CA 1
ATOM 5427 C C . TYR A 1 680 ? 7.874 -9.272 18.066 1.00 75.31 680 TYR A C 1
ATOM 5429 O O . TYR A 1 680 ? 7.213 -8.313 17.648 1.00 75.31 680 TYR A O 1
ATOM 5437 N N . PRO A 1 681 ? 8.947 -9.115 18.862 1.00 83.12 681 PRO A N 1
ATOM 5438 C CA . PRO A 1 681 ? 9.440 -7.792 19.197 1.00 83.12 681 PRO A CA 1
ATOM 5439 C C . PRO A 1 681 ? 9.893 -7.094 17.915 1.00 83.12 681 PRO A C 1
ATOM 5441 O O . PRO A 1 681 ? 10.618 -7.666 17.097 1.00 83.12 681 PRO A O 1
ATOM 5444 N N . LEU A 1 682 ? 9.464 -5.849 17.743 1.00 86.31 682 LEU A N 1
ATOM 5445 C CA . LEU A 1 682 ? 9.843 -5.042 16.596 1.00 86.31 682 LEU A CA 1
ATOM 5446 C C . LEU A 1 682 ? 11.357 -4.787 16.612 1.00 86.31 682 LEU A C 1
ATOM 5448 O O . LEU A 1 682 ? 11.940 -4.606 17.692 1.00 86.31 682 LEU A O 1
ATOM 5452 N N . PRO A 1 683 ? 12.013 -4.721 15.438 1.00 90.12 683 PRO A N 1
ATOM 5453 C CA . PRO A 1 683 ? 13.387 -4.249 15.339 1.00 90.12 683 PRO A CA 1
ATOM 5454 C C . PRO A 1 683 ? 13.565 -2.918 16.069 1.00 90.12 683 PRO A C 1
ATOM 5456 O O . PRO A 1 683 ? 12.662 -2.083 16.091 1.00 90.12 683 PRO A O 1
ATOM 5459 N N . LYS A 1 684 ? 14.738 -2.709 16.676 1.00 91.81 684 LYS A N 1
ATOM 5460 C CA . LYS A 1 684 ? 14.990 -1.555 17.554 1.00 91.81 684 LYS A CA 1
ATOM 5461 C C . LYS A 1 684 ? 14.673 -0.214 16.881 1.00 91.81 684 LYS A C 1
ATOM 5463 O O . LYS A 1 684 ? 14.170 0.684 17.546 1.00 91.81 684 LYS A O 1
ATOM 5468 N N . GLU A 1 685 ? 14.943 -0.089 15.585 1.00 91.19 685 GLU A N 1
ATOM 5469 C CA . GLU A 1 685 ? 14.640 1.102 14.780 1.00 91.19 685 GLU A CA 1
ATOM 5470 C C . GLU A 1 685 ? 13.148 1.441 14.641 1.00 91.19 685 GLU A C 1
ATOM 5472 O O . GLU A 1 685 ? 12.824 2.597 14.382 1.00 91.19 685 GLU A O 1
ATOM 5477 N N . TYR A 1 686 ? 12.261 0.477 14.899 1.00 93.12 686 TYR A N 1
ATOM 5478 C CA . TYR A 1 686 ? 10.804 0.593 14.781 1.00 93.12 686 TYR A CA 1
ATOM 5479 C C . TYR A 1 686 ? 10.076 0.559 16.134 1.00 93.12 686 TYR A C 1
ATOM 5481 O O . TYR A 1 686 ? 8.846 0.552 16.196 1.00 93.12 686 TYR A O 1
ATOM 5489 N N . GLN A 1 687 ? 10.814 0.540 17.248 1.00 95.00 687 GLN A N 1
ATOM 5490 C CA . GLN A 1 687 ? 10.230 0.612 18.587 1.00 95.00 687 GLN A CA 1
ATOM 5491 C C . GLN A 1 687 ? 9.945 2.073 18.953 1.00 95.00 687 GLN A C 1
ATOM 5493 O O . GLN A 1 687 ? 10.830 2.805 19.401 1.00 95.00 687 GLN A O 1
ATOM 5498 N N . ASN A 1 688 ? 8.695 2.497 18.766 1.00 95.00 688 ASN A N 1
ATOM 5499 C CA . ASN A 1 688 ? 8.309 3.912 18.767 1.00 95.00 688 ASN A CA 1
ATOM 5500 C C . ASN A 1 688 ? 7.815 4.469 20.120 1.00 95.00 688 ASN A C 1
ATOM 5502 O O . ASN A 1 688 ? 7.458 5.643 20.194 1.00 95.00 688 ASN A O 1
ATOM 5506 N N . PHE A 1 689 ? 7.822 3.676 21.199 1.00 94.69 689 PHE A N 1
ATOM 5507 C CA . PHE A 1 689 ? 7.259 4.070 22.499 1.00 94.69 689 PHE A CA 1
ATOM 5508 C C . PHE A 1 689 ? 8.179 3.753 23.679 1.00 94.69 689 PHE A C 1
ATOM 5510 O O . PHE A 1 689 ? 8.732 2.658 23.762 1.00 94.69 689 PHE A O 1
ATOM 5517 N N . ASP A 1 690 ? 8.288 4.693 24.624 1.00 91.81 690 ASP A N 1
ATOM 5518 C CA . ASP A 1 690 ? 8.882 4.447 25.951 1.00 91.81 690 ASP A CA 1
ATOM 5519 C C . ASP A 1 690 ? 7.817 4.084 27.001 1.00 91.81 690 ASP A C 1
ATOM 5521 O O . ASP A 1 690 ? 8.124 3.430 27.994 1.00 91.81 690 ASP A O 1
ATOM 5525 N N . SER A 1 691 ? 6.562 4.478 26.768 1.00 90.94 691 SER A N 1
ATOM 5526 C CA . SER A 1 691 ? 5.397 4.124 27.576 1.00 90.94 691 SER A CA 1
ATOM 5527 C C . SER A 1 691 ? 4.131 4.124 26.714 1.00 90.94 691 SER A C 1
ATOM 5529 O O . SER A 1 691 ? 4.042 4.844 25.718 1.00 90.94 691 SER A O 1
ATOM 5531 N N . LEU A 1 692 ? 3.152 3.300 27.092 1.00 91.50 692 LEU A N 1
ATOM 5532 C CA . LEU A 1 692 ? 1.816 3.247 26.496 1.00 91.50 692 LEU A CA 1
ATOM 5533 C C . LEU A 1 692 ? 0.785 3.025 27.603 1.00 91.50 692 LEU A C 1
ATOM 5535 O O . LEU A 1 692 ? 1.031 2.281 28.555 1.00 91.50 692 LEU A O 1
ATOM 5539 N N . ASN A 1 693 ? -0.386 3.648 27.470 1.00 85.94 693 ASN A N 1
ATOM 5540 C CA . ASN A 1 693 ? -1.466 3.472 28.436 1.00 85.94 693 ASN A CA 1
ATOM 5541 C C . ASN A 1 693 ? -1.889 1.997 28.493 1.00 85.94 693 ASN A C 1
ATOM 5543 O O . ASN A 1 693 ? -2.100 1.356 27.463 1.00 85.94 693 ASN A O 1
ATOM 5547 N N . HIS A 1 694 ? -2.033 1.465 29.709 1.00 82.62 694 HIS A N 1
ATOM 5548 C CA . HIS A 1 694 ? -2.428 0.072 29.961 1.00 82.62 694 HIS A CA 1
ATOM 5549 C C . HIS A 1 694 ? -1.456 -0.983 29.397 1.00 82.62 694 HIS A C 1
ATOM 5551 O O . HIS A 1 694 ? -1.876 -2.097 29.067 1.00 82.62 694 HIS A O 1
ATOM 5557 N N . VAL A 1 695 ? -0.169 -0.637 29.277 1.00 87.44 695 VAL A N 1
ATOM 5558 C CA . VAL A 1 695 ? 0.920 -1.557 28.922 1.00 87.44 695 VAL A CA 1
ATOM 5559 C C . VAL A 1 695 ? 2.053 -1.384 29.929 1.00 87.44 695 VAL A C 1
ATOM 5561 O O . VAL A 1 695 ? 2.677 -0.328 29.995 1.00 87.44 695 VAL A O 1
ATOM 5564 N N . HIS A 1 696 ? 2.305 -2.425 30.724 1.00 78.25 696 HIS A N 1
ATOM 5565 C CA . HIS A 1 696 ? 3.335 -2.417 31.770 1.00 78.25 696 HIS A CA 1
ATOM 5566 C C . HIS A 1 696 ? 4.612 -3.174 31.361 1.00 78.25 696 HIS A C 1
ATOM 5568 O O . HIS A 1 696 ? 5.697 -2.815 31.808 1.00 78.25 696 HIS A O 1
ATOM 5574 N N . GLU A 1 697 ? 4.494 -4.166 30.473 1.00 83.38 697 GLU A N 1
ATOM 5575 C CA . GLU A 1 697 ? 5.580 -5.014 29.954 1.00 83.38 697 GLU A CA 1
ATOM 5576 C C . GLU A 1 697 ? 5.424 -5.181 28.422 1.00 83.38 697 GLU A C 1
ATOM 5578 O O . GLU A 1 697 ? 4.395 -4.792 27.864 1.00 83.38 697 GLU A O 1
ATOM 5583 N N . ASP A 1 698 ? 6.433 -5.726 27.729 1.00 88.88 698 ASP A N 1
ATOM 5584 C CA . ASP A 1 698 ? 6.417 -6.019 26.278 1.00 88.88 698 ASP A CA 1
ATOM 5585 C C . ASP A 1 698 ? 6.252 -4.812 25.327 1.00 88.88 698 ASP A C 1
ATOM 5587 O O . ASP A 1 698 ? 5.742 -4.953 24.213 1.00 88.88 698 ASP A O 1
ATOM 5591 N N . LEU A 1 699 ? 6.673 -3.605 25.717 1.00 91.62 699 LEU A N 1
ATOM 5592 C CA . LEU A 1 699 ? 6.559 -2.406 24.863 1.00 91.62 699 LEU A CA 1
ATOM 5593 C C . LEU A 1 699 ? 7.216 -2.578 23.484 1.00 91.62 699 LEU A C 1
ATOM 5595 O O . LEU A 1 699 ? 6.735 -2.017 22.503 1.00 91.62 699 LEU A O 1
ATOM 5599 N N . GLU A 1 700 ? 8.277 -3.378 23.389 1.00 92.81 700 GLU A N 1
ATOM 5600 C CA . GLU A 1 700 ? 8.950 -3.709 22.130 1.00 92.81 700 GLU A CA 1
ATOM 5601 C C . GLU A 1 700 ? 8.063 -4.441 21.110 1.00 92.81 700 GLU A C 1
ATOM 5603 O O . GLU A 1 700 ? 8.408 -4.467 19.934 1.00 92.81 700 GLU A O 1
ATOM 5608 N N . TYR A 1 701 ? 6.921 -4.998 21.518 1.00 91.62 701 TYR A N 1
ATOM 5609 C CA . TYR A 1 701 ? 5.964 -5.652 20.620 1.00 91.62 701 TYR A CA 1
ATOM 5610 C C . TYR A 1 701 ? 4.920 -4.680 20.064 1.00 91.62 701 TYR A C 1
ATOM 5612 O O . TYR A 1 701 ? 4.126 -5.071 19.214 1.00 91.62 701 TYR A O 1
ATOM 5620 N N . TYR A 1 702 ? 4.858 -3.433 20.534 1.00 92.75 702 TYR A N 1
ATOM 5621 C CA . TYR A 1 702 ? 3.822 -2.489 20.120 1.00 92.75 702 TYR A CA 1
ATOM 5622 C C . TYR A 1 702 ? 4.322 -1.524 19.048 1.00 92.75 702 TYR A C 1
ATOM 5624 O O . TYR A 1 702 ? 5.310 -0.813 19.228 1.00 92.75 702 TYR A O 1
ATOM 5632 N N . GLY A 1 703 ? 3.575 -1.448 17.950 1.00 93.62 703 GLY A N 1
ATOM 5633 C CA . GLY A 1 703 ? 3.801 -0.486 16.876 1.00 93.62 703 GLY A CA 1
ATOM 5634 C C . GLY A 1 703 ? 2.658 -0.483 15.867 1.00 93.62 703 GLY A C 1
ATOM 5635 O O . GLY A 1 703 ? 1.708 -1.265 15.964 1.00 93.62 703 GLY A O 1
ATOM 5636 N N . GLY A 1 704 ? 2.746 0.403 14.882 1.00 89.44 704 GLY A N 1
ATOM 5637 C CA . GLY A 1 704 ? 1.822 0.455 13.756 1.00 89.44 704 GLY A CA 1
ATOM 5638 C C . GLY A 1 704 ? 1.750 -0.886 13.021 1.00 89.44 704 GLY A C 1
ATOM 5639 O O . GLY A 1 704 ? 2.736 -1.617 12.891 1.00 89.44 704 GLY A O 1
ATOM 5640 N N . SER A 1 705 ? 0.554 -1.230 12.549 1.00 84.81 705 SER A N 1
ATOM 5641 C CA . SER A 1 705 ? 0.282 -2.496 11.848 1.00 84.81 705 SER A CA 1
ATOM 5642 C C . SER A 1 705 ? 0.765 -2.541 10.389 1.00 84.81 705 SER A C 1
ATOM 5644 O O . SER A 1 705 ? 0.707 -3.614 9.772 1.00 84.81 705 SER A O 1
ATOM 5646 N N . VAL A 1 706 ? 1.233 -1.405 9.860 1.00 84.06 706 VAL A N 1
ATOM 5647 C CA . VAL A 1 706 ? 1.785 -1.233 8.510 1.00 84.06 706 VAL A CA 1
ATOM 5648 C C . VAL A 1 706 ? 3.298 -1.079 8.619 1.00 84.06 706 VAL A C 1
ATOM 5650 O O . VAL A 1 706 ? 3.767 -0.109 9.210 1.00 84.06 706 VAL A O 1
ATOM 5653 N N . SER A 1 707 ? 4.038 -2.044 8.069 1.00 87.38 707 SER A N 1
ATOM 5654 C CA . SER A 1 707 ? 5.505 -2.060 8.072 1.00 87.38 707 SER A CA 1
ATOM 5655 C C . SER A 1 707 ? 6.062 -0.840 7.351 1.00 87.38 707 SER A C 1
ATOM 5657 O O . SER A 1 707 ? 6.722 -0.048 8.010 1.00 87.38 707 SER A O 1
ATOM 5659 N N . LEU A 1 708 ? 5.662 -0.633 6.085 1.00 87.88 708 LEU A N 1
ATOM 5660 C CA . LEU A 1 708 ? 6.115 0.457 5.197 1.00 87.88 708 LEU A CA 1
ATOM 5661 C C . LEU A 1 708 ? 6.002 1.870 5.789 1.00 87.88 708 LEU A C 1
ATOM 5663 O O . LEU A 1 708 ? 6.538 2.814 5.245 1.00 87.88 708 LEU A O 1
ATOM 5667 N N . ALA A 1 709 ? 5.249 2.052 6.873 1.00 92.62 709 ALA A N 1
ATOM 5668 C CA . ALA A 1 709 ? 5.198 3.316 7.596 1.00 92.62 709 ALA A CA 1
ATOM 5669 C C . ALA A 1 709 ? 6.172 3.329 8.790 1.00 92.62 709 ALA A C 1
ATOM 5671 O O . ALA A 1 709 ? 5.842 3.907 9.822 1.00 92.62 709 ALA A O 1
ATOM 5672 N N . ASP A 1 710 ? 7.310 2.633 8.709 1.00 93.50 710 ASP A N 1
ATOM 5673 C CA . ASP A 1 710 ? 8.275 2.403 9.801 1.00 93.50 710 ASP A CA 1
ATOM 5674 C C . ASP A 1 710 ? 7.648 1.862 11.109 1.00 93.50 710 ASP A C 1
ATOM 5676 O O . ASP A 1 710 ? 8.094 2.164 12.223 1.00 93.50 710 ASP A O 1
ATOM 5680 N N . HIS A 1 711 ? 6.546 1.108 11.008 1.00 93.38 711 HIS A N 1
ATOM 5681 C CA . HIS A 1 711 ? 5.678 0.773 12.149 1.00 93.38 711 HIS A CA 1
ATOM 5682 C C . HIS A 1 711 ? 5.298 1.988 13.023 1.00 93.38 711 HIS A C 1
ATOM 5684 O O . HIS A 1 711 ? 5.008 1.850 14.219 1.00 93.38 711 HIS A O 1
ATOM 5690 N N . CYS A 1 712 ? 5.275 3.192 12.458 1.00 96.75 712 CYS A N 1
ATOM 5691 C CA . CYS A 1 712 ? 4.701 4.361 13.094 1.00 96.75 712 CYS A CA 1
ATOM 5692 C C . CYS A 1 712 ? 3.181 4.189 13.127 1.00 96.75 712 CYS A C 1
ATOM 5694 O O . CYS A 1 712 ? 2.559 3.989 12.082 1.00 96.75 712 CYS A O 1
ATOM 5696 N N . PRO A 1 713 ? 2.553 4.221 14.309 1.00 95.75 713 PRO A N 1
ATOM 5697 C CA . PRO A 1 713 ? 1.109 4.129 14.397 1.00 95.75 713 PRO A CA 1
ATOM 5698 C C . PRO A 1 713 ? 0.455 5.445 14.006 1.00 95.75 713 PRO A C 1
ATOM 5700 O O . PRO A 1 713 ? 0.872 6.516 14.447 1.00 95.75 713 PRO A O 1
ATOM 5703 N N . TYR A 1 714 ? -0.601 5.352 13.213 1.00 93.25 714 TYR A N 1
ATOM 5704 C CA . TYR A 1 714 ? -1.363 6.487 12.730 1.00 93.25 714 TYR A CA 1
ATOM 5705 C C . TYR A 1 714 ? -2.857 6.218 12.675 1.00 93.25 714 TYR A C 1
ATOM 5707 O O . TYR A 1 714 ? -3.322 5.073 12.723 1.00 93.25 714 TYR A O 1
ATOM 5715 N N . ILE A 1 715 ? -3.603 7.313 12.588 1.00 91.50 715 ILE A N 1
ATOM 5716 C CA . ILE A 1 715 ? -5.051 7.299 12.450 1.00 91.50 715 ILE A CA 1
ATOM 5717 C C . ILE A 1 715 ? -5.424 6.897 11.028 1.00 91.50 715 ILE A C 1
ATOM 5719 O O . ILE A 1 715 ? -5.062 7.564 10.062 1.00 91.50 715 ILE A O 1
ATOM 5723 N N . GLN A 1 716 ? -6.155 5.794 10.912 1.00 84.88 716 GLN A N 1
ATOM 5724 C CA . GLN A 1 716 ? -6.521 5.172 9.651 1.00 84.88 716 GLN A CA 1
ATOM 5725 C C . GLN A 1 716 ? -8.043 5.154 9.483 1.00 84.88 716 GLN A C 1
ATOM 5727 O O . GLN A 1 716 ? -8.777 4.675 10.353 1.00 84.88 716 GLN A O 1
ATOM 5732 N N . GLU A 1 717 ? -8.522 5.649 8.343 1.00 84.88 717 GLU A N 1
ATOM 5733 C CA . GLU A 1 717 ? -9.920 5.490 7.940 1.00 84.88 717 GLU A CA 1
ATOM 5734 C C . GLU A 1 717 ? -10.259 4.010 7.724 1.00 84.88 717 GLU A C 1
ATOM 5736 O O . GLU A 1 717 ? -9.399 3.183 7.408 1.00 84.88 717 GLU A O 1
ATOM 5741 N N . PHE A 1 718 ? -11.534 3.654 7.862 1.00 77.94 718 PHE A N 1
ATOM 5742 C CA . PHE A 1 718 ? -11.961 2.269 7.710 1.00 77.94 718 PHE A CA 1
ATOM 5743 C C . PHE A 1 718 ? -13.345 2.160 7.075 1.00 77.94 718 PHE A C 1
ATOM 5745 O O . PHE A 1 718 ? -14.076 3.127 6.885 1.00 77.94 718 PHE A O 1
ATOM 5752 N N . THR A 1 719 ? -13.715 0.934 6.723 1.00 74.00 719 THR A N 1
ATOM 5753 C CA . THR A 1 719 ? -15.069 0.612 6.272 1.00 74.00 719 THR A CA 1
ATOM 5754 C C . THR A 1 719 ? -15.747 -0.253 7.317 1.00 74.00 719 THR A C 1
ATOM 5756 O O . THR A 1 719 ? -15.172 -1.229 7.804 1.00 74.00 719 THR A O 1
ATOM 5759 N N . TRP A 1 720 ? -16.985 0.089 7.657 1.00 71.94 720 TRP A N 1
ATOM 5760 C CA . TRP A 1 720 ? -17.826 -0.750 8.492 1.00 71.94 720 TRP A CA 1
ATOM 5761 C C . TRP A 1 720 ? -18.237 -1.975 7.692 1.00 71.94 720 TRP A C 1
ATOM 5763 O O . TRP A 1 720 ? -18.795 -1.866 6.597 1.00 71.94 720 TRP A O 1
ATOM 5773 N N . ARG A 1 721 ? -17.973 -3.154 8.245 1.00 63.41 721 ARG A N 1
ATOM 5774 C CA . ARG A 1 721 ? -18.294 -4.428 7.606 1.00 63.41 721 ARG A CA 1
ATOM 5775 C C . ARG A 1 721 ? -19.279 -5.207 8.462 1.00 63.41 721 ARG A C 1
ATOM 5777 O O . ARG A 1 721 ? -19.120 -5.305 9.673 1.00 63.41 721 ARG A O 1
ATOM 5784 N N . SER A 1 722 ? -20.278 -5.790 7.814 1.00 57.41 722 SER A N 1
ATOM 5785 C CA . SER A 1 722 ? -21.203 -6.761 8.399 1.00 57.41 722 SER A CA 1
ATOM 5786 C C . SER A 1 722 ? -21.169 -7.984 7.507 1.00 57.41 722 SER A C 1
ATOM 5788 O O . SER A 1 722 ? -21.321 -7.864 6.293 1.00 57.41 722 SER A O 1
ATOM 5790 N N . LYS A 1 723 ? -20.920 -9.163 8.076 1.00 46.22 723 LYS A N 1
ATOM 5791 C CA . LYS A 1 723 ? -20.785 -10.395 7.286 1.00 46.22 723 LYS A CA 1
ATOM 5792 C C . LYS A 1 723 ? -19.746 -10.314 6.152 1.00 46.22 723 LYS A C 1
ATOM 5794 O O . LYS A 1 723 ? -19.960 -10.870 5.083 1.00 46.22 723 LYS A O 1
ATOM 5799 N N . ASN A 1 724 ? -18.645 -9.584 6.374 1.00 40.69 724 ASN A N 1
ATOM 5800 C CA . ASN A 1 724 ? -17.600 -9.272 5.381 1.00 40.69 724 ASN A CA 1
ATOM 5801 C C . ASN A 1 724 ? -18.047 -8.503 4.134 1.00 40.69 724 ASN A C 1
ATOM 5803 O O . ASN A 1 724 ? -17.249 -8.296 3.220 1.00 40.69 724 ASN A O 1
ATOM 5807 N N . VAL A 1 725 ? -19.275 -7.999 4.127 1.00 43.97 725 VAL A N 1
ATOM 5808 C CA . VAL A 1 725 ? -19.738 -7.032 3.142 1.00 43.97 725 VAL A CA 1
ATOM 5809 C C . VAL A 1 725 ? -19.538 -5.645 3.734 1.00 43.97 725 VAL A C 1
ATOM 5811 O O . VAL A 1 725 ? -19.873 -5.400 4.897 1.00 43.97 725 VAL A O 1
ATOM 5814 N N . VAL A 1 726 ? -18.948 -4.745 2.950 1.00 59.44 726 VAL A N 1
ATOM 5815 C CA . VAL A 1 726 ? -18.878 -3.326 3.307 1.00 59.44 726 VAL A CA 1
ATOM 5816 C C . VAL A 1 726 ? -20.308 -2.801 3.395 1.00 59.44 726 VAL A C 1
ATOM 5818 O O . VAL A 1 726 ? -21.048 -2.855 2.419 1.00 59.44 726 VAL A O 1
ATOM 5821 N N . VAL A 1 727 ? -20.700 -2.342 4.581 1.00 74.25 727 VAL A N 1
ATOM 5822 C CA . VAL A 1 727 ? -22.026 -1.762 4.837 1.00 74.25 727 VAL A CA 1
ATOM 5823 C C . VAL A 1 727 ? -21.994 -0.266 4.582 1.00 74.25 727 VAL A C 1
ATOM 5825 O O . VAL A 1 727 ? -22.896 0.261 3.948 1.00 74.25 727 VAL A O 1
ATOM 5828 N N . ARG A 1 728 ? -20.956 0.406 5.090 1.00 80.38 728 ARG A N 1
ATOM 5829 C CA . ARG A 1 728 ? -20.743 1.847 4.940 1.00 80.38 728 ARG A CA 1
ATOM 5830 C C . ARG A 1 728 ? -19.272 2.215 5.134 1.00 80.38 728 ARG A C 1
ATOM 5832 O O . ARG A 1 728 ? -18.527 1.484 5.790 1.00 80.38 728 ARG A O 1
ATOM 5839 N N . GLY A 1 729 ? -18.854 3.347 4.584 1.00 81.31 729 GLY A N 1
ATOM 5840 C CA . GLY A 1 729 ? -17.578 3.989 4.901 1.00 81.31 729 GLY A CA 1
ATOM 5841 C C . GLY A 1 729 ? -17.620 4.755 6.227 1.00 81.31 729 GLY A C 1
ATOM 5842 O O . GLY A 1 729 ? -18.645 4.800 6.907 1.00 81.31 729 GLY A O 1
ATOM 5843 N N . SER A 1 730 ? -16.492 5.358 6.597 1.00 88.44 730 SER A N 1
ATOM 5844 C CA . SER A 1 730 ? -16.344 6.159 7.819 1.00 88.44 730 SER A CA 1
ATOM 5845 C C . SER A 1 730 ? -16.363 7.678 7.587 1.00 88.44 730 SER A C 1
ATOM 5847 O O . SER A 1 730 ? -16.420 8.443 8.549 1.00 88.44 730 SER A O 1
ATOM 5849 N N . GLN A 1 731 ? -16.337 8.122 6.326 1.00 89.38 731 GLN A N 1
ATOM 5850 C CA . GLN A 1 731 ? -16.295 9.536 5.943 1.00 89.38 731 GLN A CA 1
ATOM 5851 C C . GLN A 1 731 ? -17.638 10.232 6.180 1.00 89.38 731 GLN A C 1
ATOM 5853 O O . GLN A 1 731 ? -18.653 9.807 5.625 1.00 89.38 731 GLN A O 1
ATOM 5858 N N . CYS A 1 732 ? -17.618 11.338 6.928 1.00 94.25 732 CYS A N 1
ATOM 5859 C CA . CYS A 1 732 ? -18.802 12.053 7.407 1.00 94.25 732 CYS A CA 1
ATOM 5860 C C . CYS A 1 732 ? -19.621 12.722 6.301 1.00 94.25 732 CYS A C 1
ATOM 5862 O O . CYS A 1 732 ? -20.830 12.867 6.444 1.00 94.25 732 CYS A O 1
ATOM 5864 N N . LYS A 1 733 ? -18.986 13.103 5.188 1.00 92.06 733 LYS A N 1
ATOM 5865 C CA . LYS A 1 733 ? -19.619 13.909 4.130 1.00 92.06 733 LYS A CA 1
ATOM 5866 C C . LYS A 1 733 ? -20.603 13.161 3.218 1.00 92.06 733 LYS A C 1
ATOM 5868 O O . LYS A 1 733 ? -21.282 13.790 2.409 1.00 92.06 733 LYS A O 1
ATOM 5873 N N . PHE A 1 734 ? -20.621 11.833 3.297 1.00 85.81 734 PHE A N 1
ATOM 5874 C CA . PHE A 1 734 ? -21.361 10.953 2.393 1.00 85.81 734 PHE A CA 1
ATOM 5875 C C . PHE A 1 734 ? -22.630 10.442 3.068 1.00 85.81 734 PHE A C 1
ATOM 5877 O O . PHE A 1 734 ? -22.553 9.719 4.059 1.00 85.81 734 PHE A O 1
ATOM 5884 N N . GLU A 1 735 ? -23.795 10.814 2.544 1.00 90.31 735 GLU A N 1
ATOM 5885 C CA . GLU A 1 735 ? -25.096 10.465 3.130 1.00 90.31 735 GLU A CA 1
ATOM 5886 C C . GLU A 1 735 ? -25.343 8.951 3.151 1.00 90.31 735 GLU A C 1
ATOM 5888 O O . GLU A 1 735 ? -25.973 8.436 4.075 1.00 90.31 735 GLU A O 1
ATOM 5893 N N . GLU A 1 736 ? -24.788 8.215 2.192 1.00 84.94 736 GLU A N 1
ATOM 5894 C CA . GLU A 1 736 ? -24.818 6.753 2.139 1.00 84.94 736 GLU A CA 1
ATOM 5895 C C . GLU A 1 736 ? -24.129 6.083 3.341 1.00 84.94 736 GLU A C 1
ATOM 5897 O O . GLU A 1 736 ? -24.367 4.906 3.609 1.00 84.94 736 GLU A O 1
ATOM 5902 N N . ASN A 1 737 ? -23.313 6.826 4.101 1.00 89.56 737 ASN A N 1
ATOM 5903 C CA . ASN A 1 737 ? -22.658 6.335 5.312 1.00 89.56 737 ASN A CA 1
ATOM 5904 C C . ASN A 1 737 ? -23.491 6.527 6.590 1.00 89.56 737 ASN A C 1
ATOM 5906 O O . ASN A 1 737 ? -23.008 6.200 7.679 1.00 89.56 737 ASN A O 1
ATOM 5910 N N . ASN A 1 738 ? -24.728 7.025 6.498 1.00 90.94 738 ASN A N 1
ATOM 5911 C CA . ASN A 1 738 ? -25.608 7.111 7.663 1.00 90.94 738 ASN A CA 1
ATOM 5912 C C . ASN A 1 738 ? -25.831 5.718 8.289 1.00 90.94 738 ASN A C 1
ATOM 5914 O O . ASN A 1 738 ? -26.126 4.758 7.568 1.00 90.94 738 ASN A O 1
ATOM 5918 N N . PRO A 1 739 ? -25.705 5.568 9.624 1.00 88.94 739 PRO A N 1
ATOM 5919 C CA . PRO A 1 739 ? -26.057 4.318 10.280 1.00 88.94 739 PRO A CA 1
ATOM 5920 C C . PRO A 1 739 ? -27.543 4.002 10.081 1.00 88.94 739 PRO A C 1
ATOM 5922 O O . PRO A 1 739 ? -28.396 4.888 10.065 1.00 88.94 739 PRO A O 1
ATOM 5925 N N . HIS A 1 740 ? -27.871 2.714 9.991 1.00 84.94 740 HIS A N 1
ATOM 5926 C CA . HIS A 1 740 ? -29.265 2.285 10.051 1.00 84.94 740 HIS A CA 1
ATOM 5927 C C . HIS A 1 740 ? -29.880 2.701 11.396 1.00 84.94 740 HIS A C 1
ATOM 5929 O O . HIS A 1 740 ? -29.209 2.585 12.419 1.00 84.94 740 HIS A O 1
ATOM 5935 N N . HIS A 1 741 ? -31.148 3.122 11.408 1.00 82.00 741 HIS A N 1
ATOM 5936 C CA . HIS A 1 741 ? -31.805 3.679 12.599 1.00 82.00 741 HIS A CA 1
ATOM 5937 C C . HIS A 1 741 ? -31.694 2.778 13.845 1.00 82.00 741 HIS A C 1
ATOM 5939 O O . HIS A 1 741 ? -31.384 3.264 14.922 1.00 82.00 741 HIS A O 1
ATOM 5945 N N . GLU A 1 742 ? -31.836 1.456 13.693 1.00 78.12 742 GLU A N 1
ATOM 5946 C CA . GLU A 1 742 ? -31.696 0.478 14.793 1.00 78.12 742 GLU A CA 1
ATOM 5947 C C . GLU A 1 742 ? -30.266 0.314 15.346 1.00 78.12 742 GLU A C 1
ATOM 5949 O O . GLU A 1 742 ? -30.052 -0.432 16.301 1.00 78.12 742 GLU A O 1
ATOM 5954 N N . LYS A 1 743 ? -29.271 0.920 14.692 1.00 80.50 743 LYS A N 1
ATOM 5955 C CA . LYS A 1 743 ? -27.846 0.853 15.045 1.00 80.50 743 LYS A CA 1
ATOM 5956 C C . LYS A 1 743 ? -27.228 2.242 15.219 1.00 80.50 743 LYS A C 1
ATOM 5958 O O . LYS A 1 743 ? -26.004 2.345 15.266 1.00 80.50 743 LYS A O 1
ATOM 5963 N N . ASN A 1 744 ? -28.046 3.295 15.273 1.00 88.62 744 ASN A N 1
ATOM 5964 C CA . ASN A 1 744 ? -27.586 4.674 15.393 1.00 88.62 744 ASN A CA 1
ATOM 5965 C C . ASN A 1 744 ? -27.578 5.146 16.857 1.00 88.62 744 ASN A C 1
ATOM 5967 O O . ASN A 1 744 ? -28.255 6.105 17.221 1.00 88.62 744 ASN A O 1
ATOM 5971 N N . PHE A 1 745 ? -26.796 4.459 17.693 1.00 88.81 745 PHE A N 1
ATOM 5972 C CA . PHE A 1 745 ? -26.749 4.683 19.142 1.00 88.81 745 PHE A CA 1
ATOM 5973 C C . PHE A 1 745 ? -26.413 6.128 19.514 1.00 88.81 745 PHE A C 1
ATOM 5975 O O . PHE A 1 745 ? -27.002 6.685 20.439 1.00 88.81 745 PHE A O 1
ATOM 5982 N N . ALA A 1 746 ? -25.479 6.728 18.774 1.00 91.56 746 ALA A N 1
ATOM 5983 C CA . ALA A 1 746 ? -24.980 8.072 19.023 1.00 91.56 746 ALA A CA 1
ATOM 5984 C C . ALA A 1 746 ? -25.750 9.174 18.277 1.00 91.56 746 ALA A C 1
ATOM 5986 O O . ALA A 1 746 ? -25.346 10.329 18.329 1.00 91.56 746 ALA A O 1
ATOM 5987 N N . LEU A 1 747 ? -26.861 8.846 17.601 1.00 93.62 747 LEU A N 1
ATOM 5988 C CA . LEU A 1 747 ? -27.627 9.804 16.792 1.00 93.62 747 LEU A CA 1
ATOM 5989 C C . LEU A 1 747 ? -26.750 10.512 15.739 1.00 93.62 747 LEU A C 1
ATOM 5991 O O . LEU A 1 747 ? -26.909 11.704 15.467 1.00 93.62 747 LEU A O 1
ATOM 5995 N N . GLU A 1 748 ? -25.815 9.763 15.149 1.00 94.38 748 GLU A N 1
ATOM 5996 C CA . GLU A 1 748 ? -24.923 10.244 14.101 1.00 94.38 748 GLU A CA 1
ATOM 5997 C C . GLU A 1 748 ? -25.724 10.670 12.867 1.00 94.38 748 GLU A C 1
ATOM 5999 O O . GLU A 1 748 ? -26.720 10.040 12.491 1.00 94.38 748 GLU A O 1
ATOM 6004 N N . LYS A 1 749 ? -25.231 11.701 12.183 1.00 95.44 749 LYS A N 1
ATOM 6005 C CA . LYS A 1 749 ? -25.764 12.175 10.911 1.00 95.44 749 LYS A CA 1
ATOM 6006 C C . LYS A 1 749 ? -24.631 12.464 9.941 1.00 95.44 749 LYS A C 1
ATOM 6008 O O . LYS A 1 749 ? -23.826 13.372 10.147 1.00 95.44 749 LYS A O 1
ATOM 6013 N N . TYR A 1 750 ? -24.610 11.708 8.855 1.00 94.75 750 TYR A N 1
ATOM 6014 C CA . TYR A 1 750 ? -23.689 11.866 7.739 1.00 94.75 750 TYR A CA 1
ATOM 6015 C C . TYR A 1 750 ? -24.346 12.695 6.631 1.00 94.75 750 TYR A C 1
ATOM 6017 O O . TYR A 1 750 ? -25.538 12.551 6.357 1.00 94.75 750 TYR A O 1
ATOM 6025 N N . GLY A 1 751 ? -23.566 13.552 5.984 1.00 93.31 751 GLY A N 1
ATOM 6026 C CA . GLY A 1 751 ? -24.024 14.455 4.935 1.00 93.31 751 GLY A CA 1
ATOM 6027 C C . GLY A 1 751 ? -23.008 15.555 4.658 1.00 93.31 751 GLY A C 1
ATOM 6028 O O . GLY A 1 751 ? -22.021 15.693 5.373 1.00 93.31 751 GLY A O 1
ATOM 6029 N N . ARG A 1 752 ? -23.231 16.355 3.612 1.00 91.31 752 ARG A N 1
ATOM 6030 C CA . ARG A 1 752 ? -22.236 17.333 3.119 1.00 91.31 752 ARG A CA 1
ATOM 6031 C C . ARG A 1 752 ? -21.739 18.327 4.175 1.00 91.31 752 ARG A C 1
ATOM 6033 O O . ARG A 1 752 ? -20.600 18.771 4.085 1.00 91.31 752 ARG A O 1
ATOM 6040 N N . GLU A 1 753 ? -22.577 18.646 5.156 1.00 92.06 753 GLU A N 1
ATOM 6041 C CA . GLU A 1 753 ? -22.290 19.577 6.257 1.00 92.06 753 GLU A CA 1
ATOM 6042 C C . GLU A 1 753 ? -21.910 18.856 7.564 1.00 92.06 753 GLU A C 1
ATOM 6044 O O . GLU A 1 753 ? -21.949 19.444 8.644 1.00 92.06 753 GLU A O 1
ATOM 6049 N N . SER A 1 754 ? -21.555 17.571 7.487 1.00 96.44 754 SER A N 1
ATOM 6050 C CA . SER A 1 754 ? -21.168 16.771 8.645 1.00 96.44 754 SER A CA 1
ATOM 6051 C C . SER A 1 754 ? -19.657 16.682 8.824 1.00 96.44 754 SER A C 1
ATOM 6053 O O . SER A 1 754 ? -18.898 16.474 7.873 1.00 96.44 754 SER A O 1
ATOM 6055 N N . LYS A 1 755 ? -19.229 16.756 10.084 1.00 97.00 755 LYS A N 1
ATOM 6056 C CA . LYS A 1 755 ? -17.846 16.563 10.534 1.00 97.00 755 LYS A CA 1
ATOM 6057 C C . LYS A 1 755 ? -17.788 15.529 11.649 1.00 97.00 755 LYS A C 1
ATOM 6059 O O . LYS A 1 755 ? -18.799 15.225 12.275 1.00 97.00 755 LYS A O 1
ATOM 6064 N N . CYS A 1 756 ? -16.603 14.976 11.867 1.00 96.94 756 CYS A N 1
ATOM 6065 C CA . CYS A 1 756 ? -16.325 14.058 12.955 1.00 96.94 756 CYS A CA 1
ATOM 6066 C C . CYS A 1 756 ? -16.083 14.839 14.251 1.00 96.94 756 CYS A C 1
ATOM 6068 O O . CYS A 1 756 ? -15.255 15.757 14.302 1.00 96.94 756 CYS A O 1
ATOM 6070 N N . PHE A 1 757 ? -16.778 14.436 15.307 1.00 97.06 757 PHE A N 1
ATOM 6071 C CA . PHE A 1 757 ? -16.621 14.960 16.655 1.00 97.06 757 PHE A CA 1
ATOM 6072 C C . PHE A 1 757 ? -16.233 13.831 17.604 1.00 97.06 757 PHE A C 1
ATOM 6074 O O . PHE A 1 757 ? -16.720 12.707 17.476 1.00 97.06 757 PHE A O 1
ATOM 6081 N N . GLU A 1 758 ? -15.350 14.141 18.551 1.00 95.31 758 GLU A N 1
ATOM 6082 C CA . GLU A 1 758 ? -14.954 13.182 19.579 1.00 95.31 758 GLU A CA 1
ATOM 6083 C C . GLU A 1 758 ? -16.106 12.990 20.568 1.00 95.31 758 GLU A C 1
ATOM 6085 O O . GLU A 1 758 ? -16.858 13.918 20.876 1.00 95.31 758 GLU A O 1
ATOM 6090 N N . HIS A 1 759 ? -16.244 11.780 21.082 1.00 94.88 759 HIS A N 1
ATOM 6091 C CA . HIS A 1 759 ? -17.120 11.456 22.196 1.00 94.88 759 HIS A CA 1
ATOM 6092 C C . HIS A 1 759 ? -16.325 11.473 23.500 1.00 94.88 759 HIS A C 1
ATOM 6094 O O . HIS A 1 759 ? -15.098 11.385 23.507 1.00 94.88 759 HIS A O 1
ATOM 6100 N N . SER A 1 760 ? -17.026 11.567 24.629 1.00 90.88 760 SER A N 1
ATOM 6101 C CA . SER A 1 760 ? -16.384 11.331 25.925 1.00 90.88 760 SER A CA 1
ATOM 6102 C C . SER A 1 760 ? -15.868 9.888 26.034 1.00 90.88 760 SER A C 1
ATOM 6104 O O . SER A 1 760 ? -16.309 8.999 25.304 1.00 90.88 760 SER A O 1
ATOM 6106 N N . GLU A 1 761 ? -15.023 9.622 27.029 1.00 83.69 761 GLU A N 1
ATOM 6107 C CA . GLU A 1 761 ? -14.558 8.261 27.341 1.00 83.69 761 GLU A CA 1
ATOM 6108 C C . GLU A 1 761 ? -15.702 7.304 27.741 1.00 83.69 761 GLU A C 1
ATOM 6110 O O . GLU A 1 761 ? -15.520 6.086 27.746 1.00 83.69 761 GLU A O 1
ATOM 6115 N N . ARG A 1 762 ? -16.899 7.825 28.050 1.00 83.94 762 ARG A N 1
ATOM 6116 C CA . ARG A 1 762 ? -18.086 7.013 28.339 1.00 83.94 762 ARG A CA 1
ATOM 6117 C C . ARG A 1 762 ? -18.698 6.471 27.048 1.00 83.94 762 ARG A C 1
ATOM 6119 O O . ARG A 1 762 ? -18.952 7.221 26.106 1.00 83.94 762 ARG A O 1
ATOM 6126 N N . MET A 1 763 ? -18.989 5.173 27.045 1.00 86.44 763 MET A N 1
ATOM 6127 C CA . MET A 1 763 ? -19.746 4.529 25.973 1.00 86.44 763 MET A CA 1
ATOM 6128 C C . MET A 1 763 ? -21.153 5.124 25.869 1.00 86.44 763 MET A C 1
ATOM 6130 O O . MET A 1 763 ? -21.761 5.496 26.875 1.00 86.44 763 MET A O 1
ATOM 6134 N N . TRP A 1 764 ? -21.668 5.193 24.643 1.00 90.75 764 TRP A N 1
ATOM 6135 C CA . TRP A 1 764 ? -23.053 5.580 24.401 1.00 90.75 764 TRP A CA 1
ATOM 6136 C C . TRP A 1 764 ? -24.007 4.465 24.819 1.00 90.75 764 TRP A C 1
ATOM 6138 O O . TRP A 1 764 ? -23.772 3.286 24.542 1.00 90.75 764 TRP A O 1
ATOM 6148 N N . GLU A 1 765 ? -25.106 4.860 25.446 1.00 90.81 765 GLU A N 1
ATOM 6149 C CA . GLU A 1 765 ? -26.124 3.971 25.980 1.00 90.81 765 GLU A CA 1
ATOM 6150 C C . GLU A 1 765 ? -27.498 4.309 25.388 1.00 90.81 765 GLU A C 1
ATOM 6152 O O . GLU A 1 765 ? -27.908 5.467 25.345 1.00 90.81 765 GLU A O 1
ATOM 6157 N N . GLU A 1 766 ? -28.244 3.286 24.981 1.00 90.38 766 GLU A N 1
ATOM 6158 C CA . GLU A 1 766 ? -29.649 3.376 24.591 1.00 90.38 766 GLU A CA 1
ATOM 6159 C C . GLU A 1 766 ? -30.521 2.631 25.606 1.00 90.38 766 GLU A C 1
ATOM 6161 O O . GLU A 1 766 ? -30.322 1.443 25.876 1.00 90.38 766 GLU A O 1
ATOM 6166 N N . ARG A 1 767 ? -31.543 3.300 26.144 1.00 90.62 767 ARG A N 1
ATOM 6167 C CA . ARG A 1 767 ? -32.507 2.696 27.078 1.00 90.62 767 ARG A CA 1
ATOM 6168 C C . ARG A 1 767 ? -33.919 2.728 26.517 1.00 90.62 767 ARG A C 1
ATOM 6170 O O . ARG A 1 767 ? -34.442 3.791 26.205 1.00 90.62 767 ARG A O 1
ATOM 6177 N N . SER A 1 768 ? -34.582 1.581 26.492 1.00 90.25 768 SER A N 1
ATOM 6178 C CA . SER A 1 768 ? -36.035 1.478 26.329 1.00 90.25 768 SER A CA 1
ATOM 6179 C C . SER A 1 768 ? -36.653 0.918 27.606 1.00 90.25 768 SER A C 1
ATOM 6181 O O . SER A 1 768 ? -35.957 0.485 28.522 1.00 90.25 768 SER A O 1
ATOM 6183 N N . CYS A 1 769 ? -37.982 0.876 27.676 1.00 87.06 769 CYS A N 1
ATOM 6184 C CA . CYS A 1 769 ? -38.663 0.306 28.839 1.00 87.06 769 CYS A CA 1
ATOM 6185 C C . CYS A 1 769 ? -38.485 -1.205 29.010 1.00 87.06 769 CYS A C 1
ATOM 6187 O O . CYS A 1 769 ? -38.889 -1.745 30.036 1.00 87.06 769 CYS A O 1
ATOM 6189 N N . GLN A 1 770 ? -37.919 -1.885 28.013 1.00 85.38 770 GLN A N 1
ATOM 6190 C CA . GLN A 1 770 ? -37.750 -3.337 28.009 1.00 85.38 770 GLN A CA 1
ATOM 6191 C C . GLN A 1 770 ? -36.286 -3.765 28.134 1.00 85.38 770 GLN A C 1
ATOM 6193 O O . GLN A 1 770 ? -36.019 -4.884 28.558 1.00 85.38 770 GLN A O 1
ATOM 6198 N N . GLN A 1 771 ? -35.342 -2.912 27.736 1.00 88.12 771 GLN A N 1
ATOM 6199 C CA . GLN A 1 771 ? -33.934 -3.282 27.595 1.00 88.12 771 GLN A CA 1
ATOM 6200 C C . GLN A 1 771 ? -33.039 -2.041 27.544 1.00 88.12 771 GLN A C 1
ATOM 6202 O O . GLN A 1 771 ? -33.442 -0.987 27.044 1.00 88.12 771 GLN A O 1
ATOM 6207 N N . THR A 1 772 ? -31.806 -2.228 27.998 1.00 86.75 772 THR A N 1
ATOM 6208 C CA . THR A 1 772 ? -30.690 -1.290 27.868 1.00 86.75 772 THR A CA 1
ATOM 6209 C C . THR A 1 772 ? -29.653 -1.894 26.930 1.00 86.75 772 THR A C 1
ATOM 6211 O O . THR A 1 772 ? -29.414 -3.102 26.974 1.00 86.75 772 THR A O 1
ATOM 6214 N N . ARG A 1 773 ? -29.045 -1.068 26.081 1.00 85.50 773 ARG A N 1
ATOM 6215 C CA . ARG A 1 773 ? -27.986 -1.454 25.148 1.00 85.50 773 ARG A CA 1
ATOM 6216 C C . ARG A 1 773 ? -26.841 -0.456 25.252 1.00 85.50 773 ARG A C 1
ATOM 6218 O O . ARG A 1 773 ? -27.084 0.740 25.357 1.00 85.50 773 ARG A O 1
ATOM 6225 N N . GLU A 1 774 ? -25.614 -0.947 25.180 1.00 79.81 774 GLU A N 1
ATOM 6226 C CA . GLU A 1 774 ? -24.414 -0.113 25.105 1.00 79.81 774 GLU A CA 1
ATOM 6227 C C . GLU A 1 774 ? -23.745 -0.316 23.751 1.00 79.81 774 GLU A C 1
ATOM 6229 O O . GLU A 1 774 ? -23.703 -1.431 23.214 1.00 79.81 774 GLU A O 1
ATOM 6234 N N . TRP A 1 775 ? -23.245 0.772 23.173 1.00 71.44 775 TRP A N 1
ATOM 6235 C CA . TRP A 1 775 ? -22.598 0.713 21.876 1.00 71.44 775 TRP A CA 1
ATOM 6236 C C . TRP A 1 775 ? -21.179 0.156 22.009 1.00 71.44 775 TRP A C 1
ATOM 6238 O O . TRP A 1 775 ? -20.321 0.739 22.665 1.00 71.44 775 TRP A O 1
ATOM 6248 N N . GLN A 1 776 ? -20.921 -0.972 21.344 1.00 67.06 776 GLN A N 1
ATOM 6249 C CA . GLN A 1 776 ? -19.631 -1.667 21.402 1.00 67.06 776 GLN A CA 1
ATOM 6250 C C . GLN A 1 776 ? -18.489 -0.943 20.674 1.00 67.06 776 GLN A C 1
ATOM 6252 O O . GLN A 1 776 ? -17.354 -1.395 20.745 1.00 67.06 776 GLN A O 1
ATOM 6257 N N . HIS A 1 777 ? -18.740 0.133 19.933 1.00 79.06 777 HIS A N 1
ATOM 6258 C CA . HIS A 1 777 ? -17.688 0.904 19.269 1.00 79.06 777 HIS A CA 1
ATOM 6259 C C . HIS A 1 777 ? -17.959 2.380 19.528 1.00 79.06 777 HIS A C 1
ATOM 6261 O O . HIS A 1 777 ? -19.043 2.839 19.216 1.00 79.06 777 HIS A O 1
ATOM 6267 N N . TRP A 1 778 ? -17.040 3.117 20.139 1.00 85.38 778 TRP A N 1
ATOM 6268 C CA . TRP A 1 778 ? -17.298 4.490 20.591 1.00 85.38 778 TRP A CA 1
ATOM 6269 C C . TRP A 1 778 ? -16.015 5.313 20.546 1.00 85.38 778 TRP A C 1
ATOM 6271 O O . TRP A 1 778 ? -14.950 4.774 20.290 1.00 85.38 778 TRP A O 1
ATOM 6281 N N . GLY A 1 779 ? -16.099 6.611 20.818 1.00 90.62 779 GLY A N 1
ATOM 6282 C CA . GLY A 1 779 ? -14.939 7.504 20.853 1.00 90.62 779 GLY A CA 1
ATOM 6283 C C . GLY A 1 779 ? -15.049 8.655 19.865 1.00 90.62 779 GLY A C 1
ATOM 6284 O O . GLY A 1 779 ? -14.616 9.747 20.188 1.00 90.62 779 GLY A O 1
ATOM 6285 N N . SER A 1 780 ? -15.755 8.477 18.749 1.00 94.44 780 SER A N 1
ATOM 6286 C CA . SER A 1 780 ? -16.088 9.564 17.824 1.00 94.44 780 SER A CA 1
ATOM 6287 C C . SER A 1 780 ? -17.315 9.238 16.968 1.00 94.44 780 SER A C 1
ATOM 6289 O O . SER A 1 780 ? -17.729 8.079 16.882 1.00 94.44 780 SER A O 1
ATOM 6291 N N . GLY A 1 781 ? -17.917 10.257 16.355 1.00 95.12 781 GLY A N 1
ATOM 6292 C CA . GLY A 1 781 ? -19.083 10.117 15.478 1.00 95.12 781 GLY A CA 1
ATOM 6293 C C . GLY A 1 781 ? -19.270 11.319 14.556 1.00 95.12 781 GLY A C 1
ATOM 6294 O O . GLY A 1 781 ? -18.683 12.381 14.776 1.00 95.12 781 GLY A O 1
ATOM 6295 N N . CYS A 1 782 ? -20.065 11.156 13.499 1.00 96.94 782 CYS A N 1
ATOM 6296 C CA . CYS A 1 782 ? -20.322 12.231 12.536 1.00 96.94 782 CYS A CA 1
ATOM 6297 C C . CYS A 1 782 ? -21.598 13.010 12.865 1.00 96.94 782 CYS A C 1
ATOM 6299 O O . CYS A 1 782 ? -22.662 12.416 13.032 1.00 96.94 782 CYS A O 1
ATOM 6301 N N . TYR A 1 783 ? -21.512 14.341 12.872 1.00 97.56 783 TYR A N 1
ATOM 6302 C CA . TYR A 1 783 ? -22.640 15.233 13.149 1.00 97.56 783 TYR A CA 1
ATOM 6303 C C . TYR A 1 783 ? -22.625 16.441 12.222 1.00 97.56 783 TYR A C 1
ATOM 6305 O O . TYR A 1 783 ? -21.562 16.931 11.836 1.00 97.56 783 TYR A O 1
ATOM 6313 N N . THR A 1 784 ? -23.810 16.945 11.889 1.00 97.19 784 THR A N 1
ATOM 6314 C CA . THR A 1 784 ? -23.961 18.240 11.217 1.00 97.19 784 THR A CA 1
ATOM 6315 C C . THR A 1 784 ? -23.633 19.380 12.174 1.00 97.19 784 THR A C 1
ATOM 6317 O O . THR A 1 784 ? -23.949 19.300 13.363 1.00 97.19 784 THR A O 1
ATOM 6320 N N . TYR A 1 785 ? -23.051 20.460 11.660 1.00 96.44 785 TYR A N 1
ATOM 6321 C CA . TYR A 1 785 ? -22.699 21.632 12.461 1.00 96.44 785 TYR A CA 1
ATOM 6322 C C . TYR A 1 785 ? -23.058 22.937 11.750 1.00 96.44 785 TYR A C 1
ATOM 6324 O O . TYR A 1 785 ? -23.260 22.966 10.539 1.00 96.44 785 TYR A O 1
ATOM 6332 N N . SER A 1 786 ? -23.108 24.027 12.508 1.00 95.50 786 SER A N 1
ATOM 6333 C CA . SER A 1 786 ? -23.228 25.382 11.974 1.00 95.50 786 SER A CA 1
ATOM 6334 C C . SER A 1 786 ? -22.370 26.359 12.766 1.00 95.50 786 SER A C 1
ATOM 6336 O O . SER A 1 786 ? -21.971 26.110 13.905 1.00 95.50 786 SER A O 1
ATOM 6338 N N . CYS A 1 787 ? -22.069 27.489 12.138 1.00 95.38 787 CYS A N 1
ATOM 6339 C CA . CYS A 1 787 ? -21.294 28.569 12.725 1.00 95.38 787 CYS A CA 1
ATOM 6340 C C . CYS A 1 787 ? -22.175 29.818 12.748 1.00 95.38 787 CYS A C 1
ATOM 6342 O O . CYS A 1 787 ? -22.585 30.310 11.699 1.00 95.38 787 CYS A O 1
ATOM 6344 N N . SER A 1 788 ? -22.507 30.320 13.937 1.00 93.94 788 SER A N 1
ATOM 6345 C CA . SER A 1 788 ? -23.313 31.538 14.088 1.00 93.94 788 SER A CA 1
ATOM 6346 C C . SER A 1 788 ? -23.020 32.238 15.410 1.00 93.94 788 SER A C 1
ATOM 6348 O O . SER A 1 788 ? -22.628 31.592 16.387 1.00 93.94 788 SER A O 1
ATOM 6350 N N . ASN A 1 789 ? -23.208 33.560 15.450 1.00 91.12 789 ASN A N 1
ATOM 6351 C CA . ASN A 1 789 ? -22.975 34.397 16.630 1.00 91.12 789 ASN A CA 1
ATOM 6352 C C . ASN A 1 789 ? -21.548 34.259 17.198 1.00 91.12 789 ASN A C 1
ATOM 6354 O O . ASN A 1 789 ? -21.356 34.292 18.423 1.00 91.12 789 ASN A O 1
ATOM 6358 N N . GLY A 1 790 ? -20.558 34.067 16.323 1.00 91.88 790 GLY A N 1
ATOM 6359 C CA . GLY A 1 790 ? -19.164 33.808 16.686 1.00 91.88 790 GLY A CA 1
ATOM 6360 C C . GLY A 1 790 ? -18.924 32.491 17.438 1.00 91.88 790 GLY A C 1
ATOM 6361 O O . GLY A 1 790 ? -17.936 32.389 18.165 1.00 91.88 790 GLY A O 1
ATOM 6362 N N . ARG A 1 791 ? -19.822 31.500 17.336 1.00 94.06 791 ARG A N 1
ATOM 6363 C CA . ARG A 1 791 ? -19.709 30.197 18.015 1.00 94.06 791 ARG A CA 1
ATOM 6364 C C . ARG A 1 791 ? -19.998 29.020 17.084 1.00 94.06 791 ARG A C 1
ATOM 6366 O O . ARG A 1 791 ? -20.663 29.161 16.057 1.00 94.06 791 ARG A O 1
ATOM 6373 N N . LEU A 1 792 ? -19.477 27.860 17.479 1.00 96.38 792 LEU A N 1
ATOM 6374 C CA . LEU A 1 792 ? -19.733 26.568 16.850 1.00 96.38 792 LEU A CA 1
ATOM 6375 C C . LEU A 1 792 ? -20.962 25.919 17.490 1.00 96.38 792 LEU A C 1
ATOM 6377 O O . LEU A 1 792 ? -21.056 25.832 18.715 1.00 96.38 792 LEU A O 1
ATOM 6381 N N . HIS A 1 793 ? -21.859 25.418 16.650 1.00 96.50 793 HIS A N 1
ATOM 6382 C CA . HIS A 1 793 ? -23.080 24.727 17.042 1.00 96.50 793 HIS A CA 1
ATOM 6383 C C . HIS A 1 793 ? -23.092 23.322 16.445 1.00 96.50 793 HIS A C 1
ATOM 6385 O O . HIS A 1 793 ? -22.894 23.160 15.243 1.00 96.50 793 HIS A O 1
ATOM 6391 N N . ILE A 1 794 ? -23.329 22.308 17.272 1.00 97.12 794 ILE A N 1
ATOM 6392 C CA . ILE A 1 794 ? -23.420 20.899 16.875 1.00 97.12 794 ILE A CA 1
ATOM 6393 C C . ILE A 1 794 ? -24.892 20.491 16.893 1.00 97.12 794 ILE A C 1
ATOM 6395 O O . ILE A 1 794 ? -25.592 20.700 17.885 1.00 97.12 794 ILE A O 1
ATOM 6399 N N . HIS A 1 795 ? -25.371 19.904 15.800 1.00 96.69 795 HIS A N 1
ATOM 6400 C CA . HIS A 1 795 ? -26.757 19.463 15.676 1.00 96.69 795 HIS A CA 1
ATOM 6401 C C . HIS A 1 795 ? -26.864 17.960 15.923 1.00 96.69 795 HIS A C 1
ATOM 6403 O O . HIS A 1 795 ? -26.219 17.164 15.236 1.00 96.69 795 HIS A O 1
ATOM 6409 N N . VAL A 1 796 ? -27.715 17.582 16.875 1.00 95.19 796 VAL A N 1
ATOM 6410 C CA . VAL A 1 796 ? -27.990 16.188 17.238 1.00 95.19 796 VAL A CA 1
ATOM 6411 C C . VAL A 1 796 ? -29.501 15.990 17.254 1.00 95.19 796 VAL A C 1
ATOM 6413 O O . VAL A 1 796 ? -30.209 16.631 18.035 1.00 95.19 796 VAL A O 1
ATOM 6416 N N . SER A 1 797 ? -30.003 15.110 16.383 1.00 91.38 797 SER A N 1
ATOM 6417 C CA . SER A 1 797 ? -31.443 14.962 16.131 1.00 91.38 797 SER A CA 1
ATOM 6418 C C . SER A 1 797 ? -32.085 16.328 15.802 1.00 91.38 797 SER A C 1
ATOM 6420 O O . SER A 1 797 ? -31.607 17.030 14.909 1.00 91.38 797 SER A O 1
ATOM 6422 N N . ASN A 1 798 ? -33.133 16.736 16.521 1.00 90.12 798 ASN A N 1
ATOM 6423 C CA . ASN A 1 798 ? -33.814 18.029 16.356 1.00 90.12 798 ASN A CA 1
ATOM 6424 C C . ASN A 1 798 ? -33.273 19.150 17.261 1.00 90.12 798 ASN A C 1
ATOM 6426 O O . ASN A 1 798 ? -33.912 20.197 17.392 1.00 90.12 798 ASN A O 1
ATOM 6430 N N . TYR A 1 799 ? -32.128 18.941 17.909 1.00 93.62 799 TYR A N 1
ATOM 6431 C CA . TYR A 1 799 ? -31.574 19.870 18.888 1.00 93.62 799 TYR A CA 1
ATOM 6432 C C . TYR A 1 799 ? -30.223 20.427 18.450 1.00 93.62 799 TYR A C 1
ATOM 6434 O O . TYR A 1 799 ? -29.453 19.783 17.738 1.00 93.62 799 TYR A O 1
ATOM 6442 N N . THR A 1 800 ? -29.933 21.636 18.923 1.00 95.19 800 THR A N 1
ATOM 6443 C CA . THR A 1 800 ? -28.685 22.351 18.656 1.00 95.19 800 THR A CA 1
ATOM 6444 C C . THR A 1 800 ? -27.959 22.586 19.969 1.00 95.19 800 THR A C 1
ATOM 6446 O O . THR A 1 800 ? -28.545 23.100 20.923 1.00 95.19 800 THR A O 1
ATOM 6449 N N . PHE A 1 801 ? -26.686 22.211 20.005 1.00 95.44 801 PHE A N 1
ATOM 6450 C CA . PHE A 1 801 ? -25.813 22.337 21.160 1.00 95.44 801 PHE A CA 1
ATOM 6451 C C . PHE A 1 801 ? -24.692 23.323 20.853 1.00 95.44 801 PHE A C 1
ATOM 6453 O O . PHE A 1 801 ? -24.048 23.229 19.812 1.00 95.44 801 PHE A O 1
ATOM 6460 N N . GLU A 1 802 ? -24.443 24.260 21.759 1.00 95.50 802 GLU A N 1
ATOM 6461 C CA . GLU A 1 802 ? -23.492 25.350 21.561 1.00 95.50 802 GLU A CA 1
ATOM 6462 C C . GLU A 1 802 ? -22.165 25.075 22.285 1.00 95.50 802 GLU A C 1
ATOM 6464 O O . GLU A 1 802 ? -22.124 24.697 23.465 1.00 95.50 802 GLU A O 1
ATOM 6469 N N . CYS A 1 803 ? -21.063 25.284 21.564 1.00 95.62 803 CYS A N 1
ATOM 6470 C CA . CYS A 1 803 ? -19.706 25.153 22.080 1.00 95.62 803 CYS A CA 1
ATOM 6471 C C . CYS A 1 803 ? -19.176 26.510 22.571 1.00 95.62 803 CYS A C 1
ATOM 6473 O O . CYS A 1 803 ? -18.899 27.424 21.789 1.00 95.62 803 CYS A O 1
ATOM 6475 N N . PHE A 1 804 ? -19.004 26.626 23.887 1.00 94.75 804 PHE A N 1
ATOM 6476 C CA . PHE A 1 804 ? -18.497 27.808 24.585 1.00 94.75 804 PHE A CA 1
ATOM 6477 C C . PHE A 1 804 ? -16.976 27.813 24.702 1.00 94.75 804 PHE A C 1
ATOM 6479 O O . PHE A 1 804 ? -16.369 28.883 24.633 1.00 94.75 804 PHE A O 1
ATOM 6486 N N . HIS A 1 805 ? -16.360 26.636 24.839 1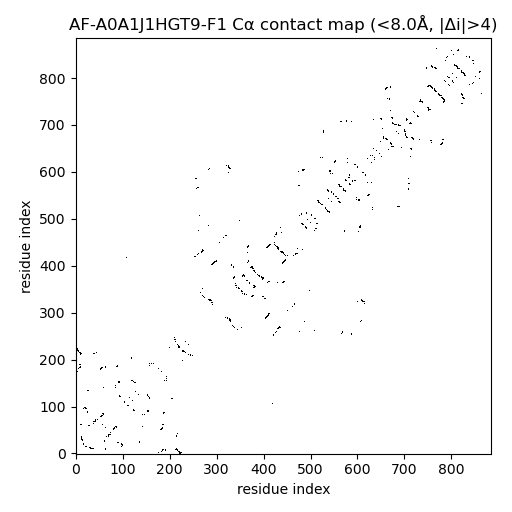.00 93.75 805 HIS A N 1
ATOM 6487 C CA . HIS A 1 805 ? -14.910 26.472 24.885 1.00 93.75 805 HIS A CA 1
ATOM 6488 C C . HIS A 1 805 ? -14.465 25.101 24.331 1.00 93.75 805 HIS A C 1
ATOM 6490 O O . HIS A 1 805 ? -15.240 24.140 24.360 1.00 93.75 805 HIS A O 1
ATOM 6496 N N . PRO A 1 806 ? -13.212 24.975 23.849 1.00 92.75 806 PRO A N 1
ATOM 6497 C CA . PRO A 1 806 ? -12.649 23.681 23.469 1.00 92.75 806 PRO A CA 1
ATOM 6498 C C . PRO A 1 806 ? -12.641 22.711 24.661 1.00 92.75 806 PRO A C 1
ATOM 6500 O O . PRO A 1 806 ? -12.390 23.118 25.799 1.00 92.75 806 PRO A O 1
ATOM 6503 N N . GLY A 1 807 ? -12.921 21.433 24.409 1.00 92.44 807 GLY A N 1
ATOM 6504 C CA . GLY A 1 807 ? -12.979 20.389 25.436 1.00 92.44 807 GLY A CA 1
ATOM 6505 C C . GLY A 1 807 ? -14.269 20.364 26.265 1.00 92.44 807 GLY A C 1
ATOM 6506 O O . GLY A 1 807 ? -14.387 19.529 27.156 1.00 92.44 807 GLY A O 1
ATOM 6507 N N . GLN A 1 808 ? -15.239 21.248 25.996 1.00 94.25 808 GLN A N 1
ATOM 6508 C CA . GLN A 1 808 ? -16.551 21.204 26.648 1.00 94.25 808 GLN A CA 1
ATOM 6509 C C . GLN A 1 808 ? -17.263 19.879 26.346 1.00 94.25 808 GLN A C 1
ATOM 6511 O O . GLN A 1 808 ? -17.419 19.506 25.184 1.00 94.25 808 GLN A O 1
ATOM 6516 N N . GLU A 1 809 ? -17.743 19.206 27.392 1.00 93.94 809 GLU A N 1
ATOM 6517 C CA . GLU A 1 809 ? -18.530 17.977 27.281 1.00 93.94 809 GLU A CA 1
ATOM 6518 C C . GLU A 1 809 ? -20.029 18.304 27.173 1.00 93.94 809 GLU A C 1
ATOM 6520 O O . GLU A 1 809 ? -20.676 18.735 28.133 1.00 93.94 809 GLU A O 1
ATOM 6525 N N . LEU A 1 810 ? -20.594 18.094 25.986 1.00 93.75 810 LEU A N 1
ATOM 6526 C CA . LEU A 1 810 ? -22.022 18.219 25.715 1.00 93.75 810 LEU A CA 1
ATOM 6527 C C . LEU A 1 810 ? -22.724 16.920 26.100 1.00 93.75 810 LEU A C 1
ATOM 6529 O O . LEU A 1 810 ? -22.656 15.934 25.371 1.00 93.75 810 LEU A O 1
ATOM 6533 N N . ASN A 1 811 ? -23.407 16.922 27.243 1.00 92.75 811 ASN A N 1
ATOM 6534 C CA . ASN A 1 811 ? -24.185 15.773 27.699 1.00 92.75 811 ASN A CA 1
ATOM 6535 C C . ASN A 1 811 ? -25.454 15.626 26.850 1.00 92.75 811 ASN A C 1
ATOM 6537 O O . ASN A 1 811 ? -26.366 16.449 26.938 1.00 92.75 811 ASN A O 1
ATOM 6541 N N . ILE A 1 812 ? -25.520 14.561 26.056 1.00 93.06 812 ILE A N 1
ATOM 6542 C CA . ILE A 1 812 ? -26.647 14.254 25.181 1.00 93.06 812 ILE A CA 1
ATOM 6543 C C . ILE A 1 812 ? -27.587 13.297 25.904 1.00 93.06 812 ILE A C 1
ATOM 6545 O O . ILE A 1 812 ? -27.184 12.216 26.337 1.00 93.06 812 ILE A O 1
ATOM 6549 N N . ARG A 1 813 ? -28.855 13.697 26.034 1.00 93.31 813 ARG A N 1
ATOM 6550 C CA . ARG A 1 813 ? -29.919 12.861 26.596 1.00 93.31 813 ARG A CA 1
ATOM 6551 C C . ARG A 1 813 ? -31.249 13.116 25.890 1.00 93.31 813 ARG A C 1
ATOM 6553 O O . ARG A 1 813 ? -32.033 13.959 26.327 1.00 93.31 813 ARG A O 1
ATOM 6560 N N . ILE A 1 814 ? -31.480 12.379 24.806 1.00 94.06 814 ILE A N 1
ATOM 6561 C CA . ILE A 1 814 ? -32.582 12.598 23.855 1.00 94.06 814 ILE A CA 1
ATOM 6562 C C . ILE A 1 814 ? -33.415 11.318 23.716 1.00 94.06 814 ILE A C 1
ATOM 6564 O O . ILE A 1 814 ? -32.860 10.225 23.600 1.00 94.06 814 ILE A O 1
ATOM 6568 N N . LEU A 1 815 ? -34.743 11.441 23.747 1.00 91.00 815 LEU A N 1
ATOM 6569 C CA . LEU A 1 815 ? -35.684 10.349 23.494 1.00 91.00 815 LEU A CA 1
ATOM 6570 C C . LEU A 1 815 ? -36.116 10.368 22.022 1.00 91.00 815 LEU A C 1
ATOM 6572 O O . LEU A 1 815 ? -36.888 11.230 21.608 1.00 91.00 815 LEU A O 1
ATOM 6576 N N . GLU A 1 816 ? -35.685 9.376 21.250 1.00 88.88 816 GLU A N 1
ATOM 6577 C CA . GLU A 1 816 ? -36.020 9.226 19.833 1.00 88.88 816 GLU A CA 1
ATOM 6578 C C . GLU A 1 816 ? -36.434 7.776 19.547 1.00 88.88 816 GLU A C 1
ATOM 6580 O O . GLU A 1 816 ? -35.875 6.832 20.094 1.00 88.88 816 GLU A O 1
ATOM 6585 N N . ASN A 1 817 ? -37.490 7.567 18.753 1.00 84.88 817 ASN A N 1
ATOM 6586 C CA . ASN A 1 817 ? -38.001 6.227 18.413 1.00 84.88 817 ASN A CA 1
ATOM 6587 C C . ASN A 1 817 ? -38.277 5.293 19.621 1.00 84.88 817 ASN A C 1
ATOM 6589 O O . ASN A 1 817 ? -38.128 4.077 19.516 1.00 84.88 817 ASN A O 1
ATOM 6593 N N . ASN A 1 818 ? -38.725 5.843 20.760 1.00 86.69 818 ASN A N 1
ATOM 6594 C CA . ASN A 1 818 ? -38.925 5.148 22.051 1.00 86.69 818 ASN A CA 1
ATOM 6595 C C . ASN A 1 818 ? -37.645 4.647 22.749 1.00 86.69 818 ASN A C 1
ATOM 6597 O O . ASN A 1 818 ? -37.730 3.862 23.700 1.00 86.69 818 ASN A O 1
ATOM 6601 N N . TRP A 1 819 ? -36.484 5.137 22.327 1.00 89.94 819 TRP A N 1
ATOM 6602 C CA . TRP A 1 819 ? -35.191 4.881 22.944 1.00 89.94 819 TRP A CA 1
ATOM 6603 C C . TRP A 1 819 ? -34.609 6.173 23.498 1.00 89.94 819 TRP A C 1
ATOM 6605 O O . TRP A 1 819 ? -34.604 7.212 22.846 1.00 89.94 819 TRP A O 1
ATOM 6615 N N . LEU A 1 820 ? -34.172 6.131 24.751 1.00 93.00 820 LEU A N 1
ATOM 6616 C CA . LEU A 1 820 ? -33.444 7.216 25.384 1.00 93.00 820 LEU A CA 1
ATOM 6617 C C . LEU A 1 820 ? -31.959 7.018 25.094 1.00 93.00 820 LEU A C 1
ATOM 6619 O O . LEU A 1 820 ? -31.347 6.114 25.661 1.00 93.00 820 LEU A O 1
ATOM 6623 N N . HIS A 1 821 ? -31.410 7.872 24.241 1.00 92.94 821 HIS A N 1
ATOM 6624 C CA . HIS A 1 821 ? -29.995 7.917 23.897 1.00 92.94 821 HIS A CA 1
ATOM 6625 C C . HIS A 1 821 ? -29.256 8.761 24.927 1.00 92.94 821 HIS A C 1
ATOM 6627 O O . HIS A 1 821 ? -29.689 9.870 25.251 1.00 92.94 821 HIS A O 1
ATOM 6633 N N . HIS A 1 822 ? -28.154 8.239 25.451 1.00 92.69 822 HIS A N 1
ATOM 6634 C CA . HIS A 1 822 ? -27.361 8.874 26.489 1.00 92.69 822 HIS A CA 1
ATOM 6635 C C . HIS A 1 822 ? -25.870 8.741 26.180 1.00 92.69 822 HIS A C 1
ATOM 6637 O O . HIS A 1 822 ? -25.346 7.639 26.045 1.00 92.69 822 HIS A O 1
ATOM 6643 N N . GLY A 1 823 ? -25.185 9.874 26.089 1.00 93.00 823 GLY A N 1
ATOM 6644 C CA . GLY A 1 823 ? -23.757 9.939 25.806 1.00 93.00 823 GLY A CA 1
ATOM 6645 C C . GLY A 1 823 ? -23.261 11.374 25.870 1.00 93.00 823 GLY A C 1
ATOM 6646 O O . GLY A 1 823 ? -23.967 12.256 26.363 1.00 93.00 823 GLY A O 1
ATOM 6647 N N . ALA A 1 824 ? -22.051 11.622 25.381 1.00 94.06 824 ALA A N 1
ATOM 6648 C CA . ALA A 1 824 ? -21.525 12.975 25.333 1.00 94.06 824 ALA A CA 1
ATOM 6649 C C . ALA A 1 824 ? -20.600 13.214 24.142 1.00 94.06 824 ALA A C 1
ATOM 6651 O O . ALA A 1 824 ? -19.838 12.329 23.747 1.00 94.06 824 ALA A O 1
ATOM 6652 N N . ILE A 1 825 ? -20.670 14.434 23.610 1.00 96.00 825 ILE A N 1
ATOM 6653 C CA . ILE A 1 825 ? -19.858 14.930 22.493 1.00 96.00 825 ILE A CA 1
ATOM 6654 C C . ILE A 1 825 ? -18.906 16.002 23.026 1.00 96.00 825 ILE A C 1
ATOM 6656 O O . ILE A 1 825 ? -19.310 16.855 23.815 1.00 96.00 825 ILE A O 1
ATOM 6660 N N . ILE A 1 826 ? -17.648 15.969 22.600 1.00 96.12 826 ILE A N 1
ATOM 6661 C CA . ILE A 1 826 ? -16.618 16.925 23.007 1.00 96.12 826 ILE A CA 1
ATOM 6662 C C . ILE A 1 826 ? -16.500 18.031 21.958 1.00 96.12 826 ILE A C 1
ATOM 6664 O O . ILE A 1 826 ? -16.240 17.777 20.780 1.00 96.12 826 ILE A O 1
ATOM 6668 N N . CYS A 1 827 ? -16.665 19.276 22.398 1.00 95.62 827 CYS A N 1
ATOM 6669 C CA . CYS A 1 827 ? -16.520 20.448 21.546 1.00 95.62 827 CYS A CA 1
ATOM 6670 C C . CYS A 1 827 ? -15.062 20.653 21.101 1.00 95.62 827 CYS A C 1
ATOM 6672 O O . CYS A 1 827 ? -14.174 20.763 21.955 1.00 95.62 827 CYS A O 1
ATOM 6674 N N . PRO A 1 828 ? -14.796 20.781 19.790 1.00 94.81 828 PRO A N 1
ATOM 6675 C CA . PRO A 1 828 ? -13.497 21.210 19.299 1.00 94.81 828 PRO A CA 1
ATOM 6676 C C . PRO A 1 828 ? -13.325 22.723 19.464 1.00 94.81 828 PRO A C 1
ATOM 6678 O O . PRO A 1 828 ? -14.203 23.432 19.966 1.00 94.81 828 PRO A O 1
ATOM 6681 N N . SER A 1 829 ? -12.182 23.241 19.019 1.00 92.50 829 SER A N 1
ATOM 6682 C CA . SER A 1 829 ? -12.008 24.688 18.921 1.00 92.50 829 SER A CA 1
ATOM 6683 C C . SER A 1 829 ? -12.933 25.271 17.853 1.00 92.50 829 SER A C 1
ATOM 6685 O O . SER A 1 829 ? -13.008 24.748 16.745 1.00 92.50 829 SER A O 1
ATOM 6687 N N . CYS A 1 830 ? -13.594 26.393 18.154 1.00 93.19 830 CYS A N 1
ATOM 6688 C CA . CYS A 1 830 ? -14.399 27.126 17.170 1.00 93.19 830 CYS A CA 1
ATOM 6689 C C . CYS A 1 830 ? -13.569 27.486 15.928 1.00 93.19 830 CYS A C 1
ATOM 6691 O O . CYS A 1 830 ? -14.033 27.323 14.800 1.00 93.19 830 CYS A O 1
ATOM 6693 N N . HIS A 1 831 ? -12.316 27.897 16.141 1.00 91.38 831 HIS A N 1
ATOM 6694 C CA . HIS A 1 831 ? -11.392 28.285 15.077 1.00 91.38 831 HIS A CA 1
ATOM 6695 C C . HIS A 1 831 ? -11.133 27.162 14.065 1.00 91.38 831 HIS A C 1
ATOM 6697 O O . HIS A 1 831 ? -10.940 27.414 12.881 1.00 91.38 831 HIS A O 1
ATOM 6703 N N . GLU A 1 832 ? -11.192 25.908 14.517 1.00 89.19 832 GLU A N 1
ATOM 6704 C CA . GLU A 1 832 ? -10.923 24.734 13.686 1.00 89.19 832 GLU A CA 1
ATOM 6705 C C . GLU A 1 832 ? -11.974 24.541 12.578 1.00 89.19 832 GLU A C 1
ATOM 6707 O O . GLU A 1 832 ? -11.645 24.084 11.485 1.00 89.19 832 GLU A O 1
ATOM 6712 N N . LEU A 1 833 ? -13.236 24.908 12.838 1.00 92.12 833 LEU A N 1
ATOM 6713 C CA . LEU A 1 833 ? -14.358 24.652 11.925 1.00 92.12 833 LEU A CA 1
ATOM 6714 C C . LEU A 1 833 ? -15.033 25.918 11.383 1.00 92.12 833 LEU A C 1
ATOM 6716 O O . LEU A 1 833 ? -15.624 25.863 10.303 1.00 92.12 833 LEU A O 1
ATOM 6720 N N . CYS A 1 834 ? -14.960 27.042 12.102 1.00 93.81 834 CYS A N 1
ATOM 6721 C CA . CYS A 1 834 ? -15.759 28.231 11.803 1.00 93.81 834 CYS A CA 1
ATOM 6722 C C . CYS A 1 834 ? -14.976 29.429 11.256 1.00 93.81 834 CYS A C 1
ATOM 6724 O O . CYS A 1 834 ? -15.606 30.297 10.655 1.00 93.81 834 CYS A O 1
ATOM 6726 N N . ASP A 1 835 ? -13.645 29.488 11.384 1.00 89.69 835 ASP A N 1
ATOM 6727 C CA . ASP A 1 835 ? -12.867 30.668 10.959 1.00 89.69 835 ASP A CA 1
ATOM 6728 C C . ASP A 1 835 ? -13.072 30.998 9.475 1.00 89.69 835 ASP A C 1
ATOM 6730 O O . ASP A 1 835 ? -13.398 32.131 9.123 1.00 89.69 835 ASP A O 1
ATOM 6734 N N . ASN A 1 836 ? -12.963 29.993 8.601 1.00 86.44 836 ASN A N 1
ATOM 6735 C CA . ASN A 1 836 ? -13.169 30.185 7.164 1.00 86.44 836 ASN A CA 1
ATOM 6736 C C . ASN A 1 836 ? -14.600 30.633 6.842 1.00 86.44 836 ASN A C 1
ATOM 6738 O O . ASN A 1 836 ? -14.799 31.478 5.969 1.00 86.44 836 ASN A O 1
ATOM 6742 N N . PHE A 1 837 ? -15.598 30.080 7.537 1.00 89.00 837 PHE A N 1
ATOM 6743 C CA . PHE A 1 837 ? -17.000 30.439 7.333 1.00 89.00 837 PHE A CA 1
ATOM 6744 C C . PHE A 1 837 ? -17.261 31.886 7.759 1.00 89.00 837 PHE A C 1
ATOM 6746 O O . PHE A 1 837 ? -17.802 32.670 6.980 1.00 89.00 837 PHE A O 1
ATOM 6753 N N . PHE A 1 838 ? -16.816 32.269 8.955 1.00 91.88 838 PHE A N 1
ATOM 6754 C CA . PHE A 1 838 ? -17.012 33.621 9.460 1.00 91.88 838 PHE A CA 1
ATOM 6755 C C . PHE A 1 838 ? -16.262 34.662 8.630 1.00 91.88 838 PHE A C 1
ATOM 6757 O O . PHE A 1 838 ? -16.854 35.674 8.255 1.00 91.88 838 PHE A O 1
ATOM 6764 N N . ALA A 1 839 ? -15.018 34.380 8.236 1.00 85.75 839 ALA A N 1
ATOM 6765 C CA . ALA A 1 839 ? -14.238 35.276 7.387 1.00 85.75 839 ALA A CA 1
ATOM 6766 C C . ALA A 1 839 ? -14.859 35.479 5.993 1.00 85.75 839 ALA A C 1
ATOM 6768 O O . ALA A 1 839 ? -14.790 36.578 5.448 1.00 85.75 839 ALA A O 1
ATOM 6769 N N . SER A 1 840 ? -15.455 34.434 5.407 1.00 84.69 840 SER A N 1
ATOM 6770 C CA . SER A 1 840 ? -15.998 34.485 4.040 1.00 84.69 840 SER A CA 1
ATOM 6771 C C . SER A 1 840 ? -17.459 34.929 3.948 1.00 84.69 840 SER A C 1
ATOM 6773 O O . SER A 1 840 ? -17.855 35.446 2.906 1.00 84.69 840 SER A O 1
ATOM 6775 N N . THR A 1 841 ? -18.261 34.725 5.000 1.00 84.69 841 THR A N 1
ATOM 6776 C CA . THR A 1 841 ? -19.730 34.828 4.910 1.00 84.69 841 THR A CA 1
ATOM 6777 C C . THR A 1 841 ? -20.323 35.929 5.786 1.00 84.69 841 THR A C 1
ATOM 6779 O O . THR A 1 841 ? -21.188 36.666 5.318 1.00 84.69 841 THR A O 1
ATOM 6782 N N . THR A 1 842 ? -19.893 36.059 7.045 1.00 82.31 842 THR A N 1
ATOM 6783 C CA . THR A 1 842 ? -20.550 36.952 8.025 1.00 82.31 842 THR A CA 1
ATOM 6784 C C . THR A 1 842 ? -19.679 38.120 8.490 1.00 82.31 842 THR A C 1
ATOM 6786 O O . THR A 1 842 ? -20.210 39.095 9.015 1.00 82.31 842 THR A O 1
ATOM 6789 N N . GLY A 1 843 ? -18.356 38.051 8.302 1.00 81.75 843 GLY A N 1
ATOM 6790 C CA . GLY A 1 843 ? -17.397 39.015 8.854 1.00 81.75 843 GLY A CA 1
ATOM 6791 C C . GLY A 1 843 ? -17.216 38.912 10.375 1.00 81.75 843 GLY A C 1
ATOM 6792 O O . GLY A 1 843 ? -16.607 39.796 10.975 1.00 81.75 843 GLY A O 1
ATOM 6793 N N . GLU A 1 844 ? -17.756 37.865 11.006 1.00 88.75 844 GLU A N 1
ATOM 6794 C CA . GLU A 1 844 ? -17.590 37.585 12.436 1.00 88.75 844 GLU A CA 1
ATOM 6795 C C . GLU A 1 844 ? -16.219 36.943 12.732 1.00 88.75 844 GLU A C 1
ATOM 6797 O O . GLU A 1 844 ? -15.453 36.596 11.832 1.00 88.75 844 GLU A O 1
ATOM 6802 N N . THR A 1 845 ? -15.908 36.751 14.013 1.00 90.69 845 THR A N 1
ATOM 6803 C CA . THR A 1 845 ? -14.789 35.919 14.471 1.00 90.69 845 THR A CA 1
ATOM 6804 C C . THR A 1 845 ? -15.243 35.033 15.625 1.00 90.69 845 THR A C 1
ATOM 6806 O O . THR A 1 845 ? -16.211 35.347 16.325 1.00 90.69 845 THR A O 1
ATOM 6809 N N . CYS A 1 846 ? -14.558 33.906 15.827 1.00 92.25 846 CYS A N 1
ATOM 6810 C CA . CYS A 1 846 ? -14.826 33.049 16.977 1.00 92.25 846 CYS A CA 1
ATOM 6811 C C . CYS A 1 846 ? -14.615 33.818 18.290 1.00 92.25 846 CYS A C 1
ATOM 6813 O O . CYS A 1 846 ? -13.577 34.451 18.501 1.00 92.25 846 CYS A O 1
ATOM 6815 N N . LYS A 1 847 ? -15.611 33.755 19.177 1.00 92.81 847 LYS A N 1
ATOM 6816 C CA . LYS A 1 847 ? -15.551 34.351 20.515 1.00 92.81 847 LYS A CA 1
ATOM 6817 C C . LYS A 1 847 ? -14.514 33.644 21.384 1.00 92.81 847 LYS A C 1
ATOM 6819 O O . LYS A 1 847 ? -14.221 32.463 21.201 1.00 92.81 847 LYS A O 1
ATOM 6824 N N . THR A 1 848 ? -14.002 34.366 22.377 1.00 89.50 848 THR A N 1
ATOM 6825 C CA . THR A 1 848 ? -13.108 33.799 23.390 1.00 89.50 848 THR A CA 1
ATOM 6826 C C . THR A 1 848 ? -13.817 32.720 24.223 1.00 89.50 848 THR A C 1
ATOM 6828 O O . THR A 1 848 ? -15.035 32.809 24.411 1.00 89.50 848 THR A O 1
ATOM 6831 N N . PRO A 1 849 ? -13.078 31.720 24.748 1.00 89.12 849 PRO A N 1
ATOM 6832 C CA . PRO A 1 849 ? -13.626 30.722 25.665 1.00 89.12 849 PRO A CA 1
ATOM 6833 C C . PRO A 1 849 ? -14.373 31.359 26.846 1.00 89.12 849 PRO A C 1
ATOM 6835 O O . PRO A 1 849 ? -13.832 32.238 27.515 1.00 89.12 849 PRO A O 1
ATOM 6838 N N . GLU A 1 850 ? -15.599 30.905 27.104 1.00 89.81 850 GLU A N 1
ATOM 6839 C CA . GLU A 1 850 ? -16.464 31.363 28.203 1.00 89.81 850 GLU A CA 1
ATOM 6840 C C . GLU A 1 850 ? -16.956 30.170 29.032 1.00 89.81 850 GLU A C 1
ATOM 6842 O O . GLU A 1 850 ? -16.924 29.029 28.568 1.00 89.81 850 GLU A O 1
ATOM 6847 N N . GLU A 1 851 ? -17.411 30.424 30.261 1.00 87.12 851 GLU A N 1
ATOM 6848 C CA . GLU A 1 851 ? -17.994 29.385 31.110 1.00 87.12 851 GLU A CA 1
ATOM 6849 C C . GLU A 1 851 ? -19.307 28.876 30.499 1.00 87.12 851 GLU A C 1
ATOM 6851 O O . GLU A 1 851 ? -20.200 29.657 30.161 1.00 87.12 851 GLU A O 1
ATOM 6856 N N . ALA A 1 852 ? -19.411 27.556 30.324 1.00 86.00 852 ALA A N 1
ATOM 6857 C CA . ALA A 1 852 ? -20.587 26.946 29.724 1.00 86.00 852 ALA A CA 1
ATOM 6858 C C . ALA A 1 852 ? -21.814 27.076 30.653 1.00 86.00 852 ALA A C 1
ATOM 6860 O O . ALA A 1 852 ? -21.688 26.952 31.876 1.00 86.00 852 ALA A O 1
ATOM 6861 N N . PRO A 1 853 ? -23.023 27.280 30.099 1.00 83.25 853 PRO A N 1
ATOM 6862 C CA . PRO A 1 853 ? -24.245 27.319 30.886 1.00 83.25 853 PRO A CA 1
ATOM 6863 C C . PRO A 1 853 ? -24.508 25.966 31.564 1.00 83.25 853 PRO A C 1
ATOM 6865 O O . PRO A 1 853 ? -24.014 24.917 31.151 1.00 83.25 853 PRO A O 1
ATOM 6868 N N . SER A 1 854 ? -25.322 25.989 32.623 1.00 78.81 854 SER A N 1
ATOM 6869 C CA . SER A 1 854 ? -25.695 24.784 33.373 1.00 78.81 854 SER A CA 1
ATOM 6870 C C . SER A 1 854 ? -26.239 23.675 32.462 1.00 78.81 854 SER A C 1
ATOM 6872 O O . SER A 1 854 ? -26.939 23.956 31.493 1.00 78.81 854 SER A O 1
ATOM 6874 N N . SER A 1 855 ? -26.024 22.405 32.829 1.00 69.69 855 SER A N 1
ATOM 6875 C CA . SER A 1 855 ? -26.534 21.239 32.080 1.00 69.69 855 SER A CA 1
ATOM 6876 C C . SER A 1 855 ? -28.058 21.223 31.866 1.00 69.69 855 SER A C 1
ATOM 6878 O O . SER A 1 855 ? -28.535 20.497 31.001 1.00 69.69 855 SER A O 1
ATOM 6880 N N . TYR A 1 856 ? -28.824 22.033 32.607 1.00 71.12 856 TYR A N 1
ATOM 6881 C CA . TYR A 1 856 ? -30.262 22.248 32.385 1.00 71.12 856 TYR A CA 1
ATOM 6882 C C . TYR A 1 856 ? -30.594 23.083 31.139 1.00 71.12 856 TYR A C 1
ATOM 6884 O O . TYR A 1 856 ? -31.760 23.157 30.762 1.00 71.12 856 TYR A O 1
ATOM 6892 N N . PHE A 1 857 ? -29.601 23.729 30.523 1.00 78.50 857 PHE A N 1
ATOM 6893 C CA . PHE A 1 857 ? -29.771 24.512 29.299 1.00 78.50 857 PHE A CA 1
ATOM 6894 C C . PHE A 1 857 ? -30.075 23.628 28.081 1.00 78.50 857 PHE A C 1
ATOM 6896 O O . PHE A 1 857 ? -30.730 24.071 27.142 1.00 78.50 857 PHE A O 1
ATOM 6903 N N . TYR A 1 858 ? -29.639 22.367 28.122 1.00 83.69 858 TYR A N 1
ATOM 6904 C CA . TYR A 1 858 ? -29.822 21.402 27.047 1.00 83.69 858 TYR A CA 1
ATOM 6905 C C . TYR A 1 858 ? -30.921 20.373 27.362 1.00 83.69 858 TYR A C 1
ATOM 6907 O O . TYR A 1 858 ? -31.246 20.149 28.534 1.00 83.69 858 TYR A O 1
ATOM 6915 N N . PRO A 1 859 ? -31.507 19.733 26.331 1.00 80.88 859 PRO A N 1
ATOM 6916 C CA . PRO A 1 859 ? -32.542 18.718 26.505 1.00 80.88 859 PRO A CA 1
ATOM 6917 C C . PRO A 1 859 ? -32.108 17.593 27.447 1.00 80.88 859 PRO A C 1
ATOM 6919 O O . PRO A 1 859 ? -30.985 17.092 27.377 1.00 80.88 859 PRO A O 1
ATOM 6922 N N . LYS A 1 860 ? -33.026 17.180 28.325 1.00 85.81 860 LYS A N 1
ATOM 6923 C CA . LYS A 1 860 ? -32.807 16.101 29.292 1.00 85.81 860 LYS A CA 1
ATOM 6924 C C . LYS A 1 860 ? -34.035 15.210 29.369 1.00 85.81 860 LYS A C 1
ATOM 6926 O O . LYS A 1 860 ? -34.788 15.227 30.350 1.00 85.81 860 LYS A O 1
ATOM 6931 N N . ASP A 1 861 ? -34.232 14.433 28.316 1.00 88.81 861 ASP A N 1
ATOM 6932 C CA . ASP A 1 861 ? -35.413 13.594 28.196 1.00 88.81 861 ASP A CA 1
ATOM 6933 C C . ASP A 1 861 ? -35.421 12.470 29.236 1.00 88.81 861 ASP A C 1
ATOM 6935 O O . ASP A 1 861 ? -34.390 12.000 29.732 1.00 88.81 861 ASP A O 1
ATOM 6939 N N . ASN A 1 862 ? -36.625 12.043 29.612 1.00 85.75 862 ASN A N 1
ATOM 6940 C CA . ASN A 1 862 ? -36.825 10.972 30.577 1.00 85.75 862 ASN A CA 1
ATOM 6941 C C . ASN A 1 862 ? -37.666 9.867 29.961 1.00 85.75 862 ASN A C 1
ATOM 6943 O O . ASN A 1 862 ? -38.794 10.095 29.526 1.00 85.75 862 ASN A O 1
ATOM 6947 N N . LEU A 1 863 ? -37.134 8.651 30.011 1.00 86.94 863 LEU A N 1
ATOM 6948 C CA . LEU A 1 863 ? -37.867 7.456 29.641 1.00 86.94 863 LEU A CA 1
ATOM 6949 C C . LEU A 1 863 ? -38.955 7.180 30.691 1.00 86.94 863 LEU A C 1
ATOM 6951 O O . LEU A 1 863 ? -38.656 6.922 31.858 1.00 86.94 863 LEU A O 1
ATOM 6955 N N . ARG A 1 864 ? -40.227 7.248 30.289 1.00 84.75 864 ARG A N 1
ATOM 6956 C CA . ARG A 1 864 ? -41.373 6.954 31.161 1.00 84.75 864 ARG A CA 1
ATOM 6957 C C . ARG A 1 864 ? -41.940 5.578 30.838 1.00 84.75 864 ARG A C 1
ATOM 6959 O O . ARG A 1 864 ? -42.630 5.410 29.838 1.00 84.75 864 ARG A O 1
ATOM 6966 N N . CYS A 1 865 ? -41.703 4.617 31.723 1.00 82.56 865 CYS A N 1
ATOM 6967 C CA . CYS A 1 865 ? -42.215 3.259 31.579 1.00 82.56 865 CYS A CA 1
ATOM 6968 C C . CYS A 1 865 ? -43.496 3.080 32.382 1.00 82.56 865 CYS A C 1
ATOM 6970 O O . CYS A 1 865 ? -43.513 3.289 33.594 1.00 82.56 865 CYS A O 1
ATOM 6972 N N . ARG A 1 866 ? -44.591 2.703 31.715 1.00 72.88 866 ARG A N 1
ATOM 6973 C CA . ARG A 1 866 ? -45.808 2.286 32.416 1.00 72.88 866 ARG A CA 1
ATOM 6974 C C . ARG A 1 866 ? -45.580 0.882 32.970 1.00 72.88 866 ARG A C 1
ATOM 6976 O O . ARG A 1 866 ? -45.303 -0.037 32.206 1.00 72.88 866 ARG A O 1
ATOM 6983 N N . ALA A 1 867 ? -45.721 0.710 34.282 1.00 54.69 867 ALA A N 1
ATOM 6984 C CA . ALA A 1 867 ? -45.919 -0.616 34.847 1.00 54.69 867 ALA A CA 1
ATOM 6985 C C . ALA A 1 867 ? -47.256 -1.143 34.310 1.00 54.69 867 ALA A C 1
ATOM 6987 O O . ALA A 1 867 ? -48.296 -0.524 34.546 1.00 54.69 867 ALA A O 1
ATOM 6988 N N . ASN A 1 868 ? -47.247 -2.257 33.575 1.00 46.06 868 ASN A N 1
ATOM 6989 C CA . ASN A 1 868 ? -48.476 -3.005 33.345 1.00 46.06 868 ASN A CA 1
ATOM 6990 C C . ASN A 1 868 ? -48.913 -3.561 34.700 1.00 46.06 868 ASN A C 1
ATOM 6992 O O . ASN A 1 868 ? -48.479 -4.629 35.123 1.00 46.06 868 ASN A O 1
ATOM 6996 N N . VAL A 1 869 ? -49.751 -2.804 35.404 1.00 41.12 869 VAL A N 1
ATOM 6997 C CA . VAL A 1 869 ? -50.571 -3.355 36.472 1.00 41.12 869 VAL A CA 1
ATOM 6998 C C . VAL A 1 869 ? -51.493 -4.351 35.780 1.00 41.12 869 VAL A C 1
ATOM 7000 O O . VAL A 1 869 ? -52.411 -3.953 35.065 1.00 41.12 869 VAL A O 1
ATOM 7003 N N . LEU A 1 870 ? -51.210 -5.644 35.936 1.00 40.81 870 LEU A N 1
ATOM 7004 C CA . LEU A 1 870 ? -52.198 -6.689 35.698 1.00 40.81 870 LEU A CA 1
ATOM 7005 C C . LEU A 1 870 ? -53.407 -6.335 36.563 1.00 40.81 870 LEU A C 1
ATOM 7007 O O . LEU A 1 870 ? -53.367 -6.465 37.786 1.00 40.81 870 LEU A O 1
ATOM 7011 N N . THR A 1 871 ? -54.462 -5.817 35.944 1.00 38.66 871 THR A N 1
ATOM 7012 C CA . THR A 1 871 ? -55.740 -5.657 36.623 1.00 38.66 871 THR A CA 1
ATOM 7013 C C . THR A 1 871 ? -56.224 -7.055 37.017 1.00 38.66 871 THR A C 1
ATOM 7015 O O . THR A 1 871 ? -56.292 -7.946 36.164 1.00 38.66 871 THR A O 1
ATOM 7018 N N . PRO A 1 872 ? -56.553 -7.305 38.297 1.00 41.81 872 PRO A N 1
ATOM 7019 C CA . PRO A 1 872 ? -57.113 -8.577 38.721 1.00 41.81 872 PRO A CA 1
ATOM 7020 C C . PRO A 1 872 ? -58.574 -8.600 38.274 1.00 41.81 872 PRO A C 1
ATOM 7022 O O . PRO A 1 872 ? -59.478 -8.257 39.028 1.00 41.81 872 PRO A O 1
ATOM 7025 N N . THR A 1 873 ? -58.829 -8.887 37.001 1.00 45.41 873 THR A N 1
ATOM 7026 C CA . THR A 1 873 ? -60.211 -8.957 36.492 1.00 45.41 873 THR A CA 1
ATOM 7027 C C . THR A 1 873 ? -60.430 -10.022 35.430 1.00 45.41 873 THR A C 1
ATOM 7029 O O . THR A 1 873 ? -61.461 -10.011 34.772 1.00 45.41 873 THR A O 1
ATOM 7032 N N . ILE A 1 874 ? -59.514 -10.986 35.288 1.00 42.56 874 ILE A N 1
ATOM 7033 C CA . ILE A 1 874 ? -59.744 -12.200 34.489 1.00 42.56 874 ILE A CA 1
ATOM 7034 C C . ILE A 1 874 ? -59.111 -13.405 35.203 1.00 42.56 874 ILE A C 1
ATOM 7036 O O . ILE A 1 874 ? -58.138 -13.995 34.751 1.00 42.56 874 ILE A O 1
ATOM 7040 N N . LEU A 1 875 ? -59.640 -13.747 36.379 1.00 38.06 875 LEU A N 1
ATOM 7041 C CA . LEU A 1 875 ? -59.405 -15.049 37.027 1.00 38.06 875 LEU A CA 1
ATOM 7042 C C . LEU A 1 875 ? -60.646 -15.529 37.801 1.00 38.06 875 LEU A C 1
ATOM 7044 O O . LEU A 1 875 ? -60.552 -16.261 38.778 1.00 38.06 875 LEU A O 1
ATOM 7048 N N . ILE A 1 876 ? -61.833 -15.125 37.335 1.00 42.59 876 ILE A N 1
ATOM 7049 C CA . ILE A 1 876 ? -63.126 -15.676 37.756 1.00 42.59 876 ILE A CA 1
ATOM 7050 C C . ILE A 1 876 ? -63.943 -15.938 36.488 1.00 42.59 876 ILE A C 1
ATOM 7052 O O . ILE A 1 876 ? -64.842 -15.175 36.166 1.00 42.59 876 ILE A O 1
ATOM 7056 N N . LEU A 1 877 ? -63.575 -16.963 35.710 1.00 39.19 877 LEU A N 1
ATOM 7057 C CA . LEU A 1 877 ? -64.479 -17.559 34.707 1.00 39.19 877 LEU A CA 1
ATOM 7058 C C . LEU A 1 877 ? -64.056 -18.949 34.192 1.00 39.19 877 LEU A C 1
ATOM 7060 O O . LEU A 1 877 ? -64.596 -19.417 33.198 1.00 39.19 877 LEU A O 1
ATOM 7064 N N . VAL A 1 878 ? -63.152 -19.660 34.882 1.00 38.66 878 VAL A N 1
ATOM 7065 C CA . VAL A 1 878 ? -62.815 -21.063 34.551 1.00 38.66 878 VAL A CA 1
ATOM 7066 C C . VAL A 1 878 ? -62.801 -21.935 35.814 1.00 38.66 878 VAL A C 1
ATOM 7068 O O . VAL A 1 878 ? -61.834 -22.625 36.108 1.00 38.66 878 VAL A O 1
ATOM 7071 N N . ALA A 1 879 ? -63.877 -21.874 36.606 1.00 38.16 879 ALA A N 1
ATOM 7072 C CA . ALA A 1 879 ? -64.075 -22.762 37.762 1.00 38.16 879 ALA A CA 1
ATOM 7073 C C . ALA A 1 879 ? -65.462 -23.438 37.805 1.00 38.16 879 ALA A C 1
ATOM 7075 O O . ALA A 1 879 ? -65.802 -24.069 38.798 1.00 38.16 879 ALA A O 1
ATOM 7076 N N . PHE A 1 880 ? -66.262 -23.359 36.735 1.00 39.91 880 PHE A N 1
ATOM 7077 C CA . PHE A 1 880 ? -67.579 -24.006 36.675 1.00 39.91 880 PHE A CA 1
ATOM 7078 C C . PHE A 1 880 ? -67.842 -24.658 35.316 1.00 39.91 880 PHE A C 1
ATOM 7080 O O . PHE A 1 880 ? -68.725 -24.230 34.592 1.00 39.91 880 PHE A O 1
ATOM 7087 N N . THR A 1 881 ? -67.095 -25.712 34.979 1.00 40.84 881 THR A N 1
ATOM 7088 C CA . THR A 1 881 ? -67.537 -26.733 34.005 1.00 40.84 881 THR A CA 1
ATOM 7089 C C . THR A 1 881 ? -66.633 -27.963 34.101 1.00 40.84 881 THR A C 1
ATOM 7091 O O . THR A 1 881 ? -65.859 -28.212 33.197 1.00 40.84 881 THR A O 1
ATOM 7094 N N . PHE A 1 882 ? -66.692 -28.716 35.204 1.00 39.69 882 PHE A N 1
ATOM 7095 C CA . PHE A 1 882 ? -66.299 -30.138 35.246 1.00 39.69 882 PHE A CA 1
ATOM 7096 C C . PHE A 1 882 ? -66.975 -30.839 36.440 1.00 39.69 882 PHE A C 1
ATOM 7098 O O . PHE A 1 882 ? -66.326 -31.252 37.392 1.00 39.69 882 PHE A O 1
ATOM 7105 N N . ILE A 1 883 ? -68.307 -30.960 36.395 1.00 41.06 883 ILE A N 1
ATOM 7106 C CA . ILE A 1 883 ? -69.055 -32.028 37.082 1.00 41.06 883 ILE A CA 1
ATOM 7107 C C . ILE A 1 883 ? -70.186 -32.467 36.142 1.00 41.06 883 ILE A C 1
ATOM 7109 O O . ILE A 1 883 ? -71.233 -31.824 36.109 1.00 41.06 883 ILE A O 1
ATOM 7113 N N . ARG A 1 884 ? -69.939 -33.529 35.361 1.00 36.72 884 ARG A N 1
ATOM 7114 C CA . ARG A 1 884 ? -70.876 -34.582 34.899 1.00 36.72 884 ARG A CA 1
ATOM 7115 C C . ARG A 1 884 ? -70.335 -35.266 33.637 1.00 36.72 884 ARG A C 1
ATOM 7117 O O . ARG A 1 884 ? -70.612 -34.805 32.534 1.00 36.72 884 ARG A O 1
ATOM 7124 N N . LEU A 1 885 ? -69.592 -36.353 33.849 1.00 33.94 885 LEU A N 1
ATOM 7125 C CA . LEU A 1 885 ? -69.752 -37.717 33.305 1.00 33.94 885 LEU A CA 1
ATOM 7126 C C . LEU A 1 885 ? -68.424 -38.464 33.395 1.00 33.94 885 LEU A C 1
ATOM 7128 O O . LEU A 1 885 ? -67.420 -37.930 32.878 1.00 33.94 885 LEU A O 1
#